Protein AF-0000000084973965 (afdb_homodimer)

Organism: NCBI:txid1224748

Foldseek 3Di:
DPPPCPPPPDQPPDAPFDQVVQLVQAADDDPVPPVLVVVCVVLVQHSSLLSLLLVCLVCLVVLLLVLLVLLVVVLVVDPVSVVLCPDPVSSVVVSVVSSVLSSVVSSRYDDPVNLVVLLVVLVVCVVSPPDLVSVLVSCVSNLVSQLVVLVPDPGDPVSSVSNSSSVVSSSVSSSVSSVVSNVVVVVVVVVVVVVVLVVVLVVLLVVLVVLVVVLVVLVVVLVVVLVVLVVLLVVLVVLLVVLVVLLVVLVVLLVVLVVVLVVLVVLLVVLVVLVVVLVVLLVVLVVLLVVLVVLLVVLVVQLVVLVVQLVVLVVVPPVSPVSNVVSVVSNVVSVVSNVVSVVVNVVSVVSVVVSVVSVVVSVVSNVVSVVVSVVSVVSSVVSVVSNVVSVVVSVVSVVSNVVSVVSNVVSVVVNVVSVVSNVVSVVSVVVSVVSVD/DDPPPPVPPPQPPDAPFDQVVQLVQAADDPPVPPVLVVVCVVLVQHSSLLSLLLVCLVCLVVLLLVLLVLLVVVLVVDPVSVVLCPDPVSSVVVSVVSSVLSSVSSSRYDDPVNLVVLLVVLVVCLVSPPDLVSVLVSCVSNLVSQLVVLVPDDGDPVSSVSNSSSVVSSSVSSSVSSVVSNVVVVVVVVVVVVVVLVVVLVVLLVVLVVLVVVLVVLVVVLVVVLVVLVVLLVVLVVLLVVLVVLLVVLVVLLVVLVVVLVVLVVVLVVLVVLLVVLVVLLVVLVVLLVVLVVQLVVLVVQLVVLVVQLVVLVVVPPVRPVSNVVSVVSNVVSVVSNVVSVVVNVVSVVSVVVSVVSNVVSVVSNVVSVVVSVVSVVSSVVSVVSNVVSVVVSVVSVVSNVVSVVSNVVSVVVNVVSVVSNVVSVVSVVVSVVSVD

InterPro domains:
  IPR004089 Methyl-accepting chemotaxis protein (MCP) signalling domain [PF00015] (270-412)
  IPR004089 Methyl-accepting chemotaxis protein (MCP) signalling domain [PS50111] (201-429)
  IPR004089 Methyl-accepting chemotaxis protein (MCP) signalling domain [SM00283] (199-429)
  IPR004090 Chemotaxis methyl-accepting receptor [PR00260] (217-246)
  IPR004090 Chemotaxis methyl-accepting receptor [PR00260] (294-321)
  IPR004090 Chemotaxis methyl-accepting receptor [PR00260] (323-352)
  IPR009050 Globin-like superfamily [SSF46458] (34-180)
  IPR012292 Globin/Protoglobin [G3DSA:1.10.490.10] (35-190)
  IPR039379 Protoglobin, globin sensor domain [cd01068] (38-182)
  IPR044398 Globin-sensor domain [PF11563] (35-187)

Secondary structure (DSSP, 8-state):
------------SS-S--HHHHGGG-EE--TT-HHHHHHHHHHT--HHHHHHHHTTGGGHHHHHHHHHHHHHHHHTT-HHHHHHH-SHHHHHHHHHHHHHHHHHHHHTEESHHHHHHHHHHHHHHHHHT--HHHHHHHHHHHHHHHHHHHHTS---HHHHHHHHHHHHHHHHHHHHHHHHHHHHHHHHHHHHHHHHHHHHHHHHHHHHHHHHHHHHHHHHHHHHHHHHHHHHHHHHHHHHHHHHHHHHHHHHHHHHHHHHHHHHHHHHHHHHHHHHHHHHHHHHHHHHHHHHHHHHHHHHHHHHHHHHHHHHHHHTGGGGHHHHHHHHHHHHHHHHHHHHHHHHHHHHHHHHHHHHHHHHHHHHHHHHHHHHHHHHHHHHHHHHHHHHHHHHHHHHHHHHHHHHHHHHHHHHHHHHHHHHHHHHHHHHHHHHHHHH-/------------SS-S--HHHHGGG-EE--TT-HHHHHHHHHHT--HHHHHHHHTTGGGHHHHHHHHHHHHHHHHTT-HHHHHHH-SHHHHHHHHHHHHHHHHHHHHTEESHHHHHHHHHHHHHHHHHT--HHHHHHHHHHHHHHHHHHHHTS---HHHHHHHHHHHHHHHHHHHHHHHHHHHHHHHHHHHHHHHHHHHHHHHHHHHHHHHHHHHHHHHHHHHHHHHHHHHHHHHHHHHHHHHHHHHHHHHHHHHHHHHHHHHHHHHHHHHHHHHHHHHHHHHHHHHHHHHHHHHHHHHHHHHHHHHHHHHHHHHTGGGGHHHHHHHHHHHHHHHHHHHHHHHHHHHHHHHHHHHHHHHHHHHHHHHHHHHHHHHHHHHHHHHHHHHHHHHHHHHHHHHHHHHHHHHHHHHHHHHHHHHHHHHHHHHHHHHHHHHH-

pLDDT: mean 90.61, std 10.52, range [24.22, 98.12]

Solvent-accessible surface area (backbone atoms only — not comparable to full-atom values): 44226 Å² total; per-residue (Å²): 138,84,81,76,80,77,73,80,76,72,81,69,94,64,76,84,67,66,39,78,70,32,33,74,73,38,44,83,48,52,81,90,34,68,71,55,47,55,53,36,59,45,49,66,63,47,55,55,38,34,12,48,45,38,74,46,36,85,50,39,80,64,48,45,61,53,28,50,50,49,32,53,55,36,47,60,72,36,66,70,56,42,56,67,58,63,47,70,67,50,47,53,53,46,48,52,52,50,44,54,52,55,54,50,59,32,55,24,59,44,33,66,66,52,50,49,54,44,40,52,52,22,50,53,36,53,75,69,62,58,54,66,36,58,58,56,42,51,50,47,38,42,51,46,46,49,41,55,54,56,40,72,48,95,64,53,50,62,52,49,35,52,46,52,45,32,51,50,42,53,52,48,52,49,51,26,49,27,52,40,40,44,52,52,53,52,48,50,55,51,52,54,52,50,53,53,49,52,52,49,43,51,50,46,50,50,46,23,53,48,40,44,53,49,35,53,53,50,52,54,49,50,51,49,44,52,53,39,45,52,50,39,51,51,35,39,54,53,33,50,53,35,42,52,50,35,46,50,35,33,55,50,37,51,53,48,49,55,52,46,53,52,41,51,52,52,39,51,54,34,49,52,52,41,53,55,38,49,53,52,42,52,53,44,48,51,52,41,51,51,46,41,53,51,44,40,52,47,21,53,50,43,28,51,51,18,51,52,40,31,53,53,16,59,73,50,47,82,82,12,54,72,49,30,54,51,20,51,50,44,26,50,50,19,52,50,43,34,55,48,40,52,53,42,52,55,43,46,53,51,45,53,53,38,51,52,53,38,52,52,33,48,53,48,39,55,54,39,49,56,52,43,54,54,46,50,52,54,43,49,51,28,37,53,51,35,45,54,31,45,52,53,36,48,51,32,43,52,51,38,52,54,39,45,52,52,41,54,54,48,51,55,52,49,55,53,51,40,50,51,46,44,52,48,22,51,51,43,49,50,51,43,53,62,72,73,105,132,86,81,77,79,76,71,77,76,75,80,68,93,63,75,82,67,67,39,79,71,32,32,73,71,39,45,83,49,52,82,92,34,69,72,53,47,54,54,36,58,45,49,67,64,48,55,56,38,34,12,48,44,38,72,46,36,86,49,38,80,66,48,46,60,52,28,50,50,49,34,53,55,36,47,61,71,36,66,69,55,43,57,66,58,62,45,71,67,51,48,52,51,46,49,50,53,50,45,55,51,54,54,49,59,30,56,24,57,43,34,66,67,52,51,50,53,44,40,52,50,21,51,53,36,52,74,68,61,57,54,65,36,57,57,57,41,50,49,46,37,42,52,47,47,50,43,56,53,56,39,72,47,95,63,53,49,61,52,48,36,51,45,52,44,32,50,49,44,52,52,49,51,49,51,29,49,28,52,40,40,43,52,52,53,52,50,50,56,50,53,52,52,50,52,53,49,52,53,49,42,52,52,46,50,50,47,23,52,50,40,44,52,49,36,53,52,49,52,54,50,49,50,50,44,50,53,40,45,52,50,39,51,49,34,40,54,54,33,52,52,34,43,52,51,35,46,51,35,32,54,49,37,50,53,48,47,55,52,45,52,53,42,51,53,53,39,52,54,34,48,52,53,41,53,54,38,49,55,50,43,51,52,42,48,52,52,43,51,52,45,42,51,51,44,40,52,48,19,51,50,43,28,52,50,18,51,52,41,31,52,52,15,59,74,50,49,83,84,11,53,71,48,30,53,50,20,50,51,45,27,51,50,19,50,50,42,34,55,48,39,52,52,40,53,54,43,46,53,50,42,53,52,39,51,52,53,38,51,53,32,49,53,49,39,53,53,41,47,56,52,42,54,54,44,50,53,54,43,49,50,29,37,52,52,34,46,54,30,44,52,52,35,49,51,34,42,54,52,38,52,52,41,45,51,52,42,55,53,49,49,56,53,48,55,54,52,40,49,51,45,43,52,48,21,51,52,42,49,49,51,43,53,60,71,74,105

Sequence (874 aa):
MGILFSRATKVSNKPYFDIANYAQQVNLDVSTYPNLHKQIELLKLTKEDLAVIKQLEPFAQQVVPNMVEKFYCAISLSPELVDIIGSSARMDRLKGTLTKHLEAMFNCNINSHYIEERQTIAHVHVKIGLQSKWYIASFQSLMTTFIDFISKIEMSNVDMAKAVDAFSKLINFEQQLVIEAYEKEEQRIRTESLDVKYRIVERIQHTAQELTHISDQTNASLQEIASQSEEIASNTKQGLNLVAETENKSTTGTTYLINQTAIMTNILDRVDTLESSMVKLRQSSKKIAEIVGLVTGIADQTNLLALNASIEAARAGEHGKGFAVVADEVRKLAEETKNAVQNVSHLIKETELSISQMSDSVSSVDEQVKMSVDTQKSLADSFTSITEAVHGIKTQYENTNEDIHAISSVITGLTHTTNDVMTSSDSLLHIVQELHDMGILFSRATKVSNKPYFDIANYAQQVNLDVSTYPNLHKQIELLKLTKEDLAVIKQLEPFAQQVVPNMVEKFYCAISLSPELVDIIGSSARMDRLKGTLTKHLEAMFNCNINSHYIEERQTIAHVHVKIGLQSKWYIASFQSLMTTFIDFISKIEMSNVDMAKAVDAFSKLINFEQQLVIEAYEKEEQRIRTESLDVKYRIVERIQHTAQELTHISDQTNASLQEIASQSEEIASNTKQGLNLVAETENKSTTGTTYLINQTAIMTNILDRVDTLESSMVKLRQSSKKIAEIVGLVTGIADQTNLLALNASIEAARAGEHGKGFAVVADEVRKLAEETKNAVQNVSHLIKETELSISQMSDSVSSVDEQVKMSVDTQKSLADSFTSITEAVHGIKTQYENTNEDIHAISSVITGLTHTTNDVMTSSDSLLHIVQELHD

Nearest PDB structures (foldseek):
  1or6-assembly1_A  TM=8.977E-01  e=1.772E-08  Bacillus subtilis
  3ja6-assembly1_H  TM=6.446E-01  e=1.044E-07  Escherichia coli
  3zx6-assembly1_B  TM=7.770E-01  e=7.851E-06  Archaeoglobus fulgidus DSM 4304
  3g67-assembly1_A  TM=5.544E-01  e=4.625E-05  Thermotoga maritima
  6grj-assembly1_F  TM=2.534E-01  e=1.263E-01  Aeromonas hydrophila

Structure (mmCIF, N/CA/C/O backbone):
data_AF-0000000084973965-model_v1
#
loop_
_entity.id
_entity.type
_entity.pdbx_description
1 polymer 'Heme-based aerotactic transducer hemAT'
#
loop_
_atom_site.group_PDB
_atom_site.id
_atom_site.type_symbol
_atom_site.label_atom_id
_atom_site.label_alt_id
_atom_site.label_comp_id
_atom_site.label_asym_id
_atom_site.label_entity_id
_atom_site.label_seq_id
_atom_site.pdbx_PDB_ins_code
_atom_site.Cartn_x
_atom_site.Cartn_y
_atom_site.Cartn_z
_atom_site.occupancy
_atom_site.B_iso_or_equiv
_atom_site.auth_seq_id
_atom_site.auth_comp_id
_atom_site.auth_asym_id
_atom_site.auth_atom_id
_atom_site.pdbx_PDB_model_num
ATOM 1 N N . MET A 1 1 ? -10.086 105.75 68.125 1 24.22 1 MET A N 1
ATOM 2 C CA . MET A 1 1 ? -8.836 106.188 67.5 1 24.22 1 MET A CA 1
ATOM 3 C C . MET A 1 1 ? -8.266 105.125 66.625 1 24.22 1 MET A C 1
ATOM 5 O O . MET A 1 1 ? -7.066 104.812 66.625 1 24.22 1 MET A O 1
ATOM 9 N N . GLY A 1 2 ? -9.094 104.125 66.125 1 27.41 2 GLY A N 1
ATOM 10 C CA . GLY A 1 2 ? -9.031 102.812 65.5 1 27.41 2 GLY A CA 1
ATOM 11 C C . GLY A 1 2 ? -8.383 102.812 64.125 1 27.41 2 GLY A C 1
ATOM 12 O O . GLY A 1 2 ? -8.961 103.312 63.156 1 27.41 2 GLY A O 1
ATOM 13 N N . ILE A 1 3 ? -6.926 103 64 1 31.47 3 ILE A N 1
ATOM 14 C CA . ILE A 1 3 ? -6.012 103.25 62.875 1 31.47 3 ILE A CA 1
ATOM 15 C C . ILE A 1 3 ? -6.105 102.062 61.906 1 31.47 3 ILE A C 1
ATOM 17 O O . ILE A 1 3 ? -5.656 101 62.188 1 31.47 3 ILE A O 1
ATOM 21 N N . LEU A 1 4 ? -7.266 101.75 61.281 1 30.47 4 LEU A N 1
ATOM 22 C CA . LEU A 1 4 ? -7.605 100.812 60.219 1 30.47 4 LEU A CA 1
ATOM 23 C C . LEU A 1 4 ? -6.656 100.938 59.031 1 30.47 4 LEU A C 1
ATOM 25 O O . LEU A 1 4 ? -6.547 102 58.438 1 30.47 4 LEU A O 1
ATOM 29 N N . PHE A 1 5 ? -5.375 100.188 59.062 1 31.2 5 PHE A N 1
ATOM 30 C CA . PHE A 1 5 ? -4.242 100.062 58.156 1 31.2 5 PHE A CA 1
ATOM 31 C C . PHE A 1 5 ? -4.711 99.688 56.75 1 31.2 5 PHE A C 1
ATOM 33 O O . PHE A 1 5 ? -5.059 98.562 56.5 1 31.2 5 PHE A O 1
ATOM 40 N N . SER A 1 6 ? -5.516 100.5 56.031 1 33.28 6 SER A N 1
ATOM 41 C CA . SER A 1 6 ? -5.887 100.375 54.625 1 33.28 6 SER A CA 1
ATOM 42 C C . SER A 1 6 ? -4.656 100.312 53.719 1 33.28 6 SER A C 1
ATOM 44 O O . SER A 1 6 ? -4.203 101.375 53.25 1 33.28 6 SER A O 1
ATOM 46 N N . ARG A 1 7 ? -3.418 99.688 54.094 1 37.69 7 ARG A N 1
ATOM 47 C CA . ARG A 1 7 ? -2.275 99.812 53.188 1 37.69 7 ARG A CA 1
ATOM 48 C C . ARG A 1 7 ? -2.578 99.125 51.844 1 37.69 7 ARG A C 1
ATOM 50 O O . ARG A 1 7 ? -2.826 97.938 51.812 1 37.69 7 ARG A O 1
ATOM 57 N N . ALA A 1 8 ? -3.08 99.812 50.844 1 40.62 8 ALA A N 1
ATOM 58 C CA . ALA A 1 8 ? -3.127 99.438 49.406 1 40.62 8 ALA A CA 1
ATOM 59 C C . ALA A 1 8 ? -1.776 98.938 48.938 1 40.62 8 ALA A C 1
ATOM 61 O O . ALA A 1 8 ? -0.823 99.688 48.812 1 40.62 8 ALA A O 1
ATOM 62 N N . THR A 1 9 ? -1.212 97.75 49.344 1 37.22 9 THR A N 1
ATOM 63 C CA . THR A 1 9 ? 0.063 97.188 48.906 1 37.22 9 THR A CA 1
ATOM 64 C C . THR A 1 9 ? 0.156 97.188 47.375 1 37.22 9 THR A C 1
ATOM 66 O O . THR A 1 9 ? -0.696 96.625 46.688 1 37.22 9 THR A O 1
ATOM 69 N N . LYS A 1 10 ? 0.696 98.188 46.719 1 43.56 10 LYS A N 1
ATOM 70 C CA . LYS A 1 10 ? 1.144 98.312 45.344 1 43.56 10 LYS A CA 1
ATOM 71 C C . LYS A 1 10 ? 1.719 97 44.812 1 43.56 10 LYS A C 1
ATOM 73 O O . LYS A 1 10 ? 2.645 96.438 45.406 1 43.56 10 LYS A O 1
ATOM 78 N N . VAL A 1 11 ? 0.958 96.125 44.188 1 49.5 11 VAL A N 1
ATOM 79 C CA . VAL A 1 11 ? 1.415 94.938 43.469 1 49.5 11 VAL A CA 1
ATOM 80 C C . VAL A 1 11 ? 2.725 95.25 42.75 1 49.5 11 VAL A C 1
ATOM 82 O O . VAL A 1 11 ? 2.771 96.125 41.875 1 49.5 11 VAL A O 1
ATOM 85 N N . SER A 1 12 ? 3.859 95.375 43.375 1 49.81 12 SER A N 1
ATOM 86 C CA . SER A 1 12 ? 5.211 95.625 42.875 1 49.81 12 SER A CA 1
ATOM 87 C C . SER A 1 12 ? 5.445 94.875 41.531 1 49.81 12 SER A C 1
ATOM 89 O O . SER A 1 12 ? 4.984 93.75 41.344 1 49.81 12 SER A O 1
ATOM 91 N N . ASN A 1 13 ? 5.637 95.562 40.312 1 60.56 13 ASN A N 1
ATOM 92 C CA . ASN A 1 13 ? 5.953 95.25 38.938 1 60.56 13 ASN A CA 1
ATOM 93 C C . ASN A 1 13 ? 7.082 94.188 38.875 1 60.56 13 ASN A C 1
ATOM 95 O O . ASN A 1 13 ? 7.703 94.062 37.812 1 60.56 13 ASN A O 1
ATOM 99 N N . LYS A 1 14 ? 7.543 93.688 39.844 1 77.75 14 LYS A N 1
ATOM 100 C CA . LYS A 1 14 ? 8.664 92.75 39.781 1 77.75 14 LYS A CA 1
ATOM 101 C C . LYS A 1 14 ? 8.164 91.312 39.594 1 77.75 14 LYS A C 1
ATOM 103 O O . LYS A 1 14 ? 7.215 90.875 40.25 1 77.75 14 LYS A O 1
ATOM 108 N N . PRO A 1 15 ? 8.836 90.5 38.688 1 87.25 15 PRO A N 1
ATOM 109 C CA . PRO A 1 15 ? 8.484 89.125 38.438 1 87.25 15 PRO A CA 1
ATOM 110 C C . PRO A 1 15 ? 8.625 88.25 39.688 1 87.25 15 PRO A C 1
ATOM 112 O O . PRO A 1 15 ? 9.555 88.438 40.469 1 87.25 15 PRO A O 1
ATOM 115 N N . TYR A 1 16 ? 7.609 87.375 39.969 1 91.12 16 TYR A N 1
ATOM 116 C CA . TYR A 1 16 ? 7.582 86.5 41.125 1 91.12 16 TYR A CA 1
ATOM 117 C C . TYR A 1 16 ? 8.719 85.5 41.031 1 91.12 16 TYR A C 1
ATOM 119 O O . TYR A 1 16 ? 9.336 85.188 42.062 1 91.12 16 TYR A O 1
ATOM 127 N N . PHE A 1 17 ? 9.055 85.062 39.844 1 94 17 PHE A N 1
ATOM 128 C CA . PHE A 1 17 ? 10.023 84 39.688 1 94 17 PHE A CA 1
ATOM 129 C C . PHE A 1 17 ? 11.367 84.5 39.219 1 94 17 PHE A C 1
ATOM 131 O O . PHE A 1 17 ? 11.414 85.375 38.312 1 94 17 PHE A O 1
ATOM 138 N N . ASP A 1 18 ? 12.375 84.062 39.875 1 94.06 18 ASP A N 1
ATOM 139 C CA . ASP A 1 18 ? 13.742 84.312 39.438 1 94.06 18 ASP A CA 1
ATOM 140 C C . ASP A 1 18 ? 14.25 83.188 38.531 1 94.06 18 ASP A C 1
ATOM 142 O O . ASP A 1 18 ? 15.031 82.312 38.938 1 94.06 18 ASP A O 1
ATOM 146 N N . ILE A 1 19 ? 13.961 83.25 37.281 1 94.06 19 ILE A N 1
ATOM 147 C CA . ILE A 1 19 ? 14.148 82.125 36.344 1 94.06 19 ILE A CA 1
ATOM 148 C C . ILE A 1 19 ? 15.641 82 36.031 1 94.06 19 ILE A C 1
ATOM 150 O O . ILE A 1 19 ? 16.141 80.875 35.969 1 94.06 19 ILE A O 1
ATOM 154 N N . ALA A 1 20 ? 16.312 83 35.844 1 92.19 20 ALA A N 1
ATOM 155 C CA . ALA A 1 20 ? 17.719 83 35.438 1 92.19 20 ALA A CA 1
ATOM 156 C C . ALA A 1 20 ? 18.578 82.25 36.5 1 92.19 20 ALA A C 1
ATOM 158 O O . ALA A 1 20 ? 19.406 81.438 36.156 1 92.19 20 ALA A O 1
ATOM 159 N N . ASN A 1 21 ? 18.344 82.5 37.688 1 92.94 21 ASN A N 1
ATOM 160 C CA . ASN A 1 21 ? 19.141 81.875 38.75 1 92.94 21 ASN A CA 1
ATOM 161 C C . ASN A 1 21 ? 18.781 80.438 38.938 1 92.94 21 ASN A C 1
ATOM 163 O O . ASN A 1 21 ? 19.672 79.625 39.188 1 92.94 21 ASN A O 1
ATOM 167 N N . TYR A 1 22 ? 17.594 80.125 38.812 1 94.69 22 TYR A N 1
ATOM 168 C CA . TYR A 1 22 ? 17.172 78.75 39.125 1 94.69 22 TYR A CA 1
ATOM 169 C C . TYR A 1 22 ? 17.344 77.812 37.938 1 94.69 22 TYR A C 1
ATOM 171 O O . TYR A 1 22 ? 17.344 76.625 38.062 1 94.69 22 TYR A O 1
ATOM 179 N N . ALA A 1 23 ? 17.5 78.375 36.781 1 94.69 23 ALA A N 1
ATOM 180 C CA . ALA A 1 23 ? 17.734 77.625 35.562 1 94.69 23 ALA A CA 1
ATOM 181 C C . ALA A 1 23 ? 19.047 76.812 35.688 1 94.69 23 ALA A C 1
ATOM 183 O O . ALA A 1 23 ? 19.219 75.75 35.062 1 94.69 23 ALA A O 1
ATOM 184 N N . GLN A 1 24 ? 19.906 77.25 36.531 1 92.69 24 GLN A N 1
ATOM 185 C CA . GLN A 1 24 ? 21.203 76.625 36.75 1 92.69 24 GLN A CA 1
ATOM 186 C C . GLN A 1 24 ? 21.094 75.5 37.75 1 92.69 24 GLN A C 1
ATOM 188 O O . GLN A 1 24 ? 22 74.625 37.812 1 92.69 24 GLN A O 1
ATOM 193 N N . GLN A 1 25 ? 20 75.312 38.406 1 93.25 25 GLN A N 1
ATOM 194 C CA . GLN A 1 25 ? 19.859 74.375 39.469 1 93.25 25 GLN A CA 1
ATOM 195 C C . GLN A 1 25 ? 19.016 73.188 39 1 93.25 25 GLN A C 1
ATOM 197 O O . GLN A 1 25 ? 18.734 72.25 39.781 1 93.25 25 GLN A O 1
ATOM 202 N N . VAL A 1 26 ? 18.531 73.25 37.844 1 95 26 VAL A N 1
ATOM 203 C CA . VAL A 1 26 ? 17.703 72.188 37.312 1 95 26 VAL A CA 1
ATOM 204 C C . VAL A 1 26 ? 18.453 71.438 36.188 1 95 26 VAL A C 1
ATOM 206 O O . VAL A 1 26 ? 19.469 71.938 35.719 1 95 26 VAL A O 1
ATOM 209 N N . ASN A 1 27 ? 18.016 70.25 35.969 1 94.88 27 ASN A N 1
ATOM 210 C CA . ASN A 1 27 ? 18.641 69.438 34.938 1 94.88 27 ASN A CA 1
ATOM 211 C C . ASN A 1 27 ? 17.625 68.875 33.938 1 94.88 27 ASN A C 1
ATOM 213 O O . ASN A 1 27 ? 16.531 68.5 34.344 1 94.88 27 ASN A O 1
ATOM 217 N N . LEU A 1 28 ? 17.875 69 32.688 1 95 28 LEU A N 1
ATOM 218 C CA . LEU A 1 28 ? 17.125 68.438 31.594 1 95 28 LEU A CA 1
ATOM 219 C C . LEU A 1 28 ? 18.047 67.688 30.609 1 95 28 LEU A C 1
ATOM 221 O O . LEU A 1 28 ? 18.453 68.312 29.594 1 95 28 LEU A O 1
ATOM 225 N N . ASP A 1 29 ? 18.359 66.438 30.953 1 92.88 29 ASP A N 1
ATOM 226 C CA . ASP A 1 29 ? 19.312 65.625 30.156 1 92.88 29 ASP A CA 1
ATOM 227 C C . ASP A 1 29 ? 18.672 64.375 29.594 1 92.88 29 ASP A C 1
ATOM 229 O O . ASP A 1 29 ? 18.5 63.406 30.312 1 92.88 29 ASP A O 1
ATOM 233 N N . VAL A 1 30 ? 18.406 64.5 28.312 1 89.06 30 VAL A N 1
ATOM 234 C CA . VAL A 1 30 ? 17.828 63.375 27.641 1 89.06 30 VAL A CA 1
ATOM 235 C C . VAL A 1 30 ? 18.734 62.938 26.484 1 89.06 30 VAL A C 1
ATOM 237 O O . VAL A 1 30 ? 18.266 62.438 25.469 1 89.06 30 VAL A O 1
ATOM 240 N N . SER A 1 31 ? 19.984 63.125 26.594 1 86.25 31 SER A N 1
ATOM 241 C CA . SER A 1 31 ? 20.953 62.906 25.516 1 86.25 31 SER A CA 1
ATOM 242 C C . SER A 1 31 ? 21.031 61.438 25.141 1 86.25 31 SER A C 1
ATOM 244 O O . SER A 1 31 ? 21.312 61.094 23.984 1 86.25 31 SER A O 1
ATOM 246 N N . THR A 1 32 ? 20.75 60.625 26.031 1 86.81 32 THR A N 1
ATOM 247 C CA . THR A 1 32 ? 20.844 59.188 25.797 1 86.81 32 THR A CA 1
ATOM 248 C C . THR A 1 32 ? 19.578 58.656 25.109 1 86.81 32 THR A C 1
ATOM 250 O O . THR A 1 32 ? 19.5 57.469 24.75 1 86.81 32 THR A O 1
ATOM 253 N N . TYR A 1 33 ? 18.656 59.594 24.938 1 85.62 33 TYR A N 1
ATOM 254 C CA . TYR A 1 33 ? 17.391 59.219 24.344 1 85.62 33 TYR A CA 1
ATOM 255 C C . TYR A 1 33 ? 17.016 60.125 23.188 1 85.62 33 TYR A C 1
ATOM 257 O O . TYR A 1 33 ? 16.219 61.062 23.344 1 85.62 33 TYR A O 1
ATOM 265 N N . PRO A 1 34 ? 17.469 59.781 22.047 1 79.25 34 PRO A N 1
ATOM 266 C CA . PRO A 1 34 ? 17.281 60.656 20.891 1 79.25 34 PRO A CA 1
ATOM 267 C C . PRO A 1 34 ? 15.805 60.938 20.594 1 79.25 34 PRO A C 1
ATOM 269 O O . PRO A 1 34 ? 15.422 62.062 20.281 1 79.25 34 PRO A O 1
ATOM 272 N N . ASN A 1 35 ? 14.914 60 20.688 1 79.62 35 ASN A N 1
ATOM 273 C CA . ASN A 1 35 ? 13.5 60.156 20.391 1 79.62 35 ASN A CA 1
ATOM 274 C C . ASN A 1 35 ? 12.812 61.062 21.406 1 79.62 35 ASN A C 1
ATOM 276 O O . ASN A 1 35 ? 11.898 61.812 21.047 1 79.62 35 ASN A O 1
ATOM 280 N N . LEU A 1 36 ? 13.344 61.031 22.562 1 88.06 36 LEU A N 1
ATOM 281 C CA . LEU A 1 36 ? 12.75 61.875 23.609 1 88.06 36 LEU A CA 1
ATOM 282 C C . LEU A 1 36 ? 13.062 63.344 23.391 1 88.06 36 LEU A C 1
ATOM 284 O O . LEU A 1 36 ? 12.305 64.188 23.812 1 88.06 36 LEU A O 1
ATOM 288 N N . HIS A 1 37 ? 14.18 63.562 22.719 1 87.69 37 HIS A N 1
ATOM 289 C CA . HIS A 1 37 ? 14.531 64.938 22.406 1 87.69 37 HIS A CA 1
ATOM 290 C C . HIS A 1 37 ? 13.453 65.625 21.562 1 87.69 37 HIS A C 1
ATOM 292 O O . HIS A 1 37 ? 13.094 66.75 21.797 1 87.69 37 HIS A O 1
ATOM 298 N N . LYS A 1 38 ? 12.992 64.875 20.672 1 86.62 38 LYS A N 1
ATOM 299 C CA . LYS A 1 38 ? 11.945 65.375 19.797 1 86.62 38 LYS A CA 1
ATOM 300 C C . LYS A 1 38 ? 10.656 65.625 20.578 1 86.62 38 LYS A C 1
ATOM 302 O O . LYS A 1 38 ? 9.961 66.625 20.328 1 86.62 38 LYS A O 1
ATOM 307 N N . GLN A 1 39 ? 10.328 64.75 21.438 1 89.56 39 GLN A N 1
ATOM 308 C CA . GLN A 1 39 ? 9.148 64.938 22.281 1 89.56 39 GLN A CA 1
ATOM 309 C C . GLN A 1 39 ? 9.25 66.188 23.141 1 89.56 39 GLN A C 1
ATOM 311 O O . GLN A 1 39 ? 8.281 66.938 23.266 1 89.56 39 GLN A O 1
ATOM 316 N N . ILE A 1 40 ? 10.445 66.375 23.641 1 91.44 40 ILE A N 1
ATOM 317 C CA . ILE A 1 40 ? 10.703 67.562 24.5 1 91.44 40 ILE A CA 1
ATOM 318 C C . ILE A 1 40 ? 10.602 68.812 23.672 1 91.44 40 ILE A C 1
ATOM 320 O O . ILE A 1 40 ? 10.062 69.812 24.141 1 91.44 40 ILE A O 1
ATOM 324 N N . GLU A 1 41 ? 11.039 68.812 22.547 1 88.56 41 GLU A N 1
ATOM 325 C CA . GLU A 1 41 ? 10.961 69.938 21.641 1 88.56 41 GLU A CA 1
ATOM 326 C C . GLU A 1 41 ? 9.516 70.312 21.297 1 88.56 41 GLU A C 1
ATOM 328 O O . GLU A 1 41 ? 9.133 71.438 21.281 1 88.56 41 GLU A O 1
ATOM 333 N N . LEU A 1 42 ? 8.781 69.25 21.047 1 87.31 42 LEU A N 1
ATOM 334 C CA . LEU A 1 42 ? 7.375 69.5 20.734 1 87.31 42 LEU A CA 1
ATOM 335 C C . LEU A 1 42 ? 6.621 70.062 21.922 1 87.31 42 LEU A C 1
ATOM 337 O O . LEU A 1 42 ? 5.691 70.875 21.734 1 87.31 42 LEU A O 1
ATOM 341 N N . LEU A 1 43 ? 7.023 69.688 23.078 1 91.12 43 LEU A N 1
ATOM 342 C CA . LEU A 1 43 ? 6.414 70.188 24.312 1 91.12 43 LEU A CA 1
ATOM 343 C C . LEU A 1 43 ? 6.887 71.625 24.641 1 91.12 43 LEU A C 1
ATOM 345 O O . LEU A 1 43 ? 6.297 72.312 25.484 1 91.12 43 LEU A O 1
ATOM 349 N N . LYS A 1 44 ? 8.008 72 24.047 1 92 44 LYS A N 1
ATOM 350 C CA . LYS A 1 44 ? 8.695 73.25 24.406 1 92 44 LYS A CA 1
ATOM 351 C C . LYS A 1 44 ? 9.031 73.25 25.891 1 92 44 LYS A C 1
ATOM 353 O O . LYS A 1 44 ? 8.836 74.312 26.547 1 92 44 LYS A O 1
ATOM 358 N N . LEU A 1 45 ? 9.328 72.125 26.312 1 93.94 45 LEU A N 1
ATOM 359 C CA . LEU A 1 45 ? 9.789 72 27.688 1 93.94 45 LEU A CA 1
ATOM 360 C C . LEU A 1 45 ? 11.25 72.438 27.812 1 93.94 45 LEU A C 1
ATOM 362 O O . LEU A 1 45 ? 12.125 71.875 27.172 1 93.94 45 LEU A O 1
ATOM 366 N N . THR A 1 46 ? 11.523 73.5 28.609 1 95.25 46 THR A N 1
ATOM 367 C CA . THR A 1 46 ? 12.867 74 28.719 1 95.25 46 THR A CA 1
ATOM 368 C C . THR A 1 46 ? 13.32 74.062 30.172 1 95.25 46 THR A C 1
ATOM 370 O O . THR A 1 46 ? 12.531 73.812 31.078 1 95.25 46 THR A O 1
ATOM 373 N N . LYS A 1 47 ? 14.547 74.438 30.312 1 95.81 47 LYS A N 1
ATOM 374 C CA . LYS A 1 47 ? 15.086 74.625 31.656 1 95.81 47 LYS A CA 1
ATOM 375 C C . LYS A 1 47 ? 14.398 75.75 32.375 1 95.81 47 LYS A C 1
ATOM 377 O O . LYS A 1 47 ? 14.289 75.75 33.594 1 95.81 47 LYS A O 1
ATOM 382 N N . GLU A 1 48 ? 13.914 76.688 31.641 1 96.44 48 GLU A N 1
ATOM 383 C CA . GLU A 1 48 ? 13.188 77.812 32.219 1 96.44 48 GLU A CA 1
ATOM 384 C C . GLU A 1 48 ? 11.898 77.312 32.906 1 96.44 48 GLU A C 1
ATOM 386 O O . GLU A 1 48 ? 11.539 77.812 33.969 1 96.44 48 GLU A O 1
ATOM 391 N N . ASP A 1 49 ? 11.242 76.438 32.219 1 96.75 49 ASP A N 1
ATOM 392 C CA . ASP A 1 49 ? 10.039 75.875 32.812 1 96.75 49 ASP A CA 1
ATOM 393 C C . ASP A 1 49 ? 10.367 75.125 34.125 1 96.75 49 ASP A C 1
ATOM 395 O O . ASP A 1 49 ? 9.664 75.312 35.125 1 96.75 49 ASP A O 1
ATOM 399 N N . LEU A 1 50 ? 11.445 74.438 34.094 1 96.56 50 LEU A N 1
ATOM 400 C CA . LEU A 1 50 ? 11.859 73.688 35.281 1 96.56 50 LEU A CA 1
ATOM 401 C C . LEU A 1 50 ? 12.25 74.625 36.438 1 96.56 50 LEU A C 1
ATOM 403 O O . LEU A 1 50 ? 11.984 74.312 37.594 1 96.56 50 LEU A O 1
ATOM 407 N N . ALA A 1 51 ? 12.82 75.688 36.031 1 96.94 51 ALA A N 1
ATOM 408 C CA . ALA A 1 51 ? 13.219 76.688 37.031 1 96.94 51 ALA A CA 1
ATOM 409 C C . ALA A 1 51 ? 12.008 77.25 37.781 1 96.94 51 ALA A C 1
ATOM 411 O O . ALA A 1 51 ? 12.078 77.5 38.969 1 96.94 51 ALA A O 1
ATOM 412 N N . VAL A 1 52 ? 10.969 77.375 37.062 1 97.12 52 VAL A N 1
ATOM 413 C CA . VAL A 1 52 ? 9.727 77.875 37.656 1 97.12 52 VAL A CA 1
ATOM 414 C C . VAL A 1 52 ? 9.219 76.875 38.688 1 97.12 52 VAL A C 1
ATOM 416 O O . VAL A 1 52 ? 8.922 77.25 39.844 1 97.12 52 VAL A O 1
ATOM 419 N N . ILE A 1 53 ? 9.203 75.625 38.344 1 96.19 53 ILE A N 1
ATOM 420 C CA . ILE A 1 53 ? 8.688 74.562 39.219 1 96.19 53 ILE A CA 1
ATOM 421 C C . ILE A 1 53 ? 9.641 74.375 40.375 1 96.19 53 ILE A C 1
ATOM 423 O O . ILE A 1 53 ? 9.195 74.188 41.531 1 96.19 53 ILE A O 1
ATOM 427 N N . LYS A 1 54 ? 10.906 74.5 40.125 1 96.25 54 LYS A N 1
ATOM 428 C CA . LYS A 1 54 ? 11.914 74.312 41.188 1 96.25 54 LYS A CA 1
ATOM 429 C C . LYS A 1 54 ? 11.695 75.312 42.312 1 96.25 54 LYS A C 1
ATOM 431 O O . LYS A 1 54 ? 11.914 75 43.469 1 96.25 54 LYS A O 1
ATOM 436 N N . GLN A 1 55 ? 11.328 76.5 41.969 1 95.62 55 GLN A N 1
ATOM 437 C CA . GLN A 1 55 ? 11.125 77.562 42.938 1 95.62 55 GLN A CA 1
ATOM 438 C C . GLN A 1 55 ? 9.883 77.312 43.781 1 95.62 55 GLN A C 1
ATOM 440 O O . GLN A 1 55 ? 9.68 77.938 44.812 1 95.62 55 GLN A O 1
ATOM 445 N N . LEU A 1 56 ? 9.109 76.438 43.438 1 94.69 56 LEU A N 1
ATOM 446 C CA . LEU A 1 56 ? 7.914 76.062 44.188 1 94.69 56 LEU A CA 1
ATOM 447 C C . LEU A 1 56 ? 8.188 74.812 45.062 1 94.69 56 LEU A C 1
ATOM 449 O O . LEU A 1 56 ? 7.297 74.375 45.781 1 94.69 56 LEU A O 1
ATOM 453 N N . GLU A 1 57 ? 9.359 74.312 45.031 1 93.5 57 GLU A N 1
ATOM 454 C CA . GLU A 1 57 ? 9.773 73.125 45.781 1 93.5 57 GLU A CA 1
ATOM 455 C C . GLU A 1 57 ? 9.523 73.25 47.25 1 93.5 57 GLU A C 1
ATOM 457 O O . GLU A 1 57 ? 9.094 72.312 47.938 1 93.5 57 GLU A O 1
ATOM 462 N N . PRO A 1 58 ? 9.781 74.438 47.812 1 91.88 58 PRO A N 1
ATOM 463 C CA . PRO A 1 58 ? 9.547 74.562 49.25 1 91.88 58 PRO A CA 1
ATOM 464 C C . PRO A 1 58 ? 8.086 74.312 49.625 1 91.88 58 PRO A C 1
ATOM 466 O O . PRO A 1 58 ? 7.793 74 50.781 1 91.88 58 PRO A O 1
ATOM 469 N N . PHE A 1 59 ? 7.18 74.5 48.688 1 92 59 PHE A N 1
ATOM 470 C CA . PHE A 1 59 ? 5.762 74.312 48.969 1 92 59 PHE A CA 1
ATOM 471 C C . PHE A 1 59 ? 5.344 72.875 48.688 1 92 59 PHE A C 1
ATOM 473 O O . PHE A 1 59 ? 4.199 72.5 48.938 1 92 59 PHE A O 1
ATOM 480 N N . ALA A 1 60 ? 6.266 72.125 48.219 1 89.62 60 ALA A N 1
ATOM 481 C CA . ALA A 1 60 ? 5.965 70.75 47.812 1 89.62 60 ALA A CA 1
ATOM 482 C C . ALA A 1 60 ? 5.453 69.938 49 1 89.62 60 ALA A C 1
ATOM 484 O O . ALA A 1 60 ? 4.523 69.125 48.844 1 89.62 60 ALA A O 1
ATOM 485 N N . GLN A 1 61 ? 6.012 70.125 50.094 1 88.31 61 GLN A N 1
ATOM 486 C CA . GLN A 1 61 ? 5.648 69.375 51.281 1 88.31 61 GLN A CA 1
ATOM 487 C C . GLN A 1 61 ? 4.195 69.625 51.688 1 88.31 61 GLN A C 1
ATOM 489 O O . GLN A 1 61 ? 3.561 68.75 52.312 1 88.31 61 GLN A O 1
ATOM 494 N N . GLN A 1 62 ? 3.711 70.688 51.281 1 89.88 62 GLN A N 1
ATOM 495 C CA . GLN A 1 62 ? 2.33 71.062 51.594 1 89.88 62 GLN A CA 1
ATOM 496 C C . GLN A 1 62 ? 1.38 70.562 50.5 1 89.88 62 GLN A C 1
ATOM 498 O O . GLN A 1 62 ? 0.3 70.062 50.781 1 89.88 62 GLN A O 1
ATOM 503 N N . VAL A 1 63 ? 1.788 70.688 49.281 1 92.94 63 VAL A N 1
ATOM 504 C CA . VAL A 1 63 ? 0.892 70.5 48.156 1 92.94 63 VAL A CA 1
ATOM 505 C C . VAL A 1 63 ? 0.825 69 47.812 1 92.94 63 VAL A C 1
ATOM 507 O O . VAL A 1 63 ? -0.242 68.5 47.469 1 92.94 63 VAL A O 1
ATOM 510 N N . VAL A 1 64 ? 1.876 68.312 47.938 1 95.06 64 VAL A N 1
ATOM 511 C CA . VAL A 1 64 ? 1.994 66.938 47.438 1 95.06 64 VAL A CA 1
ATOM 512 C C . VAL A 1 64 ? 1.053 66 48.219 1 95.06 64 VAL A C 1
ATOM 514 O O . VAL A 1 64 ? 0.304 65.25 47.625 1 95.06 64 VAL A O 1
ATOM 517 N N . PRO A 1 65 ? 1.066 66.125 49.531 1 94.25 65 PRO A N 1
ATOM 518 C CA . PRO A 1 65 ? 0.117 65.25 50.25 1 94.25 65 PRO A CA 1
ATOM 519 C C . PRO A 1 65 ? -1.329 65.5 49.812 1 94.25 65 PRO A C 1
ATOM 521 O O . PRO A 1 65 ? -2.104 64.562 49.719 1 94.25 65 PRO A O 1
ATOM 524 N N . ASN A 1 66 ? -1.669 66.688 49.531 1 94.38 66 ASN A N 1
ATOM 525 C CA . ASN A 1 66 ? -3.006 67 49.031 1 94.38 66 ASN A CA 1
ATOM 526 C C . ASN A 1 66 ? -3.256 66.375 47.656 1 94.38 66 ASN A C 1
ATOM 528 O O . ASN A 1 66 ? -4.348 65.875 47.375 1 94.38 66 ASN A O 1
ATOM 532 N N . MET A 1 67 ? -2.26 66.5 46.844 1 94.12 67 MET A N 1
ATOM 533 C CA . MET A 1 67 ? -2.348 65.875 45.5 1 94.12 67 MET A CA 1
ATOM 534 C C . MET A 1 67 ? -2.59 64.375 45.594 1 94.12 67 MET A C 1
ATOM 536 O O . MET A 1 67 ? -3.463 63.875 44.906 1 94.12 67 MET A O 1
ATOM 540 N N . VAL A 1 68 ? -1.864 63.781 46.438 1 94.75 68 VAL A N 1
ATOM 541 C CA . VAL A 1 68 ? -1.941 62.344 46.562 1 94.75 68 VAL A CA 1
ATOM 542 C C . VAL A 1 68 ? -3.314 61.938 47.094 1 94.75 68 VAL A C 1
ATOM 544 O O . VAL A 1 68 ? -3.934 61 46.594 1 94.75 68 VAL A O 1
ATOM 547 N N . GLU A 1 69 ? -3.721 62.656 48.031 1 93 69 GLU A N 1
ATOM 548 C CA . GLU A 1 69 ? -5.027 62.375 48.594 1 93 69 GLU A CA 1
ATOM 549 C C . GLU A 1 69 ? -6.141 62.531 47.562 1 93 69 GLU A C 1
ATOM 551 O O . GLU A 1 69 ? -7 61.656 47.438 1 93 69 GLU A O 1
ATOM 556 N N . LYS A 1 70 ? -6.141 63.562 46.875 1 91.5 70 LYS A N 1
ATOM 557 C CA . LYS A 1 70 ? -7.168 63.844 45.875 1 91.5 70 LYS A CA 1
ATOM 558 C C . LYS A 1 70 ? -7.098 62.812 44.719 1 91.5 70 LYS A C 1
ATOM 560 O O . LYS A 1 70 ? -8.125 62.438 44.156 1 91.5 70 LYS A O 1
ATOM 565 N N . PHE A 1 71 ? -5.914 62.438 44.438 1 90.31 71 PHE A N 1
ATOM 566 C CA . PHE A 1 71 ? -5.684 61.438 43.406 1 90.31 71 PHE A CA 1
ATOM 567 C C . PHE A 1 71 ? -6.355 60.125 43.75 1 90.31 71 PHE A C 1
ATOM 569 O O . PHE A 1 71 ? -7.152 59.594 42.969 1 90.31 71 PHE A O 1
ATOM 576 N N . TYR A 1 72 ? -6.09 59.656 44.875 1 89.94 72 TYR A N 1
ATOM 577 C CA . TYR A 1 72 ? -6.605 58.344 45.219 1 89.94 72 TYR A CA 1
ATOM 578 C C . TYR A 1 72 ? -8.07 58.438 45.625 1 89.94 72 TYR A C 1
ATOM 580 O O . TYR A 1 72 ? -8.805 57.438 45.531 1 89.94 72 TYR A O 1
ATOM 588 N N . CYS A 1 73 ? -8.492 59.594 46 1 87.88 73 CYS A N 1
ATOM 589 C CA . CYS A 1 73 ? -9.922 59.781 46.188 1 87.88 73 CYS A CA 1
ATOM 590 C C . CYS A 1 73 ? -10.664 59.656 44.875 1 87.88 73 CYS A C 1
ATOM 592 O O . CYS A 1 73 ? -11.727 59.031 44.812 1 87.88 73 CYS A O 1
ATOM 594 N N . ALA A 1 74 ? -10.055 60.156 43.938 1 84.75 74 ALA A N 1
ATOM 595 C CA . ALA A 1 74 ? -10.656 60.062 42.594 1 84.75 74 ALA A CA 1
ATOM 596 C C . ALA A 1 74 ? -10.656 58.625 42.094 1 84.75 74 ALA A C 1
ATOM 598 O O . ALA A 1 74 ? -11.664 58.156 41.562 1 84.75 74 ALA A O 1
ATOM 599 N N . ILE A 1 75 ? -9.602 58 42.281 1 85.31 75 ILE A N 1
ATOM 600 C CA . ILE A 1 75 ? -9.438 56.625 41.812 1 85.31 75 ILE A CA 1
ATOM 601 C C . ILE A 1 75 ? -10.453 55.719 42.531 1 85.31 75 ILE A C 1
ATOM 603 O O . ILE A 1 75 ? -10.984 54.781 41.938 1 85.31 75 ILE A O 1
ATOM 607 N N . SER A 1 76 ? -10.711 56.062 43.719 1 85.31 76 SER A N 1
ATOM 608 C CA . SER A 1 76 ? -11.594 55.25 44.531 1 85.31 76 SER A CA 1
ATOM 609 C C . SER A 1 76 ? -13.039 55.312 44.062 1 85.31 76 SER A C 1
ATOM 611 O O . SER A 1 76 ? -13.867 54.469 44.406 1 85.31 76 SER A O 1
ATOM 613 N N . LEU A 1 77 ? -13.297 56.188 43.188 1 81.5 77 LEU A N 1
ATOM 614 C CA . LEU A 1 77 ? -14.641 56.312 42.656 1 81.5 77 LEU A CA 1
ATOM 615 C C . LEU A 1 77 ? -14.938 55.25 41.625 1 81.5 77 LEU A C 1
ATOM 617 O O . LEU A 1 77 ? -16.109 55 41.312 1 81.5 77 LEU A O 1
ATOM 621 N N . SER A 1 78 ? -13.938 54.625 41.156 1 82.5 78 SER A N 1
ATOM 622 C CA . SER A 1 78 ? -14.117 53.531 40.188 1 82.5 78 SER A CA 1
ATOM 623 C C . SER A 1 78 ? -13.844 52.188 40.812 1 82.5 78 SER A C 1
ATOM 625 O O . SER A 1 78 ? -12.695 51.844 41.125 1 82.5 78 SER A O 1
ATOM 627 N N . PRO A 1 79 ? -14.812 51.375 40.844 1 84.19 79 PRO A N 1
ATOM 628 C CA . PRO A 1 79 ? -14.617 50.031 41.406 1 84.19 79 PRO A CA 1
ATOM 629 C C . PRO A 1 79 ? -13.609 49.219 40.625 1 84.19 79 PRO A C 1
ATOM 631 O O . PRO A 1 79 ? -12.859 48.438 41.219 1 84.19 79 PRO A O 1
ATOM 634 N N . GLU A 1 80 ? -13.562 49.406 39.406 1 81.19 80 GLU A N 1
ATOM 635 C CA . GLU A 1 80 ? -12.625 48.656 38.562 1 81.19 80 GLU A CA 1
ATOM 636 C C . GLU A 1 80 ? -11.18 48.969 38.938 1 81.19 80 GLU A C 1
ATOM 638 O O . GLU A 1 80 ? -10.336 48.062 39 1 81.19 80 GLU A O 1
ATOM 643 N N . LEU A 1 81 ? -10.93 50.156 39.219 1 85.19 81 LEU A N 1
ATOM 644 C CA . LEU A 1 81 ? -9.586 50.594 39.562 1 85.19 81 LEU A CA 1
ATOM 645 C C . LEU A 1 81 ? -9.211 50.125 40.969 1 85.19 81 LEU A C 1
ATOM 647 O O . LEU A 1 81 ? -8.07 49.75 41.219 1 85.19 81 LEU A O 1
ATOM 651 N N . VAL A 1 82 ? -10.195 50.188 41.75 1 87.75 82 VAL A N 1
ATOM 652 C CA . VAL A 1 82 ? -9.969 49.719 43.125 1 87.75 82 VAL A CA 1
ATOM 653 C C . VAL A 1 82 ? -9.648 48.219 43.094 1 87.75 82 VAL A C 1
ATOM 655 O O . VAL A 1 82 ? -8.789 47.75 43.844 1 87.75 82 VAL A O 1
ATOM 658 N N . ASP A 1 83 ? -10.344 47.531 42.281 1 88.5 83 ASP A N 1
ATOM 659 C CA . ASP A 1 83 ? -10.125 46.094 42.156 1 88.5 83 ASP A CA 1
ATOM 660 C C . ASP A 1 83 ? -8.711 45.781 41.656 1 88.5 83 ASP A C 1
ATOM 662 O O . ASP A 1 83 ? -8.086 44.812 42.094 1 88.5 83 ASP A O 1
ATOM 666 N N . ILE A 1 84 ? -8.258 46.562 40.781 1 85 84 ILE A N 1
ATOM 667 C CA . ILE A 1 84 ? -6.914 46.375 40.25 1 85 84 ILE A CA 1
ATOM 668 C C . ILE A 1 84 ? -5.887 46.625 41.344 1 85 84 ILE A C 1
ATOM 670 O O . ILE A 1 84 ? -4.867 45.906 41.406 1 85 84 ILE A O 1
ATOM 674 N N . ILE A 1 85 ? -6.176 47.562 42.188 1 86.19 85 ILE A N 1
ATOM 675 C CA . ILE A 1 85 ? -5.266 47.875 43.281 1 86.19 85 ILE A CA 1
ATOM 676 C C . ILE A 1 85 ? -5.285 46.75 44.312 1 86.19 85 ILE A C 1
ATOM 678 O O . ILE A 1 85 ? -4.238 46.344 44.812 1 86.19 85 ILE A O 1
ATOM 682 N N . GLY A 1 86 ? -6.52 46.219 44.531 1 82.06 86 GLY A N 1
ATOM 683 C CA . GLY A 1 86 ? -6.625 45 45.312 1 82.06 86 GLY A CA 1
ATOM 684 C C . GLY A 1 86 ? -6.973 45.25 46.781 1 82.06 86 GLY A C 1
ATOM 685 O O . GLY A 1 86 ? -8.047 44.844 47.219 1 82.06 86 GLY A O 1
ATOM 686 N N . SER A 1 87 ? -5.914 45.719 47.625 1 83.5 87 SER A N 1
ATOM 687 C CA . SER A 1 87 ? -6.145 45.844 49.062 1 83.5 87 SER A CA 1
ATOM 688 C C . SER A 1 87 ? -5.836 47.25 49.562 1 83.5 87 SER A C 1
ATOM 690 O O . SER A 1 87 ? -5.164 48.031 48.875 1 83.5 87 SER A O 1
ATOM 692 N N . SER A 1 88 ? -6.359 47.625 50.656 1 86.25 88 SER A N 1
ATOM 693 C CA . SER A 1 88 ? -6.113 48.906 51.281 1 86.25 88 SER A CA 1
ATOM 694 C C . SER A 1 88 ? -4.645 49.094 51.656 1 86.25 88 SER A C 1
ATOM 696 O O . SER A 1 88 ? -4.098 50.188 51.562 1 86.25 88 SER A O 1
ATOM 698 N N . ALA A 1 89 ? -4.086 48 51.969 1 86.81 89 ALA A N 1
ATOM 699 C CA . ALA A 1 89 ? -2.662 48.062 52.281 1 86.81 89 ALA A CA 1
ATOM 700 C C . ALA A 1 89 ? -1.834 48.406 51.062 1 86.81 89 ALA A C 1
ATOM 702 O O . ALA A 1 89 ? -0.884 49.188 51.156 1 86.81 89 ALA A O 1
ATOM 703 N N . ARG A 1 90 ? -2.18 47.875 49.938 1 85.06 90 ARG A N 1
ATOM 704 C CA . ARG A 1 90 ? -1.486 48.188 48.688 1 85.06 90 ARG A CA 1
ATOM 705 C C . ARG A 1 90 ? -1.715 49.625 48.25 1 85.06 90 ARG A C 1
ATOM 707 O O . ARG A 1 90 ? -0.821 50.25 47.688 1 85.06 90 ARG A O 1
ATOM 714 N N . MET A 1 91 ? -2.855 50.062 48.594 1 89.19 91 MET A N 1
ATOM 715 C CA . MET A 1 91 ? -3.166 51.438 48.281 1 89.19 91 MET A CA 1
ATOM 716 C C . MET A 1 91 ? -2.287 52.406 49.094 1 89.19 91 MET A C 1
ATOM 718 O O . MET A 1 91 ? -1.806 53.406 48.562 1 89.19 91 MET A O 1
ATOM 722 N N . ASP A 1 92 ? -2.109 52.062 50.312 1 91 92 ASP A N 1
ATOM 723 C CA . ASP A 1 92 ? -1.272 52.875 51.156 1 91 92 ASP A CA 1
ATOM 724 C C . ASP A 1 92 ? 0.173 52.906 50.656 1 91 92 ASP A C 1
ATOM 726 O O . ASP A 1 92 ? 0.828 53.938 50.688 1 91 92 ASP A O 1
ATOM 730 N N . ARG A 1 93 ? 0.576 51.781 50.312 1 91.25 93 ARG A N 1
ATOM 731 C CA . ARG A 1 93 ? 1.925 51.688 49.75 1 91.25 93 ARG A CA 1
ATOM 732 C C . ARG A 1 93 ? 2.049 52.531 48.469 1 91.25 93 ARG A C 1
ATOM 734 O O . ARG A 1 93 ? 3.055 53.219 48.281 1 91.25 93 ARG A O 1
ATOM 741 N N . LEU A 1 94 ? 1.027 52.438 47.75 1 90.88 94 LEU A N 1
ATOM 742 C CA . LEU A 1 94 ? 1.028 53.156 46.5 1 90.88 94 LEU A CA 1
ATOM 743 C C . LEU A 1 94 ? 0.993 54.656 46.75 1 90.88 94 LEU A C 1
ATOM 745 O O . LEU A 1 94 ? 1.579 55.438 46 1 90.88 94 LEU A O 1
ATOM 749 N N . LYS A 1 95 ? 0.327 55.094 47.75 1 92.94 95 LYS A N 1
ATOM 750 C CA . LYS A 1 95 ? 0.328 56.5 48.156 1 92.94 95 LYS A CA 1
ATOM 751 C C . LYS A 1 95 ? 1.741 56.969 48.438 1 92.94 95 LYS A C 1
ATOM 753 O O . LYS A 1 95 ? 2.119 58.094 48.062 1 92.94 95 LYS A O 1
ATOM 758 N N . GLY A 1 96 ? 2.398 56.125 49.094 1 91.56 96 GLY A N 1
ATOM 759 C CA . GLY A 1 96 ? 3.791 56.438 49.375 1 91.56 96 GLY A CA 1
ATOM 760 C C . GLY A 1 96 ? 4.637 56.562 48.125 1 91.56 96 GLY A C 1
ATOM 761 O O . GLY A 1 96 ? 5.418 57.531 48 1 91.56 96 GLY A O 1
ATOM 762 N N . THR A 1 97 ? 4.457 55.688 47.281 1 90.5 97 THR A N 1
ATOM 763 C CA . THR A 1 97 ? 5.215 55.719 46.031 1 90.5 97 THR A CA 1
ATOM 764 C C . THR A 1 97 ? 4.871 56.938 45.188 1 90.5 97 THR A C 1
ATOM 766 O O . THR A 1 97 ? 5.758 57.562 44.625 1 90.5 97 THR A O 1
ATOM 769 N N . LEU A 1 98 ? 3.633 57.219 45.125 1 91.62 98 LEU A N 1
ATOM 770 C CA . LEU A 1 98 ? 3.213 58.406 44.375 1 91.62 98 LEU A CA 1
ATOM 771 C C . LEU A 1 98 ? 3.76 59.688 45 1 91.62 98 LEU A C 1
ATOM 773 O O . LEU A 1 98 ? 4.133 60.625 44.312 1 91.62 98 LEU A O 1
ATOM 777 N N . THR A 1 99 ? 3.76 59.719 46.281 1 94.25 99 THR A N 1
ATOM 778 C CA . THR A 1 99 ? 4.316 60.875 47 1 94.25 99 THR A CA 1
ATOM 779 C C . THR A 1 99 ? 5.766 61.125 46.594 1 94.25 99 THR A C 1
ATOM 781 O O . THR A 1 99 ? 6.141 62.219 46.219 1 94.25 99 THR A O 1
ATOM 784 N N . LYS A 1 100 ? 6.512 60.094 46.625 1 91 100 LYS A N 1
ATOM 785 C CA . LYS A 1 100 ? 7.91 60.188 46.219 1 91 100 LYS A CA 1
ATOM 786 C C . LYS A 1 100 ? 8.031 60.594 44.75 1 91 100 LYS A C 1
ATOM 788 O O . LYS A 1 100 ? 8.898 61.406 44.406 1 91 100 LYS A O 1
ATOM 793 N N . HIS A 1 101 ? 7.195 60.125 44.031 1 90.88 101 HIS A N 1
ATOM 794 C CA . HIS A 1 101 ? 7.176 60.406 42.594 1 90.88 101 HIS A CA 1
ATOM 795 C C . HIS A 1 101 ? 6.902 61.875 42.344 1 90.88 101 HIS A C 1
ATOM 797 O O . HIS A 1 101 ? 7.598 62.531 41.562 1 90.88 101 HIS A O 1
ATOM 803 N N . LEU A 1 102 ? 5.918 62.406 42.969 1 92.38 102 LEU A N 1
ATOM 804 C CA . LEU A 1 102 ? 5.535 63.781 42.812 1 92.38 102 LEU A CA 1
ATOM 805 C C . LEU A 1 102 ? 6.594 64.75 43.375 1 92.38 102 LEU A C 1
ATOM 807 O O . LEU A 1 102 ? 6.871 65.75 42.812 1 92.38 102 LEU A O 1
ATOM 811 N N . GLU A 1 103 ? 7.109 64.312 44.438 1 91.31 103 GLU A N 1
ATOM 812 C CA . GLU A 1 103 ? 8.188 65.125 45.031 1 91.31 103 GLU A CA 1
ATOM 813 C C . GLU A 1 103 ? 9.375 65.25 44.094 1 91.31 103 GLU A C 1
ATOM 815 O O . GLU A 1 103 ? 9.992 66.312 43.969 1 91.31 103 GLU A O 1
ATOM 820 N N . ALA A 1 104 ? 9.625 64.188 43.469 1 89.19 104 ALA A N 1
ATOM 821 C CA . ALA A 1 104 ? 10.719 64.125 42.5 1 89.19 104 ALA A CA 1
ATOM 822 C C . ALA A 1 104 ? 10.438 65.062 41.344 1 89.19 104 ALA A C 1
ATOM 824 O O . ALA A 1 104 ? 11.367 65.688 40.75 1 89.19 104 ALA A O 1
ATOM 825 N N . MET A 1 105 ? 9.25 65.312 41 1 89.75 105 MET A N 1
ATOM 826 C CA . MET A 1 105 ? 8.875 66.188 39.906 1 89.75 105 MET A CA 1
ATOM 827 C C . MET A 1 105 ? 9.25 67.625 40.281 1 89.75 105 MET A C 1
ATOM 829 O O . MET A 1 105 ? 9.68 68.438 39.406 1 89.75 105 MET A O 1
ATOM 833 N N . PHE A 1 106 ? 9.133 68 41.5 1 92.75 106 PHE A N 1
ATOM 834 C CA . PHE A 1 106 ? 9.422 69.312 41.969 1 92.75 106 PHE A CA 1
ATOM 835 C C . PHE A 1 106 ? 10.93 69.562 42.062 1 92.75 106 PHE A C 1
ATOM 837 O O . PHE A 1 106 ? 11.383 70.688 42.094 1 92.75 106 PHE A O 1
ATOM 844 N N . ASN A 1 107 ? 11.594 68.5 42.094 1 90.75 107 ASN A N 1
ATOM 845 C CA . ASN A 1 107 ? 13.047 68.625 42.125 1 90.75 107 ASN A CA 1
ATOM 846 C C . ASN A 1 107 ? 13.617 69 40.781 1 90.75 107 ASN A C 1
ATOM 848 O O . ASN A 1 107 ? 14.734 69.5 40.688 1 90.75 107 ASN A O 1
ATOM 852 N N . CYS A 1 108 ? 12.93 68.75 39.719 1 92.69 108 CYS A N 1
ATOM 853 C CA . CYS A 1 108 ? 13.18 69.188 38.344 1 92.69 108 CYS A CA 1
ATOM 854 C C . CYS A 1 108 ? 14.539 68.688 37.844 1 92.69 108 CYS A C 1
ATOM 856 O O . CYS A 1 108 ? 15.305 69.438 37.25 1 92.69 108 CYS A O 1
ATOM 858 N N . ASN A 1 109 ? 14.836 67.375 38.188 1 93.75 109 ASN A N 1
ATOM 859 C CA . ASN A 1 109 ? 16.016 66.688 37.656 1 93.75 109 ASN A CA 1
ATOM 860 C C . ASN A 1 109 ? 15.633 65.625 36.688 1 93.75 109 ASN A C 1
ATOM 862 O O . ASN A 1 109 ? 15.586 64.438 37.062 1 93.75 109 ASN A O 1
ATOM 866 N N . ILE A 1 110 ? 15.523 65.938 35.469 1 94 110 ILE A N 1
ATOM 867 C CA . ILE A 1 110 ? 15.133 64.938 34.469 1 94 110 ILE A CA 1
ATOM 868 C C . ILE A 1 110 ? 16.391 64.375 33.812 1 94 110 ILE A C 1
ATOM 870 O O . ILE A 1 110 ? 17.094 65 33.062 1 94 110 ILE A O 1
ATOM 874 N N . ASN A 1 111 ? 16.703 63.156 34.188 1 92.19 111 ASN A N 1
ATOM 875 C CA . ASN A 1 111 ? 17.844 62.375 33.688 1 92.19 111 ASN A CA 1
ATOM 876 C C . ASN A 1 111 ? 17.469 60.938 33.344 1 92.19 111 ASN A C 1
ATOM 878 O O . ASN A 1 111 ? 16.281 60.625 33.25 1 92.19 111 ASN A O 1
ATOM 882 N N . SER A 1 112 ? 18.453 60.219 33.156 1 90.75 112 SER A N 1
ATOM 883 C CA . SER A 1 112 ? 18.219 58.844 32.719 1 90.75 112 SER A CA 1
ATOM 884 C C . SER A 1 112 ? 17.484 58.031 33.812 1 90.75 112 SER A C 1
ATOM 886 O O . SER A 1 112 ? 16.594 57.25 33.5 1 90.75 112 SER A O 1
ATOM 888 N N . HIS A 1 113 ? 17.859 58.375 34.938 1 89.56 113 HIS A N 1
ATOM 889 C CA . HIS A 1 113 ? 17.203 57.688 36.062 1 89.56 113 HIS A CA 1
ATOM 890 C C . HIS A 1 113 ? 15.719 58.031 36.125 1 89.56 113 HIS A C 1
ATOM 892 O O . HIS A 1 113 ? 14.867 57.188 36.344 1 89.56 113 HIS A O 1
ATOM 898 N N . TYR A 1 114 ? 15.414 59.25 35.906 1 89.56 114 TYR A N 1
ATOM 899 C CA . TYR A 1 114 ? 14.055 59.781 35.875 1 89.56 114 TYR A CA 1
ATOM 900 C C . TYR A 1 114 ? 13.227 59.062 34.812 1 89.56 114 TYR A C 1
ATOM 902 O O . TYR A 1 114 ? 12.109 58.594 35.062 1 89.56 114 TYR A O 1
ATOM 910 N N . ILE A 1 115 ? 13.789 58.844 33.719 1 89.31 115 ILE A N 1
ATOM 911 C CA . ILE A 1 115 ? 13.117 58.25 32.594 1 89.31 115 ILE A CA 1
ATOM 912 C C . ILE A 1 115 ? 12.898 56.75 32.812 1 89.31 115 ILE A C 1
ATOM 914 O O . ILE A 1 115 ? 11.812 56.219 32.594 1 89.31 115 ILE A O 1
ATOM 918 N N . GLU A 1 116 ? 13.844 56.156 33.312 1 88.69 116 GLU A N 1
ATOM 919 C CA . GLU A 1 116 ? 13.773 54.719 33.562 1 88.69 116 GLU A CA 1
ATOM 920 C C . GLU A 1 116 ? 12.719 54.375 34.594 1 88.69 116 GLU A C 1
ATOM 922 O O . GLU A 1 116 ? 12.016 53.375 34.5 1 88.69 116 GLU A O 1
ATOM 927 N N . GLU A 1 117 ? 12.695 55.125 35.531 1 87.88 117 GLU A N 1
ATOM 928 C CA . GLU A 1 117 ? 11.695 54.938 36.562 1 87.88 117 GLU A CA 1
ATOM 929 C C . GLU A 1 117 ? 10.281 55 36 1 87.88 117 GLU A C 1
ATOM 931 O O . GLU A 1 117 ? 9.422 54.219 36.375 1 87.88 117 GLU A O 1
ATOM 936 N N . ARG A 1 118 ? 10.086 55.844 35.125 1 86.94 118 ARG A N 1
ATOM 937 C CA . ARG A 1 118 ? 8.766 56.031 34.531 1 86.94 118 ARG A CA 1
ATOM 938 C C . ARG A 1 118 ? 8.438 54.875 33.594 1 86.94 118 ARG A C 1
ATOM 940 O O . ARG A 1 118 ? 7.289 54.438 33.531 1 86.94 118 ARG A O 1
ATOM 947 N N . GLN A 1 119 ? 9.359 54.469 32.906 1 85.19 119 GLN A N 1
ATOM 948 C CA . GLN A 1 119 ? 9.172 53.344 32.031 1 85.19 119 GLN A CA 1
ATOM 949 C C . GLN A 1 119 ? 8.82 52.062 32.844 1 85.19 119 GLN A C 1
ATOM 951 O O . GLN A 1 119 ? 7.969 51.281 32.406 1 85.19 119 GLN A O 1
ATOM 956 N N . THR A 1 120 ? 9.469 51.969 33.938 1 87.12 120 THR A N 1
ATOM 957 C CA . THR A 1 120 ? 9.188 50.812 34.812 1 87.12 120 THR A CA 1
ATOM 958 C C . THR A 1 120 ? 7.758 50.875 35.344 1 87.12 120 THR A C 1
ATOM 960 O O . THR A 1 120 ? 7.066 49.875 35.375 1 87.12 120 THR A O 1
ATOM 963 N N . ILE A 1 121 ? 7.352 52 35.688 1 81.88 121 ILE A N 1
ATOM 964 C CA . ILE A 1 121 ? 5.984 52.188 36.156 1 81.88 121 ILE A CA 1
ATOM 965 C C . ILE A 1 121 ? 4.996 51.844 35.031 1 81.88 121 ILE A C 1
ATOM 967 O O . ILE A 1 121 ? 3.996 51.156 35.281 1 81.88 121 ILE A O 1
ATOM 971 N N . ALA A 1 122 ? 5.273 52.219 33.875 1 81.38 122 ALA A N 1
ATOM 972 C CA . ALA A 1 122 ? 4.422 51.906 32.719 1 81.38 122 ALA A CA 1
ATOM 973 C C . ALA A 1 122 ? 4.297 50.406 32.5 1 81.38 122 ALA A C 1
ATOM 975 O O . ALA A 1 122 ? 3.201 49.906 32.281 1 81.38 122 ALA A O 1
ATOM 976 N N . HIS A 1 123 ? 5.414 49.75 32.719 1 84.44 123 HIS A N 1
ATOM 977 C CA . HIS A 1 123 ? 5.43 48.312 32.531 1 84.44 123 HIS A CA 1
ATOM 978 C C . HIS A 1 123 ? 4.543 47.594 33.562 1 84.44 123 HIS A C 1
ATOM 980 O O . HIS A 1 123 ? 3.814 46.656 33.219 1 84.44 123 HIS A O 1
ATOM 986 N N . VAL A 1 124 ? 4.629 48.062 34.719 1 85.81 124 VAL A N 1
ATOM 987 C CA . VAL A 1 124 ? 3.816 47.469 35.781 1 85.81 124 VAL A CA 1
ATOM 988 C C . VAL A 1 124 ? 2.336 47.719 35.5 1 85.81 124 VAL A C 1
ATOM 990 O O . VAL A 1 124 ? 1.503 46.844 35.688 1 85.81 124 VAL A O 1
ATOM 993 N N . HIS A 1 125 ? 1.993 48.781 34.938 1 83.31 125 HIS A N 1
ATOM 994 C CA . HIS A 1 125 ? 0.606 49.125 34.625 1 83.31 125 HIS A CA 1
ATOM 995 C C . HIS A 1 125 ? 0.05 48.25 33.531 1 83.31 125 HIS A C 1
ATOM 997 O O . HIS A 1 125 ? -1.102 47.812 33.594 1 83.31 125 HIS A O 1
ATOM 1003 N N . VAL A 1 126 ? 0.897 48.031 32.625 1 80.31 126 VAL A N 1
ATOM 1004 C CA . VAL A 1 126 ? 0.493 47.125 31.531 1 80.31 126 VAL A CA 1
ATOM 1005 C C . VAL A 1 126 ? 0.257 45.719 32.094 1 80.31 126 VAL A C 1
ATOM 1007 O O . VAL A 1 126 ? -0.737 45.062 31.75 1 80.31 126 VAL A O 1
ATOM 1010 N N . LYS A 1 127 ? 1.171 45.312 32.906 1 81.06 127 LYS A N 1
ATOM 1011 C CA . LYS A 1 127 ? 1.127 43.938 33.438 1 81.06 127 LYS A CA 1
ATOM 1012 C C . LYS A 1 127 ? -0.124 43.719 34.281 1 81.06 127 LYS A C 1
ATOM 1014 O O . LYS A 1 127 ? -0.717 42.656 34.25 1 81.06 127 LYS A O 1
ATOM 1019 N N . ILE A 1 128 ? -0.564 44.781 34.938 1 83.12 128 ILE A N 1
ATOM 1020 C CA . ILE A 1 128 ? -1.699 44.594 35.844 1 83.12 128 ILE A CA 1
ATOM 1021 C C . ILE A 1 128 ? -3 44.875 35.094 1 83.12 128 ILE A C 1
ATOM 1023 O O . ILE A 1 128 ? -4.086 44.781 35.656 1 83.12 128 ILE A O 1
ATOM 1027 N N . GLY A 1 129 ? -2.947 45.375 33.875 1 78.25 129 GLY A N 1
ATOM 1028 C CA . GLY A 1 129 ? -4.125 45.531 33.062 1 78.25 129 GLY A CA 1
ATOM 1029 C C . GLY A 1 129 ? -4.797 46.875 33.219 1 78.25 129 GLY A C 1
ATOM 1030 O O . GLY A 1 129 ? -6.012 47 33.031 1 78.25 129 GLY A O 1
ATOM 1031 N N . LEU A 1 130 ? -4.086 47.812 33.594 1 84.81 130 LEU A N 1
ATOM 1032 C CA . LEU A 1 130 ? -4.645 49.156 33.719 1 84.81 130 LEU A CA 1
ATOM 1033 C C . LEU A 1 130 ? -4.871 49.781 32.344 1 84.81 130 LEU A C 1
ATOM 1035 O O . LEU A 1 130 ? -3.938 49.875 31.531 1 84.81 130 LEU A O 1
ATOM 1039 N N . GLN A 1 131 ? -6.086 50.156 32.219 1 84.25 131 GLN A N 1
ATOM 1040 C CA . GLN A 1 131 ? -6.391 50.781 30.922 1 84.25 131 GLN A CA 1
ATOM 1041 C C . GLN A 1 131 ? -5.848 52.219 30.875 1 84.25 131 GLN A C 1
ATOM 1043 O O . GLN A 1 131 ? -5.867 52.938 31.875 1 84.25 131 GLN A O 1
ATOM 1048 N N . SER A 1 132 ? -5.359 52.562 29.688 1 85.5 132 SER A N 1
ATOM 1049 C CA . SER A 1 132 ? -4.695 53.844 29.5 1 85.5 132 SER A CA 1
ATOM 1050 C C . SER A 1 132 ? -5.625 55.031 29.844 1 85.5 132 SER A C 1
ATOM 1052 O O . SER A 1 132 ? -5.176 56.062 30.328 1 85.5 132 SER A O 1
ATOM 1054 N N . LYS A 1 133 ? -6.934 54.812 29.562 1 85 133 LYS A N 1
ATOM 1055 C CA . LYS A 1 133 ? -7.879 55.906 29.828 1 85 133 LYS A CA 1
ATOM 1056 C C . LYS A 1 133 ? -7.895 56.281 31.297 1 85 133 LYS A C 1
ATOM 1058 O O . LYS A 1 133 ? -7.98 57.469 31.641 1 85 133 LYS A O 1
ATOM 1063 N N . TRP A 1 134 ? -7.809 55.312 32.125 1 85.56 134 TRP A N 1
ATOM 1064 C CA . TRP A 1 134 ? -7.816 55.562 33.562 1 85.56 134 TRP A CA 1
ATOM 1065 C C . TRP A 1 134 ? -6.52 56.219 34.031 1 85.56 134 TRP A C 1
ATOM 1067 O O . TRP A 1 134 ? -6.531 57.094 34.875 1 85.56 134 TRP A O 1
ATOM 1077 N N . TYR A 1 135 ? -5.5 55.781 33.438 1 86.06 135 TYR A N 1
ATOM 1078 C CA . TYR A 1 135 ? -4.207 56.375 33.719 1 86.06 135 TYR A CA 1
ATOM 1079 C C . TYR A 1 135 ? -4.219 57.875 33.344 1 86.06 135 TYR A C 1
ATOM 1081 O O . TYR A 1 135 ? -3.818 58.719 34.156 1 86.06 135 TYR A O 1
ATOM 1089 N N . ILE A 1 136 ? -4.645 58.125 32.219 1 87.75 136 ILE A N 1
ATOM 1090 C CA . ILE A 1 136 ? -4.695 59.531 31.75 1 87.75 136 ILE A CA 1
ATOM 1091 C C . ILE A 1 136 ? -5.633 60.344 32.625 1 87.75 136 ILE A C 1
ATOM 1093 O O . ILE A 1 136 ? -5.301 61.438 33.031 1 87.75 136 ILE A O 1
ATOM 1097 N N . ALA A 1 137 ? -6.789 59.812 32.969 1 87.69 137 ALA A N 1
ATOM 1098 C CA . ALA A 1 137 ? -7.781 60.5 33.781 1 87.69 137 ALA A CA 1
ATOM 1099 C C . ALA A 1 137 ? -7.195 60.875 35.156 1 87.69 137 ALA A C 1
ATOM 1101 O O . ALA A 1 137 ? -7.496 61.969 35.656 1 87.69 137 ALA A O 1
ATOM 1102 N N . SER A 1 138 ? -6.391 60.062 35.625 1 86.56 138 SER A N 1
ATOM 1103 C CA . SER A 1 138 ? -5.875 60.25 37 1 86.56 138 SER A CA 1
ATOM 1104 C C . SER A 1 138 ? -4.988 61.469 37.094 1 86.56 138 SER A C 1
ATOM 1106 O O . SER A 1 138 ? -4.848 62.062 38.156 1 86.56 138 SER A O 1
ATOM 1108 N N . PHE A 1 139 ? -4.461 61.969 36.031 1 89.81 139 PHE A N 1
ATOM 1109 C CA . PHE A 1 139 ? -3.562 63.125 36.031 1 89.81 139 PHE A CA 1
ATOM 1110 C C . PHE A 1 139 ? -4.344 64.438 36.219 1 89.81 139 PHE A C 1
ATOM 1112 O O . PHE A 1 139 ? -3.777 65.438 36.594 1 89.81 139 PHE A O 1
ATOM 1119 N N . GLN A 1 140 ? -5.598 64.375 35.906 1 91.62 140 GLN A N 1
ATOM 1120 C CA . GLN A 1 140 ? -6.391 65.562 36.031 1 91.62 140 GLN A CA 1
ATOM 1121 C C . GLN A 1 140 ? -6.465 66.062 37.469 1 91.62 140 GLN A C 1
ATOM 1123 O O . GLN A 1 140 ? -6.426 67.25 37.75 1 91.62 140 GLN A O 1
ATOM 1128 N N . SER A 1 141 ? -6.617 65.062 38.406 1 92.38 141 SER A N 1
ATOM 1129 C CA . SER A 1 141 ? -6.656 65.438 39.812 1 92.38 141 SER A CA 1
ATOM 1130 C C . SER A 1 141 ? -5.379 66.125 40.25 1 92.38 141 SER A C 1
ATOM 1132 O O . SER A 1 141 ? -5.422 67.125 41.031 1 92.38 141 SER A O 1
ATOM 1134 N N . LEU A 1 142 ? -4.32 65.75 39.719 1 93.5 142 LEU A N 1
ATOM 1135 C CA . LEU A 1 142 ? -3.039 66.375 40.031 1 93.5 142 LEU A CA 1
ATOM 1136 C C . LEU A 1 142 ? -2.986 67.75 39.469 1 93.5 142 LEU A C 1
ATOM 1138 O O . LEU A 1 142 ? -2.57 68.688 40.188 1 93.5 142 LEU A O 1
ATOM 1142 N N . MET A 1 143 ? -3.422 67.875 38.281 1 94.25 143 MET A N 1
ATOM 1143 C CA . MET A 1 143 ? -3.441 69.188 37.625 1 94.25 143 MET A CA 1
ATOM 1144 C C . MET A 1 143 ? -4.355 70.188 38.375 1 94.25 143 MET A C 1
ATOM 1146 O O . MET A 1 143 ? -3.961 71.312 38.688 1 94.25 143 MET A O 1
ATOM 1150 N N . THR A 1 144 ? -5.504 69.75 38.75 1 94.38 144 THR A N 1
ATOM 1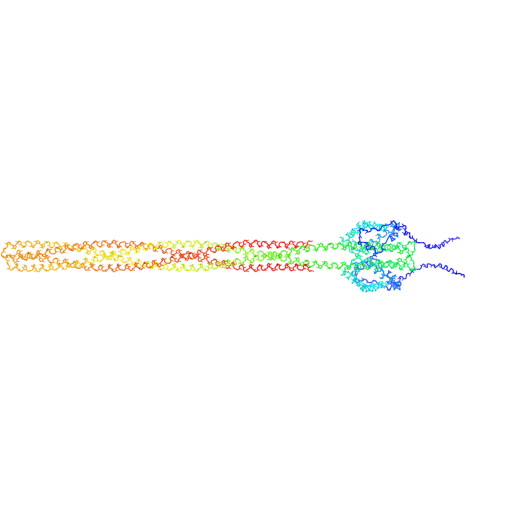151 C CA . THR A 1 144 ? -6.484 70.562 39.469 1 94.38 144 THR A CA 1
ATOM 1152 C C . THR A 1 144 ? -5.93 71 40.812 1 94.38 144 THR A C 1
ATOM 1154 O O . THR A 1 144 ? -6.051 72.188 41.156 1 94.38 144 THR A O 1
ATOM 1157 N N . THR A 1 145 ? -5.363 70.125 41.5 1 94.44 145 THR A N 1
ATOM 1158 C CA . THR A 1 145 ? -4.816 70.438 42.812 1 94.44 145 THR A CA 1
ATOM 1159 C C . THR A 1 145 ? -3.68 71.438 42.688 1 94.44 145 THR A C 1
ATOM 1161 O O . THR A 1 145 ? -3.568 72.375 43.5 1 94.44 145 THR A O 1
ATOM 1164 N N . PHE A 1 146 ? -2.859 71.375 41.719 1 94.31 146 PHE A N 1
ATOM 1165 C CA . PHE A 1 146 ? -1.753 72.312 41.5 1 94.31 146 PHE A CA 1
ATOM 1166 C C . PHE A 1 146 ? -2.271 73.688 41.156 1 94.31 146 PHE A C 1
ATOM 1168 O O . PHE A 1 146 ? -1.781 74.688 41.688 1 94.31 146 PHE A O 1
ATOM 1175 N N . ILE A 1 147 ? -3.236 73.688 40.281 1 95.06 147 ILE A N 1
ATOM 1176 C CA . ILE A 1 147 ? -3.824 74.938 39.875 1 95.06 147 ILE A CA 1
ATOM 1177 C C . ILE A 1 147 ? -4.43 75.625 41.062 1 95.06 147 ILE A C 1
ATOM 1179 O O . ILE A 1 147 ? -4.234 76.875 41.25 1 95.06 147 ILE A O 1
ATOM 1183 N N . ASP A 1 148 ? -5.133 74.875 41.875 1 94 148 ASP A N 1
ATOM 1184 C CA . ASP A 1 148 ? -5.734 75.438 43.094 1 94 148 ASP A CA 1
ATOM 1185 C C . ASP A 1 148 ? -4.672 76 44.031 1 94 148 ASP A C 1
ATOM 1187 O O . ASP A 1 148 ? -4.84 77.062 44.594 1 94 148 ASP A O 1
ATOM 1191 N N . PHE A 1 149 ? -3.668 75.312 44.125 1 92.62 149 PHE A N 1
ATOM 1192 C CA . PHE A 1 149 ? -2.562 75.688 45 1 92.62 149 PHE A CA 1
ATOM 1193 C C . PHE A 1 149 ? -1.928 77 44.5 1 92.62 149 PHE A C 1
ATOM 1195 O O . PHE A 1 149 ? -1.741 77.938 45.281 1 92.62 149 PHE A O 1
ATOM 1202 N N . ILE A 1 150 ? -1.596 77.062 43.281 1 94.44 150 ILE A N 1
ATOM 1203 C CA . ILE A 1 150 ? -0.889 78.188 42.688 1 94.44 150 ILE A CA 1
ATOM 1204 C C . ILE A 1 150 ? -1.778 79.438 42.781 1 94.44 150 ILE A C 1
ATOM 1206 O O . ILE A 1 150 ? -1.283 80.562 42.938 1 94.44 150 ILE A O 1
ATOM 1210 N N . SER A 1 151 ? -3.133 79.25 42.688 1 93.19 151 SER A N 1
ATOM 1211 C CA . SER A 1 151 ? -4.074 80.375 42.688 1 93.19 151 SER A CA 1
ATOM 1212 C C . SER A 1 151 ? -4.105 81.062 44.062 1 93.19 151 SER A C 1
ATOM 1214 O O . SER A 1 151 ? -4.535 82.188 44.188 1 93.19 151 SER A O 1
ATOM 1216 N N . LYS A 1 152 ? -3.605 80.438 45.062 1 91.88 152 LYS A N 1
ATOM 1217 C CA . LYS A 1 152 ? -3.635 80.938 46.438 1 91.88 152 LYS A CA 1
ATOM 1218 C C . LYS A 1 152 ? -2.35 81.688 46.781 1 91.88 152 LYS A C 1
ATOM 1220 O O . LYS A 1 152 ? -2.264 82.375 47.812 1 91.88 152 LYS A O 1
ATOM 1225 N N . ILE A 1 153 ? -1.426 81.5 45.938 1 91.5 153 ILE A N 1
ATOM 1226 C CA . ILE A 1 153 ? -0.182 82.25 46.094 1 91.5 153 ILE A CA 1
ATOM 1227 C C . ILE A 1 153 ? -0.323 83.625 45.5 1 91.5 153 ILE A C 1
ATOM 1229 O O . ILE A 1 153 ? -0.843 83.812 44.375 1 91.5 153 ILE A O 1
ATOM 1233 N N . GLU A 1 154 ? 0.135 84.688 46.219 1 90.44 154 GLU A N 1
ATOM 1234 C CA . GLU A 1 154 ? 0.065 86.062 45.719 1 90.44 154 GLU A CA 1
ATOM 1235 C C . GLU A 1 154 ? 1.101 86.25 44.625 1 90.44 154 GLU A C 1
ATOM 1237 O O . GLU A 1 154 ? 2.277 86.5 44.906 1 90.44 154 GLU A O 1
ATOM 1242 N N . MET A 1 155 ? 0.663 86.25 43.406 1 91.69 155 MET A N 1
ATOM 1243 C CA . MET A 1 155 ? 1.515 86.5 42.25 1 91.69 155 MET A CA 1
ATOM 1244 C C . MET A 1 155 ? 0.698 87.062 41.094 1 91.69 155 MET A C 1
ATOM 1246 O O . MET A 1 155 ? -0.532 87 41.094 1 91.69 155 MET A O 1
ATOM 1250 N N . SER A 1 156 ? 1.375 87.625 40.062 1 91.94 156 SER A N 1
ATOM 1251 C CA . SER A 1 156 ? 0.698 88.125 38.906 1 91.94 156 SER A CA 1
ATOM 1252 C C . SER A 1 156 ? 0.096 87 38.062 1 91.94 156 SER A C 1
ATOM 1254 O O . SER A 1 156 ? 0.507 85.875 38.156 1 91.94 156 SER A O 1
ATOM 1256 N N . ASN A 1 157 ? -0.859 87.375 37.281 1 92.25 157 ASN A N 1
ATOM 1257 C CA . ASN A 1 157 ? -1.453 86.375 36.344 1 92.25 157 ASN A CA 1
ATOM 1258 C C . ASN A 1 157 ? -0.413 85.812 35.375 1 92.25 157 ASN A C 1
ATOM 1260 O O . ASN A 1 157 ? -0.485 84.688 35 1 92.25 157 ASN A O 1
ATOM 1264 N N . VAL A 1 158 ? 0.49 86.625 35.062 1 93.06 158 VAL A N 1
ATOM 1265 C CA . VAL A 1 158 ? 1.547 86.25 34.156 1 93.06 158 VAL A CA 1
ATOM 1266 C C . VAL A 1 158 ? 2.418 85.188 34.844 1 93.06 158 VAL A C 1
ATOM 1268 O O . VAL A 1 158 ? 2.764 84.125 34.219 1 93.06 158 VAL A O 1
ATOM 1271 N N . ASP A 1 159 ? 2.721 85.375 36.094 1 94.5 159 ASP A N 1
ATOM 1272 C CA . ASP A 1 159 ? 3.539 84.438 36.812 1 94.5 159 ASP A CA 1
ATOM 1273 C C . ASP A 1 159 ? 2.766 83.125 37.094 1 94.5 159 ASP A C 1
ATOM 1275 O O . ASP A 1 159 ? 3.324 82.062 37 1 94.5 159 ASP A O 1
ATOM 1279 N N . MET A 1 160 ? 1.518 83.25 37.375 1 95.38 160 MET A N 1
ATOM 1280 C CA . MET A 1 160 ? 0.676 82.062 37.562 1 95.38 160 MET A CA 1
ATOM 1281 C C . MET A 1 160 ? 0.604 81.25 36.281 1 95.38 160 MET A C 1
ATOM 1283 O O . MET A 1 160 ? 0.675 80 36.312 1 95.38 160 MET A O 1
ATOM 1287 N N . ALA A 1 161 ? 0.507 81.938 35.219 1 95.56 161 ALA A N 1
ATOM 1288 C CA . ALA A 1 161 ? 0.463 81.312 33.938 1 95.56 161 ALA A CA 1
ATOM 1289 C C . ALA A 1 161 ? 1.739 80.5 33.656 1 95.56 161 ALA A C 1
ATOM 1291 O O . ALA A 1 161 ? 1.685 79.375 33.188 1 95.56 161 ALA A O 1
ATOM 1292 N N . LYS A 1 162 ? 2.857 81.062 34.031 1 96.06 162 LYS A N 1
ATOM 1293 C CA . LYS A 1 162 ? 4.137 80.375 33.844 1 96.06 162 LYS A CA 1
ATOM 1294 C C . LYS A 1 162 ? 4.195 79.125 34.688 1 96.06 162 LYS A C 1
ATOM 1296 O O . LYS A 1 162 ? 4.645 78.062 34.188 1 96.06 162 LYS A O 1
ATOM 1301 N N . ALA A 1 163 ? 3.701 79.188 35.844 1 95.88 163 ALA A N 1
ATOM 1302 C CA . ALA A 1 163 ? 3.74 78.062 36.719 1 95.88 163 ALA A CA 1
ATOM 1303 C C . ALA A 1 163 ? 2.828 76.938 36.25 1 95.88 163 ALA A C 1
ATOM 1305 O O . ALA A 1 163 ? 3.24 75.75 36.156 1 95.88 163 ALA A O 1
ATOM 1306 N N . VAL A 1 164 ? 1.647 77.25 35.875 1 96.44 164 VAL A N 1
ATOM 1307 C CA . VAL A 1 164 ? 0.67 76.25 35.438 1 96.44 164 VAL A CA 1
ATOM 1308 C C . VAL A 1 164 ? 1.131 75.625 34.125 1 96.44 164 VAL A C 1
ATOM 1310 O O . VAL A 1 164 ? 1.021 74.438 33.938 1 96.44 164 VAL A O 1
ATOM 1313 N N . ASP A 1 165 ? 1.612 76.438 33.281 1 96.44 165 ASP A N 1
ATOM 1314 C CA . ASP A 1 165 ? 2.105 75.938 32 1 96.44 165 ASP A CA 1
ATOM 1315 C C . ASP A 1 165 ? 3.275 74.938 32.188 1 96.44 165 ASP A C 1
ATOM 1317 O O . ASP A 1 165 ? 3.322 73.875 31.578 1 96.44 165 ASP A O 1
ATOM 1321 N N . ALA A 1 166 ? 4.191 75.375 33.031 1 96.75 166 ALA A N 1
ATOM 1322 C CA . ALA A 1 166 ? 5.352 74.562 33.312 1 96.75 166 ALA A CA 1
ATOM 1323 C C . ALA A 1 166 ? 4.918 73.188 33.875 1 96.75 166 ALA A C 1
ATOM 1325 O O . ALA A 1 166 ? 5.414 72.125 33.469 1 96.75 166 ALA A O 1
ATOM 1326 N N . PHE A 1 167 ? 3.998 73.125 34.719 1 95.06 167 PHE A N 1
ATOM 1327 C CA . PHE A 1 167 ? 3.516 71.875 35.344 1 95.06 167 PHE A CA 1
ATOM 1328 C C . PHE A 1 167 ? 2.77 71.062 34.312 1 95.06 167 PHE A C 1
ATOM 1330 O O . PHE A 1 167 ? 2.91 69.812 34.281 1 95.06 167 PHE A O 1
ATOM 1337 N N . SER A 1 168 ? 1.992 71.688 33.531 1 95.75 168 SER A N 1
ATOM 1338 C CA . SER A 1 168 ? 1.262 71 32.5 1 95.75 168 SER A CA 1
ATOM 1339 C C . SER A 1 168 ? 2.215 70.312 31.531 1 95.75 168 SER A C 1
ATOM 1341 O O . SER A 1 168 ? 1.942 69.188 31.062 1 95.75 168 SER A O 1
ATOM 1343 N N . LYS A 1 169 ? 3.295 71 31.203 1 95.69 169 LYS A N 1
ATOM 1344 C CA . LYS A 1 169 ? 4.305 70.438 30.328 1 95.69 169 LYS A CA 1
ATOM 1345 C C . LYS A 1 169 ? 4.926 69.188 30.969 1 95.69 169 LYS A C 1
ATOM 1347 O O . LYS A 1 169 ? 5.141 68.188 30.297 1 95.69 169 LYS A O 1
ATOM 1352 N N . LEU A 1 170 ? 5.188 69.188 32.188 1 94.25 170 LEU A N 1
ATOM 1353 C CA . LEU A 1 170 ? 5.77 68.062 32.906 1 94.25 170 LEU A CA 1
ATOM 1354 C C . LEU A 1 170 ? 4.809 66.875 32.938 1 94.25 170 LEU A C 1
ATOM 1356 O O . LEU A 1 170 ? 5.215 65.75 32.688 1 94.25 170 LEU A O 1
ATOM 1360 N N . ILE A 1 171 ? 3.584 67.125 33.188 1 93.44 171 ILE A N 1
ATOM 1361 C CA . ILE A 1 171 ? 2.562 66.125 33.219 1 93.44 171 ILE A CA 1
ATOM 1362 C C . ILE A 1 171 ? 2.404 65.5 31.844 1 93.44 171 ILE A C 1
ATOM 1364 O O . ILE A 1 171 ? 2.332 64.25 31.703 1 93.44 171 ILE A O 1
ATOM 1368 N N . ASN A 1 172 ? 2.34 66.375 30.922 1 93.94 172 ASN A N 1
ATOM 1369 C CA . ASN A 1 172 ? 2.221 65.875 29.547 1 93.94 172 ASN A CA 1
ATOM 1370 C C . ASN A 1 172 ? 3.391 64.938 29.172 1 93.94 172 ASN A C 1
ATOM 1372 O O . ASN A 1 172 ? 3.193 63.906 28.578 1 93.94 172 ASN A O 1
ATOM 1376 N N . PHE A 1 173 ? 4.578 65.312 29.516 1 92.31 173 PHE A N 1
ATOM 1377 C CA . PHE A 1 173 ? 5.777 64.562 29.25 1 92.31 173 PHE A CA 1
ATOM 1378 C C . PHE A 1 173 ? 5.691 63.188 29.891 1 92.31 173 PHE A C 1
ATOM 1380 O O . PHE A 1 173 ? 5.996 62.188 29.266 1 92.31 173 PHE A O 1
ATOM 1387 N N . GLU A 1 174 ? 5.238 63.219 31.047 1 89.88 174 GLU A N 1
ATOM 1388 C CA . GLU A 1 174 ? 5.078 61.938 31.766 1 89.88 174 GLU A CA 1
ATOM 1389 C C . GLU A 1 174 ? 4.074 61.031 31.062 1 89.88 174 GLU A C 1
ATOM 1391 O O . GLU A 1 174 ? 4.316 59.844 30.922 1 89.88 174 GLU A O 1
ATOM 1396 N N . GLN A 1 175 ? 2.994 61.562 30.719 1 89.62 175 GLN A N 1
ATOM 1397 C CA . GLN A 1 175 ? 1.965 60.812 30.031 1 89.62 175 GLN A CA 1
ATOM 1398 C C . GLN A 1 175 ? 2.506 60.188 28.75 1 89.62 175 GLN A C 1
ATOM 1400 O O . GLN A 1 175 ? 2.201 59.062 28.422 1 89.62 175 GLN A O 1
ATOM 1405 N N . GLN A 1 176 ? 3.291 61 28.047 1 89.25 176 GLN A N 1
ATOM 1406 C CA . GLN A 1 176 ? 3.895 60.5 26.812 1 89.25 176 GLN A CA 1
ATOM 1407 C C . GLN A 1 176 ? 4.777 59.312 27.078 1 89.25 176 GLN A C 1
ATOM 1409 O O . GLN A 1 176 ? 4.703 58.281 26.375 1 89.25 176 GLN A O 1
ATOM 1414 N N . LEU A 1 177 ? 5.586 59.375 28.094 1 87.56 177 LEU A N 1
ATOM 1415 C CA . LEU A 1 177 ? 6.52 58.312 28.438 1 87.56 177 LEU A CA 1
ATOM 1416 C C . LEU A 1 177 ? 5.773 57.031 28.766 1 87.56 177 LEU A C 1
ATOM 1418 O O . LEU A 1 177 ? 6.125 55.969 28.266 1 87.56 177 LEU A O 1
ATOM 1422 N N . VAL A 1 178 ? 4.789 57.156 29.531 1 84.94 178 VAL A N 1
ATOM 1423 C CA . VAL A 1 178 ? 4.078 55.969 30.016 1 84.94 178 VAL A CA 1
ATOM 1424 C C . VAL A 1 178 ? 3.285 55.344 28.875 1 84.94 178 VAL A C 1
ATOM 1426 O O . VAL A 1 178 ? 3.326 54.125 28.688 1 84.94 178 VAL A O 1
ATOM 1429 N N . ILE A 1 179 ? 2.611 56.094 28.094 1 86.19 179 ILE A N 1
ATOM 1430 C CA . ILE A 1 179 ? 1.777 55.562 27.016 1 86.19 179 ILE A CA 1
ATOM 1431 C C . ILE A 1 179 ? 2.656 54.938 25.953 1 86.19 179 ILE A C 1
ATOM 1433 O O . ILE A 1 179 ? 2.281 53.938 25.344 1 86.19 179 ILE A O 1
ATOM 1437 N N . GLU A 1 180 ? 3.764 55.594 25.703 1 86.06 180 GLU A N 1
ATOM 1438 C CA . GLU A 1 180 ? 4.715 55 24.766 1 86.06 180 GLU A CA 1
ATOM 1439 C C . GLU A 1 180 ? 5.184 53.656 25.266 1 86.06 180 GLU A C 1
ATOM 1441 O O . GLU A 1 180 ? 5.332 52.719 24.469 1 86.06 180 GLU A O 1
ATOM 1446 N N . ALA A 1 181 ? 5.496 53.531 26.5 1 82.06 181 ALA A N 1
ATOM 1447 C CA . ALA A 1 181 ? 5.91 52.281 27.078 1 82.06 181 ALA A CA 1
ATOM 1448 C C . ALA A 1 181 ? 4.824 51.219 26.906 1 82.06 181 ALA A C 1
ATOM 1450 O O . ALA A 1 181 ? 5.125 50.031 26.641 1 82.06 181 ALA A O 1
ATOM 1451 N N . TYR A 1 182 ? 3.523 51.562 27.047 1 80.69 182 TYR A N 1
ATOM 1452 C CA . TYR A 1 182 ? 2.393 50.656 26.781 1 80.69 182 TYR A CA 1
ATOM 1453 C C . TYR A 1 182 ? 2.428 50.156 25.359 1 80.69 182 TYR A C 1
ATOM 1455 O O . TYR A 1 182 ? 2.273 48.938 25.125 1 80.69 182 TYR A O 1
ATOM 1463 N N . GLU A 1 183 ? 2.635 51.031 24.453 1 82.38 183 GLU A N 1
ATOM 1464 C CA . GLU A 1 183 ? 2.635 50.688 23.031 1 82.38 183 GLU A CA 1
ATOM 1465 C C . GLU A 1 183 ? 3.799 49.75 22.688 1 82.38 183 GLU A C 1
ATOM 1467 O O . GLU A 1 183 ? 3.637 48.781 21.922 1 82.38 183 GLU A O 1
ATOM 1472 N N . LYS A 1 184 ? 4.969 50.031 23.25 1 83.69 184 LYS A N 1
ATOM 1473 C CA . LYS A 1 184 ? 6.152 49.219 23 1 83.69 184 LYS A CA 1
ATOM 1474 C C . LYS A 1 184 ? 5.965 47.812 23.547 1 83.69 184 LYS A C 1
ATOM 1476 O O . LYS A 1 184 ? 6.359 46.844 22.891 1 83.69 184 LYS A O 1
ATOM 1481 N N . GLU A 1 185 ? 5.414 47.688 24.672 1 81.31 185 GLU A N 1
ATOM 1482 C CA . GLU A 1 185 ? 5.16 46.375 25.25 1 81.31 185 GLU A CA 1
ATOM 1483 C C . GLU A 1 185 ? 4.164 45.594 24.406 1 81.31 185 GLU A C 1
ATOM 1485 O O . GLU A 1 185 ? 4.34 44.375 24.203 1 81.31 185 GLU A O 1
ATOM 1490 N N . GLU A 1 186 ? 3.17 46.219 23.938 1 77.12 186 GLU A N 1
ATOM 1491 C CA . GLU A 1 186 ? 2.184 45.562 23.078 1 77.12 186 GLU A CA 1
ATOM 1492 C C . GLU A 1 186 ? 2.816 45.094 21.766 1 77.12 186 GLU A C 1
ATOM 1494 O O . GLU A 1 186 ? 2.477 44.031 21.25 1 77.12 186 GLU A O 1
ATOM 1499 N N . GLN A 1 187 ? 3.689 45.938 21.234 1 82.25 187 GLN A N 1
ATOM 1500 C CA . GLN A 1 187 ? 4.398 45.562 20.016 1 82.25 187 GLN A CA 1
ATOM 1501 C C . GLN A 1 187 ? 5.289 44.344 20.234 1 82.25 187 GLN A C 1
ATOM 1503 O O . GLN A 1 187 ? 5.391 43.5 19.359 1 82.25 187 GLN A O 1
ATOM 1508 N N . ARG A 1 188 ? 5.895 44.344 21.359 1 84.19 188 ARG A N 1
ATOM 1509 C CA . ARG A 1 188 ? 6.75 43.219 21.688 1 84.19 188 ARG A CA 1
ATOM 1510 C C . ARG A 1 188 ? 5.953 41.906 21.719 1 84.19 188 ARG A C 1
ATOM 1512 O O . ARG A 1 188 ? 6.359 40.906 21.125 1 84.19 188 ARG A O 1
ATOM 1519 N N . ILE A 1 189 ? 4.852 41.906 22.312 1 77.62 189 ILE A N 1
ATOM 1520 C CA . ILE A 1 189 ? 3.98 40.719 22.422 1 77.62 189 ILE A CA 1
ATOM 1521 C C . ILE A 1 189 ? 3.514 40.312 21.031 1 77.62 189 ILE A C 1
ATOM 1523 O O . ILE A 1 189 ? 3.51 39.125 20.719 1 77.62 189 ILE A O 1
ATOM 1527 N N . ARG A 1 190 ? 3.193 41.25 20.203 1 78.94 190 ARG A N 1
ATOM 1528 C CA . ARG A 1 190 ? 2.732 40.969 18.844 1 78.94 190 ARG A CA 1
ATOM 1529 C C . ARG A 1 190 ? 3.842 40.344 18.016 1 78.94 190 ARG A C 1
ATOM 1531 O O . ARG A 1 190 ? 3.604 39.375 17.281 1 78.94 190 ARG A O 1
ATOM 1538 N N . THR A 1 191 ? 5.035 40.875 18.109 1 85.81 191 THR A N 1
ATOM 1539 C CA . THR A 1 191 ? 6.168 40.375 17.344 1 85.81 191 THR A CA 1
ATOM 1540 C C . THR A 1 191 ? 6.5 38.938 17.766 1 85.81 191 THR A C 1
ATOM 1542 O O . THR A 1 191 ? 6.773 38.094 16.906 1 85.81 191 THR A O 1
ATOM 1545 N N . GLU A 1 192 ? 6.445 38.656 19.047 1 85.06 192 GLU A N 1
ATOM 1546 C CA . GLU A 1 192 ? 6.695 37.312 19.547 1 85.06 192 GLU A CA 1
ATOM 1547 C C . GLU A 1 192 ? 5.656 36.312 19.016 1 85.06 192 GLU A C 1
ATOM 1549 O O . GLU A 1 192 ? 5.992 35.188 18.641 1 85.06 192 GLU A O 1
ATOM 1554 N N . SER A 1 193 ? 4.457 36.719 18.969 1 81.31 193 SER A N 1
ATOM 1555 C CA . SER A 1 193 ? 3.381 35.875 18.453 1 81.31 193 SER A CA 1
ATOM 1556 C C . SER A 1 193 ? 3.574 35.562 16.969 1 81.31 193 SER A C 1
ATOM 1558 O O . SER A 1 193 ? 3.33 34.469 16.516 1 81.31 193 SER A O 1
ATOM 1560 N N . LEU A 1 194 ? 4.043 36.562 16.203 1 83.25 194 LEU A N 1
ATOM 1561 C CA . LEU A 1 194 ? 4.285 36.406 14.781 1 83.25 194 LEU A CA 1
ATOM 1562 C C . LEU A 1 194 ? 5.434 35.438 14.523 1 83.25 194 LEU A C 1
ATOM 1564 O O . LEU A 1 194 ? 5.387 34.625 13.586 1 83.25 194 LEU A O 1
ATOM 1568 N N . ASP A 1 195 ? 6.391 35.469 15.383 1 87.19 195 ASP A N 1
ATOM 1569 C CA . ASP A 1 195 ? 7.523 34.562 15.258 1 87.19 195 ASP A CA 1
ATOM 1570 C C . ASP A 1 195 ? 7.09 33.094 15.453 1 87.19 195 ASP A C 1
ATOM 1572 O O . ASP A 1 195 ? 7.504 32.219 14.695 1 87.19 195 ASP A O 1
ATOM 1576 N N . VAL A 1 196 ? 6.312 32.906 16.406 1 83.75 196 VAL A N 1
ATOM 1577 C CA . VAL A 1 196 ? 5.789 31.562 16.672 1 83.75 196 VAL A CA 1
ATOM 1578 C C . VAL A 1 196 ? 4.941 31.094 15.477 1 83.75 196 VAL A C 1
ATOM 1580 O O . VAL A 1 196 ? 5.055 29.953 15.031 1 83.75 196 VAL A O 1
ATOM 1583 N N . LYS A 1 197 ? 4.168 31.984 14.945 1 83.5 197 LYS A N 1
ATOM 1584 C CA . LYS A 1 197 ? 3.324 31.672 13.797 1 83.5 197 LYS A CA 1
ATOM 1585 C C . LYS A 1 197 ? 4.164 31.25 12.594 1 83.5 197 LYS A C 1
ATOM 1587 O O . LYS A 1 197 ? 3.857 30.266 11.93 1 83.5 197 LYS A O 1
ATOM 1592 N N . TYR A 1 198 ? 5.262 31.938 12.375 1 88.12 198 TYR A N 1
ATOM 1593 C CA . TYR A 1 198 ? 6.113 31.641 11.227 1 88.12 198 TYR A CA 1
ATOM 1594 C C . TYR A 1 198 ? 6.758 30.266 11.367 1 88.12 198 TYR A C 1
ATOM 1596 O O . TYR A 1 198 ? 6.855 29.516 10.398 1 88.12 198 TYR A O 1
ATOM 1604 N N . ARG A 1 199 ? 7.105 29.922 12.547 1 89.25 199 ARG A N 1
ATOM 1605 C CA . ARG A 1 199 ? 7.707 28.625 12.789 1 89.25 199 ARG A CA 1
ATOM 1606 C C . ARG A 1 199 ? 6.699 27.5 12.555 1 89.25 199 ARG A C 1
ATOM 1608 O O . ARG A 1 199 ? 7.031 26.469 11.977 1 89.25 199 ARG A O 1
ATOM 1615 N N . ILE A 1 200 ? 5.559 27.734 12.945 1 87.38 200 ILE A N 1
ATOM 1616 C CA . ILE A 1 200 ? 4.496 26.75 12.789 1 87.38 200 ILE A CA 1
ATOM 1617 C C . ILE A 1 200 ? 4.18 26.562 11.312 1 87.38 200 ILE A C 1
ATOM 1619 O O . ILE A 1 200 ? 4.012 25.438 10.844 1 87.38 200 ILE A O 1
ATOM 1623 N N . VAL A 1 201 ? 4.082 27.672 10.594 1 90.44 201 VAL A N 1
ATOM 1624 C CA . VAL A 1 201 ? 3.818 27.625 9.156 1 90.44 201 VAL A CA 1
ATOM 1625 C C . VAL A 1 201 ? 4.887 26.797 8.453 1 90.44 201 VAL A C 1
ATOM 1627 O O . VAL A 1 201 ? 4.574 25.953 7.609 1 90.44 201 VAL A O 1
ATOM 1630 N N . GLU A 1 202 ? 6.094 26.953 8.859 1 92.94 202 GLU A N 1
ATOM 1631 C CA . GLU A 1 202 ? 7.195 26.203 8.266 1 92.94 202 GLU A CA 1
ATOM 1632 C C . GLU A 1 202 ? 7.059 24.719 8.539 1 92.94 202 GLU A C 1
ATOM 1634 O O . GLU A 1 202 ? 7.266 23.891 7.648 1 92.94 202 GLU A O 1
ATOM 1639 N N . ARG A 1 203 ? 6.707 24.422 9.719 1 91.62 203 ARG A N 1
ATOM 1640 C CA . ARG A 1 203 ? 6.57 23.016 10.102 1 91.62 203 ARG A CA 1
ATOM 1641 C C . ARG A 1 203 ? 5.422 22.344 9.352 1 91.62 203 ARG A C 1
ATOM 1643 O O . ARG A 1 203 ? 5.543 21.203 8.898 1 91.62 203 ARG A O 1
ATOM 1650 N N . ILE A 1 204 ? 4.328 23.047 9.211 1 92.5 204 ILE A N 1
ATOM 1651 C CA . ILE A 1 204 ? 3.182 22.516 8.484 1 92.5 204 ILE A CA 1
ATOM 1652 C C . ILE A 1 204 ? 3.545 22.312 7.02 1 92.5 204 ILE A C 1
ATOM 1654 O O . ILE A 1 204 ? 3.205 21.281 6.426 1 92.5 204 ILE A O 1
ATOM 1658 N N . GLN A 1 205 ? 4.223 23.297 6.488 1 93.75 205 GLN A N 1
ATOM 1659 C CA . GLN A 1 205 ? 4.664 23.188 5.102 1 93.75 205 GLN A CA 1
ATOM 1660 C C . GLN A 1 205 ? 5.574 21.984 4.906 1 93.75 205 GLN A C 1
ATOM 1662 O O . GLN A 1 205 ? 5.418 21.234 3.939 1 93.75 205 GLN A O 1
ATOM 1667 N N . HIS A 1 206 ? 6.469 21.75 5.801 1 94.44 206 HIS A N 1
ATOM 1668 C CA . HIS A 1 206 ? 7.371 20.609 5.738 1 94.44 206 HIS A CA 1
ATOM 1669 C C . HIS A 1 206 ? 6.605 19.297 5.836 1 94.44 206 HIS A C 1
ATOM 1671 O O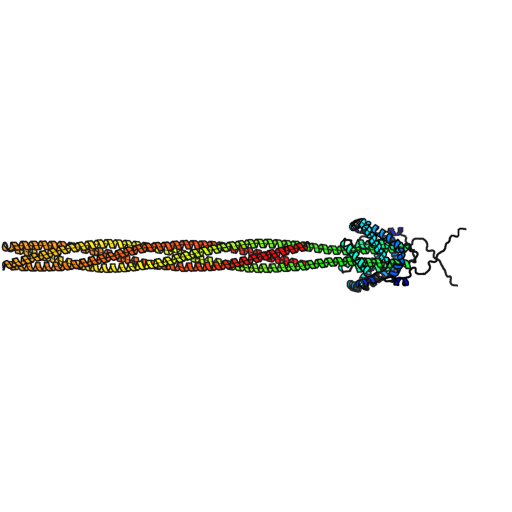 . HIS A 1 206 ? 6.875 18.359 5.078 1 94.44 206 HIS A O 1
ATOM 1677 N N . THR A 1 207 ? 5.691 19.219 6.75 1 93.75 207 THR A N 1
ATOM 1678 C CA . THR A 1 207 ? 4.887 18.016 6.918 1 93.75 207 THR A CA 1
ATOM 1679 C C . THR A 1 207 ? 4.082 17.719 5.652 1 93.75 207 THR A C 1
ATOM 1681 O O . THR A 1 207 ? 3.998 16.578 5.215 1 93.75 207 THR A O 1
ATOM 1684 N N . ALA A 1 208 ? 3.5 18.75 5.07 1 94.38 208 ALA A N 1
ATOM 1685 C CA . ALA A 1 208 ? 2.738 18.578 3.834 1 94.38 208 ALA A CA 1
ATOM 1686 C C . ALA A 1 208 ? 3.619 18.031 2.719 1 94.38 208 ALA A C 1
ATOM 1688 O O . ALA A 1 208 ? 3.209 17.125 1.987 1 94.38 208 ALA A O 1
ATOM 1689 N N . GLN A 1 209 ? 4.809 18.547 2.598 1 94.25 209 GLN A N 1
ATOM 1690 C CA . GLN A 1 209 ? 5.746 18.078 1.581 1 94.25 209 GLN A CA 1
ATOM 1691 C C . GLN A 1 209 ? 6.137 16.625 1.825 1 94.25 209 GLN A C 1
ATOM 1693 O O . GLN A 1 209 ? 6.23 15.828 0.884 1 94.25 209 GLN A O 1
ATOM 1698 N N . GLU A 1 210 ? 6.328 16.312 3.051 1 94.31 210 GLU A N 1
ATOM 1699 C CA . GLU A 1 210 ? 6.656 14.93 3.418 1 94.31 210 GLU A CA 1
ATOM 1700 C C . GLU A 1 210 ? 5.52 13.977 3.061 1 94.31 210 GLU A C 1
ATOM 1702 O O . GLU A 1 210 ? 5.758 12.891 2.535 1 94.31 210 GLU A O 1
ATOM 1707 N N . LEU A 1 211 ? 4.344 14.375 3.297 1 93.56 211 LEU A N 1
ATOM 1708 C CA . LEU A 1 211 ? 3.182 13.547 2.992 1 93.56 211 LEU A CA 1
ATOM 1709 C C . LEU A 1 211 ? 3.033 13.352 1.488 1 93.56 211 LEU A C 1
ATOM 1711 O O . LEU A 1 211 ? 2.66 12.266 1.033 1 93.56 211 LEU A O 1
ATOM 1715 N N . THR A 1 212 ? 3.312 14.391 0.748 1 94.75 212 THR A N 1
ATOM 1716 C CA . THR A 1 212 ? 3.289 14.273 -0.706 1 94.75 212 THR A CA 1
ATOM 1717 C C . THR A 1 212 ? 4.32 13.25 -1.181 1 94.75 212 THR A C 1
ATOM 1719 O O . THR A 1 212 ? 4.012 12.398 -2.014 1 94.75 212 THR A O 1
ATOM 1722 N N . HIS A 1 213 ? 5.527 13.297 -0.652 1 94.62 213 HIS A N 1
ATOM 1723 C CA . HIS A 1 213 ? 6.578 12.352 -0.994 1 94.62 213 HIS A CA 1
ATOM 1724 C C . HIS A 1 213 ? 6.176 10.922 -0.625 1 94.62 213 HIS A C 1
ATOM 1726 O O . HIS A 1 213 ? 6.348 10 -1.421 1 94.62 213 HIS A O 1
ATOM 1732 N N . ILE A 1 214 ? 5.617 10.75 0.544 1 93.12 214 ILE A N 1
ATOM 1733 C CA . ILE A 1 214 ? 5.16 9.453 1.023 1 93.12 214 ILE A CA 1
ATOM 1734 C C . ILE A 1 214 ? 4.094 8.898 0.08 1 93.12 214 ILE A C 1
ATOM 1736 O O . ILE A 1 214 ? 4.113 7.715 -0.268 1 93.12 214 ILE A O 1
ATOM 1740 N N . SER A 1 215 ? 3.15 9.711 -0.31 1 95.12 215 SER A N 1
ATOM 1741 C CA . SER A 1 215 ? 2.096 9.297 -1.233 1 95.12 215 SER A CA 1
ATOM 1742 C C . SER A 1 215 ? 2.678 8.828 -2.562 1 95.12 215 SER A C 1
ATOM 1744 O O . SER A 1 215 ? 2.258 7.809 -3.105 1 95.12 215 SER A O 1
ATOM 1746 N N . ASP A 1 216 ? 3.668 9.539 -3.064 1 95.19 216 ASP A N 1
ATOM 1747 C CA . ASP A 1 216 ? 4.316 9.172 -4.32 1 95.19 216 ASP A CA 1
ATOM 1748 C C . ASP A 1 216 ? 5.016 7.816 -4.195 1 95.19 216 ASP A C 1
ATOM 1750 O O . ASP A 1 216 ? 4.895 6.969 -5.082 1 95.19 216 ASP A O 1
ATOM 1754 N N . GLN A 1 217 ? 5.688 7.668 -3.141 1 94.19 217 GLN A N 1
ATOM 1755 C CA . GLN A 1 217 ? 6.387 6.41 -2.898 1 94.19 217 GLN A CA 1
ATOM 1756 C C . GLN A 1 217 ? 5.406 5.254 -2.746 1 94.19 217 GLN A C 1
ATOM 1758 O O . GLN A 1 217 ? 5.637 4.16 -3.27 1 94.19 217 GLN A O 1
ATOM 1763 N N . THR A 1 218 ? 4.375 5.477 -2.033 1 95.81 218 THR A N 1
ATOM 1764 C CA . THR A 1 218 ? 3.355 4.449 -1.846 1 95.81 218 THR A CA 1
ATOM 1765 C C . THR A 1 218 ? 2.73 4.055 -3.182 1 95.81 218 THR A C 1
ATOM 1767 O O . THR A 1 218 ? 2.584 2.867 -3.477 1 95.81 218 THR A O 1
ATOM 1770 N N . ASN A 1 219 ? 2.41 5.047 -3.969 1 96.56 219 ASN A N 1
ATOM 1771 C CA . ASN A 1 219 ? 1.831 4.77 -5.281 1 96.56 219 ASN A CA 1
ATOM 1772 C C . ASN A 1 219 ? 2.77 3.93 -6.141 1 96.56 219 ASN A C 1
ATOM 1774 O O . ASN A 1 219 ? 2.33 3.008 -6.832 1 96.56 219 ASN A O 1
ATOM 1778 N N . ALA A 1 220 ? 4.023 4.215 -6.152 1 96.44 220 ALA A N 1
ATOM 1779 C CA . ALA A 1 220 ? 5.008 3.439 -6.906 1 96.44 220 ALA A CA 1
ATOM 1780 C C . ALA A 1 220 ? 5.051 1.994 -6.418 1 96.44 220 ALA A C 1
ATOM 1782 O O . ALA A 1 220 ? 5.098 1.062 -7.223 1 96.44 220 ALA A O 1
ATOM 1783 N N . SER A 1 221 ? 5.055 1.834 -5.141 1 97.12 221 SER A N 1
ATOM 1784 C CA . SER A 1 221 ? 5.066 0.502 -4.547 1 97.12 221 SER A CA 1
ATOM 1785 C C . SER A 1 221 ? 3.809 -0.277 -4.91 1 97.12 221 SER A C 1
ATOM 1787 O O . SER A 1 221 ? 3.879 -1.468 -5.223 1 97.12 221 SER A O 1
ATOM 1789 N N . LEU A 1 222 ? 2.668 0.38 -4.895 1 96 222 LEU A N 1
ATOM 1790 C CA . LEU A 1 222 ? 1.411 -0.273 -5.25 1 96 222 LEU A CA 1
ATOM 1791 C C . LEU A 1 222 ? 1.418 -0.708 -6.711 1 96 222 LEU A C 1
ATOM 1793 O O . LEU A 1 222 ? 0.901 -1.776 -7.047 1 96 222 LEU A O 1
ATOM 1797 N N . GLN A 1 223 ? 2.027 0.115 -7.547 1 96.56 223 GLN A N 1
ATOM 1798 C CA . GLN A 1 223 ? 2.15 -0.255 -8.953 1 96.56 223 GLN A CA 1
ATOM 1799 C C . GLN A 1 223 ? 3.039 -1.484 -9.125 1 96.56 223 GLN A C 1
ATOM 1801 O O . GLN A 1 223 ? 2.756 -2.352 -9.953 1 96.56 223 GLN A O 1
ATOM 1806 N N . GLU A 1 224 ? 4.051 -1.559 -8.359 1 96.94 224 GLU A N 1
ATOM 1807 C CA . GLU A 1 224 ? 4.926 -2.725 -8.406 1 96.94 224 GLU A CA 1
ATOM 1808 C C . GLU A 1 224 ? 4.184 -3.988 -7.977 1 96.94 224 GLU A C 1
ATOM 1810 O O . GLU A 1 224 ? 4.27 -5.02 -8.641 1 96.94 224 GLU A O 1
ATOM 1815 N N . ILE A 1 225 ? 3.439 -3.949 -6.902 1 97.12 225 ILE A N 1
ATOM 1816 C CA . ILE A 1 225 ? 2.686 -5.105 -6.43 1 97.12 225 ILE A CA 1
ATOM 1817 C C . ILE A 1 225 ? 1.646 -5.508 -7.477 1 97.12 225 ILE A C 1
ATOM 1819 O O . ILE A 1 225 ? 1.44 -6.695 -7.73 1 97.12 225 ILE A O 1
ATOM 1823 N N . ALA A 1 226 ? 0.99 -4.492 -8.031 1 96.62 226 ALA A N 1
ATOM 1824 C CA . ALA A 1 226 ? -0.001 -4.773 -9.062 1 96.62 226 ALA A CA 1
ATOM 1825 C C . ALA A 1 226 ? 0.627 -5.52 -10.234 1 96.62 226 ALA A C 1
ATOM 1827 O O . ALA A 1 226 ? 0.063 -6.496 -10.734 1 96.62 226 ALA A O 1
ATOM 1828 N N . SER A 1 227 ? 1.775 -5.074 -10.703 1 97.62 227 SER A N 1
ATOM 1829 C CA . SER A 1 227 ? 2.484 -5.719 -11.805 1 97.62 227 SER A CA 1
ATOM 1830 C C . SER A 1 227 ? 2.863 -7.152 -11.453 1 97.62 227 SER A C 1
ATOM 1832 O O . SER A 1 227 ? 2.662 -8.07 -12.258 1 97.62 227 SER A O 1
ATOM 1834 N N . GLN A 1 228 ? 3.396 -7.32 -10.25 1 96.75 228 GLN A N 1
ATOM 1835 C CA . GLN A 1 228 ? 3.742 -8.664 -9.797 1 96.75 228 GLN A CA 1
ATOM 1836 C C . GLN A 1 228 ? 2.502 -9.547 -9.711 1 96.75 228 GLN A C 1
ATOM 1838 O O . GLN A 1 228 ? 2.555 -10.734 -10.047 1 96.75 228 GLN A O 1
ATOM 1843 N N . SER A 1 229 ? 1.423 -9.047 -9.234 1 97.19 229 SER A N 1
ATOM 1844 C CA . SER A 1 229 ? 0.172 -9.789 -9.141 1 97.19 229 SER A CA 1
ATOM 1845 C C . SER A 1 229 ? -0.318 -10.219 -10.523 1 97.19 229 SER A C 1
ATOM 1847 O O . SER A 1 229 ? -0.795 -11.336 -10.695 1 97.19 229 SER A O 1
ATOM 1849 N N . GLU A 1 230 ? -0.174 -9.352 -11.523 1 96.88 230 GLU A N 1
ATOM 1850 C CA . GLU A 1 230 ? -0.558 -9.688 -12.891 1 96.88 230 GLU A CA 1
ATOM 1851 C C . GLU A 1 230 ? 0.32 -10.797 -13.453 1 96.88 230 GLU A C 1
ATOM 1853 O O . GLU A 1 230 ? -0.167 -11.68 -14.164 1 96.88 230 GLU A O 1
ATOM 1858 N N . GLU A 1 231 ? 1.568 -10.758 -13.133 1 97.69 231 GLU A N 1
ATOM 1859 C CA . GLU A 1 231 ? 2.479 -11.812 -13.57 1 97.69 231 GLU A CA 1
ATOM 1860 C C . GLU A 1 231 ? 2.111 -13.148 -12.945 1 97.69 231 GLU A C 1
ATOM 1862 O O . GLU A 1 231 ? 2.096 -14.18 -13.625 1 97.69 231 GLU A O 1
ATOM 1867 N N . ILE A 1 232 ? 1.807 -13.109 -11.719 1 97.75 232 ILE A N 1
ATOM 1868 C CA . ILE A 1 232 ? 1.404 -14.336 -11.039 1 97.75 232 ILE A CA 1
ATOM 1869 C C . ILE A 1 232 ? 0.12 -14.875 -11.664 1 97.75 232 ILE A C 1
ATOM 1871 O O . ILE A 1 232 ? -0.011 -16.078 -11.891 1 97.75 232 ILE A O 1
ATOM 1875 N N . ALA A 1 233 ? -0.837 -14.008 -11.898 1 97.44 233 ALA A N 1
ATOM 1876 C CA . ALA A 1 233 ? -2.08 -14.422 -12.547 1 97.44 233 ALA A CA 1
ATOM 1877 C C . ALA A 1 233 ? -1.802 -15.086 -13.891 1 97.44 233 ALA A C 1
ATOM 1879 O O . ALA A 1 233 ? -2.379 -16.125 -14.211 1 97.44 233 ALA A O 1
ATOM 1880 N N . SER A 1 234 ? -0.924 -14.516 -14.664 1 98 234 SER A N 1
ATOM 1881 C CA . SER A 1 234 ? -0.552 -15.062 -15.969 1 98 234 SER A CA 1
ATOM 1882 C C . SER A 1 234 ? 0.123 -16.422 -15.828 1 98 234 SER A C 1
ATOM 1884 O O . SER A 1 234 ? -0.216 -17.359 -16.547 1 98 234 SER A O 1
ATOM 1886 N N . ASN A 1 235 ? 1.074 -16.531 -14.914 1 97.81 235 ASN A N 1
ATOM 1887 C CA . ASN A 1 235 ? 1.743 -17.797 -14.648 1 97.81 235 ASN A CA 1
ATOM 1888 C C . ASN A 1 235 ? 0.751 -18.875 -14.227 1 97.81 235 ASN A C 1
ATOM 1890 O O . ASN A 1 235 ? 0.872 -20.031 -14.633 1 97.81 235 ASN A O 1
ATOM 1894 N N . THR A 1 236 ? -0.17 -18.469 -13.422 1 98 236 THR A N 1
ATOM 1895 C CA . THR A 1 236 ? -1.191 -19.406 -12.938 1 98 236 THR A CA 1
ATOM 1896 C C . THR A 1 236 ? -2.055 -19.906 -14.094 1 98 236 THR A C 1
ATOM 1898 O O . THR A 1 236 ? -2.324 -21.094 -14.195 1 98 236 THR A O 1
ATOM 1901 N N . LYS A 1 237 ? -2.451 -18.969 -14.977 1 97.81 237 LYS A N 1
ATOM 1902 C CA . LYS A 1 237 ? -3.254 -19.344 -16.141 1 97.81 237 LYS A CA 1
ATOM 1903 C C . LYS A 1 237 ? -2.49 -20.312 -17.047 1 97.81 237 LYS A C 1
ATOM 1905 O O . LYS A 1 237 ? -3.039 -21.312 -17.484 1 97.81 237 LYS A O 1
ATOM 1910 N N . GLN A 1 238 ? -1.229 -20.047 -17.297 1 97.94 238 GLN A N 1
ATOM 1911 C CA . GLN A 1 238 ? -0.389 -20.938 -18.094 1 97.94 238 GLN A CA 1
ATOM 1912 C C . GLN A 1 238 ? -0.21 -22.281 -17.406 1 97.94 238 GLN A C 1
ATOM 1914 O O . GLN A 1 238 ? -0.268 -23.328 -18.062 1 97.94 238 GLN A O 1
ATOM 1919 N N . GLY A 1 239 ? -0.011 -22.234 -16.109 1 97.88 239 GLY A N 1
ATOM 1920 C CA . GLY A 1 239 ? 0.095 -23.453 -15.336 1 97.88 239 GLY A CA 1
ATOM 1921 C C . GLY A 1 239 ? -1.146 -24.328 -15.43 1 97.88 239 GLY A C 1
ATOM 1922 O O . GLY A 1 239 ? -1.047 -25.547 -15.633 1 97.88 239 GLY A O 1
ATOM 1923 N N . LEU A 1 240 ? -2.311 -23.719 -15.344 1 98.06 240 LEU A N 1
ATOM 1924 C CA . LEU A 1 240 ? -3.572 -24.453 -15.43 1 98.06 240 LEU A CA 1
ATOM 1925 C C . LEU A 1 240 ? -3.736 -25.094 -16.797 1 98.06 240 LEU A C 1
ATOM 1927 O O . LEU A 1 240 ? -4.262 -26.203 -16.906 1 98.06 240 LEU A O 1
ATOM 1931 N N . ASN A 1 241 ? -3.27 -24.453 -17.875 1 98.12 241 ASN A N 1
ATOM 1932 C CA . ASN A 1 241 ? -3.301 -25.031 -19.203 1 98.12 241 ASN A CA 1
ATOM 1933 C C . ASN A 1 241 ? -2.414 -26.281 -19.297 1 98.12 241 ASN A C 1
ATOM 1935 O O . ASN A 1 241 ? -2.812 -27.281 -19.875 1 98.12 241 ASN A O 1
ATOM 1939 N N . LEU A 1 242 ? -1.272 -26.188 -18.766 1 98 242 LEU A N 1
ATOM 1940 C CA . LEU A 1 242 ? -0.343 -27.312 -18.781 1 98 242 LEU A CA 1
ATOM 1941 C C . LEU A 1 242 ? -0.876 -28.469 -17.938 1 98 242 LEU A C 1
ATOM 1943 O O . LEU A 1 242 ? -0.68 -29.641 -18.281 1 98 242 LEU A O 1
ATOM 1947 N N . VAL A 1 243 ? -1.519 -28.156 -16.844 1 98 243 VAL A N 1
ATOM 1948 C CA . VAL A 1 243 ? -2.156 -29.156 -15.992 1 98 243 VAL A CA 1
ATOM 1949 C C . VAL A 1 243 ? -3.221 -29.906 -16.797 1 98 243 VAL A C 1
ATOM 1951 O O . VAL A 1 243 ? -3.283 -31.141 -16.75 1 98 243 VAL A O 1
ATOM 1954 N N . ALA A 1 244 ? -4.031 -29.156 -17.547 1 97.12 244 ALA A N 1
ATOM 1955 C CA . ALA A 1 244 ? -5.074 -29.766 -18.359 1 97.12 244 ALA A CA 1
ATOM 1956 C C . ALA A 1 244 ? -4.473 -30.703 -19.422 1 97.12 244 ALA A C 1
ATOM 1958 O O . ALA A 1 244 ? -4.984 -31.797 -19.656 1 97.12 244 ALA A O 1
ATOM 1959 N N . GLU A 1 245 ? -3.375 -30.297 -20 1 97 245 GLU A N 1
ATOM 1960 C CA . GLU A 1 245 ? -2.678 -31.125 -20.969 1 97 245 GLU A CA 1
ATOM 1961 C C . GLU A 1 245 ? -2.168 -32.406 -20.344 1 97 245 GLU A C 1
ATOM 1963 O O . GLU A 1 245 ? -2.334 -33.5 -20.906 1 97 245 GLU A O 1
ATOM 1968 N N . THR A 1 246 ? -1.588 -32.312 -19.219 1 97.38 246 THR A N 1
ATOM 1969 C CA . THR A 1 246 ? -1.055 -33.469 -18.516 1 97.38 246 THR A CA 1
ATOM 1970 C C . THR A 1 246 ? -2.172 -34.438 -18.156 1 97.38 246 THR A C 1
ATOM 1972 O O . THR A 1 246 ? -2.021 -35.656 -18.344 1 97.38 246 THR A O 1
ATOM 1975 N N . GLU A 1 247 ? -3.27 -33.906 -17.672 1 95.88 247 GLU A N 1
ATOM 1976 C CA . GLU A 1 247 ? -4.426 -34.75 -17.344 1 95.88 247 GLU A CA 1
ATOM 1977 C C . GLU A 1 247 ? -4.922 -35.5 -18.578 1 95.88 247 GLU A C 1
ATOM 1979 O O . GLU A 1 247 ? -5.207 -36.719 -18.5 1 95.88 247 GLU A O 1
ATOM 1984 N N . ASN A 1 248 ? -5.016 -34.812 -19.703 1 96.56 248 ASN A N 1
ATOM 1985 C CA . ASN A 1 248 ? -5.465 -35.438 -20.938 1 96.56 248 ASN A CA 1
ATOM 1986 C C . ASN A 1 248 ? -4.523 -36.562 -21.391 1 96.56 248 ASN A C 1
ATOM 1988 O O . ASN A 1 248 ? -4.973 -37.625 -21.766 1 96.56 248 ASN A O 1
ATOM 1992 N N . LYS A 1 249 ? -3.254 -36.25 -21.297 1 96.56 249 LYS A N 1
ATOM 1993 C CA . LYS A 1 249 ? -2.271 -37.219 -21.719 1 96.56 249 LYS A CA 1
ATOM 1994 C C . LYS A 1 249 ? -2.295 -38.438 -20.797 1 96.56 249 LYS A C 1
ATOM 1996 O O . LYS A 1 249 ? -2.125 -39.594 -21.266 1 96.56 249 LYS A O 1
ATOM 2001 N N . SER A 1 250 ? -2.457 -38.281 -19.531 1 96.19 250 SER A N 1
ATOM 2002 C CA . SER A 1 250 ? -2.549 -39.375 -18.578 1 96.19 250 SER A CA 1
ATOM 2003 C C . SER A 1 250 ? -3.785 -40.219 -18.844 1 96.19 250 SER A C 1
ATOM 2005 O O . SER A 1 250 ? -3.707 -41.438 -18.844 1 96.19 250 SER A O 1
ATOM 2007 N N . THR A 1 251 ? -4.961 -39.594 -19.109 1 94.62 251 THR A N 1
ATOM 2008 C CA . THR A 1 251 ? -6.199 -40.281 -19.406 1 94.62 251 THR A CA 1
ATOM 2009 C C . THR A 1 251 ? -6.062 -41.125 -20.688 1 94.62 251 THR A C 1
ATOM 2011 O O . THR A 1 251 ? -6.461 -42.281 -20.734 1 94.62 251 THR A O 1
ATOM 2014 N N . THR A 1 252 ? -5.434 -40.5 -21.672 1 95.56 252 THR A N 1
ATOM 2015 C CA . THR A 1 252 ? -5.191 -41.219 -22.938 1 95.56 252 THR A CA 1
ATOM 2016 C C . THR A 1 252 ? -4.242 -42.375 -22.719 1 95.56 252 THR A C 1
ATOM 2018 O O . THR A 1 252 ? -4.453 -43.469 -23.266 1 95.56 252 THR A O 1
ATOM 2021 N N . GLY A 1 253 ? -3.211 -42.125 -21.891 1 95.12 253 GLY A N 1
ATOM 2022 C CA . GLY A 1 253 ? -2.291 -43.219 -21.547 1 95.12 253 GLY A CA 1
ATOM 2023 C C . GLY A 1 253 ? -2.969 -44.375 -20.891 1 95.12 253 GLY A C 1
ATOM 2024 O O . GLY A 1 253 ? -2.689 -45.531 -21.219 1 95.12 253 GLY A O 1
ATOM 2025 N N . THR A 1 254 ? -3.912 -44.125 -20.031 1 94.69 254 THR A N 1
ATOM 2026 C CA . THR A 1 254 ? -4.66 -45.188 -19.359 1 94.69 254 THR A CA 1
ATOM 2027 C C . THR A 1 254 ? -5.488 -46 -20.359 1 94.69 254 THR A C 1
ATOM 2029 O O . THR A 1 254 ? -5.59 -47.219 -20.25 1 94.69 254 THR A O 1
ATOM 2032 N N . THR A 1 255 ? -6.047 -45.344 -21.391 1 95.62 255 THR A N 1
ATOM 2033 C CA . THR A 1 255 ? -6.824 -46.031 -22.422 1 95.62 255 THR A CA 1
ATOM 2034 C C . THR A 1 255 ? -5.938 -46.938 -23.266 1 95.62 255 THR A C 1
ATOM 2036 O O . THR A 1 255 ? -6.328 -48.062 -23.578 1 95.62 255 THR A O 1
ATOM 2039 N N . TYR A 1 256 ? -4.719 -46.438 -23.578 1 95.69 256 TYR A N 1
ATOM 2040 C CA . TYR A 1 256 ? -3.768 -47.281 -24.312 1 95.69 256 TYR A CA 1
ATOM 2041 C C . TYR A 1 256 ? -3.414 -48.531 -23.516 1 95.69 256 TYR A C 1
ATOM 2043 O O . TYR A 1 256 ? -3.252 -49.594 -24.094 1 95.69 256 TYR A O 1
ATOM 2051 N N . LEU A 1 257 ? -3.359 -48.406 -22.234 1 95.31 257 LEU A N 1
ATOM 2052 C CA . LEU A 1 257 ? -3 -49.531 -21.375 1 95.31 257 LEU A CA 1
ATOM 2053 C C . LEU A 1 257 ? -4.105 -50.562 -21.375 1 95.31 257 LEU A C 1
ATOM 2055 O O . LEU A 1 257 ? -3.83 -51.781 -21.312 1 95.31 257 LEU A O 1
ATOM 2059 N N . ILE A 1 258 ? -5.359 -50.156 -21.422 1 94.94 258 ILE A N 1
ATOM 2060 C CA . ILE A 1 258 ? -6.484 -51.094 -21.484 1 94.94 258 ILE A CA 1
ATOM 2061 C C . ILE A 1 258 ? -6.391 -51.906 -22.766 1 94.94 258 ILE A C 1
ATOM 2063 O O . ILE A 1 258 ? -6.547 -53.125 -22.734 1 94.94 258 ILE A O 1
ATOM 2067 N N . ASN A 1 259 ? -6.027 -51.25 -23.844 1 95 259 ASN A N 1
ATOM 2068 C CA . ASN A 1 259 ? -5.84 -51.969 -25.109 1 95 259 ASN A CA 1
ATOM 2069 C C . ASN A 1 259 ? -4.676 -52.938 -25.047 1 95 259 ASN A C 1
ATOM 2071 O O . ASN A 1 259 ? -4.777 -54.062 -25.547 1 95 259 ASN A O 1
ATOM 2075 N N . GLN A 1 260 ? -3.631 -52.5 -24.422 1 95.81 260 GLN A N 1
ATOM 2076 C CA . GLN A 1 260 ? -2.457 -53.375 -24.297 1 95.81 260 GLN A CA 1
ATOM 2077 C C . GLN A 1 260 ? -2.781 -54.625 -23.5 1 95.81 260 GLN A C 1
ATOM 2079 O O . GLN A 1 260 ? -2.318 -55.719 -23.828 1 95.81 260 GLN A O 1
ATOM 2084 N N . THR A 1 261 ? -3.529 -54.5 -22.438 1 94.38 261 THR A N 1
ATOM 2085 C CA . THR A 1 261 ? -3.93 -55.625 -21.609 1 94.38 261 THR A CA 1
ATOM 2086 C C . THR A 1 261 ? -4.766 -56.625 -22.406 1 94.38 261 THR A C 1
ATOM 2088 O O . THR A 1 261 ? -4.582 -57.812 -22.297 1 94.38 261 THR A O 1
ATOM 2091 N N . ALA A 1 262 ? -5.637 -56.125 -23.281 1 95.88 262 ALA A N 1
ATOM 2092 C CA . ALA A 1 262 ? -6.457 -56.969 -24.125 1 95.88 262 ALA A CA 1
ATOM 2093 C C . ALA A 1 262 ? -5.59 -57.75 -25.109 1 95.88 262 ALA A C 1
ATOM 2095 O O . ALA A 1 262 ? -5.832 -58.938 -25.359 1 95.88 262 ALA A O 1
ATOM 2096 N N . ILE A 1 263 ? -4.605 -57.062 -25.609 1 96.44 263 ILE A N 1
ATOM 2097 C CA . ILE A 1 263 ? -3.684 -57.688 -26.547 1 96.44 263 ILE A CA 1
ATOM 2098 C C . ILE A 1 263 ? -2.98 -58.844 -25.859 1 96.44 263 ILE A C 1
ATOM 2100 O O . ILE A 1 263 ? -2.902 -59.969 -26.422 1 96.44 263 ILE A O 1
ATOM 2104 N N . MET A 1 264 ? -2.537 -58.688 -24.656 1 95.75 264 MET A N 1
ATOM 2105 C CA . MET A 1 264 ? -1.83 -59.75 -23.922 1 95.75 264 MET A CA 1
ATOM 2106 C C . MET A 1 264 ? -2.754 -60.906 -23.625 1 95.75 264 MET A C 1
ATOM 2108 O O . MET A 1 264 ? -2.332 -62.062 -23.688 1 95.75 264 MET A O 1
ATOM 2112 N N . THR A 1 265 ? -4 -60.625 -23.328 1 95.12 265 THR A N 1
ATOM 2113 C CA . THR A 1 265 ? -4.977 -61.688 -23.094 1 95.12 265 THR A CA 1
ATOM 2114 C C . THR A 1 265 ? -5.188 -62.531 -24.344 1 95.12 265 THR A C 1
ATOM 2116 O O . THR A 1 265 ? -5.246 -63.75 -24.266 1 95.12 265 THR A O 1
ATOM 2119 N N . ASN A 1 266 ? -5.215 -61.906 -25.484 1 96.31 266 ASN A N 1
ATOM 2120 C CA . ASN A 1 266 ? -5.355 -62.625 -26.75 1 96.31 266 ASN A CA 1
ATOM 2121 C C . ASN A 1 266 ? -4.145 -63.5 -27.047 1 96.31 266 ASN A C 1
ATOM 2123 O O . ASN A 1 266 ? -4.293 -64.625 -27.516 1 96.31 266 ASN A O 1
ATOM 2127 N N . ILE A 1 267 ? -3.004 -62.969 -26.703 1 96.56 267 ILE A N 1
ATOM 2128 C CA . ILE A 1 267 ? -1.788 -63.75 -26.922 1 96.56 267 ILE A CA 1
ATOM 2129 C C . ILE A 1 267 ? -1.808 -65 -26.047 1 96.56 267 ILE A C 1
ATOM 2131 O O . ILE A 1 267 ? -1.474 -66.062 -26.5 1 96.56 267 ILE A O 1
ATOM 2135 N N . LEU A 1 268 ? -2.236 -64.812 -24.828 1 94.88 268 LEU A N 1
ATOM 2136 C CA . LEU A 1 268 ? -2.299 -65.938 -23.906 1 94.88 268 LEU A CA 1
ATOM 2137 C C . LEU A 1 268 ? -3.252 -67.062 -24.422 1 94.88 268 LEU A C 1
ATOM 2139 O O . LEU A 1 268 ? -2.965 -68.25 -24.312 1 94.88 268 LEU A O 1
ATOM 2143 N N . ASP A 1 269 ? -4.375 -66.625 -25 1 95.81 269 ASP A N 1
ATOM 2144 C CA . ASP A 1 269 ? -5.332 -67.625 -25.578 1 95.81 269 ASP A CA 1
ATOM 2145 C C . ASP A 1 269 ? -4.695 -68.375 -26.719 1 95.81 269 ASP A C 1
ATOM 2147 O O . ASP A 1 269 ? -4.898 -69.625 -26.812 1 95.81 269 ASP A O 1
ATOM 2151 N N . ARG A 1 270 ? -3.959 -67.625 -27.484 1 95.69 270 ARG A N 1
ATOM 2152 C CA . ARG A 1 270 ? -3.301 -68.312 -28.609 1 95.69 270 ARG A CA 1
ATOM 2153 C C . ARG A 1 270 ? -2.211 -69.25 -28.109 1 95.69 270 ARG A C 1
ATOM 2155 O O . ARG A 1 270 ? -2.01 -70.312 -28.688 1 95.69 270 ARG A O 1
ATOM 2162 N N . VAL A 1 271 ? -1.544 -68.875 -27.062 1 95.38 271 VAL A N 1
ATOM 2163 C CA . VAL A 1 271 ? -0.512 -69.75 -26.469 1 95.38 271 VAL A CA 1
ATOM 2164 C C . VAL A 1 271 ? -1.135 -71 -25.938 1 95.38 271 VAL A C 1
ATOM 2166 O O . VAL A 1 271 ? -0.578 -72.125 -26.125 1 95.38 271 VAL A O 1
ATOM 2169 N N . ASP A 1 272 ? -2.291 -71 -25.375 1 94.94 272 ASP A N 1
ATOM 2170 C CA . ASP A 1 272 ? -3.006 -72.188 -24.891 1 94.94 272 ASP A CA 1
ATOM 2171 C C . ASP A 1 272 ? -3.354 -73.125 -26.047 1 94.94 272 ASP A C 1
ATOM 2173 O O . ASP A 1 272 ? -3.199 -74.312 -25.938 1 94.94 272 ASP A O 1
ATOM 2177 N N . THR A 1 273 ? -3.783 -72.562 -27.141 1 95 273 THR A N 1
ATOM 2178 C CA . THR A 1 273 ? -4.109 -73.312 -28.312 1 95 273 THR A CA 1
ATOM 2179 C C . THR A 1 273 ? -2.867 -74 -28.859 1 95 273 THR A C 1
ATOM 2181 O O . THR A 1 273 ? -2.924 -75.188 -29.234 1 95 273 THR A O 1
ATOM 2184 N N . LEU A 1 274 ? -1.778 -73.312 -28.859 1 96 274 LEU A N 1
ATOM 2185 C CA . LEU A 1 274 ? -0.521 -73.875 -29.328 1 96 274 LEU A CA 1
ATOM 2186 C C . LEU A 1 274 ? -0.084 -75 -28.453 1 96 274 LEU A C 1
ATOM 2188 O O . LEU A 1 274 ? 0.337 -76.062 -28.953 1 96 274 LEU A O 1
ATOM 2192 N N . GLU A 1 275 ? -0.209 -74.875 -27.172 1 94.19 275 GLU A N 1
ATOM 2193 C CA . GLU A 1 275 ? 0.152 -75.938 -26.234 1 94.19 275 GLU A CA 1
ATOM 2194 C C . GLU A 1 275 ? -0.694 -77.188 -26.453 1 94.19 275 GLU A C 1
ATOM 2196 O O . GLU A 1 275 ? -0.168 -78.312 -26.484 1 94.19 275 GLU A O 1
ATOM 2201 N N . SER A 1 276 ? -1.981 -77 -26.656 1 95.06 276 SER A N 1
ATOM 2202 C CA . SER A 1 276 ? -2.885 -78.125 -26.875 1 95.06 276 SER A CA 1
ATOM 2203 C C . SER A 1 276 ? -2.557 -78.875 -28.188 1 95.06 276 SER A C 1
ATOM 2205 O O . SER A 1 276 ? -2.574 -80.125 -28.25 1 95.06 276 SER A O 1
ATOM 2207 N N . SER A 1 277 ? -2.262 -78.062 -29.156 1 94.56 277 SER A N 1
ATOM 2208 C CA . SER A 1 277 ? -1.92 -78.625 -30.453 1 94.56 277 SER A CA 1
ATOM 2209 C C . SER A 1 277 ? -0.62 -79.438 -30.375 1 94.56 277 SER A C 1
ATOM 2211 O O . SER A 1 277 ? -0.492 -80.5 -31 1 94.56 277 SER A O 1
ATOM 2213 N N . MET A 1 278 ? 0.289 -78.938 -29.578 1 93.81 278 MET A N 1
ATOM 2214 C CA . MET A 1 278 ? 1.572 -79.625 -29.422 1 93.81 278 MET A CA 1
ATOM 2215 C C . MET A 1 278 ? 1.398 -81 -28.734 1 93.81 278 MET A C 1
ATOM 2217 O O . MET A 1 278 ? 2.074 -81.938 -29.078 1 93.81 278 MET A O 1
ATOM 2221 N N . VAL A 1 279 ? 0.518 -81.062 -27.797 1 94.44 279 VAL A N 1
ATOM 2222 C CA . VAL A 1 279 ? 0.228 -82.312 -27.109 1 94.44 279 VAL A CA 1
ATOM 2223 C C . VAL A 1 279 ? -0.348 -83.375 -28.109 1 94.44 279 VAL A C 1
ATOM 2225 O O . VAL A 1 279 ? 0.058 -84.5 -28.125 1 94.44 279 VAL A O 1
ATOM 2228 N N . LYS A 1 280 ? -1.218 -82.938 -28.984 1 95.12 280 LYS A N 1
ATOM 2229 C CA . LYS A 1 280 ? -1.802 -83.75 -30.016 1 95.12 280 LYS A CA 1
ATOM 2230 C C . LYS A 1 280 ? -0.738 -84.25 -30.984 1 95.12 280 LYS A C 1
ATOM 2232 O O . LYS A 1 280 ? -0.73 -85.438 -31.359 1 95.12 280 LYS A O 1
ATOM 2237 N N . LEU A 1 281 ? 0.1 -83.375 -31.312 1 95 281 LEU A N 1
ATOM 2238 C CA . LEU A 1 281 ? 1.17 -83.75 -32.25 1 95 281 LEU A CA 1
ATOM 2239 C C . LEU A 1 281 ? 2.09 -84.75 -31.641 1 95 281 LEU A C 1
ATOM 2241 O O . LEU A 1 281 ? 2.492 -85.75 -32.312 1 95 281 LEU A O 1
ATOM 2245 N N . ARG A 1 282 ? 2.426 -84.625 -30.438 1 93.62 282 ARG A N 1
ATOM 2246 C CA . ARG A 1 282 ? 3.281 -85.625 -29.75 1 93.62 282 ARG A CA 1
ATOM 2247 C C . ARG A 1 282 ? 2.625 -87 -29.703 1 93.62 282 ARG A C 1
ATOM 2249 O O . ARG A 1 282 ? 3.281 -88 -29.922 1 93.62 282 ARG A O 1
ATOM 2256 N N . GLN A 1 283 ? 1.349 -87 -29.422 1 95.75 283 GLN A N 1
ATOM 2257 C CA . GLN A 1 283 ? 0.611 -88.25 -29.375 1 95.75 283 GLN A CA 1
ATOM 2258 C C . GLN A 1 283 ? 0.576 -88.938 -30.734 1 95.75 283 GLN A C 1
ATOM 2260 O O . GLN A 1 283 ? 0.792 -90.125 -30.844 1 95.75 283 GLN A O 1
ATOM 2265 N N . SER A 1 284 ? 0.292 -88.125 -31.688 1 95.12 284 SER A N 1
ATOM 2266 C CA . SER A 1 284 ? 0.269 -88.688 -33.031 1 95.12 284 SER A CA 1
ATOM 2267 C C . SER A 1 284 ? 1.635 -89.188 -33.438 1 95.12 284 SER A C 1
ATOM 2269 O O . SER A 1 284 ? 1.729 -90.312 -34.031 1 95.12 284 SER A O 1
ATOM 2271 N N . SER A 1 285 ? 2.633 -88.438 -33.094 1 94.75 285 SER A N 1
ATOM 2272 C CA . SER A 1 285 ? 3.992 -88.875 -33.438 1 94.75 285 SER A CA 1
ATOM 2273 C C . SER A 1 285 ? 4.352 -90.188 -32.75 1 94.75 285 SER A C 1
ATOM 2275 O O . SER A 1 285 ? 4.941 -91.062 -33.375 1 94.75 285 SER A O 1
ATOM 2277 N N . LYS A 1 286 ? 3.965 -90.375 -31.562 1 96.25 286 LYS A N 1
ATOM 2278 C CA . LYS A 1 286 ? 4.223 -91.625 -30.828 1 96.25 286 LYS A CA 1
ATOM 2279 C C . LYS A 1 286 ? 3.477 -92.812 -31.438 1 96.25 286 LYS A C 1
ATOM 2281 O O . LYS A 1 286 ? 4.035 -93.875 -31.578 1 96.25 286 LYS A O 1
ATOM 2286 N N . LYS A 1 287 ? 2.285 -92.562 -31.828 1 97.25 287 LYS A N 1
ATOM 2287 C CA . LYS A 1 287 ? 1.494 -93.625 -32.469 1 97.25 287 LYS A CA 1
ATOM 2288 C C . LYS A 1 287 ? 2.102 -94.062 -33.812 1 97.25 287 LYS A C 1
ATOM 2290 O O . LYS A 1 287 ? 2.162 -95.25 -34.094 1 97.25 287 LYS A O 1
ATOM 2295 N N . ILE A 1 288 ? 2.555 -93.062 -34.469 1 96.38 288 ILE A N 1
ATOM 2296 C CA . ILE A 1 288 ? 3.174 -93.375 -35.75 1 96.38 288 ILE A CA 1
ATOM 2297 C C . ILE A 1 288 ? 4.453 -94.188 -35.531 1 96.38 288 ILE A C 1
ATOM 2299 O O . ILE A 1 288 ? 4.715 -95.125 -36.219 1 96.38 288 ILE A O 1
ATOM 2303 N N . ALA A 1 289 ? 5.176 -93.812 -34.562 1 95.62 289 ALA A N 1
ATOM 2304 C CA . ALA A 1 289 ? 6.406 -94.5 -34.25 1 95.62 289 ALA A CA 1
ATOM 2305 C C . ALA A 1 289 ? 6.113 -96 -33.906 1 95.62 289 ALA A C 1
ATOM 2307 O O . ALA A 1 289 ? 6.844 -96.875 -34.344 1 95.62 289 ALA A O 1
ATOM 2308 N N . GLU A 1 290 ? 5.07 -96.25 -33.25 1 96.94 290 GLU A N 1
ATOM 2309 C CA . GLU A 1 290 ? 4.676 -97.625 -32.906 1 96.94 290 GLU A CA 1
ATOM 2310 C C . GLU A 1 290 ? 4.285 -98.438 -34.125 1 96.94 290 GLU A C 1
ATOM 2312 O O . GLU A 1 290 ? 4.68 -99.562 -34.281 1 96.94 290 GLU A O 1
ATOM 2317 N N . ILE A 1 291 ? 3.598 -97.812 -34.906 1 96.69 291 ILE A N 1
ATOM 2318 C CA . ILE A 1 291 ? 3.139 -98.5 -36.125 1 96.69 291 ILE A CA 1
ATOM 2319 C C . ILE A 1 291 ? 4.332 -98.75 -37.031 1 96.69 291 ILE A C 1
ATOM 2321 O O . ILE A 1 291 ? 4.395 -99.875 -37.625 1 96.69 291 ILE A O 1
ATOM 2325 N N . VAL A 1 292 ? 5.195 -97.875 -37.062 1 95.69 292 VAL A N 1
ATOM 2326 C CA . VAL A 1 292 ? 6.406 -98.062 -37.875 1 95.69 292 VAL A CA 1
ATOM 2327 C C . VAL A 1 292 ? 7.199 -99.25 -37.312 1 95.69 292 VAL A C 1
ATOM 2329 O O . VAL A 1 292 ? 7.727 -100.062 -38.094 1 95.69 292 VAL A O 1
ATOM 2332 N N . GLY A 1 293 ? 7.238 -99.375 -36.125 1 95.75 293 GLY A N 1
ATOM 2333 C CA . GLY A 1 293 ? 7.855 -100.562 -35.5 1 95.75 293 GLY A CA 1
ATOM 2334 C C . GLY A 1 293 ? 7.164 -101.875 -35.875 1 95.75 293 GLY A C 1
ATOM 2335 O O . GLY A 1 293 ? 7.824 -102.812 -36.25 1 95.75 293 GLY A O 1
ATOM 2336 N N . LEU A 1 294 ? 5.93 -101.812 -35.875 1 96.81 294 LEU A N 1
ATOM 2337 C CA . LEU A 1 294 ? 5.141 -103 -36.219 1 96.81 294 LEU A CA 1
ATOM 2338 C C . LEU A 1 294 ? 5.387 -103.375 -37.688 1 96.81 294 LEU A C 1
ATOM 2340 O O . LEU A 1 294 ? 5.609 -104.562 -37.969 1 96.81 294 LEU A O 1
ATOM 2344 N N . VAL A 1 295 ? 5.406 -102.438 -38.5 1 96.94 295 VAL A N 1
ATOM 2345 C CA . VAL A 1 295 ? 5.559 -102.688 -39.938 1 96.94 295 VAL A CA 1
ATOM 2346 C C . VAL A 1 295 ? 6.977 -103.188 -40.219 1 96.94 295 VAL A C 1
ATOM 2348 O O . VAL A 1 295 ? 7.176 -104 -41.094 1 96.94 295 VAL A O 1
ATOM 2351 N N . THR A 1 296 ? 7.883 -102.688 -39.5 1 96.06 296 THR A N 1
ATOM 2352 C CA . THR A 1 296 ? 9.25 -103.188 -39.625 1 96.06 296 THR A CA 1
ATOM 2353 C C . THR A 1 296 ? 9.305 -104.688 -39.25 1 96.06 296 THR A C 1
ATOM 2355 O O . THR A 1 296 ? 9.945 -105.438 -39.938 1 96.06 296 THR A O 1
ATOM 2358 N N . GLY A 1 297 ? 8.648 -105 -38.219 1 96.75 297 GLY A N 1
ATOM 2359 C CA . GLY A 1 297 ? 8.57 -106.438 -37.812 1 96.75 297 GLY A CA 1
ATOM 2360 C C . GLY A 1 297 ? 7.91 -107.312 -38.875 1 96.75 297 GLY A C 1
ATOM 2361 O O . GLY A 1 297 ? 8.375 -108.438 -39.125 1 96.75 297 GLY A O 1
ATOM 2362 N N . ILE A 1 298 ? 6.961 -106.75 -39.406 1 97.06 298 ILE A N 1
ATOM 2363 C CA . ILE A 1 298 ? 6.238 -107.5 -40.438 1 97.06 298 ILE A CA 1
ATOM 2364 C C . ILE A 1 298 ? 7.137 -107.688 -41.656 1 97.06 298 ILE A C 1
ATOM 2366 O O . ILE A 1 298 ? 7.16 -108.75 -42.25 1 97.06 298 ILE A O 1
ATOM 2370 N N . ALA A 1 299 ? 7.793 -106.688 -42 1 96.69 299 ALA A N 1
ATOM 2371 C CA . ALA A 1 299 ? 8.711 -106.75 -43.125 1 96.69 299 ALA A CA 1
ATOM 2372 C C . ALA A 1 299 ? 9.812 -107.812 -42.875 1 96.69 299 ALA A C 1
ATOM 2374 O O . ALA A 1 299 ? 10.164 -108.562 -43.75 1 96.69 299 ALA A O 1
ATOM 2375 N N . ASP A 1 300 ? 10.258 -107.875 -41.75 1 96.56 300 ASP A N 1
ATOM 2376 C CA . ASP A 1 300 ? 11.281 -108.875 -41.375 1 96.56 300 ASP A CA 1
ATOM 2377 C C . ASP A 1 300 ? 10.727 -110.312 -41.438 1 96.56 300 ASP A C 1
ATOM 2379 O O . ASP A 1 300 ? 11.398 -111.188 -41.938 1 96.56 300 ASP A O 1
ATOM 2383 N N . GLN A 1 301 ? 9.586 -110.375 -40.969 1 96.88 301 GLN A N 1
ATOM 2384 C CA . GLN A 1 301 ? 8.945 -111.688 -40.969 1 96.88 301 GLN A CA 1
ATOM 2385 C C . GLN A 1 301 ? 8.641 -112.125 -42.406 1 96.88 301 GLN A C 1
ATOM 2387 O O . GLN A 1 301 ? 8.836 -113.312 -42.75 1 96.88 301 GLN A O 1
ATOM 2392 N N . THR A 1 302 ? 8.211 -111.188 -43.125 1 96.44 302 THR A N 1
ATOM 2393 C CA . THR A 1 302 ? 7.93 -111.438 -44.531 1 96.44 302 THR A CA 1
ATOM 2394 C C . THR A 1 302 ? 9.211 -111.812 -45.281 1 96.44 302 THR A C 1
ATOM 2396 O O . THR A 1 302 ? 9.211 -112.75 -46.094 1 96.44 302 THR A O 1
ATOM 2399 N N . ASN A 1 303 ? 10.18 -111.188 -45 1 95.31 303 ASN A N 1
ATOM 2400 C CA . ASN A 1 303 ? 11.484 -111.5 -45.594 1 95.31 303 ASN A CA 1
ATOM 2401 C C . ASN A 1 303 ? 11.969 -112.875 -45.219 1 95.31 303 ASN A C 1
ATOM 2403 O O . ASN A 1 303 ? 12.469 -113.625 -46.062 1 95.31 303 ASN A O 1
ATOM 2407 N N . LEU A 1 304 ? 11.789 -113.312 -44.094 1 95.44 304 LEU A N 1
ATOM 2408 C CA . LEU A 1 304 ? 12.188 -114.625 -43.594 1 95.44 304 LEU A CA 1
ATOM 2409 C C . LEU A 1 304 ? 11.344 -115.75 -44.219 1 95.44 304 LEU A C 1
ATOM 2411 O O . LEU A 1 304 ? 11.875 -116.812 -44.594 1 95.44 304 LEU A O 1
ATOM 2415 N N . LEU A 1 305 ? 10.148 -115.438 -44.312 1 94.56 305 LEU A N 1
ATOM 2416 C CA . LEU A 1 305 ? 9.258 -116.438 -44.969 1 94.56 305 LEU A CA 1
ATOM 2417 C C . LEU A 1 305 ? 9.625 -116.625 -46.438 1 94.56 305 LEU A C 1
ATOM 2419 O O . LEU A 1 305 ? 9.617 -117.75 -46.938 1 94.56 305 LEU A O 1
ATOM 2423 N N . ALA A 1 306 ? 9.945 -115.5 -47 1 93.12 306 ALA A N 1
ATOM 2424 C CA . ALA A 1 306 ? 10.336 -115.562 -48.406 1 93.12 306 ALA A CA 1
ATOM 2425 C C . ALA A 1 306 ? 11.656 -116.312 -48.594 1 93.12 306 ALA A C 1
ATOM 2427 O O . ALA A 1 306 ? 11.836 -117 -49.562 1 93.12 306 ALA A O 1
ATOM 2428 N N . LEU A 1 307 ? 12.539 -116.25 -47.75 1 92.38 307 LEU A N 1
ATOM 2429 C CA . LEU A 1 307 ? 13.812 -116.938 -47.781 1 92.38 307 LEU A CA 1
ATOM 2430 C C . LEU A 1 307 ? 13.602 -118.438 -47.625 1 92.38 307 LEU A C 1
ATOM 2432 O O . LEU A 1 307 ? 14.172 -119.25 -48.375 1 92.38 307 LEU A O 1
ATOM 2436 N N . ASN A 1 308 ? 12.812 -118.75 -46.75 1 88.56 308 ASN A N 1
ATOM 2437 C CA . ASN A 1 308 ? 12.508 -120.125 -46.531 1 88.56 308 ASN A CA 1
ATOM 2438 C C . ASN A 1 308 ? 11.805 -120.75 -47.75 1 88.56 308 ASN A C 1
ATOM 2440 O O . ASN A 1 308 ? 12.07 -121.938 -48.094 1 88.56 308 ASN A O 1
ATOM 2444 N N . ALA A 1 309 ? 10.984 -119.938 -48.25 1 88.62 309 ALA A N 1
ATOM 2445 C CA . ALA A 1 309 ? 10.273 -120.375 -49.438 1 88.62 309 ALA A CA 1
ATOM 2446 C C . ALA A 1 309 ? 11.227 -120.562 -50.594 1 88.62 309 ALA A C 1
ATOM 2448 O O . ALA A 1 309 ? 11.07 -121.5 -51.406 1 88.62 309 ALA A O 1
ATOM 2449 N N . SER A 1 310 ? 12.164 -119.75 -50.688 1 89.06 310 SER A N 1
ATOM 2450 C CA . SER A 1 310 ? 13.172 -119.875 -51.75 1 89.06 310 SER A CA 1
ATOM 2451 C C . SER A 1 310 ? 14.016 -121.125 -51.594 1 89.06 310 SER A C 1
ATOM 2453 O O . SER A 1 310 ? 14.359 -121.812 -52.562 1 89.06 310 SER A O 1
ATOM 2455 N N . ILE A 1 311 ? 14.273 -121.5 -50.469 1 85.75 311 ILE A N 1
ATOM 2456 C CA . ILE A 1 311 ? 15.055 -122.688 -50.188 1 85.75 311 ILE A CA 1
ATOM 2457 C C . ILE A 1 311 ? 14.25 -123.938 -50.531 1 85.75 311 ILE A C 1
ATOM 2459 O O . ILE A 1 311 ? 14.773 -124.875 -51.156 1 85.75 311 ILE A O 1
ATOM 2463 N N . GLU A 1 312 ? 13.031 -123.938 -50.156 1 82.25 312 GLU A N 1
ATOM 2464 C CA . GLU A 1 312 ? 12.172 -125.062 -50.438 1 82.25 312 GLU A CA 1
ATOM 2465 C C . GLU A 1 312 ? 11.938 -125.25 -51.938 1 82.25 312 GLU A C 1
ATOM 2467 O O . GLU A 1 312 ? 11.898 -126.312 -52.469 1 82.25 312 GLU A O 1
ATOM 2472 N N . ALA A 1 313 ? 11.836 -124.062 -52.594 1 85.62 313 ALA A N 1
ATOM 2473 C CA . ALA A 1 313 ? 11.648 -124.062 -54.031 1 85.62 313 ALA A CA 1
ATOM 2474 C C . ALA A 1 313 ? 12.875 -124.688 -54.719 1 85.62 313 ALA A C 1
ATOM 2476 O O . ALA A 1 313 ? 12.75 -125.375 -55.719 1 85.62 313 ALA A O 1
ATOM 2477 N N . ALA A 1 314 ? 14.008 -124.5 -54.281 1 85.19 314 ALA A N 1
ATOM 2478 C CA . ALA A 1 314 ? 15.242 -125.062 -54.844 1 85.19 314 ALA A CA 1
ATOM 2479 C C . ALA A 1 314 ? 15.312 -126.562 -54.625 1 85.19 314 ALA A C 1
ATOM 2481 O O . ALA A 1 314 ? 15.766 -127.312 -55.5 1 85.19 314 ALA A O 1
ATOM 2482 N N . ARG A 1 315 ? 14.859 -126.938 -53.594 1 83.19 315 ARG A N 1
ATOM 2483 C CA . ARG A 1 315 ? 14.883 -128.375 -53.219 1 83.19 315 ARG A CA 1
ATOM 2484 C C . ARG A 1 315 ? 13.93 -129.125 -54.094 1 83.19 315 ARG A C 1
ATOM 2486 O O . ARG A 1 315 ? 14.156 -130.375 -54.312 1 83.19 315 ARG A O 1
ATOM 2493 N N . ALA A 1 316 ? 12.906 -128.5 -54.562 1 80.94 316 ALA A N 1
ATOM 2494 C CA . ALA A 1 316 ? 11.883 -129.125 -55.344 1 80.94 316 ALA A CA 1
ATOM 2495 C C . ALA A 1 316 ? 12.281 -129.25 -56.812 1 80.94 316 ALA A C 1
ATOM 2497 O O . ALA A 1 316 ? 11.562 -129.875 -57.625 1 80.94 316 ALA A O 1
ATOM 2498 N N . GLY A 1 317 ? 13.516 -128.625 -57.25 1 81.19 317 GLY A N 1
ATOM 2499 C CA . GLY A 1 317 ? 14.078 -128.75 -58.594 1 81.19 317 GLY A CA 1
ATOM 2500 C C . GLY A 1 317 ? 13.234 -128.125 -59.656 1 81.19 317 GLY A C 1
ATOM 2501 O O . GLY A 1 317 ? 12.891 -127 -59.562 1 81.19 317 GLY A O 1
ATOM 2502 N N . GLU A 1 318 ? 12.711 -129 -60.625 1 80.81 318 GLU A N 1
ATOM 2503 C CA . GLU A 1 318 ? 11.992 -128.5 -61.781 1 80.81 318 GLU A CA 1
ATOM 2504 C C . GLU A 1 318 ? 10.578 -128.125 -61.406 1 80.81 318 GLU A C 1
ATOM 2506 O O . GLU A 1 318 ? 10.039 -127.188 -62 1 80.81 318 GLU A O 1
ATOM 2511 N N . HIS A 1 319 ? 9.992 -128.625 -60.406 1 77.44 319 HIS A N 1
ATOM 2512 C CA . HIS A 1 319 ? 8.625 -128.375 -60 1 77.44 319 HIS A CA 1
ATOM 2513 C C . HIS A 1 319 ? 8.555 -127.125 -59.125 1 77.44 319 HIS A C 1
ATOM 2515 O O . HIS A 1 319 ? 7.469 -126.562 -58.938 1 77.44 319 HIS A O 1
ATOM 2521 N N . GLY A 1 320 ? 9.773 -126.562 -58.812 1 82.69 320 GLY A N 1
ATOM 2522 C CA . GLY A 1 320 ? 9.797 -125.438 -57.906 1 82.69 320 GLY A CA 1
ATOM 2523 C C . GLY A 1 320 ? 10.234 -124.125 -58.562 1 82.69 320 GLY A C 1
ATOM 2524 O O . GLY A 1 320 ? 10.312 -123.062 -57.938 1 82.69 320 GLY A O 1
ATOM 2525 N N . LYS A 1 321 ? 10.477 -124.188 -59.75 1 84.38 321 LYS A N 1
ATOM 2526 C CA . LYS A 1 321 ? 11.055 -123 -60.469 1 84.38 321 LYS A CA 1
ATOM 2527 C C . LYS A 1 321 ? 10.109 -121.812 -60.438 1 84.38 321 LYS A C 1
ATOM 2529 O O . LYS A 1 321 ? 10.547 -120.688 -60.219 1 84.38 321 LYS A O 1
ATOM 2534 N N . GLY A 1 322 ? 8.844 -122 -60.625 1 82.44 322 GLY A N 1
ATOM 2535 C CA . GLY A 1 322 ? 7.867 -120.938 -60.562 1 82.44 322 GLY A CA 1
ATOM 2536 C C . GLY A 1 322 ? 7.738 -120.312 -59.188 1 82.44 322 GLY A C 1
ATOM 2537 O O . GLY A 1 322 ? 7.641 -119.062 -59.062 1 82.44 322 GLY A O 1
ATOM 2538 N N . PHE A 1 323 ? 7.926 -121.125 -58.156 1 84.81 323 PHE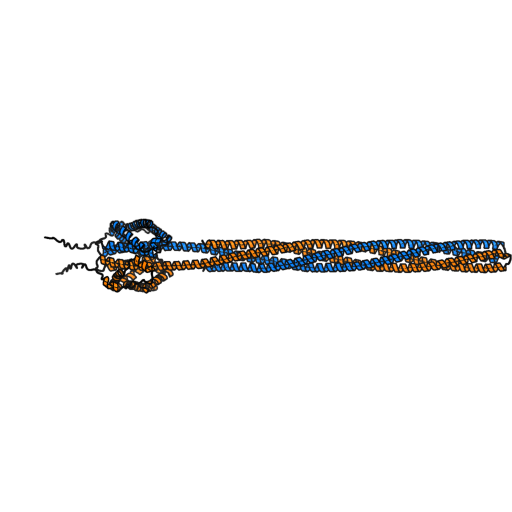 A N 1
ATOM 2539 C CA . PHE A 1 323 ? 7.801 -120.688 -56.781 1 84.81 323 PHE A CA 1
ATOM 2540 C C . PHE A 1 323 ? 9.047 -119.938 -56.344 1 84.81 323 PHE A C 1
ATOM 2542 O O . PHE A 1 323 ? 8.969 -119 -55.531 1 84.81 323 PHE A O 1
ATOM 2549 N N . ALA A 1 324 ? 10.156 -120.312 -56.906 1 88.19 324 ALA A N 1
ATOM 2550 C CA . ALA A 1 324 ? 11.406 -119.688 -56.594 1 88.19 324 ALA A CA 1
ATOM 2551 C C . ALA A 1 324 ? 11.367 -118.188 -57.062 1 88.19 324 ALA A C 1
ATOM 2553 O O . ALA A 1 324 ? 11.852 -117.312 -56.344 1 88.19 324 ALA A O 1
ATOM 2554 N N . VAL A 1 325 ? 10.641 -117.938 -58.125 1 90.06 325 VAL A N 1
ATOM 2555 C CA . VAL A 1 325 ? 10.523 -116.562 -58.656 1 90.06 325 VAL A CA 1
ATOM 2556 C C . VAL A 1 325 ? 9.609 -115.75 -57.781 1 90.06 325 VAL A C 1
ATOM 2558 O O . VAL A 1 325 ? 9.93 -114.562 -57.469 1 90.06 325 VAL A O 1
ATOM 2561 N N . VAL A 1 326 ? 8.609 -116.312 -57.312 1 90.62 326 VAL A N 1
ATOM 2562 C CA . VAL A 1 326 ? 7.672 -115.625 -56.469 1 90.62 326 VAL A CA 1
ATOM 2563 C C . VAL A 1 326 ? 8.336 -115.312 -55.125 1 90.62 326 VAL A C 1
ATOM 2565 O O . VAL A 1 326 ? 8.219 -114.188 -54.594 1 90.62 326 VAL A O 1
ATOM 2568 N N . ALA A 1 327 ? 9.008 -116.25 -54.594 1 91.5 327 ALA A N 1
ATOM 2569 C CA . ALA A 1 327 ? 9.688 -116.125 -53.312 1 91.5 327 ALA A CA 1
ATOM 2570 C C . ALA A 1 327 ? 10.727 -115 -53.375 1 91.5 327 ALA A C 1
ATOM 2572 O O . ALA A 1 327 ? 10.852 -114.188 -52.469 1 91.5 327 ALA A O 1
ATOM 2573 N N . ASP A 1 328 ? 11.359 -114.875 -54.5 1 92.88 328 ASP A N 1
ATOM 2574 C CA . ASP A 1 328 ? 12.383 -113.875 -54.656 1 92.88 328 ASP A CA 1
ATOM 2575 C C . ASP A 1 328 ? 11.766 -112.438 -54.781 1 92.88 328 ASP A C 1
ATOM 2577 O O . ASP A 1 328 ? 12.305 -111.5 -54.25 1 92.88 328 ASP A O 1
ATOM 2581 N N . GLU A 1 329 ? 10.672 -112.438 -55.406 1 94.75 329 GLU A N 1
ATOM 2582 C CA . GLU A 1 329 ? 9.992 -111.188 -55.562 1 94.75 329 GLU A CA 1
ATOM 2583 C C . GLU A 1 329 ? 9.422 -110.688 -54.219 1 94.75 329 GLU A C 1
ATOM 2585 O O . GLU A 1 329 ? 9.5 -109.5 -53.906 1 94.75 329 GLU A O 1
ATOM 2590 N N . VAL A 1 330 ? 8.875 -111.562 -53.469 1 94.94 330 VAL A N 1
ATOM 2591 C CA . VAL A 1 330 ? 8.336 -111.188 -52.156 1 94.94 330 VAL A CA 1
ATOM 2592 C C . VAL A 1 330 ? 9.469 -110.75 -51.219 1 94.94 330 VAL A C 1
ATOM 2594 O O . VAL A 1 330 ? 9.297 -109.812 -50.438 1 94.94 330 VAL A O 1
ATOM 2597 N N . ARG A 1 331 ? 10.531 -111.438 -51.344 1 95.06 331 ARG A N 1
ATOM 2598 C CA . ARG A 1 331 ? 11.695 -111 -50.562 1 95.06 331 ARG A CA 1
ATOM 2599 C C . ARG A 1 331 ? 12.141 -109.625 -50.875 1 95.06 331 ARG A C 1
ATOM 2601 O O . ARG A 1 331 ? 12.414 -108.812 -49.969 1 95.06 331 ARG A O 1
ATOM 2608 N N . LYS A 1 332 ? 12.141 -109.25 -52.156 1 95.94 332 LYS A N 1
ATOM 2609 C CA . LYS A 1 332 ? 12.523 -107.875 -52.594 1 95.94 332 LYS A CA 1
ATOM 2610 C C . LYS A 1 332 ? 11.531 -106.812 -52.062 1 95.94 332 LYS A C 1
ATOM 2612 O O . LYS A 1 332 ? 11.93 -105.75 -51.625 1 95.94 332 LYS A O 1
ATOM 2617 N N . LEU A 1 333 ? 10.352 -107.188 -52.094 1 96.25 333 LEU A N 1
ATOM 2618 C CA . LEU A 1 333 ? 9.312 -106.25 -51.625 1 96.25 333 LEU A CA 1
ATOM 2619 C C . LEU A 1 333 ? 9.398 -106.062 -50.094 1 96.25 333 LEU A C 1
ATOM 2621 O O . LEU A 1 333 ? 9.164 -104.938 -49.594 1 96.25 333 LEU A O 1
ATOM 2625 N N . ALA A 1 334 ? 9.695 -107.062 -49.406 1 96.31 334 ALA A N 1
ATOM 2626 C CA . ALA A 1 334 ? 9.875 -107 -47.969 1 96.31 334 ALA A CA 1
ATOM 2627 C C . ALA A 1 334 ? 11.055 -106.062 -47.625 1 96.31 334 ALA A C 1
ATOM 2629 O O . ALA A 1 334 ? 10.984 -105.25 -46.688 1 96.31 334 ALA A O 1
ATOM 2630 N N . GLU A 1 335 ? 12.078 -106.188 -48.406 1 96.06 335 GLU A N 1
ATOM 2631 C CA . GLU A 1 335 ? 13.258 -105.375 -48.188 1 96.06 335 GLU A CA 1
ATOM 2632 C C . GLU A 1 335 ? 12.953 -103.875 -48.531 1 96.06 335 GLU A C 1
ATOM 2634 O O . GLU A 1 335 ? 13.422 -103 -47.844 1 96.06 335 GLU A O 1
ATOM 2639 N N . GLU A 1 336 ? 12.203 -103.688 -49.5 1 96.19 336 GLU A N 1
ATOM 2640 C CA . GLU A 1 336 ? 11.797 -102.312 -49.844 1 96.19 336 GLU A CA 1
ATOM 2641 C C . GLU A 1 336 ? 10.914 -101.75 -48.781 1 96.19 336 GLU A C 1
ATOM 2643 O O . GLU A 1 336 ? 11.047 -100.562 -48.469 1 96.19 336 GLU A O 1
ATOM 2648 N N . THR A 1 337 ? 10.047 -102.5 -48.219 1 96.31 337 THR A N 1
ATOM 2649 C CA . THR A 1 337 ? 9.188 -102 -47.156 1 96.31 337 THR A CA 1
ATOM 2650 C C . THR A 1 337 ? 10.016 -101.625 -45.906 1 96.31 337 THR A C 1
ATOM 2652 O O . THR A 1 337 ? 9.805 -100.562 -45.312 1 96.31 337 THR A O 1
ATOM 2655 N N . LYS A 1 338 ? 10.906 -102.5 -45.625 1 95.38 338 LYS A N 1
ATOM 2656 C CA . LYS A 1 338 ? 11.773 -102.25 -44.469 1 95.38 338 LYS A CA 1
ATOM 2657 C C . LYS A 1 338 ? 12.539 -100.938 -44.625 1 95.38 338 LYS A C 1
ATOM 2659 O O . LYS A 1 338 ? 12.617 -100.125 -43.688 1 95.38 338 LYS A O 1
ATOM 2664 N N . ASN A 1 339 ? 13.078 -100.688 -45.812 1 95.62 339 ASN A N 1
ATOM 2665 C CA . ASN A 1 339 ? 13.82 -99.438 -46.094 1 95.62 339 ASN A CA 1
ATOM 2666 C C . ASN A 1 339 ? 12.914 -98.188 -46 1 95.62 339 ASN A C 1
ATOM 2668 O O . ASN A 1 339 ? 13.305 -97.188 -45.438 1 95.62 339 ASN A O 1
ATOM 2672 N N . ALA A 1 340 ? 11.758 -98.375 -46.469 1 94.75 340 ALA A N 1
ATOM 2673 C CA . ALA A 1 340 ? 10.797 -97.25 -46.438 1 94.75 340 ALA A CA 1
ATOM 2674 C C . ALA A 1 340 ? 10.398 -96.875 -45 1 94.75 340 ALA A C 1
ATOM 2676 O O . ALA A 1 340 ? 10.352 -95.75 -44.625 1 94.75 340 ALA A O 1
ATOM 2677 N N . VAL A 1 341 ? 10.172 -97.812 -44.219 1 94.44 341 VAL A N 1
ATOM 2678 C CA . VAL A 1 341 ? 9.703 -97.562 -42.844 1 94.44 341 VAL A CA 1
ATOM 2679 C C . VAL A 1 341 ? 10.844 -97.062 -42 1 94.44 341 VAL A C 1
ATOM 2681 O O . VAL A 1 341 ? 10.617 -96.25 -41.062 1 94.44 341 VAL A O 1
ATOM 2684 N N . GLN A 1 342 ? 12.039 -97.562 -42.375 1 94.38 342 GLN A N 1
ATOM 2685 C CA . GLN A 1 342 ? 13.195 -97 -41.656 1 94.38 342 GLN A CA 1
ATOM 2686 C C . GLN A 1 342 ? 13.305 -95.5 -41.906 1 94.38 342 GLN A C 1
ATOM 2688 O O . GLN A 1 342 ? 13.664 -94.75 -41 1 94.38 342 GLN A O 1
ATOM 2693 N N . ASN A 1 343 ? 13 -95.062 -43.094 1 95.12 343 ASN A N 1
ATOM 2694 C CA . ASN A 1 343 ? 12.977 -93.625 -43.406 1 95.12 343 ASN A CA 1
ATOM 2695 C C . ASN A 1 343 ? 11.898 -92.938 -42.594 1 95.12 343 ASN A C 1
ATOM 2697 O O . ASN A 1 343 ? 12.125 -91.812 -42.125 1 95.12 343 ASN A O 1
ATOM 2701 N N . VAL A 1 344 ? 10.852 -93.5 -42.375 1 95.88 344 VAL A N 1
ATOM 2702 C CA . VAL A 1 344 ? 9.781 -92.875 -41.562 1 95.88 344 VAL A CA 1
ATOM 2703 C C . VAL A 1 344 ? 10.227 -92.75 -40.125 1 95.88 344 VAL A C 1
ATOM 2705 O O . VAL A 1 344 ? 9.922 -91.75 -39.469 1 95.88 344 VAL A O 1
ATOM 2708 N N . SER A 1 345 ? 10.891 -93.75 -39.656 1 95 345 SER A N 1
ATOM 2709 C CA . SER A 1 345 ? 11.391 -93.75 -38.281 1 95 345 SER A CA 1
ATOM 2710 C C . SER A 1 345 ? 12.289 -92.5 -38.062 1 95 345 SER A C 1
ATOM 2712 O O . SER A 1 345 ? 12.211 -91.875 -37 1 95 345 SER A O 1
ATOM 2714 N N . HIS A 1 346 ? 13.148 -92.188 -39.031 1 95.88 346 HIS A N 1
ATOM 2715 C CA . HIS A 1 346 ? 14.016 -91 -38.969 1 95.88 346 HIS A CA 1
ATOM 2716 C C . HIS A 1 346 ? 13.203 -89.688 -38.969 1 95.88 346 HIS A C 1
ATOM 2718 O O . HIS A 1 346 ? 13.477 -88.812 -38.188 1 95.88 346 HIS A O 1
ATOM 2724 N N . LEU A 1 347 ? 12.219 -89.625 -39.75 1 95.81 347 LEU A N 1
ATOM 2725 C CA . LEU A 1 347 ? 11.375 -88.438 -39.875 1 95.81 347 LEU A CA 1
ATOM 2726 C C . LEU A 1 347 ? 10.594 -88.25 -38.562 1 95.81 347 LEU A C 1
ATOM 2728 O O . LEU A 1 347 ? 10.383 -87.062 -38.156 1 95.81 347 LEU A O 1
ATOM 2732 N N . ILE A 1 348 ? 10.203 -89.25 -37.938 1 95.69 348 ILE A N 1
ATOM 2733 C CA . ILE A 1 348 ? 9.453 -89.188 -36.688 1 95.69 348 ILE A CA 1
ATOM 2734 C C . ILE A 1 348 ? 10.359 -88.625 -35.594 1 95.69 348 ILE A C 1
ATOM 2736 O O . ILE A 1 348 ? 9.914 -87.812 -34.75 1 95.69 348 ILE A O 1
ATOM 2740 N N . LYS A 1 349 ? 11.586 -89.062 -35.625 1 94.88 349 LYS A N 1
ATOM 2741 C CA . LYS A 1 349 ? 12.539 -88.5 -34.656 1 94.88 349 LYS A CA 1
ATOM 2742 C C . LYS A 1 349 ? 12.75 -87 -34.844 1 94.88 349 LYS A C 1
ATOM 2744 O O . LYS A 1 349 ? 12.812 -86.25 -33.875 1 94.88 349 LYS A O 1
ATOM 2749 N N . GLU A 1 350 ? 12.773 -86.625 -36.062 1 94.12 350 GLU A N 1
ATOM 2750 C CA . GLU A 1 350 ? 12.898 -85.188 -36.375 1 94.12 350 GLU A CA 1
ATOM 2751 C C . GLU A 1 350 ? 11.656 -84.375 -35.938 1 94.12 350 GLU A C 1
ATOM 2753 O O . GLU A 1 350 ? 11.766 -83.312 -35.438 1 94.12 350 GLU A O 1
ATOM 2758 N N . THR A 1 351 ? 10.562 -85 -36.156 1 93.88 351 THR A N 1
ATOM 2759 C CA . THR A 1 351 ? 9.289 -84.375 -35.75 1 93.88 351 THR A CA 1
ATOM 2760 C C . THR A 1 351 ? 9.242 -84.188 -34.219 1 93.88 351 THR A C 1
ATOM 2762 O O . THR A 1 351 ? 8.844 -83.125 -33.75 1 93.88 351 THR A O 1
ATOM 2765 N N . GLU A 1 352 ? 9.656 -85.188 -33.531 1 93.56 352 GLU A N 1
ATOM 2766 C CA . GLU A 1 352 ? 9.672 -85.125 -32.062 1 93.56 352 GLU A CA 1
ATOM 2767 C C . GLU A 1 352 ? 10.602 -84 -31.594 1 93.56 352 GLU A C 1
ATOM 2769 O O . GLU A 1 352 ? 10.305 -83.312 -30.609 1 93.56 352 GLU A O 1
ATOM 2774 N N . LEU A 1 353 ? 11.742 -83.812 -32.312 1 94.12 353 LEU A N 1
ATOM 2775 C CA . LEU A 1 353 ? 12.68 -82.75 -31.953 1 94.12 353 LEU A CA 1
ATOM 2776 C C . LEU A 1 353 ? 12.07 -81.375 -32.219 1 94.12 353 LEU A C 1
ATOM 2778 O O . LEU A 1 353 ? 12.227 -80.438 -31.422 1 94.12 353 LEU A O 1
ATOM 2782 N N . SER A 1 354 ? 11.383 -81.312 -33.312 1 93.69 354 SER A N 1
ATOM 2783 C CA . SER A 1 354 ? 10.727 -80.062 -33.656 1 93.69 354 SER A CA 1
ATOM 2784 C C . SER A 1 354 ? 9.633 -79.688 -32.656 1 93.69 354 SER A C 1
ATOM 2786 O O . SER A 1 354 ? 9.492 -78.5 -32.25 1 93.69 354 SER A O 1
ATOM 2788 N N . ILE A 1 355 ? 8.891 -80.625 -32.219 1 94 355 ILE A N 1
ATOM 2789 C CA . ILE A 1 355 ? 7.828 -80.438 -31.25 1 94 355 ILE A CA 1
ATOM 2790 C C . ILE A 1 355 ? 8.43 -79.938 -29.922 1 94 355 ILE A C 1
ATOM 2792 O O . ILE A 1 355 ? 7.891 -79.062 -29.266 1 94 355 ILE A O 1
ATOM 2796 N N . SER A 1 356 ? 9.523 -80.562 -29.578 1 94.44 356 SER A N 1
ATOM 2797 C CA . SER A 1 356 ? 10.195 -80.188 -28.328 1 94.44 356 SER A CA 1
ATOM 2798 C C . SER A 1 356 ? 10.672 -78.75 -28.391 1 94.44 356 SER A C 1
ATOM 2800 O O . SER A 1 356 ? 10.508 -78 -27.422 1 94.44 356 SER A O 1
ATOM 2802 N N . GLN A 1 357 ? 11.219 -78.312 -29.5 1 93.56 357 GLN A N 1
ATOM 2803 C CA . GLN A 1 357 ? 11.672 -76.938 -29.688 1 93.56 357 GLN A CA 1
ATOM 2804 C C . GLN A 1 357 ? 10.492 -75.938 -29.641 1 93.56 357 GLN A C 1
ATOM 2806 O O . GLN A 1 357 ? 10.594 -74.875 -29.031 1 93.56 357 GLN A O 1
ATOM 2811 N N . MET A 1 358 ? 9.422 -76.312 -30.203 1 95.25 358 MET A N 1
ATOM 2812 C CA . MET A 1 358 ? 8.227 -75.5 -30.188 1 95.25 358 MET A CA 1
ATOM 2813 C C . MET A 1 358 ? 7.668 -75.375 -28.781 1 95.25 358 MET A C 1
ATOM 2815 O O . MET A 1 358 ? 7.242 -74.25 -28.391 1 95.25 358 MET A O 1
ATOM 2819 N N . SER A 1 359 ? 7.688 -76.5 -28.094 1 94.56 359 SER A N 1
ATOM 2820 C CA . SER A 1 359 ? 7.203 -76.438 -26.719 1 94.56 359 SER A CA 1
ATOM 2821 C C . SER A 1 359 ? 8.008 -75.5 -25.875 1 94.56 359 SER A C 1
ATOM 2823 O O . SER A 1 359 ? 7.441 -74.75 -25.062 1 94.56 359 SER A O 1
ATOM 2825 N N . ASP A 1 360 ? 9.32 -75.375 -26.094 1 95.25 360 ASP A N 1
ATOM 2826 C CA . ASP A 1 360 ? 10.188 -74.438 -25.375 1 95.25 360 ASP A CA 1
ATOM 2827 C C . ASP A 1 360 ? 9.852 -73 -25.75 1 95.25 360 ASP A C 1
ATOM 2829 O O . ASP A 1 360 ? 9.797 -72.125 -24.875 1 95.25 360 ASP A O 1
ATOM 2833 N N . SER A 1 361 ? 9.617 -72.812 -26.984 1 95.69 361 SER A N 1
ATOM 2834 C CA . SER A 1 361 ? 9.289 -71.5 -27.469 1 95.69 361 SER A CA 1
ATOM 2835 C C . SER A 1 361 ? 7.949 -71 -26.906 1 95.69 361 SER A C 1
ATOM 2837 O O . SER A 1 361 ? 7.824 -69.875 -26.469 1 95.69 361 SER A O 1
ATOM 2839 N N . VAL A 1 362 ? 6.992 -71.875 -26.875 1 96.06 362 VAL A N 1
ATOM 2840 C CA . VAL A 1 362 ? 5.664 -71.562 -26.375 1 96.06 362 VAL A CA 1
ATOM 2841 C C . VAL A 1 362 ? 5.742 -71.25 -24.875 1 96.06 362 VAL A C 1
ATOM 2843 O O . VAL A 1 362 ? 5.129 -70.312 -24.391 1 96.06 362 VAL A O 1
ATOM 2846 N N . SER A 1 363 ? 6.508 -72.062 -24.188 1 95.81 363 SER A N 1
ATOM 2847 C CA . SER A 1 363 ? 6.703 -71.875 -22.766 1 95.81 363 SER A CA 1
ATOM 2848 C C . SER A 1 363 ? 7.363 -70.5 -22.5 1 95.81 363 SER A C 1
ATOM 2850 O O . SER A 1 363 ? 6.996 -69.812 -21.562 1 95.81 363 SER A O 1
ATOM 2852 N N . SER A 1 364 ? 8.266 -70.125 -23.344 1 96.06 364 SER A N 1
ATOM 2853 C CA . SER A 1 364 ? 8.938 -68.812 -23.219 1 96.06 364 SER A CA 1
ATOM 2854 C C . SER A 1 364 ? 7.977 -67.688 -23.484 1 96.06 364 SER A C 1
ATOM 2856 O O . SER A 1 364 ? 7.992 -66.688 -22.766 1 96.06 364 SER A O 1
ATOM 2858 N N . VAL A 1 365 ? 7.156 -67.812 -24.484 1 96.44 365 VAL A N 1
ATOM 2859 C CA . VAL A 1 365 ? 6.172 -66.75 -24.781 1 96.44 365 VAL A CA 1
ATOM 2860 C C . VAL A 1 365 ? 5.219 -66.625 -23.594 1 96.44 365 VAL A C 1
ATOM 2862 O O . VAL A 1 365 ? 4.891 -65.5 -23.219 1 96.44 365 VAL A O 1
ATOM 2865 N N . ASP A 1 366 ? 4.809 -67.688 -23.078 1 95.5 366 ASP A N 1
ATOM 2866 C CA . ASP A 1 366 ? 3.924 -67.688 -21.922 1 95.5 366 ASP A CA 1
ATOM 2867 C C . ASP A 1 366 ? 4.551 -66.875 -20.766 1 95.5 366 ASP A C 1
ATOM 2869 O O . ASP A 1 366 ? 3.893 -66.062 -20.156 1 95.5 366 ASP A O 1
ATOM 2873 N N . GLU A 1 367 ? 5.844 -67.125 -20.453 1 96.38 367 GLU A N 1
ATOM 2874 C CA . GLU A 1 367 ? 6.559 -66.438 -19.375 1 96.38 367 GLU A CA 1
ATOM 2875 C C . GLU A 1 367 ? 6.695 -64.938 -19.688 1 96.38 367 GLU A C 1
ATOM 2877 O O . GLU A 1 367 ? 6.496 -64.062 -18.797 1 96.38 367 GLU A O 1
ATOM 2882 N N . GLN A 1 368 ? 6.988 -64.625 -20.906 1 96.38 368 GLN A N 1
ATOM 2883 C CA . GLN A 1 368 ? 7.156 -63.25 -21.312 1 96.38 368 GLN A CA 1
ATOM 2884 C C . GLN A 1 368 ? 5.836 -62.5 -21.203 1 96.38 368 GLN A C 1
ATOM 2886 O O . GLN A 1 368 ? 5.812 -61.344 -20.781 1 96.38 368 GLN A O 1
ATOM 2891 N N . VAL A 1 369 ? 4.758 -63.094 -21.562 1 96.56 369 VAL A N 1
ATOM 2892 C CA . VAL A 1 369 ? 3.447 -62.469 -21.5 1 96.56 369 VAL A CA 1
ATOM 2893 C C . VAL A 1 369 ? 3.08 -62.188 -20.047 1 96.56 369 VAL A C 1
ATOM 2895 O O . VAL A 1 369 ? 2.543 -61.125 -19.719 1 96.56 369 VAL A O 1
ATOM 2898 N N . LYS A 1 370 ? 3.377 -63.125 -19.172 1 94.75 370 LYS A N 1
ATOM 2899 C CA . LYS A 1 370 ? 3.119 -62.938 -17.75 1 94.75 370 LYS A CA 1
ATOM 2900 C C . LYS A 1 370 ? 3.91 -61.75 -17.219 1 94.75 370 LYS A C 1
ATOM 2902 O O . LYS A 1 370 ? 3.375 -60.906 -16.469 1 94.75 370 LYS A O 1
ATOM 2907 N N . MET A 1 371 ? 5.145 -61.562 -17.656 1 95.88 371 MET A N 1
ATOM 2908 C CA . MET A 1 371 ? 5.965 -60.406 -17.266 1 95.88 371 MET A CA 1
ATOM 2909 C C . MET A 1 371 ? 5.391 -59.125 -17.828 1 95.88 371 MET A C 1
ATOM 2911 O O . MET A 1 371 ? 5.391 -58.094 -17.156 1 95.88 371 MET A O 1
ATOM 2915 N N . SER A 1 372 ? 4.926 -59.219 -19.016 1 96.81 372 SER A N 1
ATOM 2916 C CA . SER A 1 372 ? 4.328 -58.062 -19.656 1 96.81 372 SER A CA 1
ATOM 2917 C C . SER A 1 372 ? 3.109 -57.562 -18.891 1 96.81 372 SER A C 1
ATOM 2919 O O . SER A 1 372 ? 2.943 -56.375 -18.688 1 96.81 372 SER A O 1
ATOM 2921 N N . VAL A 1 373 ? 2.27 -58.5 -18.484 1 94.88 373 VAL A N 1
ATOM 2922 C CA . VAL A 1 373 ? 1.061 -58.156 -17.734 1 94.88 373 VAL A CA 1
ATOM 2923 C C . VAL A 1 373 ? 1.438 -57.438 -16.438 1 94.88 373 VAL A C 1
ATOM 2925 O O . VAL A 1 373 ? 0.808 -56.469 -16.047 1 94.88 373 VAL A O 1
ATOM 2928 N N . ASP A 1 374 ? 2.504 -57.875 -15.781 1 95.12 374 ASP A N 1
ATOM 2929 C CA . ASP A 1 374 ? 2.969 -57.25 -14.547 1 95.12 374 ASP A CA 1
ATOM 2930 C C . ASP A 1 374 ? 3.486 -55.844 -14.812 1 95.12 374 ASP A C 1
ATOM 2932 O O . ASP A 1 374 ? 3.207 -54.906 -14.039 1 95.12 374 ASP A O 1
ATOM 2936 N N . THR A 1 375 ? 4.195 -55.688 -15.852 1 95.75 375 THR A N 1
ATOM 2937 C CA . THR A 1 375 ? 4.707 -54.375 -16.219 1 95.75 375 THR A CA 1
ATOM 2938 C C . THR A 1 375 ? 3.561 -53.438 -16.547 1 95.75 375 THR A C 1
ATOM 2940 O O . THR A 1 375 ? 3.615 -52.25 -16.203 1 95.75 375 THR A O 1
ATOM 2943 N N . GLN A 1 376 ? 2.523 -53.938 -17.156 1 95.56 376 GLN A N 1
ATOM 2944 C CA . GLN A 1 376 ? 1.362 -53.094 -17.5 1 95.56 376 GLN A CA 1
ATOM 2945 C C . GLN A 1 376 ? 0.66 -52.594 -16.234 1 95.56 376 GLN A C 1
ATOM 2947 O O . GLN A 1 376 ? 0.172 -51.469 -16.203 1 95.56 376 GLN A O 1
ATOM 2952 N N . LYS A 1 377 ? 0.634 -53.438 -15.219 1 95.38 377 LYS A N 1
ATOM 2953 C CA . LYS A 1 377 ? 0.059 -53 -13.945 1 95.38 377 LYS A CA 1
ATOM 2954 C C . LYS A 1 377 ? 0.848 -51.844 -13.344 1 95.38 377 LYS A C 1
ATOM 2956 O O . LYS A 1 377 ? 0.262 -50.875 -12.844 1 95.38 377 LYS A O 1
ATOM 2961 N N . SER A 1 378 ? 2.137 -51.906 -13.438 1 96 378 SER A N 1
ATOM 2962 C CA . SER A 1 378 ? 3.002 -50.844 -12.93 1 96 378 SER A CA 1
ATOM 2963 C C . SER A 1 378 ? 2.814 -49.562 -13.727 1 96 378 SER A C 1
ATOM 2965 O O . SER A 1 378 ? 2.803 -48.469 -13.148 1 96 378 SER A O 1
ATOM 2967 N N . LEU A 1 379 ? 2.668 -49.719 -15 1 96.44 379 LEU A N 1
ATOM 2968 C CA . LEU A 1 379 ? 2.418 -48.531 -15.852 1 96.44 379 LEU A CA 1
ATOM 2969 C C . LEU A 1 379 ? 1.083 -47.906 -15.5 1 96.44 379 LEU A C 1
ATOM 2971 O O . LEU A 1 379 ? 0.989 -46.656 -15.422 1 96.44 379 LEU A O 1
ATOM 2975 N N . ALA A 1 380 ? 0.085 -48.688 -15.281 1 95 380 ALA A N 1
ATOM 2976 C CA . ALA A 1 380 ? -1.229 -48.188 -14.898 1 95 380 ALA A CA 1
ATOM 2977 C C . ALA A 1 380 ? -1.155 -47.406 -13.586 1 95 380 ALA A C 1
ATOM 2979 O O . ALA A 1 380 ? -1.757 -46.344 -13.453 1 95 380 ALA A O 1
ATOM 2980 N N . ASP A 1 381 ? -0.361 -47.906 -12.641 1 95.25 381 ASP A N 1
ATOM 2981 C CA . ASP A 1 381 ? -0.162 -47.25 -11.359 1 95.25 381 ASP A CA 1
ATOM 2982 C C . ASP A 1 381 ? 0.524 -45.875 -11.547 1 95.25 381 ASP A C 1
ATOM 2984 O O . ASP A 1 381 ? 0.207 -44.938 -10.852 1 95.25 381 ASP A O 1
ATOM 2988 N N . SER A 1 382 ? 1.439 -45.844 -12.445 1 96.06 382 SER A N 1
ATOM 2989 C CA . SER A 1 382 ? 2.141 -44.594 -12.719 1 96.06 382 SER A CA 1
ATOM 2990 C C . SER A 1 382 ? 1.185 -43.531 -13.25 1 96.06 382 SER A C 1
ATOM 2992 O O . SER A 1 382 ? 1.184 -42.406 -12.773 1 96.06 382 SER A O 1
ATOM 2994 N N . PHE A 1 383 ? 0.309 -43.906 -14.188 1 96.25 383 PHE A N 1
ATOM 2995 C CA . PHE A 1 383 ? -0.646 -42.969 -14.75 1 96.25 383 PHE A CA 1
ATOM 2996 C C . PHE A 1 383 ? -1.65 -42.531 -13.695 1 96.25 383 PHE A C 1
ATOM 2998 O O . PHE A 1 383 ? -2.031 -41.344 -13.648 1 96.25 383 PHE A O 1
ATOM 3005 N N . THR A 1 384 ? -2.051 -43.406 -12.828 1 95.12 384 THR A N 1
ATOM 3006 C CA . THR A 1 384 ? -2.975 -43.094 -11.75 1 95.12 384 THR A CA 1
ATOM 3007 C C . THR A 1 384 ? -2.344 -42.062 -10.797 1 95.12 384 THR A C 1
ATOM 3009 O O . THR A 1 384 ? -2.975 -41.062 -10.422 1 95.12 384 THR A O 1
ATOM 3012 N N . SER A 1 385 ? -1.116 -42.312 -10.453 1 96.19 385 SER A N 1
ATOM 3013 C CA . SER A 1 385 ? -0.397 -41.406 -9.57 1 96.19 385 SER A CA 1
ATOM 3014 C C . SER A 1 385 ? -0.216 -40.031 -10.203 1 96.19 385 SER A C 1
ATOM 3016 O O . SER A 1 385 ? -0.339 -39 -9.531 1 96.19 385 SER A O 1
ATOM 3018 N N . ILE A 1 386 ? 0.048 -40.031 -11.445 1 96.62 386 ILE A N 1
ATOM 3019 C CA . ILE A 1 386 ? 0.205 -38.781 -12.172 1 96.62 386 ILE A CA 1
ATOM 3020 C C . ILE A 1 386 ? -1.109 -38 -12.148 1 96.62 386 ILE A C 1
ATOM 3022 O O . ILE A 1 386 ? -1.126 -36.812 -11.859 1 96.62 386 ILE A O 1
ATOM 3026 N N . THR A 1 387 ? -2.178 -38.688 -12.414 1 96.5 387 THR A N 1
ATOM 3027 C CA . THR A 1 387 ? -3.49 -38.031 -12.422 1 96.5 387 THR A CA 1
ATOM 3028 C C . THR A 1 387 ? -3.803 -37.438 -11.055 1 96.5 387 THR A C 1
ATOM 3030 O O . THR A 1 387 ? -4.285 -36.281 -10.977 1 96.5 387 THR A O 1
ATOM 3033 N N . GLU A 1 388 ? -3.469 -38.094 -9.984 1 96.56 388 GLU A N 1
ATOM 3034 C CA . GLU A 1 388 ? -3.705 -37.594 -8.633 1 96.56 388 GLU A CA 1
ATOM 3035 C C . GLU A 1 388 ? -2.846 -36.375 -8.336 1 96.56 388 GLU A C 1
ATOM 3037 O O . GLU A 1 388 ? -3.334 -35.375 -7.789 1 96.56 388 GLU A O 1
ATOM 3042 N N . ALA A 1 389 ? -1.606 -36.469 -8.711 1 96.94 389 ALA A N 1
ATOM 3043 C CA . ALA A 1 389 ? -0.686 -35.375 -8.477 1 96.94 389 ALA A CA 1
ATOM 3044 C C . ALA A 1 389 ? -1.117 -34.125 -9.25 1 96.94 389 ALA A C 1
ATOM 3046 O O . ALA A 1 389 ? -1.117 -33.031 -8.703 1 96.94 389 ALA A O 1
ATOM 3047 N N . VAL A 1 390 ? -1.543 -34.312 -10.453 1 96.88 390 VAL A N 1
ATOM 3048 C CA . VAL A 1 390 ? -1.923 -33.188 -11.312 1 96.88 390 VAL A CA 1
ATOM 3049 C C . VAL A 1 390 ? -3.219 -32.562 -10.805 1 96.88 390 VAL A C 1
ATOM 3051 O O . VAL A 1 390 ? -3.4 -31.344 -10.891 1 96.88 390 VAL A O 1
ATOM 3054 N N . HIS A 1 391 ? -4.07 -33.375 -10.266 1 96.88 391 HIS A N 1
ATOM 3055 C CA . HIS A 1 391 ? -5.266 -32.812 -9.633 1 96.88 391 HIS A CA 1
ATOM 3056 C C . HIS A 1 391 ? -4.902 -31.938 -8.438 1 96.88 391 HIS A C 1
ATOM 3058 O O . HIS A 1 391 ? -5.5 -30.891 -8.234 1 96.88 391 HIS A O 1
ATOM 3064 N N . GLY A 1 392 ? -3.957 -32.375 -7.691 1 97.81 392 GLY A N 1
ATOM 3065 C CA . GLY A 1 392 ? -3.453 -31.562 -6.594 1 97.81 392 GLY A CA 1
ATOM 3066 C C . GLY A 1 392 ? -2.865 -30.234 -7.051 1 97.81 392 GLY A C 1
ATOM 3067 O O . GLY A 1 392 ? -3.113 -29.203 -6.441 1 97.81 392 GLY A O 1
ATOM 3068 N N . ILE A 1 393 ? -2.158 -30.281 -8.109 1 97.81 393 ILE A N 1
ATOM 3069 C CA . ILE A 1 393 ? -1.564 -29.062 -8.664 1 97.81 393 ILE A CA 1
ATOM 3070 C C . ILE A 1 393 ? -2.666 -28.109 -9.109 1 97.81 393 ILE A C 1
ATOM 3072 O O . ILE A 1 393 ? -2.588 -26.906 -8.859 1 97.81 393 ILE A O 1
ATOM 3076 N N . LYS A 1 394 ? -3.631 -28.656 -9.758 1 98 394 LYS A N 1
ATOM 3077 C CA . LYS A 1 394 ? -4.77 -27.844 -10.188 1 98 394 LYS A CA 1
ATOM 3078 C C . LYS A 1 394 ? -5.398 -27.109 -9.008 1 98 394 LYS A C 1
ATOM 3080 O O . LYS A 1 394 ? -5.66 -25.906 -9.086 1 98 394 LYS A O 1
ATOM 3085 N N . THR A 1 395 ? -5.555 -27.75 -7.918 1 97.94 395 THR A N 1
ATOM 3086 C CA . THR A 1 395 ? -6.152 -27.156 -6.723 1 97.94 395 THR A CA 1
ATOM 3087 C C . THR A 1 395 ? -5.285 -26.031 -6.18 1 97.94 395 THR A C 1
ATOM 3089 O O . THR A 1 395 ? -5.793 -24.969 -5.797 1 97.94 395 THR A O 1
ATOM 3092 N N . GLN A 1 396 ? -3.992 -26.281 -6.207 1 97.62 396 GLN A N 1
ATOM 3093 C CA . GLN A 1 396 ? -3.084 -25.25 -5.73 1 97.62 396 GLN A CA 1
ATOM 3094 C C . GLN A 1 396 ? -3.17 -24 -6.605 1 97.62 396 GLN A C 1
ATOM 3096 O O . GLN A 1 396 ? -3.141 -22.875 -6.098 1 97.62 396 GLN A O 1
ATOM 3101 N N . TYR A 1 397 ? -3.289 -24.141 -7.898 1 97.88 397 TYR A N 1
ATOM 3102 C CA . TYR A 1 397 ? -3.404 -23.016 -8.82 1 97.88 397 TYR A CA 1
ATOM 3103 C C . TYR A 1 397 ? -4.727 -22.297 -8.625 1 97.88 397 TYR A C 1
ATOM 3105 O O . TYR A 1 397 ? -4.785 -21.062 -8.711 1 97.88 397 TYR A O 1
ATOM 3113 N N . GLU A 1 398 ? -5.766 -23.031 -8.352 1 97.5 398 GLU A N 1
ATOM 3114 C CA . GLU A 1 398 ? -7.059 -22.406 -8.094 1 97.5 398 GLU A CA 1
ATOM 3115 C C . GLU A 1 398 ? -7.027 -21.562 -6.824 1 97.5 398 GLU A C 1
ATOM 3117 O O . GLU A 1 398 ? -7.555 -20.453 -6.797 1 97.5 398 GLU A O 1
ATOM 3122 N N . ASN A 1 399 ? -6.383 -22.047 -5.828 1 97.69 399 ASN A N 1
ATOM 3123 C CA . ASN A 1 399 ? -6.195 -21.266 -4.605 1 97.69 399 ASN A CA 1
ATOM 3124 C C . ASN A 1 399 ? -5.379 -20.016 -4.855 1 97.69 399 ASN A C 1
ATOM 3126 O O . ASN A 1 399 ? -5.715 -18.938 -4.355 1 97.69 399 ASN A O 1
ATOM 3130 N N . THR A 1 400 ? -4.375 -20.172 -5.605 1 97.69 400 THR A N 1
ATOM 3131 C CA . THR A 1 400 ? -3.527 -19.031 -5.945 1 97.69 400 THR A CA 1
ATOM 3132 C C . THR A 1 400 ? -4.324 -17.969 -6.699 1 97.69 400 THR A C 1
ATOM 3134 O O . THR A 1 400 ? -4.18 -16.781 -6.43 1 97.69 400 THR A O 1
ATOM 3137 N N . ASN A 1 401 ? -5.094 -18.422 -7.586 1 96.94 401 ASN A N 1
ATOM 3138 C CA . ASN A 1 401 ? -5.941 -17.5 -8.344 1 96.94 401 ASN A CA 1
ATOM 3139 C C . ASN A 1 401 ? -6.855 -16.703 -7.43 1 96.94 401 ASN A C 1
ATOM 3141 O O . ASN A 1 401 ? -7.027 -15.492 -7.617 1 96.94 401 ASN A O 1
ATOM 3145 N N . GLU A 1 402 ? -7.41 -17.312 -6.43 1 97.12 402 GLU A N 1
ATOM 3146 C CA . GLU A 1 402 ? -8.266 -16.625 -5.461 1 97.12 402 GLU A CA 1
ATOM 3147 C C . GLU A 1 402 ? -7.469 -15.602 -4.652 1 97.12 402 GLU A C 1
ATOM 3149 O O . GLU A 1 402 ? -7.93 -14.477 -4.445 1 97.12 402 GLU A O 1
ATOM 3154 N N . ASP A 1 403 ? -6.328 -16.016 -4.234 1 97.38 403 ASP A N 1
ATOM 3155 C CA . ASP A 1 403 ? -5.473 -15.133 -3.455 1 97.38 403 ASP A CA 1
ATOM 3156 C C . ASP A 1 403 ? -5.082 -13.891 -4.262 1 97.38 403 ASP A C 1
ATOM 3158 O O . ASP A 1 403 ? -5.074 -12.781 -3.734 1 97.38 403 ASP A O 1
ATOM 3162 N N . ILE A 1 404 ? -4.785 -14.047 -5.484 1 96.75 404 ILE A N 1
ATOM 3163 C CA . ILE A 1 404 ? -4.352 -12.953 -6.34 1 96.75 404 ILE A CA 1
ATOM 3164 C C . ILE A 1 404 ? -5.512 -11.977 -6.555 1 96.75 404 ILE A C 1
ATOM 3166 O O . ILE A 1 404 ? -5.309 -10.766 -6.617 1 96.75 404 ILE A O 1
ATOM 3170 N N . HIS A 1 405 ? -6.695 -12.477 -6.68 1 96 405 HIS A N 1
ATOM 3171 C CA . HIS A 1 405 ? -7.867 -11.617 -6.801 1 96 405 HIS A CA 1
ATOM 3172 C C . HIS A 1 405 ? -8.078 -10.781 -5.543 1 96 405 HIS A C 1
ATOM 3174 O O . HIS A 1 405 ? -8.414 -9.602 -5.621 1 96 405 HIS A O 1
ATOM 3180 N N . ALA A 1 406 ? -7.859 -11.406 -4.457 1 96.12 406 ALA A N 1
ATOM 3181 C CA . ALA A 1 406 ? -7.961 -10.688 -3.188 1 96.12 406 ALA A CA 1
ATOM 3182 C C . ALA A 1 406 ? -6.918 -9.578 -3.1 1 96.12 406 ALA A C 1
ATOM 3184 O O . ALA A 1 406 ? -7.234 -8.453 -2.715 1 96.12 406 ALA A O 1
ATOM 3185 N N . ILE A 1 407 ? -5.73 -9.859 -3.523 1 96.25 407 ILE A N 1
ATOM 3186 C CA . ILE A 1 407 ? -4.66 -8.875 -3.496 1 96.25 407 ILE A CA 1
ATOM 3187 C C . ILE A 1 407 ? -5.016 -7.703 -4.414 1 96.25 407 ILE A C 1
ATOM 3189 O O . ILE A 1 407 ? -4.844 -6.539 -4.039 1 96.25 407 ILE A O 1
ATOM 3193 N N . SER A 1 408 ? -5.469 -8.039 -5.578 1 95.94 408 SER A N 1
ATOM 3194 C CA . SER A 1 408 ? -5.848 -7.008 -6.535 1 95.94 408 SER A CA 1
ATOM 3195 C C . SER A 1 408 ? -6.914 -6.078 -5.957 1 95.94 408 SER A C 1
ATOM 3197 O O . SER A 1 408 ? -6.848 -4.863 -6.141 1 95.94 408 SER A O 1
ATOM 3199 N N . SER A 1 409 ? -7.844 -6.598 -5.242 1 96.38 409 SER A N 1
ATOM 3200 C CA . SER A 1 409 ? -8.891 -5.812 -4.602 1 96.38 409 SER A CA 1
ATOM 3201 C C . SER A 1 409 ? -8.32 -4.902 -3.516 1 96.38 409 SER A C 1
ATOM 3203 O O . SER A 1 409 ? -8.695 -3.734 -3.416 1 96.38 409 SER A O 1
ATOM 3205 N N . VAL A 1 410 ? -7.445 -5.406 -2.748 1 96.31 410 VAL A N 1
ATOM 3206 C CA . VAL A 1 410 ? -6.82 -4.652 -1.666 1 96.31 410 VAL A CA 1
ATOM 3207 C C . VAL A 1 410 ? -5.984 -3.512 -2.244 1 96.31 410 VAL A C 1
ATOM 3209 O O . VAL A 1 410 ? -5.984 -2.402 -1.708 1 96.31 410 VAL A O 1
ATOM 3212 N N . ILE A 1 411 ? -5.297 -3.76 -3.354 1 96.31 411 ILE A N 1
ATOM 3213 C CA . ILE A 1 411 ? -4.48 -2.75 -4.016 1 96.31 411 ILE A CA 1
ATOM 3214 C C . ILE A 1 411 ? -5.355 -1.577 -4.449 1 96.31 411 ILE A C 1
ATOM 3216 O O . ILE A 1 411 ? -4.98 -0.416 -4.281 1 96.31 411 ILE A O 1
ATOM 3220 N N . THR A 1 412 ? -6.5 -1.888 -4.992 1 94.12 412 THR A N 1
ATOM 3221 C CA . THR A 1 412 ? -7.43 -0.842 -5.406 1 94.12 412 THR A CA 1
ATOM 3222 C C . THR A 1 412 ? -7.84 0.022 -4.215 1 94.12 412 THR A C 1
ATOM 3224 O O . THR A 1 412 ? -7.863 1.251 -4.312 1 94.12 412 THR A O 1
ATOM 3227 N N . GLY A 1 413 ? -8.117 -0.622 -3.129 1 94.81 413 GLY A N 1
ATOM 3228 C CA . GLY A 1 413 ? -8.438 0.104 -1.909 1 94.81 413 GLY A CA 1
ATOM 3229 C C . GLY A 1 413 ? -7.293 0.966 -1.411 1 94.81 413 GLY A C 1
ATOM 3230 O O . GLY A 1 413 ? -7.5 2.113 -1.014 1 94.81 413 GLY A O 1
ATOM 3231 N N . LEU A 1 414 ? -6.133 0.512 -1.491 1 95 414 LEU A N 1
ATOM 3232 C CA . LEU A 1 414 ? -4.953 1.236 -1.027 1 95 414 LEU A CA 1
ATOM 3233 C C . LEU A 1 414 ? -4.672 2.441 -1.918 1 95 414 LEU A C 1
ATOM 3235 O O . LEU A 1 414 ? -4.199 3.475 -1.44 1 95 414 LEU A O 1
ATOM 3239 N N . THR A 1 415 ? -4.906 2.295 -3.209 1 94.94 415 THR A N 1
ATOM 3240 C CA . THR A 1 415 ? -4.746 3.422 -4.121 1 94.94 415 THR A CA 1
ATOM 3241 C C . THR A 1 415 ? -5.656 4.578 -3.715 1 94.94 415 THR A C 1
ATOM 3243 O O . THR A 1 415 ? -5.23 5.738 -3.717 1 94.94 415 THR A O 1
ATOM 3246 N N . HIS A 1 416 ? -6.887 4.289 -3.285 1 94.38 416 HIS A N 1
ATOM 3247 C CA . HIS A 1 416 ? -7.816 5.309 -2.805 1 94.38 416 HIS A CA 1
ATOM 3248 C C . HIS A 1 416 ? -7.316 5.938 -1.507 1 94.38 416 HIS A C 1
ATOM 3250 O O . HIS A 1 416 ? -7.352 7.16 -1.354 1 94.38 416 HIS A O 1
ATOM 3256 N N . THR A 1 417 ? -6.867 5.121 -0.644 1 92.81 417 THR A N 1
ATOM 3257 C CA . THR A 1 417 ? -6.352 5.59 0.637 1 92.81 417 THR A CA 1
ATOM 3258 C C . THR A 1 417 ? -5.16 6.523 0.431 1 92.81 417 THR A C 1
ATOM 3260 O O . THR A 1 417 ? -5.02 7.527 1.135 1 92.81 417 THR A O 1
ATOM 3263 N N . THR A 1 418 ? -4.301 6.23 -0.524 1 93.88 418 THR A N 1
ATOM 3264 C CA . THR A 1 418 ? -3.15 7.07 -0.832 1 93.88 418 THR A CA 1
ATOM 3265 C C . THR A 1 418 ? -3.598 8.422 -1.373 1 93.88 418 THR A C 1
ATOM 3267 O O . THR A 1 418 ? -2.982 9.453 -1.078 1 93.88 418 THR A O 1
ATOM 3270 N N . ASN A 1 419 ? -4.672 8.422 -2.113 1 93.56 419 ASN A N 1
ATOM 3271 C CA . ASN A 1 419 ? -5.246 9.68 -2.59 1 93.56 419 ASN A CA 1
ATOM 3272 C C . ASN A 1 419 ? -5.766 10.531 -1.438 1 93.56 419 ASN A C 1
ATOM 3274 O O . ASN A 1 419 ? -5.684 11.758 -1.483 1 93.56 419 ASN A O 1
ATOM 3278 N N . ASP A 1 420 ? -6.281 9.867 -0.412 1 93 420 ASP A N 1
ATOM 3279 C CA . ASP A 1 420 ? -6.723 10.578 0.78 1 93 420 ASP A CA 1
ATOM 3280 C C . ASP A 1 420 ? -5.555 11.281 1.469 1 93 420 ASP A C 1
ATOM 3282 O O . ASP A 1 420 ? -5.699 12.398 1.975 1 93 420 ASP A O 1
ATOM 3286 N N . VAL A 1 421 ? -4.395 10.695 1.461 1 92.75 421 VAL A N 1
ATOM 3287 C CA . VAL A 1 421 ? -3.199 11.305 2.025 1 92.75 421 VAL A CA 1
ATOM 3288 C C . VAL A 1 421 ? -2.828 12.555 1.225 1 92.75 421 VAL A C 1
ATOM 3290 O O . VAL A 1 421 ? -2.492 13.594 1.8 1 92.75 421 VAL A O 1
ATOM 3293 N N . MET A 1 422 ? -2.926 12.492 -0.096 1 93.44 422 MET A N 1
ATOM 3294 C CA . MET A 1 422 ? -2.641 13.633 -0.965 1 93.44 422 MET A CA 1
ATOM 3295 C C . MET A 1 422 ? -3.611 14.773 -0.698 1 93.44 422 MET A C 1
ATOM 3297 O O . MET A 1 422 ? -3.209 15.938 -0.657 1 93.44 422 MET A O 1
ATOM 3301 N N . THR A 1 423 ? -4.852 14.43 -0.493 1 93.56 423 THR A N 1
ATOM 3302 C CA . THR A 1 423 ? -5.863 15.438 -0.18 1 93.56 423 THR A CA 1
ATOM 3303 C C . THR A 1 423 ? -5.562 16.109 1.154 1 93.56 423 THR A C 1
ATOM 3305 O O . THR A 1 423 ? -5.707 17.328 1.287 1 93.56 423 THR A O 1
ATOM 3308 N N . SER A 1 424 ? -5.141 15.297 2.137 1 92.31 424 SER A N 1
ATOM 3309 C CA . SER A 1 424 ? -4.75 15.844 3.434 1 92.31 424 SER A CA 1
ATOM 3310 C C . SER A 1 424 ? -3.557 16.781 3.303 1 92.31 424 SER A C 1
ATOM 3312 O O . SER A 1 424 ? -3.52 17.844 3.936 1 92.31 424 SER A O 1
ATOM 3314 N N . SER A 1 425 ? -2.568 16.453 2.469 1 93.38 425 SER A N 1
ATOM 3315 C CA . SER A 1 425 ? -1.415 17.297 2.195 1 93.38 425 SER A CA 1
ATOM 3316 C C . SER A 1 425 ? -1.841 18.625 1.58 1 93.38 425 SER A C 1
ATOM 3318 O O . SER A 1 425 ? -1.379 19.688 2.002 1 93.38 425 SER A O 1
ATOM 3320 N N . ASP A 1 426 ? -2.781 18.625 0.658 1 93.56 426 ASP A N 1
ATOM 3321 C CA . ASP A 1 426 ? -3.297 19.828 0.015 1 93.56 426 ASP A CA 1
ATOM 3322 C C . ASP A 1 426 ? -4.016 20.734 1.021 1 93.56 426 ASP A C 1
ATOM 3324 O O . ASP A 1 426 ? -3.879 21.953 0.976 1 93.56 426 ASP A O 1
ATOM 3328 N N . SER A 1 427 ? -4.719 20.062 1.876 1 92.31 427 SER A N 1
ATOM 3329 C CA . SER A 1 427 ? -5.434 20.797 2.91 1 92.31 427 SER A CA 1
ATOM 3330 C C . SER A 1 427 ? -4.465 21.547 3.818 1 92.31 427 SER A C 1
ATOM 3332 O O . SER A 1 427 ? -4.719 22.703 4.191 1 92.31 427 SER A O 1
ATOM 3334 N N . LEU A 1 428 ? -3.352 20.938 4.152 1 93.38 428 LEU A N 1
ATOM 3335 C CA . LEU A 1 428 ? -2.328 21.562 4.98 1 93.38 428 LEU A CA 1
ATOM 3336 C C . LEU A 1 428 ? -1.697 22.75 4.254 1 93.38 428 LEU A C 1
ATOM 3338 O O . LEU A 1 428 ? -1.459 23.797 4.859 1 93.38 428 LEU A O 1
ATOM 3342 N N . LEU A 1 429 ? -1.485 22.641 2.961 1 93.69 429 LEU A N 1
ATOM 3343 C CA . LEU A 1 429 ? -0.911 23.734 2.176 1 93.69 429 LEU A CA 1
ATOM 3344 C C . LEU A 1 429 ? -1.875 24.906 2.092 1 93.69 429 LEU A C 1
ATOM 3346 O O . LEU A 1 429 ? -1.45 26.062 2.1 1 93.69 429 LEU A O 1
ATOM 3350 N N . HIS A 1 430 ? -3.172 24.656 2.09 1 91.88 430 HIS A N 1
ATOM 3351 C CA . HIS A 1 430 ? -4.172 25.703 2.125 1 91.88 430 HIS A CA 1
ATOM 3352 C C . HIS A 1 430 ? -4.145 26.453 3.459 1 91.88 430 HIS A C 1
ATOM 3354 O O . HIS A 1 430 ? -4.285 27.672 3.496 1 91.88 430 HIS A O 1
ATOM 3360 N N . ILE A 1 431 ? -3.934 25.672 4.512 1 89.56 431 ILE A N 1
ATOM 3361 C CA . ILE A 1 431 ? -3.814 26.266 5.836 1 89.56 431 ILE A CA 1
ATOM 3362 C C . ILE A 1 431 ? -2.621 27.219 5.863 1 89.56 431 ILE A C 1
ATOM 3364 O O . ILE A 1 431 ? -2.719 28.344 6.391 1 89.56 431 ILE A O 1
ATOM 3368 N N . VAL A 1 432 ? -1.486 26.828 5.23 1 90.38 432 VAL A N 1
ATOM 3369 C CA . VAL A 1 432 ? -0.278 27.641 5.16 1 90.38 432 VAL A CA 1
ATOM 3370 C C . VAL A 1 432 ? -0.57 28.938 4.402 1 90.38 432 VAL A C 1
ATOM 3372 O O . VAL A 1 432 ? -0.161 30.016 4.824 1 90.38 432 VAL A O 1
ATOM 3375 N N . GLN A 1 433 ? -1.352 28.906 3.373 1 89 433 GLN A N 1
ATOM 3376 C CA . GLN A 1 433 ? -1.709 30.094 2.594 1 89 433 GLN A CA 1
ATOM 3377 C C . GLN A 1 433 ? -2.594 31.031 3.4 1 89 433 GLN A C 1
ATOM 3379 O O . GLN A 1 433 ? -2.398 32.25 3.375 1 89 433 GLN A O 1
ATOM 3384 N N . GLU A 1 434 ? -3.449 30.5 4.219 1 83.5 434 GLU A N 1
ATOM 3385 C CA . GLU A 1 434 ? -4.344 31.297 5.051 1 83.5 434 GLU A CA 1
ATOM 3386 C C . GLU A 1 434 ? -3.574 32 6.164 1 83.5 434 GLU A C 1
ATOM 3388 O O . GLU A 1 434 ? -3.932 33.094 6.562 1 83.5 434 GLU A O 1
ATOM 3393 N N . LEU A 1 435 ? -2.488 31.359 6.602 1 82.12 435 LEU A N 1
ATOM 3394 C CA . LEU A 1 435 ? -1.69 31.922 7.688 1 82.12 435 LEU A CA 1
ATOM 3395 C C . LEU A 1 435 ? -0.772 33.031 7.164 1 82.12 435 LEU A C 1
ATOM 3397 O O . LEU A 1 435 ? -0.352 33.906 7.926 1 82.12 435 LEU A O 1
ATOM 3401 N N . HIS A 1 436 ? -0.384 32.969 5.828 1 78.31 436 HIS A N 1
ATOM 3402 C CA . HIS A 1 436 ? 0.447 34 5.23 1 78.31 436 HIS A CA 1
ATOM 3403 C C . HIS A 1 436 ? -0.369 35.25 4.926 1 78.31 436 HIS A C 1
ATOM 3405 O O . HIS A 1 436 ? 0.144 36.375 5.016 1 78.31 436 HIS A O 1
ATOM 3411 N N . ASP A 1 437 ? -1.714 35.125 4.684 1 65.44 437 ASP A N 1
ATOM 3412 C CA . ASP A 1 437 ? -2.572 36.281 4.398 1 65.44 437 ASP A CA 1
ATOM 3413 C C . ASP A 1 437 ? -3.031 36.969 5.688 1 65.44 437 ASP A C 1
ATOM 3415 O O . ASP A 1 437 ? -3.135 38.188 5.746 1 65.44 437 ASP A O 1
ATOM 3419 N N . MET B 1 1 ? -0.55 120.625 30.734 1 29.27 1 MET B N 1
ATOM 3420 C CA . MET B 1 1 ? 0.045 120.125 31.953 1 29.27 1 MET B CA 1
ATOM 3421 C C . MET B 1 1 ? -0.506 118.75 32.25 1 29.27 1 MET B C 1
ATOM 3423 O O . MET B 1 1 ? -1.721 118.5 32.25 1 29.27 1 MET B O 1
ATOM 3427 N N . GLY B 1 2 ? 0.23 117.562 31.891 1 29.2 2 GLY B N 1
ATOM 3428 C CA . GLY B 1 2 ? -0.116 116.25 31.469 1 29.2 2 GLY B CA 1
ATOM 3429 C C . GLY B 1 2 ? -0.746 115.438 32.562 1 29.2 2 GLY B C 1
ATOM 3430 O O . GLY B 1 2 ? -0.156 115.25 33.656 1 29.2 2 GLY B O 1
ATOM 3431 N N . ILE B 1 3 ? -2.154 115.375 32.781 1 32.38 3 ILE B N 1
ATOM 3432 C CA . ILE B 1 3 ? -3.066 114.812 33.781 1 32.38 3 ILE B CA 1
ATOM 3433 C C . ILE B 1 3 ? -2.795 113.312 33.938 1 32.38 3 ILE B C 1
ATOM 3435 O O . ILE B 1 3 ? -2.992 112.562 33 1 32.38 3 ILE B O 1
ATOM 3439 N N . LEU B 1 4 ? -1.702 112.938 34.656 1 30.38 4 LEU B N 1
ATOM 3440 C CA . LEU B 1 4 ? -1.302 111.625 35.125 1 30.38 4 LEU B CA 1
ATOM 3441 C C . LEU B 1 4 ? -2.461 110.938 35.844 1 30.38 4 LEU B C 1
ATOM 3443 O O . LEU B 1 4 ? -2.865 111.312 36.938 1 30.38 4 LEU B O 1
ATOM 3447 N N . PHE B 1 5 ? -3.672 110.625 35.094 1 31.53 5 PHE B N 1
ATOM 3448 C CA . PHE B 1 5 ? -4.805 109.938 35.656 1 31.53 5 PHE B CA 1
ATOM 3449 C C . PHE B 1 5 ? -4.352 108.562 36.25 1 31.53 5 PHE B C 1
ATOM 3451 O O . PHE B 1 5 ? -4.008 107.625 35.531 1 31.53 5 PHE B O 1
ATOM 3458 N N . SER B 1 6 ? -3.582 108.625 37.406 1 33.5 6 SER B N 1
ATOM 3459 C CA . SER B 1 6 ? -3.303 107.438 38.25 1 33.5 6 SER B CA 1
ATOM 3460 C C . SER B 1 6 ? -4.586 106.75 38.656 1 33.5 6 SER B C 1
ATOM 3462 O O . SER B 1 6 ? -5.25 107.125 39.625 1 33.5 6 SER B O 1
ATOM 3464 N N . ARG B 1 7 ? -5.609 106.5 37.75 1 38.31 7 ARG B N 1
ATOM 3465 C CA . ARG B 1 7 ? -6.789 105.812 38.219 1 38.31 7 ARG B CA 1
ATOM 3466 C C . ARG B 1 7 ? -6.406 104.438 38.75 1 38.31 7 ARG B C 1
ATOM 3468 O O . ARG B 1 7 ? -5.945 103.562 38.031 1 38.31 7 ARG B O 1
ATOM 3475 N N . ALA B 1 8 ? -6.016 104.312 40 1 41 8 ALA B N 1
ATOM 3476 C CA . ALA B 1 8 ? -5.988 103.062 40.781 1 41 8 ALA B CA 1
ATOM 3477 C C . ALA B 1 8 ? -7.262 102.25 40.562 1 41 8 ALA B C 1
ATOM 3479 O O . ALA B 1 8 ? -8.344 102.625 41.031 1 41 8 ALA B O 1
ATOM 3480 N N . THR B 1 9 ? -7.59 101.625 39.406 1 38.34 9 THR B N 1
ATOM 3481 C CA . THR B 1 9 ? -8.766 100.812 39.188 1 38.34 9 THR B CA 1
ATOM 3482 C C . THR B 1 9 ? -8.898 99.75 40.281 1 38.34 9 THR B C 1
ATOM 3484 O O . THR B 1 9 ? -7.988 98.938 40.5 1 38.34 9 THR B O 1
ATOM 3487 N N . LYS B 1 10 ? -9.539 100 41.375 1 43.62 10 LYS B N 1
ATOM 3488 C CA . LYS B 1 10 ? -10.031 99.125 42.438 1 43.62 10 LYS B CA 1
ATOM 3489 C C . LYS B 1 10 ? -10.43 97.75 41.844 1 43.62 10 LYS B C 1
ATOM 3491 O O . LYS B 1 10 ? -11.289 97.688 40.969 1 43.62 10 LYS B O 1
ATOM 3496 N N . VAL B 1 11 ? -9.617 96.688 41.75 1 49.31 11 VAL B N 1
ATOM 3497 C CA . VAL B 1 11 ? -9.93 95.312 41.406 1 49.31 11 VAL B CA 1
ATOM 3498 C C . VAL B 1 11 ? -11.242 94.938 42.094 1 49.31 11 VAL B C 1
ATOM 3500 O O . VAL B 1 11 ? -11.344 94.875 43.312 1 49.31 11 VAL B O 1
ATOM 3503 N N . SER B 1 12 ? -12.375 95.375 41.719 1 50 12 SER B N 1
ATOM 3504 C CA . SER B 1 12 ? -13.727 95.062 42.188 1 50 12 SER B CA 1
ATOM 3505 C C . SER B 1 12 ? -13.867 93.625 42.531 1 50 12 SER B C 1
ATOM 3507 O O . SER B 1 12 ? -13.312 92.75 41.875 1 50 12 SER B O 1
ATOM 3509 N N . ASN B 1 13 ? -14.062 93.188 43.875 1 60.94 13 ASN B N 1
ATOM 3510 C CA . ASN B 1 13 ? -14.297 91.875 44.531 1 60.94 13 ASN B CA 1
ATOM 3511 C C . ASN B 1 13 ? -15.344 91.062 43.781 1 60.94 13 ASN B C 1
ATOM 3513 O O . ASN B 1 13 ? -15.906 90.125 44.344 1 60.94 13 ASN B O 1
ATOM 3517 N N . LYS B 1 14 ? -15.781 91.375 42.688 1 78.12 14 LYS B N 1
ATOM 3518 C CA . LYS B 1 14 ? -16.812 90.625 42 1 78.12 14 LYS B CA 1
ATOM 3519 C C . LYS B 1 14 ? -16.203 89.562 41.094 1 78.12 14 LYS B C 1
ATOM 3521 O O . LYS B 1 14 ? -15.242 89.812 40.375 1 78.12 14 LYS B O 1
ATOM 3526 N N . PRO B 1 15 ? -16.781 88.312 41.125 1 87.44 15 PRO B N 1
ATOM 3527 C CA . PRO B 1 15 ? -16.312 87.188 40.25 1 87.44 15 PRO B CA 1
ATOM 3528 C C . PRO B 1 15 ? -16.422 87.5 38.781 1 87.44 15 PRO B C 1
ATOM 3530 O O . PRO B 1 15 ? -17.391 88.125 38.344 1 87.44 15 PRO B O 1
ATOM 3533 N N . TYR B 1 16 ? -15.344 87.25 38 1 91.25 16 TYR B N 1
ATOM 3534 C CA . TYR B 1 16 ? -15.289 87.5 36.562 1 91.25 16 TYR B CA 1
ATOM 3535 C C . TYR B 1 16 ? -16.344 86.688 35.812 1 91.25 16 TYR B C 1
ATOM 3537 O O . TYR B 1 16 ? -16.969 87.125 34.875 1 91.25 16 TYR B O 1
ATOM 3545 N N . PHE B 1 17 ? -16.609 85.5 36.312 1 94.12 17 PHE B N 1
ATOM 3546 C CA . PHE B 1 17 ? -17.484 84.562 35.594 1 94.12 17 PHE B CA 1
ATOM 3547 C C . PHE B 1 17 ? -18.859 84.5 36.281 1 94.12 17 PHE B C 1
ATOM 3549 O O . PHE B 1 17 ? -18.938 84.375 37.5 1 94.12 17 PHE B O 1
ATOM 3556 N N . ASP B 1 18 ? -19.844 84.562 35.438 1 94.12 18 ASP B N 1
ATOM 3557 C CA . ASP B 1 18 ? -21.219 84.312 35.906 1 94.12 18 ASP B CA 1
ATOM 3558 C C . ASP B 1 18 ? -21.609 82.812 35.688 1 94.12 18 ASP B C 1
ATOM 3560 O O . ASP B 1 18 ? -22.359 82.5 34.75 1 94.12 18 ASP B O 1
ATOM 3564 N N . ILE B 1 19 ? -21.281 82 36.562 1 94.12 19 ILE B N 1
ATOM 3565 C CA . ILE B 1 19 ? -21.359 80.562 36.406 1 94.12 19 ILE B CA 1
ATOM 3566 C C . ILE B 1 19 ? -22.812 80.125 36.438 1 94.12 19 ILE B C 1
ATOM 3568 O O . ILE B 1 19 ? -23.25 79.25 35.656 1 94.12 19 ILE B O 1
ATOM 3572 N N . ALA B 1 20 ? -23.562 80.625 37.312 1 92.38 20 ALA B N 1
ATOM 3573 C CA . ALA B 1 20 ? -24.938 80.188 37.5 1 92.38 20 ALA B CA 1
ATOM 3574 C C . ALA B 1 20 ? -25.766 80.438 36.25 1 92.38 20 ALA B C 1
ATOM 3576 O O . ALA B 1 20 ? -26.547 79.562 35.844 1 92.38 20 ALA B O 1
ATOM 3577 N N . ASN B 1 21 ? -25.609 81.5 35.594 1 93.06 21 ASN B N 1
ATOM 3578 C CA . ASN B 1 21 ? -26.375 81.812 34.406 1 93.06 21 ASN B CA 1
ATOM 3579 C C . ASN B 1 21 ? -25.938 81 33.219 1 93.06 21 ASN B C 1
ATOM 3581 O O . ASN B 1 21 ? -26.766 80.5 32.406 1 93.06 21 ASN B O 1
ATOM 3585 N N . TYR B 1 22 ? -24.719 80.75 33.094 1 94.75 22 TYR B N 1
ATOM 3586 C CA . TYR B 1 22 ? -24.203 80.125 31.906 1 94.75 22 TYR B CA 1
ATOM 3587 C C . TYR B 1 22 ? -24.266 78.562 32.031 1 94.75 22 TYR B C 1
ATOM 3589 O O . TYR B 1 22 ? -24.188 77.875 31.047 1 94.75 22 TYR B O 1
ATOM 3597 N N . ALA B 1 23 ? -24.422 78.125 33.219 1 94.69 23 ALA B N 1
ATOM 3598 C CA . ALA B 1 23 ? -24.578 76.688 33.438 1 94.69 23 ALA B CA 1
ATOM 3599 C C . ALA B 1 23 ? -25.828 76.125 32.781 1 94.69 23 ALA B C 1
ATOM 3601 O O . ALA B 1 23 ? -25.891 75 32.406 1 94.69 23 ALA B O 1
ATOM 3602 N N . GLN B 1 24 ? -26.734 77 32.469 1 92.75 24 GLN B N 1
ATOM 3603 C CA . GLN B 1 24 ? -27.984 76.625 31.828 1 92.75 24 GLN B CA 1
ATOM 3604 C C . GLN B 1 24 ? -27.828 76.625 30.312 1 92.75 24 GLN B C 1
ATOM 3606 O O . GLN B 1 24 ? -28.672 76 29.609 1 92.75 24 GLN B O 1
ATOM 3611 N N . GLN B 1 25 ? -26.766 77.062 29.797 1 93.19 25 GLN B N 1
ATOM 3612 C CA . GLN B 1 25 ? -26.562 77.188 28.359 1 93.19 25 GLN B CA 1
ATOM 3613 C C . GLN B 1 25 ? -25.625 76.125 27.828 1 93.19 25 GLN B C 1
ATOM 3615 O O . GLN B 1 25 ? -25.297 76.125 26.641 1 93.19 25 GLN B O 1
ATOM 3620 N N . VAL B 1 26 ? -25.125 75.375 28.719 1 94.94 26 VAL B N 1
ATOM 3621 C CA . VAL B 1 26 ? -24.203 74.312 28.312 1 94.94 26 VAL B CA 1
ATOM 3622 C C . VAL B 1 26 ? -24.844 72.938 28.5 1 94.94 26 VAL B C 1
ATOM 3624 O O . VAL B 1 26 ? -25.891 72.812 29.156 1 94.94 26 VAL B O 1
ATOM 3627 N N . ASN B 1 27 ? -24.312 72 27.797 1 94.94 27 ASN B N 1
ATOM 3628 C CA . ASN B 1 27 ? -24.844 70.625 27.859 1 94.94 27 ASN B CA 1
ATOM 3629 C C . ASN B 1 27 ? -23.766 69.625 28.172 1 94.94 27 ASN B C 1
ATOM 3631 O O . ASN B 1 27 ? -22.656 69.688 27.625 1 94.94 27 ASN B O 1
ATOM 3635 N N . LEU B 1 28 ? -23.984 68.75 29.078 1 95 28 LEU B N 1
ATOM 3636 C CA . LEU B 1 28 ? -23.141 67.625 29.422 1 95 28 LEU B CA 1
ATOM 3637 C C . LEU B 1 28 ? -23.984 66.312 29.547 1 95 28 LEU B C 1
ATOM 3639 O O . LEU B 1 28 ? -24.391 65.938 30.641 1 95 28 LEU B O 1
ATOM 3643 N N . ASP B 1 29 ? -24.219 65.688 28.359 1 92.81 29 ASP B N 1
ATOM 3644 C CA . ASP B 1 29 ? -25.094 64.5 28.312 1 92.81 29 ASP B CA 1
ATOM 3645 C C . ASP B 1 29 ? -24.344 63.312 27.781 1 92.81 29 ASP B C 1
ATOM 3647 O O . ASP B 1 29 ? -24.109 63.188 26.562 1 92.81 29 ASP B O 1
ATOM 3651 N N . VAL B 1 30 ? -24.031 62.469 28.734 1 89 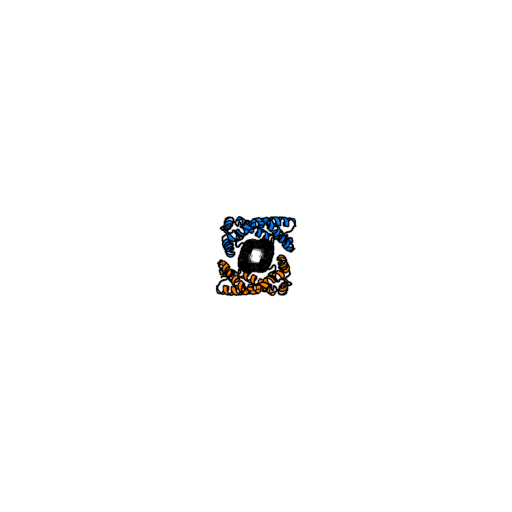30 VAL B N 1
ATOM 3652 C CA . VAL B 1 30 ? -23.359 61.25 28.359 1 89 30 VAL B CA 1
ATOM 3653 C C . VAL B 1 30 ? -24.188 60.031 28.797 1 89 30 VAL B C 1
ATOM 3655 O O . VAL B 1 30 ? -23.641 59 29.141 1 89 30 VAL B O 1
ATOM 3658 N N . SER B 1 31 ? -25.469 60.156 28.844 1 86.25 31 SER B N 1
ATOM 3659 C CA . SER B 1 31 ? -26.359 59.156 29.375 1 86.25 31 SER B CA 1
ATOM 3660 C C . SER B 1 31 ? -26.312 57.875 28.547 1 86.25 31 SER B C 1
ATOM 3662 O O . SER B 1 31 ? -26.547 56.781 29.078 1 86.25 31 SER B O 1
ATOM 3664 N N . THR B 1 32 ? -26 58 27.344 1 86.69 32 THR B N 1
ATOM 3665 C CA . THR B 1 32 ? -25.984 56.844 26.453 1 86.69 32 THR B CA 1
ATOM 3666 C C . THR B 1 32 ? -24.672 56.062 26.578 1 86.69 32 THR B C 1
ATOM 3668 O O . THR B 1 32 ? -24.5 55.031 25.969 1 86.69 32 THR B O 1
ATOM 3671 N N . TYR B 1 33 ? -23.797 56.656 27.406 1 85.62 33 TYR B N 1
ATOM 3672 C CA . TYR B 1 33 ? -22.484 56.031 27.562 1 85.62 33 TYR B CA 1
ATOM 3673 C C . TYR B 1 33 ? -22.156 55.812 29.031 1 85.62 33 TYR B C 1
ATOM 3675 O O . TYR B 1 33 ? -21.438 56.625 29.641 1 85.62 33 TYR B O 1
ATOM 3683 N N . PRO B 1 34 ? -22.547 54.719 29.531 1 79.19 34 PRO B N 1
ATOM 3684 C CA . PRO B 1 34 ? -22.359 54.5 30.969 1 79.19 34 PRO B CA 1
ATOM 3685 C C . PRO B 1 34 ? -20.906 54.562 31.406 1 79.19 34 PRO B C 1
ATOM 3687 O O . PRO B 1 34 ? -20.594 55.125 32.469 1 79.19 34 PRO B O 1
ATOM 3690 N N . ASN B 1 35 ? -19.953 54.062 30.672 1 79.81 35 ASN B N 1
ATOM 3691 C CA . ASN B 1 35 ? -18.547 54.062 31.031 1 79.81 35 ASN B CA 1
ATOM 3692 C C . ASN B 1 35 ? -17.969 55.469 31.047 1 79.81 35 ASN B C 1
ATOM 3694 O O . ASN B 1 35 ? -17.094 55.781 31.859 1 79.81 35 ASN B O 1
ATOM 3698 N N . LEU B 1 36 ? -18.516 56.281 30.219 1 88.06 36 LEU B N 1
ATOM 3699 C CA . LEU B 1 36 ? -18.031 57.625 30.141 1 88.06 36 LEU B CA 1
ATOM 3700 C C . LEU B 1 36 ? -18.438 58.438 31.359 1 88.06 36 LEU B C 1
ATOM 3702 O O . LEU B 1 36 ? -17.766 59.406 31.734 1 88.06 36 LEU B O 1
ATOM 3706 N N . HIS B 1 37 ? -19.547 58.031 31.938 1 87.62 37 HIS B N 1
ATOM 3707 C CA . HIS B 1 37 ? -20 58.688 33.156 1 87.62 37 HIS B CA 1
ATOM 3708 C C . HIS B 1 37 ? -18.953 58.594 34.25 1 87.62 37 HIS B C 1
ATOM 3710 O O . HIS B 1 37 ? -18.672 59.562 34.938 1 87.62 37 HIS B O 1
ATOM 3716 N N . LYS B 1 38 ? -18.406 57.469 34.312 1 86.69 38 LYS B N 1
ATOM 3717 C CA . LYS B 1 38 ? -17.375 57.25 35.344 1 86.69 38 LYS B CA 1
ATOM 3718 C C . LYS B 1 38 ? -16.141 58.094 35.031 1 86.69 38 LYS B C 1
ATOM 3720 O O . LYS B 1 38 ? -15.508 58.625 35.969 1 86.69 38 LYS B O 1
ATOM 3725 N N . GLN B 1 39 ? -15.766 58.156 33.812 1 89.56 39 GLN B N 1
ATOM 3726 C CA . GLN B 1 39 ? -14.625 58.969 33.406 1 89.56 39 GLN B CA 1
ATOM 3727 C C . GLN B 1 39 ? -14.844 60.438 33.75 1 89.56 39 GLN B C 1
ATOM 3729 O O . GLN B 1 39 ? -13.945 61.125 34.25 1 89.56 39 GLN B O 1
ATOM 3734 N N . ILE B 1 40 ? -16.062 60.875 33.531 1 91.38 40 ILE B N 1
ATOM 3735 C CA . ILE B 1 40 ? -16.438 62.25 33.781 1 91.38 40 ILE B CA 1
ATOM 3736 C C . ILE B 1 40 ? -16.406 62.5 35.281 1 91.38 40 ILE B C 1
ATOM 3738 O O . ILE B 1 40 ? -15.953 63.562 35.719 1 91.38 40 ILE B O 1
ATOM 3742 N N . GLU B 1 41 ? -16.812 61.625 36.031 1 88.56 41 GLU B N 1
ATOM 3743 C CA . GLU B 1 41 ? -16.797 61.75 37.469 1 88.56 41 GLU B CA 1
ATOM 3744 C C . GLU B 1 41 ? -15.367 61.844 38 1 88.56 41 GLU B C 1
ATOM 3746 O O . GLU B 1 41 ? -15.07 62.625 38.875 1 88.56 41 GLU B O 1
ATOM 3751 N N . LEU B 1 42 ? -14.555 61.031 37.438 1 87.38 42 LEU B N 1
ATOM 3752 C CA . LEU B 1 42 ? -13.156 61.031 37.844 1 87.38 42 LEU B CA 1
ATOM 3753 C C . LEU B 1 42 ? -12.492 62.344 37.5 1 87.38 42 LEU B C 1
ATOM 3755 O O . LEU B 1 42 ? -11.609 62.812 38.25 1 87.38 42 LEU B O 1
ATOM 3759 N N . LEU B 1 43 ? -12.891 62.938 36.438 1 91.19 43 LEU B N 1
ATOM 3760 C CA . LEU B 1 43 ? -12.359 64.25 35.969 1 91.19 43 LEU B CA 1
ATOM 3761 C C . LEU B 1 43 ? -12.945 65.375 36.781 1 91.19 43 LEU B C 1
ATOM 3763 O O . LEU B 1 43 ? -12.438 66.5 36.719 1 91.19 43 LEU B O 1
ATOM 3767 N N . LYS B 1 44 ? -14.078 65.125 37.438 1 92.06 44 LYS B N 1
ATOM 3768 C CA . LYS B 1 44 ? -14.875 66.188 38.094 1 92.06 44 LYS B CA 1
ATOM 3769 C C . LYS B 1 44 ? -15.25 67.25 37.094 1 92.06 44 LYS B C 1
ATOM 3771 O O . LYS B 1 44 ? -15.156 68.438 37.406 1 92.06 44 LYS B O 1
ATOM 3776 N N . LEU B 1 45 ? -15.477 66.75 35.938 1 93.94 45 LEU B N 1
ATOM 3777 C CA . LEU B 1 45 ? -15.977 67.688 34.938 1 93.94 45 LEU B CA 1
ATOM 3778 C C . LEU B 1 45 ? -17.469 67.938 35.125 1 93.94 45 LEU B C 1
ATOM 3780 O O . LEU B 1 45 ? -18.281 67 35.062 1 93.94 45 LEU B O 1
ATOM 3784 N N . THR B 1 46 ? -17.844 69.188 35.312 1 95.25 46 THR B N 1
ATOM 3785 C CA . THR B 1 46 ? -19.234 69.562 35.625 1 95.25 46 THR B CA 1
ATOM 3786 C C . THR B 1 46 ? -19.734 70.625 34.656 1 95.25 46 THR B C 1
ATOM 3788 O O . THR B 1 46 ? -18.953 71.188 33.875 1 95.25 46 THR B O 1
ATOM 3791 N N . LYS B 1 47 ? -21 70.875 34.781 1 95.81 47 LYS B N 1
ATOM 3792 C CA . LYS B 1 47 ? -21.578 72 34 1 95.81 47 LYS B CA 1
ATOM 3793 C C . LYS B 1 47 ? -21 73.312 34.375 1 95.81 47 LYS B C 1
ATOM 3795 O O . LYS B 1 47 ? -20.938 74.25 33.562 1 95.81 47 LYS B O 1
ATOM 3800 N N . GLU B 1 48 ? -20.562 73.438 35.562 1 96.5 48 GLU B N 1
ATOM 3801 C CA . GLU B 1 48 ? -19.938 74.688 36 1 96.5 48 GLU B CA 1
ATOM 3802 C C . GLU B 1 48 ? -18.641 74.938 35.25 1 96.5 48 GLU B C 1
ATOM 3804 O O . GLU B 1 48 ? -18.344 76.062 34.906 1 96.5 48 GLU B O 1
ATOM 3809 N N . ASP B 1 49 ? -17.906 73.875 35.062 1 96.75 49 ASP B N 1
ATOM 3810 C CA . ASP B 1 49 ? -16.688 74 34.281 1 96.75 49 ASP B CA 1
ATOM 3811 C C . ASP B 1 49 ? -17 74.438 32.875 1 96.75 49 ASP B C 1
ATOM 3813 O O . ASP B 1 49 ? -16.344 75.375 32.344 1 96.75 49 ASP B O 1
ATOM 3817 N N . LEU B 1 50 ? -18.016 73.938 32.312 1 96.56 50 LEU B N 1
ATOM 3818 C CA . LEU B 1 50 ? -18.422 74.25 30.953 1 96.56 50 LEU B CA 1
ATOM 3819 C C . LEU B 1 50 ? -18.906 75.688 30.859 1 96.56 50 LEU B C 1
ATOM 3821 O O . LEU B 1 50 ? -18.656 76.375 29.859 1 96.56 50 LEU B O 1
ATOM 3825 N N . ALA B 1 51 ? -19.531 76.062 31.875 1 96.88 51 ALA B N 1
ATOM 3826 C CA . ALA B 1 51 ? -20.047 77.438 31.922 1 96.88 51 ALA B CA 1
ATOM 3827 C C . ALA B 1 51 ? -18.906 78.438 31.875 1 96.88 51 ALA B C 1
ATOM 3829 O O . ALA B 1 51 ? -19.031 79.5 31.266 1 96.88 51 ALA B O 1
ATOM 3830 N N . VAL B 1 52 ? -17.859 78.125 32.531 1 97.12 52 VAL B N 1
ATOM 3831 C CA . VAL B 1 52 ? -16.672 79 32.5 1 97.12 52 VAL B CA 1
ATOM 3832 C C . VAL B 1 52 ? -16.125 79.125 31.094 1 97.12 52 VAL B C 1
ATOM 3834 O O . VAL B 1 52 ? -15.906 80.25 30.609 1 97.12 52 VAL B O 1
ATOM 3837 N N . ILE B 1 53 ? -16.016 78 30.422 1 96.19 53 ILE B N 1
ATOM 3838 C CA . ILE B 1 53 ? -15.453 78 29.078 1 96.19 53 ILE B CA 1
ATOM 3839 C C . ILE B 1 53 ? -16.422 78.625 28.109 1 96.19 53 ILE B C 1
ATOM 3841 O O . ILE B 1 53 ? -16 79.375 27.203 1 96.19 53 ILE B O 1
ATOM 3845 N N . LYS B 1 54 ? -17.688 78.438 28.297 1 96.19 54 LYS B N 1
ATOM 3846 C CA . LYS B 1 54 ? -18.703 79.062 27.438 1 96.19 54 LYS B CA 1
ATOM 3847 C C . LYS B 1 54 ? -18.609 80.562 27.438 1 96.19 54 LYS B C 1
ATOM 3849 O O . LYS B 1 54 ? -18.828 81.188 26.406 1 96.19 54 LYS B O 1
ATOM 3854 N N . GLN B 1 55 ? -18.312 81.125 28.531 1 95.62 55 GLN B N 1
ATOM 3855 C CA . GLN B 1 55 ? -18.203 82.562 28.672 1 95.62 55 GLN B CA 1
ATOM 3856 C C . GLN B 1 55 ? -16.984 83.125 27.938 1 95.62 55 GLN B C 1
ATOM 3858 O O . GLN B 1 55 ? -16.859 84.312 27.734 1 95.62 55 GLN B O 1
ATOM 3863 N N . LEU B 1 56 ? -16.141 82.312 27.547 1 94.62 56 LEU B N 1
ATOM 3864 C CA . LEU B 1 56 ? -14.953 82.688 26.797 1 94.62 56 LEU B CA 1
ATOM 3865 C C . LEU B 1 56 ? -15.156 82.5 25.297 1 94.62 56 LEU B C 1
ATOM 3867 O O . LEU B 1 56 ? -14.258 82.75 24.5 1 94.62 56 LEU B O 1
ATOM 3871 N N . GLU B 1 57 ? -16.297 82.062 24.906 1 93.5 57 GLU B N 1
ATOM 3872 C CA . GLU B 1 57 ? -16.641 81.75 23.516 1 93.5 57 GLU B CA 1
ATOM 3873 C C . GLU B 1 57 ? -16.453 82.938 22.625 1 93.5 57 GLU B C 1
ATOM 3875 O O . GLU B 1 57 ? -15.969 82.875 21.484 1 93.5 57 GLU B O 1
ATOM 3880 N N . PRO B 1 58 ? -16.812 84.125 23.094 1 91.75 58 PRO B N 1
ATOM 3881 C CA . PRO B 1 58 ? -16.625 85.312 22.25 1 91.75 58 PRO B CA 1
ATOM 3882 C C . PRO B 1 58 ? -15.172 85.562 21.859 1 91.75 58 PRO B C 1
ATOM 3884 O O . PRO B 1 58 ? -14.898 86.188 20.828 1 91.75 58 PRO B O 1
ATOM 3887 N N . PHE B 1 59 ? -14.242 85 22.625 1 92 59 PHE B N 1
ATOM 3888 C CA . PHE B 1 59 ? -12.82 85.188 22.359 1 92 59 PHE B CA 1
ATOM 3889 C C . PHE B 1 59 ? -12.297 84.062 21.5 1 92 59 PHE B C 1
ATOM 3891 O O . PHE B 1 59 ? -11.133 84.062 21.078 1 92 59 PHE B O 1
ATOM 3898 N N . ALA B 1 60 ? -13.156 83.125 21.234 1 89.69 60 ALA B N 1
ATOM 3899 C CA . ALA B 1 60 ? -12.742 81.938 20.5 1 89.69 60 ALA B CA 1
ATOM 3900 C C . ALA B 1 60 ? -12.211 82.312 19.125 1 89.69 60 ALA B C 1
ATOM 3902 O O . ALA B 1 60 ? -11.219 81.688 18.672 1 89.69 60 ALA B O 1
ATOM 3903 N N . GLN B 1 61 ? -12.812 83.188 18.516 1 88.19 61 GLN B N 1
ATOM 3904 C CA . GLN B 1 61 ? -12.43 83.562 17.156 1 88.19 61 GLN B CA 1
ATOM 3905 C C . GLN B 1 61 ? -11.016 84.125 17.125 1 88.19 61 GLN B C 1
ATOM 3907 O O . GLN B 1 61 ? -10.336 84.062 16.094 1 88.19 61 GLN B O 1
ATOM 3912 N N . GLN B 1 62 ? -10.602 84.625 18.219 1 89.81 62 GLN B N 1
ATOM 3913 C CA . GLN B 1 62 ? -9.266 85.188 18.312 1 89.81 62 GLN B CA 1
ATOM 3914 C C . GLN B 1 62 ? -8.25 84.125 18.75 1 89.81 62 GLN B C 1
ATOM 3916 O O . GLN B 1 62 ? -7.137 84.062 18.203 1 89.81 62 GLN B O 1
ATOM 3921 N N . VAL B 1 63 ? -8.625 83.25 19.594 1 92.94 63 VAL B N 1
ATOM 3922 C CA . VAL B 1 63 ? -7.676 82.375 20.25 1 92.94 63 VAL B CA 1
ATOM 3923 C C . VAL B 1 63 ? -7.488 81.125 19.391 1 92.94 63 VAL B C 1
ATOM 3925 O O . VAL B 1 63 ? -6.375 80.625 19.281 1 92.94 63 VAL B O 1
ATOM 3928 N N . VAL B 1 64 ? -8.492 80.688 18.75 1 95 64 VAL B N 1
ATOM 3929 C CA . VAL B 1 64 ? -8.492 79.375 18.094 1 95 64 VAL B CA 1
ATOM 3930 C C . VAL B 1 64 ? -7.512 79.375 16.922 1 95 64 VAL B C 1
ATOM 3932 O O . VAL B 1 64 ? -6.688 78.5 16.766 1 95 64 VAL B O 1
ATOM 3935 N N . PRO B 1 65 ? -7.574 80.438 16.125 1 94.25 65 PRO B N 1
ATOM 3936 C CA . PRO B 1 65 ? -6.59 80.5 15.031 1 94.25 65 PRO B CA 1
ATOM 3937 C C . PRO B 1 65 ? -5.148 80.438 15.539 1 94.25 65 PRO B C 1
ATOM 3939 O O . PRO B 1 65 ? -4.305 79.75 14.945 1 94.25 65 PRO B O 1
ATOM 3942 N N . ASN B 1 66 ? -4.879 81 16.609 1 94.38 66 ASN B N 1
ATOM 3943 C CA . ASN B 1 66 ? -3.555 81 17.219 1 94.38 66 ASN B CA 1
ATOM 3944 C C . ASN B 1 66 ? -3.217 79.562 17.719 1 94.38 66 ASN B C 1
ATOM 3946 O O . ASN B 1 66 ? -2.084 79.125 17.578 1 94.38 66 ASN B O 1
ATOM 3950 N N . MET B 1 67 ? -4.195 78.938 18.281 1 94.06 67 MET B N 1
ATOM 3951 C CA . MET B 1 67 ? -4.02 77.562 18.766 1 94.06 67 MET B CA 1
ATOM 3952 C C . MET B 1 67 ? -3.672 76.625 17.609 1 94.06 67 MET B C 1
ATOM 3954 O O . MET B 1 67 ? -2.74 75.812 17.734 1 94.06 67 MET B O 1
ATOM 3958 N N . VAL B 1 68 ? -4.375 76.812 16.594 1 94.75 68 VAL B N 1
ATOM 3959 C CA . VAL B 1 68 ? -4.195 75.938 15.438 1 94.75 68 VAL B CA 1
ATOM 3960 C C . VAL B 1 68 ? -2.816 76.188 14.828 1 94.75 68 VAL B C 1
ATOM 3962 O O . VAL B 1 68 ? -2.111 75.188 14.484 1 94.75 68 VAL B O 1
ATOM 3965 N N . GLU B 1 69 ? -2.494 77.375 14.734 1 92.94 69 GLU B N 1
ATOM 3966 C CA . GLU B 1 69 ? -1.189 77.688 14.172 1 92.94 69 GLU B CA 1
ATOM 3967 C C . GLU B 1 69 ? -0.058 77.125 15.023 1 92.94 69 GLU B C 1
ATOM 3969 O O . GLU B 1 69 ? 0.867 76.5 14.508 1 92.94 69 GLU B O 1
ATOM 3974 N N . LYS B 1 70 ? -0.107 77.312 16.25 1 91.5 70 LYS B N 1
ATOM 3975 C CA . LYS B 1 70 ? 0.936 76.812 17.156 1 91.5 70 LYS B CA 1
ATOM 3976 C C . LYS B 1 70 ? 0.976 75.312 17.188 1 91.5 70 LYS B C 1
ATOM 3978 O O . LYS B 1 70 ? 2.047 74.688 17.312 1 91.5 70 LYS B O 1
ATOM 3983 N N . PHE B 1 71 ? -0.175 74.75 17.047 1 90.25 71 PHE B N 1
ATOM 3984 C CA . PHE B 1 71 ? -0.296 73.312 17.016 1 90.25 71 PHE B CA 1
ATOM 3985 C C . PHE B 1 71 ? 0.459 72.688 15.836 1 90.25 71 PHE B C 1
ATOM 3987 O O . PHE B 1 71 ? 1.318 71.812 16.016 1 90.25 71 PHE B O 1
ATOM 3994 N N . TYR B 1 72 ? 0.197 73.188 14.742 1 90.12 72 TYR B N 1
ATOM 3995 C CA . TYR B 1 72 ? 0.794 72.625 13.547 1 90.12 72 TYR B CA 1
ATOM 3996 C C . TYR B 1 72 ? 2.236 73.062 13.375 1 90.12 72 TYR B C 1
ATOM 3998 O O . TYR B 1 72 ? 3.041 72.375 12.734 1 90.12 72 TYR B O 1
ATOM 4006 N N . CYS B 1 73 ? 2.559 74.188 13.984 1 88.06 73 CYS B N 1
ATOM 4007 C CA . CYS B 1 73 ? 3.967 74.562 14.055 1 88.06 73 CYS B CA 1
ATOM 4008 C C . CYS B 1 73 ? 4.762 73.562 14.875 1 88.06 73 CYS B C 1
ATOM 4010 O O . CYS B 1 73 ? 5.863 73.125 14.492 1 88.06 73 CYS B O 1
ATOM 4012 N N . ALA B 1 74 ? 4.152 73.125 15.852 1 85 74 ALA B N 1
ATOM 4013 C CA . ALA B 1 74 ? 4.801 72.125 16.703 1 85 74 ALA B CA 1
ATOM 4014 C C . ALA B 1 74 ? 4.93 70.812 15.992 1 85 74 ALA B C 1
ATOM 4016 O O . ALA B 1 74 ? 5.984 70.188 16.031 1 85 74 ALA B O 1
ATOM 4017 N N . ILE B 1 75 ? 3.898 70.438 15.383 1 85.44 75 ILE B N 1
ATOM 4018 C CA . ILE B 1 75 ? 3.855 69.125 14.68 1 85.44 75 ILE B CA 1
ATOM 4019 C C . ILE B 1 75 ? 4.902 69.125 13.57 1 85.44 75 ILE B C 1
ATOM 4021 O O . ILE B 1 75 ? 5.527 68.062 13.305 1 85.44 75 ILE B O 1
ATOM 4025 N N . SER B 1 76 ? 5.102 70.25 13.016 1 85.62 76 SER B N 1
ATOM 4026 C CA . SER B 1 76 ? 6.012 70.375 11.883 1 85.62 76 SER B CA 1
ATOM 4027 C C . SER B 1 76 ? 7.461 70.188 12.312 1 85.62 76 SER B C 1
ATOM 4029 O O . SER B 1 76 ? 8.336 69.938 11.477 1 85.62 76 SER B O 1
ATOM 4031 N N . LEU B 1 77 ? 7.688 70.125 13.516 1 81.62 77 LEU B N 1
ATOM 4032 C CA . LEU B 1 77 ? 9.039 69.938 14.031 1 81.62 77 LEU B CA 1
ATOM 4033 C C . LEU B 1 77 ? 9.445 68.5 13.945 1 81.62 77 LEU B C 1
ATOM 4035 O O . LEU B 1 77 ? 10.633 68.125 14.016 1 81.62 77 LEU B O 1
ATOM 4039 N N . SER B 1 78 ? 8.5 67.625 13.781 1 82.56 78 SER B N 1
ATOM 4040 C CA . SER B 1 78 ? 8.789 66.188 13.656 1 82.56 78 SER B CA 1
ATOM 4041 C C . SER B 1 78 ? 8.594 65.75 12.227 1 82.56 78 SER B C 1
ATOM 4043 O O . SER B 1 78 ? 7.465 65.625 11.734 1 82.56 78 SER B O 1
ATOM 4045 N N . PRO B 1 79 ? 9.617 65.25 11.656 1 84.19 79 PRO B N 1
ATOM 4046 C CA . PRO B 1 79 ? 9.508 64.75 10.281 1 84.19 79 PRO B CA 1
ATOM 4047 C C . PRO B 1 79 ? 8.578 63.562 10.164 1 84.19 79 PRO B C 1
ATOM 4049 O O . PRO B 1 79 ? 7.871 63.406 9.164 1 84.19 79 PRO B O 1
ATOM 4052 N N . GLU B 1 80 ? 8.562 62.781 11.148 1 81.31 80 GLU B N 1
ATOM 4053 C CA . GLU B 1 80 ? 7.703 61.594 11.133 1 81.31 80 GLU B CA 1
ATOM 4054 C C . GLU B 1 80 ? 6.23 62 11.062 1 81.31 80 GLU B C 1
ATOM 4056 O O . GLU B 1 80 ? 5.453 61.375 10.336 1 81.31 80 GLU B O 1
ATOM 4061 N N . LEU B 1 81 ? 5.891 62.969 11.734 1 85.31 81 LEU B N 1
ATOM 4062 C CA . LEU B 1 81 ? 4.508 63.406 11.773 1 85.31 81 LEU B CA 1
ATOM 4063 C C . LEU B 1 81 ? 4.129 64.125 10.469 1 85.31 81 LEU B C 1
ATOM 4065 O O . LEU B 1 81 ? 3.008 63.938 9.977 1 85.31 81 LEU B O 1
ATOM 4069 N N . VAL B 1 82 ? 5.074 64.812 10.016 1 87.88 82 VAL B N 1
ATOM 4070 C CA . VAL B 1 82 ? 4.836 65.5 8.742 1 87.88 82 VAL B CA 1
ATOM 4071 C C . VAL B 1 82 ? 4.629 64.438 7.645 1 87.88 82 VAL B C 1
ATOM 4073 O O . VAL B 1 82 ? 3.781 64.625 6.766 1 87.88 82 VAL B O 1
ATOM 4076 N N . ASP B 1 83 ? 5.391 63.406 7.719 1 88.56 83 ASP B N 1
ATOM 4077 C CA . ASP B 1 83 ? 5.281 62.312 6.746 1 88.56 83 ASP B CA 1
ATOM 4078 C C . ASP B 1 83 ? 3.906 61.656 6.816 1 88.56 83 ASP B C 1
ATOM 4080 O O . ASP B 1 83 ? 3.336 61.281 5.789 1 88.56 83 ASP B O 1
ATOM 4084 N N . ILE B 1 84 ? 3.428 61.5 7.957 1 85 84 ILE B N 1
ATOM 4085 C CA . ILE B 1 84 ? 2.113 60.875 8.148 1 85 84 ILE B CA 1
ATOM 4086 C C . ILE B 1 84 ? 1.038 61.781 7.539 1 85 84 ILE B C 1
ATOM 4088 O O . ILE B 1 84 ? 0.068 61.281 6.957 1 85 84 ILE B O 1
ATOM 4092 N N . ILE B 1 85 ? 1.231 63.062 7.691 1 86.38 85 ILE B N 1
ATOM 4093 C CA . ILE B 1 85 ? 0.27 64 7.148 1 86.38 85 ILE B CA 1
ATOM 4094 C C . ILE B 1 85 ? 0.34 64 5.625 1 86.38 85 ILE B C 1
ATOM 4096 O O . ILE B 1 85 ? -0.691 64.062 4.949 1 86.38 85 ILE B O 1
ATOM 4100 N N . GLY B 1 86 ? 1.604 63.875 5.098 1 82.06 86 GLY B N 1
ATOM 4101 C CA . GLY B 1 86 ? 1.772 63.656 3.674 1 82.06 86 GLY B CA 1
ATOM 4102 C C . GLY B 1 86 ? 2.057 64.938 2.891 1 82.06 86 GLY B C 1
ATOM 4103 O O . GLY B 1 86 ? 3.145 65.062 2.334 1 82.06 86 GLY B O 1
ATOM 4104 N N . SER B 1 87 ? 0.949 65.812 2.604 1 83.5 87 SER B N 1
ATOM 4105 C CA . SER B 1 87 ? 1.129 66.938 1.733 1 83.5 87 SER B CA 1
ATOM 4106 C C . SER B 1 87 ? 0.702 68.25 2.43 1 83.5 87 SER B C 1
ATOM 4108 O O . SER B 1 87 ? -0.001 68.188 3.441 1 83.5 87 SER B O 1
ATOM 4110 N N . SER B 1 88 ? 1.159 69.312 1.979 1 86.25 88 SER B N 1
ATOM 4111 C CA . SER B 1 88 ? 0.802 70.625 2.51 1 86.25 88 SER B CA 1
ATOM 4112 C C . SER B 1 88 ? -0.688 70.875 2.338 1 86.25 88 SER B C 1
ATOM 4114 O O . SER B 1 88 ? -1.307 71.562 3.189 1 86.25 88 SER B O 1
ATOM 4116 N N . ALA B 1 89 ? -1.174 70.375 1.331 1 87 89 ALA B N 1
ATOM 4117 C CA . ALA B 1 89 ? -2.607 70.562 1.096 1 87 89 ALA B CA 1
ATOM 4118 C C . ALA B 1 89 ? -3.418 69.812 2.166 1 87 89 ALA B C 1
ATOM 4120 O O . ALA B 1 89 ? -4.422 70.375 2.654 1 87 89 ALA B O 1
ATOM 4121 N N . ARG B 1 90 ? -3.008 68.625 2.539 1 84.81 90 ARG B N 1
ATOM 4122 C CA . ARG B 1 90 ? -3.68 67.875 3.584 1 84.81 90 ARG B CA 1
ATOM 4123 C C . ARG B 1 90 ? -3.543 68.562 4.941 1 84.81 90 ARG B C 1
ATOM 4125 O O . ARG B 1 90 ? -4.457 68.5 5.766 1 84.81 90 ARG B O 1
ATOM 4132 N N . MET B 1 91 ? -2.432 69.188 5.062 1 89.19 91 MET B N 1
ATOM 4133 C CA . MET B 1 91 ? -2.213 69.938 6.312 1 89.19 91 MET B CA 1
ATOM 4134 C C . MET B 1 91 ? -3.182 71.062 6.438 1 89.19 91 MET B C 1
ATOM 4136 O O . MET B 1 91 ? -3.715 71.312 7.52 1 89.19 91 MET B O 1
ATOM 4140 N N . ASP B 1 92 ? -3.381 71.75 5.352 1 90.94 92 ASP B N 1
ATOM 4141 C CA . ASP B 1 92 ? -4.301 72.875 5.355 1 90.94 92 ASP B CA 1
ATOM 4142 C C . ASP B 1 92 ? -5.73 72.438 5.652 1 90.94 92 ASP B C 1
ATOM 4144 O O . ASP B 1 92 ? -6.457 73.062 6.391 1 90.94 92 ASP B O 1
ATOM 4148 N N . ARG B 1 93 ? -6.027 71.375 5.07 1 91.19 93 ARG B N 1
ATOM 4149 C CA . ARG B 1 93 ? -7.352 70.812 5.336 1 91.19 93 ARG B CA 1
ATOM 4150 C C . ARG B 1 93 ? -7.496 70.438 6.801 1 91.19 93 ARG B C 1
ATOM 4152 O O . ARG B 1 93 ? -8.539 70.688 7.41 1 91.19 93 ARG B O 1
ATOM 4159 N N . LEU B 1 94 ? -6.449 69.875 7.25 1 90.81 94 LEU B N 1
ATOM 4160 C CA . LEU B 1 94 ? -6.465 69.5 8.648 1 90.81 94 LEU B CA 1
ATOM 4161 C C . LEU B 1 94 ? -6.547 70.688 9.578 1 90.81 94 LEU B C 1
ATOM 4163 O O . LEU B 1 94 ? -7.164 70.625 10.641 1 90.81 94 LEU B O 1
ATOM 4167 N N . LYS B 1 95 ? -5.945 71.75 9.219 1 92.81 95 LYS B N 1
ATOM 4168 C CA . LYS B 1 95 ? -6.062 73 9.992 1 92.81 95 LYS B CA 1
ATOM 4169 C C . LYS B 1 95 ? -7.516 73.438 10.094 1 92.81 95 LYS B C 1
ATOM 4171 O O . LYS B 1 95 ? -7.961 73.875 11.156 1 92.81 95 LYS B O 1
ATOM 4176 N N . GLY B 1 96 ? -8.133 73.25 9.031 1 91.5 96 GLY B N 1
ATOM 4177 C CA . GLY B 1 96 ? -9.555 73.562 9.023 1 91.5 96 GLY B CA 1
ATOM 4178 C C . GLY B 1 96 ? -10.367 72.688 9.945 1 91.5 96 GLY B C 1
ATOM 4179 O O . GLY B 1 96 ? -11.211 73.188 10.703 1 91.5 96 GLY B O 1
ATOM 4180 N N . THR B 1 97 ? -10.109 71.5 9.867 1 90.31 97 THR B N 1
ATOM 4181 C CA . THR B 1 97 ? -10.82 70.5 10.703 1 90.31 97 THR B CA 1
ATOM 4182 C C . THR B 1 97 ? -10.547 70.812 12.18 1 90.31 97 THR B C 1
ATOM 4184 O O . THR B 1 97 ? -11.461 70.75 13.008 1 90.31 97 THR B O 1
ATOM 4187 N N . LEU B 1 98 ? -9.32 71 12.477 1 91.5 98 LEU B N 1
ATOM 4188 C CA . LEU B 1 98 ? -8.969 71.312 13.867 1 91.5 98 LEU B CA 1
ATOM 4189 C C . LEU B 1 98 ? -9.625 72.562 14.352 1 91.5 98 LEU B C 1
ATOM 4191 O O . LEU B 1 98 ? -10.039 72.688 15.508 1 91.5 98 LEU B O 1
ATOM 4195 N N . THR B 1 99 ? -9.672 73.562 13.523 1 94.12 99 THR B N 1
ATOM 4196 C CA . THR B 1 99 ? -10.336 74.812 13.859 1 94.12 99 THR B CA 1
ATOM 4197 C C . THR B 1 99 ? -11.781 74.562 14.266 1 94.12 99 THR B C 1
ATOM 4199 O O . THR B 1 99 ? -12.227 75 15.32 1 94.12 99 THR B O 1
ATOM 4202 N N . LYS B 1 100 ? -12.445 73.812 13.461 1 90.75 100 LYS B N 1
ATOM 4203 C CA . LYS B 1 100 ? -13.836 73.5 13.758 1 90.75 100 LYS B CA 1
ATOM 4204 C C . LYS B 1 100 ? -13.938 72.688 15.062 1 90.75 100 LYS B C 1
ATOM 4206 O O . LYS B 1 100 ? -14.852 72.938 15.859 1 90.75 100 LYS B O 1
ATOM 4211 N N . HIS B 1 101 ? -13.039 71.875 15.219 1 90.62 101 HIS B N 1
ATOM 4212 C CA . HIS B 1 101 ? -12.992 71.062 16.406 1 90.62 101 HIS B CA 1
ATOM 4213 C C . HIS B 1 101 ? -12.828 71.875 17.672 1 90.62 101 HIS B C 1
ATOM 4215 O O . HIS B 1 101 ? -13.539 71.688 18.656 1 90.62 101 HIS B O 1
ATOM 4221 N N . LEU B 1 102 ? -11.906 72.75 17.656 1 92.19 102 LEU B N 1
ATOM 4222 C CA . LEU B 1 102 ? -11.625 73.625 18.812 1 92.19 102 LEU B CA 1
ATOM 4223 C C . LEU B 1 102 ? -12.766 74.562 19.078 1 92.19 102 LEU B C 1
ATOM 4225 O O . LEU B 1 102 ? -13.102 74.875 20.219 1 92.19 102 LEU B O 1
ATOM 4229 N N . GLU B 1 103 ? -13.281 75.062 18.047 1 91.19 103 GLU B N 1
ATOM 4230 C CA . GLU B 1 103 ? -14.438 75.938 18.203 1 91.19 103 GLU B CA 1
ATOM 4231 C C . GLU B 1 103 ? -15.602 75.188 18.875 1 91.19 103 GLU B C 1
ATOM 4233 O O . GLU B 1 103 ? -16.297 75.812 19.719 1 91.19 103 GLU B O 1
ATOM 4238 N N . ALA B 1 104 ? -15.75 74.062 18.516 1 89 104 ALA B N 1
ATOM 4239 C CA . ALA B 1 104 ? -16.797 73.25 19.109 1 89 104 ALA B CA 1
ATOM 4240 C C . ALA B 1 104 ? -16.562 73 20.609 1 89 104 ALA B C 1
ATOM 4242 O O . ALA B 1 104 ? -17.5 72.938 21.391 1 89 104 ALA B O 1
ATOM 4243 N N . MET B 1 105 ? -15.375 73 21.016 1 89.44 105 MET B N 1
ATOM 4244 C CA . MET B 1 105 ? -15.039 72.812 22.438 1 89.44 105 MET B CA 1
ATOM 4245 C C . MET B 1 105 ? -15.531 74.062 23.234 1 89.44 105 MET B C 1
ATOM 4247 O O . MET B 1 105 ? -15.984 73.875 24.375 1 89.44 105 MET B O 1
ATOM 4251 N N . PHE B 1 106 ? -15.484 75.188 22.641 1 92.56 106 PHE B N 1
ATOM 4252 C CA . PHE B 1 106 ? -15.883 76.438 23.344 1 92.56 106 PHE B CA 1
ATOM 4253 C C . PHE B 1 106 ? -17.406 76.562 23.391 1 92.56 106 PHE B C 1
ATOM 4255 O O . PHE B 1 106 ? -17.938 77.312 24.188 1 92.56 106 PHE B O 1
ATOM 4262 N N . ASN B 1 107 ? -18 75.812 22.547 1 90.56 107 ASN B N 1
ATOM 4263 C CA . ASN B 1 107 ? -19.453 75.812 22.562 1 90.56 107 ASN B CA 1
ATOM 4264 C C . ASN B 1 107 ? -20 75 23.75 1 90.56 107 ASN B C 1
ATOM 4266 O O . ASN B 1 107 ? -21.156 75.188 24.156 1 90.56 107 ASN B O 1
ATOM 4270 N N . CYS B 1 108 ? -19.266 74.062 24.297 1 92.56 108 CYS B N 1
ATOM 4271 C CA . CYS B 1 108 ? -19.5 73.375 25.531 1 92.56 108 CYS B CA 1
ATOM 4272 C C . CYS B 1 108 ? -20.797 72.562 25.453 1 92.56 108 CYS B C 1
ATOM 4274 O O . CYS B 1 108 ? -21.609 72.562 26.391 1 92.56 108 CYS B O 1
ATOM 4276 N N . ASN B 1 109 ? -21.016 71.938 24.297 1 93.62 109 ASN B N 1
ATOM 4277 C CA . ASN B 1 109 ? -22.125 71 24.094 1 93.62 109 ASN B CA 1
ATOM 4278 C C . ASN B 1 109 ? -21.625 69.562 23.938 1 93.62 109 ASN B C 1
ATOM 4280 O O . ASN B 1 109 ? -21.5 69.062 22.828 1 93.62 109 ASN B O 1
ATOM 4284 N N . ILE B 1 110 ? -21.5 68.938 25.016 1 93.94 110 ILE B N 1
ATOM 4285 C CA . ILE B 1 110 ? -21.016 67.562 25.016 1 93.94 110 ILE B CA 1
ATOM 4286 C C . ILE B 1 110 ? -22.188 66.562 24.953 1 93.94 110 ILE B C 1
ATOM 4288 O O . ILE B 1 110 ? -22.922 66.438 25.938 1 93.94 110 ILE B O 1
ATOM 4292 N N . ASN B 1 111 ? -22.438 66 23.828 1 92.19 111 ASN B N 1
ATOM 4293 C CA . ASN B 1 111 ? -23.5 65.062 23.578 1 92.19 111 ASN B CA 1
ATOM 4294 C C . ASN B 1 111 ? -23 63.844 22.766 1 92.19 111 ASN B C 1
ATOM 4296 O O . ASN B 1 111 ? -21.797 63.656 22.609 1 92.19 111 ASN B O 1
ATOM 4300 N N . SER B 1 112 ? -23.938 63.125 22.328 1 90.75 112 SER B N 1
ATOM 4301 C CA . SER B 1 112 ? -23.594 61.906 21.594 1 90.75 112 SER B CA 1
ATOM 4302 C C . SER B 1 112 ? -22.828 62.219 20.312 1 90.75 112 SER B C 1
ATOM 4304 O O . SER B 1 112 ? -21.875 61.531 19.969 1 90.75 112 SER B O 1
ATOM 4306 N N . HIS B 1 113 ? -23.25 63.25 19.75 1 89.69 113 HIS B N 1
ATOM 4307 C CA . HIS B 1 113 ? -22.594 63.656 18.516 1 89.69 113 HIS B CA 1
ATOM 4308 C C . HIS B 1 113 ? -21.141 64.062 18.781 1 89.69 113 HIS B C 1
ATOM 4310 O O . HIS B 1 113 ? -20.234 63.719 18.016 1 89.69 113 HIS B O 1
ATOM 4316 N N . TYR B 1 114 ? -20.922 64.75 19.844 1 89.38 114 TYR B N 1
ATOM 4317 C CA . TYR B 1 114 ? -19.594 65.188 20.297 1 89.38 114 TYR B CA 1
ATOM 4318 C C . TYR B 1 114 ? -18.688 63.969 20.516 1 89.38 114 TYR B C 1
ATOM 4320 O O . TYR B 1 114 ? -17.547 63.938 20.031 1 89.38 114 TYR B O 1
ATOM 4328 N N . ILE B 1 115 ? -19.203 63 21.062 1 89.38 115 ILE B N 1
ATOM 4329 C CA . ILE B 1 115 ? -18.453 61.781 21.422 1 89.38 115 ILE B CA 1
ATOM 4330 C C . ILE B 1 115 ? -18.141 60.969 20.172 1 89.38 115 ILE B C 1
ATOM 4332 O O . ILE B 1 115 ? -17 60.531 19.969 1 89.38 115 ILE B O 1
ATOM 4336 N N . GLU B 1 116 ? -19.047 60.875 19.359 1 88.88 116 GLU B N 1
ATOM 4337 C CA . GLU B 1 116 ? -18.891 60.062 18.141 1 88.88 116 GLU B CA 1
ATOM 4338 C C . GLU B 1 116 ? -17.844 60.688 17.219 1 88.88 116 GLU B C 1
ATOM 4340 O O . GLU B 1 116 ? -17.062 59.969 16.578 1 88.88 116 GLU B O 1
ATOM 4345 N N . GLU B 1 117 ? -17.906 61.906 17.156 1 87.75 117 GLU B N 1
ATOM 4346 C CA . GLU B 1 117 ? -16.922 62.594 16.328 1 87.75 117 GLU B CA 1
ATOM 4347 C C . GLU B 1 117 ? -15.5 62.344 16.812 1 87.75 117 GLU B C 1
ATOM 4349 O O . GLU B 1 117 ? -14.594 62.125 16.016 1 87.75 117 GLU B O 1
ATOM 4354 N N . ARG B 1 118 ? -15.328 62.281 18.031 1 86.69 118 ARG B N 1
ATOM 4355 C CA . ARG B 1 118 ? -14.008 62.062 18.609 1 86.69 118 ARG B CA 1
ATOM 4356 C C . ARG B 1 118 ? -13.562 60.625 18.422 1 86.69 118 ARG B C 1
ATOM 4358 O O . ARG B 1 118 ? -12.391 60.344 18.156 1 86.69 118 ARG B O 1
ATOM 4365 N N . GLN B 1 119 ? -14.438 59.781 18.562 1 85.12 119 GLN B N 1
ATOM 4366 C CA . GLN B 1 119 ? -14.133 58.375 18.328 1 85.12 119 GLN B CA 1
ATOM 4367 C C . GLN B 1 119 ? -13.719 58.156 16.875 1 85.12 119 GLN B C 1
ATOM 4369 O O . GLN B 1 119 ? -12.805 57.375 16.609 1 85.12 119 GLN B O 1
ATOM 4374 N N . THR B 1 120 ? -14.391 58.844 16 1 87.19 120 THR B N 1
ATOM 4375 C CA . THR B 1 120 ? -14.062 58.719 14.594 1 87.19 120 THR B CA 1
ATOM 4376 C C . THR B 1 120 ? -12.656 59.25 14.32 1 87.19 120 THR B C 1
ATOM 4378 O O . THR B 1 120 ? -11.891 58.625 13.562 1 87.19 120 THR B O 1
ATOM 4381 N N . ILE B 1 121 ? -12.336 60.25 14.922 1 81.88 121 ILE B N 1
ATOM 4382 C CA . ILE B 1 121 ? -11.008 60.844 14.781 1 81.88 121 ILE B CA 1
ATOM 4383 C C . ILE B 1 121 ? -9.953 59.875 15.297 1 81.88 121 ILE B C 1
ATOM 4385 O O . ILE B 1 121 ? -8.914 59.688 14.664 1 81.88 121 ILE B O 1
ATOM 4389 N N . ALA B 1 122 ? -10.211 59.25 16.391 1 81.19 122 ALA B N 1
ATOM 4390 C CA . ALA B 1 122 ? -9.305 58.281 16.969 1 81.19 122 ALA B CA 1
ATOM 4391 C C . ALA B 1 122 ? -9.062 57.094 16.016 1 81.19 122 ALA B C 1
ATOM 4393 O O . ALA B 1 122 ? -7.926 56.656 15.844 1 81.19 122 ALA B O 1
ATOM 4394 N N . HIS B 1 123 ? -10.141 56.719 15.383 1 84.69 123 HIS B N 1
ATOM 4395 C CA . HIS B 1 123 ? -10.047 55.594 14.445 1 84.69 123 HIS B CA 1
ATOM 4396 C C . HIS B 1 123 ? -9.141 55.938 13.266 1 84.69 123 HIS B C 1
ATOM 4398 O O . HIS B 1 123 ? -8.328 55.125 12.836 1 84.69 123 HIS B O 1
ATOM 4404 N N . VAL B 1 124 ? -9.297 57.094 12.797 1 85.88 124 VAL B N 1
ATOM 4405 C CA . VAL B 1 124 ? -8.477 57.562 11.672 1 85.88 124 VAL B CA 1
ATOM 4406 C C . VAL B 1 124 ? -7.012 57.625 12.094 1 85.88 124 VAL B C 1
ATOM 4408 O O . VAL B 1 124 ? -6.121 57.25 11.336 1 85.88 124 VAL B O 1
ATOM 4411 N N . HIS B 1 125 ? -6.727 57.938 13.266 1 83.38 125 HIS B N 1
ATOM 4412 C CA . HIS B 1 125 ? -5.359 58.062 13.766 1 83.38 125 HIS B CA 1
ATOM 4413 C C . HIS B 1 125 ? -4.699 56.688 13.891 1 83.38 125 HIS B C 1
ATOM 4415 O O . HIS B 1 125 ? -3.52 56.531 13.562 1 83.38 125 HIS B O 1
ATOM 4421 N N . VAL B 1 126 ? -5.492 55.812 14.297 1 80.38 126 VAL B N 1
ATOM 4422 C CA . VAL B 1 126 ? -4.98 54.438 14.391 1 80.38 126 VAL B CA 1
ATOM 4423 C C . VAL B 1 126 ? -4.664 53.906 12.992 1 80.38 126 VAL B C 1
ATOM 4425 O O . VAL B 1 126 ? -3.613 53.312 12.766 1 80.38 126 VAL B O 1
ATOM 4428 N N . LYS B 1 127 ? -5.59 54.156 12.117 1 81.38 127 LYS B N 1
ATOM 4429 C CA . LYS B 1 127 ? -5.465 53.656 10.758 1 81.38 127 LYS B CA 1
ATOM 4430 C C . LYS B 1 127 ? -4.234 54.219 10.055 1 81.38 127 LYS B C 1
ATOM 4432 O O . LYS B 1 127 ? -3.566 53.5 9.297 1 81.38 127 LYS B O 1
ATOM 4437 N N . ILE B 1 128 ? -3.893 55.438 10.383 1 83.38 128 ILE B N 1
ATOM 4438 C CA . ILE B 1 128 ? -2.783 56.094 9.688 1 83.38 128 ILE B CA 1
ATOM 4439 C C . ILE B 1 128 ? -1.478 55.812 10.43 1 83.38 128 ILE B C 1
ATOM 4441 O O . ILE B 1 128 ? -0.409 56.25 10.008 1 83.38 128 ILE B O 1
ATOM 4445 N N . GLY B 1 129 ? -1.537 55.25 11.602 1 78.25 129 GLY B N 1
ATOM 4446 C CA . GLY B 1 129 ? -0.344 54.844 12.32 1 78.25 129 GLY B CA 1
ATOM 4447 C C . GLY B 1 129 ? 0.223 55.906 13.227 1 78.25 129 GLY B C 1
ATOM 4448 O O . GLY B 1 129 ? 1.429 55.938 13.477 1 78.25 129 GLY B O 1
ATOM 4449 N N . LEU B 1 130 ? -0.558 56.75 13.633 1 84.94 130 LEU B N 1
ATOM 4450 C CA . LEU B 1 130 ? -0.103 57.781 14.547 1 84.94 130 LEU B CA 1
ATOM 4451 C C . LEU B 1 130 ? 0.128 57.219 15.945 1 84.94 130 LEU B C 1
ATOM 4453 O O . LEU B 1 130 ? -0.786 56.625 16.547 1 84.94 130 LEU B O 1
ATOM 4457 N N . GLN B 1 131 ? 1.322 57.469 16.344 1 84.31 131 GLN B N 1
ATOM 4458 C CA . GLN B 1 131 ? 1.628 56.969 17.688 1 84.31 131 GLN B CA 1
ATOM 4459 C C . GLN B 1 131 ? 0.988 57.844 18.75 1 84.31 131 GLN B C 1
ATOM 4461 O O . GLN B 1 131 ? 0.921 59.062 18.609 1 84.31 131 GLN B O 1
ATOM 4466 N N . SER B 1 132 ? 0.524 57.188 19.797 1 85.75 132 SER B N 1
ATOM 4467 C CA . SER B 1 132 ? -0.223 57.844 20.859 1 85.75 132 SER B CA 1
ATOM 4468 C C . SER B 1 132 ? 0.606 58.938 21.516 1 85.75 132 SER B C 1
ATOM 4470 O O . SER B 1 132 ? 0.065 59.969 21.938 1 85.75 132 SER B O 1
ATOM 4472 N N . LYS B 1 133 ? 1.938 58.719 21.594 1 85.25 133 LYS B N 1
ATOM 4473 C CA . LYS B 1 133 ? 2.793 59.719 22.25 1 85.25 133 LYS B CA 1
ATOM 4474 C C . LYS B 1 133 ? 2.73 61.062 21.516 1 85.25 133 LYS B C 1
ATOM 4476 O O . LYS B 1 133 ? 2.719 62.125 22.156 1 85.25 133 LYS B O 1
ATOM 4481 N N . TRP B 1 134 ? 2.68 61 20.219 1 85.69 134 TRP B N 1
ATOM 4482 C CA . TRP B 1 134 ? 2.619 62.219 19.438 1 85.69 134 TRP B CA 1
ATOM 4483 C C . TRP B 1 134 ? 1.262 62.906 19.578 1 85.69 134 TRP B C 1
ATOM 4485 O O . TRP B 1 134 ? 1.18 64.125 19.641 1 85.69 134 TRP B O 1
ATOM 4495 N N . TYR B 1 135 ? 0.299 62.094 19.625 1 86.19 135 TYR B N 1
ATOM 4496 C CA . TYR B 1 135 ? -1.044 62.625 19.844 1 86.19 135 TYR B CA 1
ATOM 4497 C C . TYR B 1 135 ? -1.129 63.375 21.172 1 86.19 135 TYR B C 1
ATOM 4499 O O . TYR B 1 135 ? -1.62 64.5 21.234 1 86.19 135 TYR B O 1
ATOM 4507 N N . ILE B 1 136 ? -0.68 62.719 22.172 1 87.75 136 ILE B N 1
ATOM 4508 C CA . ILE B 1 136 ? -0.715 63.312 23.5 1 87.75 136 ILE B CA 1
ATOM 4509 C C . ILE B 1 136 ? 0.125 64.625 23.516 1 87.75 136 ILE B C 1
ATOM 4511 O O . ILE B 1 136 ? -0.303 65.625 24.047 1 87.75 136 ILE B O 1
ATOM 4515 N N . ALA B 1 137 ? 1.302 64.562 22.938 1 87.81 137 ALA B N 1
ATOM 4516 C CA . ALA B 1 137 ? 2.211 65.75 22.922 1 87.81 137 ALA B CA 1
ATOM 4517 C C . ALA B 1 137 ? 1.549 66.938 22.266 1 87.81 137 ALA B C 1
ATOM 4519 O O . ALA B 1 137 ? 1.75 68.062 22.719 1 87.81 137 ALA B O 1
ATOM 4520 N N . SER B 1 138 ? 0.793 66.688 21.297 1 86.56 138 SER B N 1
ATOM 4521 C CA . SER B 1 138 ? 0.219 67.75 20.5 1 86.56 138 SER B CA 1
ATOM 4522 C C . SER B 1 138 ? -0.755 68.562 21.312 1 86.56 138 SER B C 1
ATOM 4524 O O . SER B 1 138 ? -0.975 69.75 21.016 1 86.56 138 SER B O 1
ATOM 4526 N N . PHE B 1 139 ? -1.284 68.125 22.375 1 89.75 139 PHE B N 1
ATOM 4527 C CA . PHE B 1 139 ? -2.268 68.812 23.172 1 89.75 139 PHE B CA 1
ATOM 4528 C C . PHE B 1 139 ? -1.592 69.875 24.047 1 89.75 139 PHE B C 1
ATOM 4530 O O . PHE B 1 139 ? -2.246 70.812 24.516 1 89.75 139 PHE B O 1
ATOM 4537 N N . GLN B 1 140 ? -0.325 69.688 24.25 1 91.69 140 GLN B N 1
ATOM 4538 C CA . GLN B 1 140 ? 0.366 70.688 25.094 1 91.69 140 GLN B CA 1
ATOM 4539 C C . GLN B 1 140 ? 0.355 72.062 24.453 1 91.69 140 GLN B C 1
ATOM 4541 O O . GLN B 1 140 ? 0.219 73.062 25.141 1 91.69 140 GLN B O 1
ATOM 4546 N N . SER B 1 141 ? 0.544 72.125 23.125 1 92.31 141 SER B N 1
ATOM 4547 C CA . SER B 1 141 ? 0.51 73.438 22.422 1 92.31 141 SER B CA 1
ATOM 4548 C C . SER B 1 141 ? -0.833 74.125 22.625 1 92.31 141 SER B C 1
ATOM 4550 O O . SER B 1 141 ? -0.888 75.312 22.781 1 92.31 141 SER B O 1
ATOM 4552 N N . LEU B 1 142 ? -1.843 73.375 22.625 1 93.38 142 LEU B N 1
ATOM 4553 C CA . LEU B 1 142 ? -3.176 73.938 22.844 1 93.38 142 LEU B CA 1
ATOM 4554 C C . LEU B 1 142 ? -3.312 74.438 24.266 1 93.38 142 LEU B C 1
ATOM 4556 O O . LEU B 1 142 ? -3.818 75.562 24.469 1 93.38 142 LEU B O 1
ATOM 4560 N N . MET B 1 143 ? -2.844 73.688 25.172 1 94.25 143 MET B N 1
ATOM 4561 C CA . MET B 1 143 ? -2.895 74.062 26.578 1 94.25 143 MET B CA 1
ATOM 4562 C C . MET B 1 143 ? -2.086 75.375 26.812 1 94.25 143 MET B C 1
ATOM 4564 O O . MET B 1 143 ? -2.572 76.312 27.422 1 94.25 143 MET B O 1
ATOM 4568 N N . THR B 1 144 ? -0.912 75.438 26.266 1 94.38 144 THR B N 1
ATOM 4569 C CA . THR B 1 144 ? -0.021 76.562 26.406 1 94.38 144 THR B CA 1
ATOM 4570 C C . THR B 1 144 ? -0.656 77.812 25.828 1 94.38 144 THR B C 1
ATOM 4572 O O . THR B 1 144 ? -0.638 78.875 26.453 1 94.38 144 THR B O 1
ATOM 4575 N N . THR B 1 145 ? -1.191 77.688 24.688 1 94.31 145 THR B N 1
ATOM 4576 C CA . THR B 1 145 ? -1.806 78.875 24.016 1 94.31 145 THR B CA 1
ATOM 4577 C C . THR B 1 145 ? -3.01 79.375 24.797 1 94.31 145 THR B C 1
ATOM 4579 O O . THR B 1 145 ? -3.217 80.562 24.922 1 94.31 145 THR B O 1
ATOM 4582 N N . PHE B 1 146 ? -3.787 78.5 25.375 1 94.12 146 PHE B N 1
ATOM 4583 C CA . PHE B 1 146 ? -4.953 78.875 26.172 1 94.12 146 PHE B CA 1
ATOM 4584 C C . PHE B 1 146 ? -4.527 79.625 27.438 1 94.12 146 PHE B C 1
ATOM 4586 O O . PHE B 1 146 ? -5.109 80.625 27.797 1 94.12 146 PHE B O 1
ATOM 4593 N N . ILE B 1 147 ? -3.531 79.062 28.062 1 94.94 147 ILE B N 1
ATOM 4594 C CA . ILE B 1 147 ? -3.023 79.625 29.297 1 94.94 147 ILE B CA 1
ATOM 4595 C C . ILE B 1 147 ? -2.512 81.062 29.016 1 94.94 147 ILE B C 1
ATOM 4597 O O . ILE B 1 147 ? -2.803 82 29.766 1 94.94 147 ILE B O 1
ATOM 4601 N N . ASP B 1 148 ? -1.793 81.188 27.938 1 94 148 ASP B N 1
ATOM 4602 C CA . ASP B 1 148 ? -1.271 82.5 27.531 1 94 148 ASP B CA 1
ATOM 4603 C C . ASP B 1 148 ? -2.404 83.5 27.266 1 94 148 ASP B C 1
ATOM 4605 O O . ASP B 1 148 ? -2.334 84.625 27.688 1 94 148 ASP B O 1
ATOM 4609 N N . PHE B 1 149 ? -3.35 83 26.672 1 92.44 149 PHE B N 1
ATOM 4610 C CA . PHE B 1 149 ? -4.508 83.812 26.344 1 92.44 149 PHE B CA 1
ATOM 4611 C C . PHE B 1 149 ? -5.223 84.312 27.609 1 92.44 149 PHE B C 1
ATOM 4613 O O . PHE B 1 149 ? -5.496 85.5 27.766 1 92.44 149 PHE B O 1
ATOM 4620 N N . ILE B 1 150 ? -5.523 83.438 28.484 1 94.44 150 ILE B N 1
ATOM 4621 C CA . ILE B 1 150 ? -6.289 83.75 29.688 1 94.44 150 ILE B CA 1
ATOM 4622 C C . ILE B 1 150 ? -5.492 84.688 30.578 1 94.44 150 ILE B C 1
ATOM 4624 O O . ILE B 1 150 ? -6.07 85.5 31.281 1 94.44 150 ILE B O 1
ATOM 4628 N N . SER B 1 151 ? -4.125 84.562 30.547 1 93.19 151 SER B N 1
ATOM 4629 C CA . SER B 1 151 ? -3.268 85.438 31.391 1 93.19 151 SER B CA 1
ATOM 4630 C C . SER B 1 151 ? -3.332 86.875 30.969 1 93.19 151 SER B C 1
ATOM 4632 O O . SER B 1 151 ? -2.992 87.75 31.75 1 93.19 151 SER B O 1
ATOM 4634 N N . LYS B 1 152 ? -3.824 87.125 29.797 1 91.94 152 LYS B N 1
ATOM 4635 C CA . LYS B 1 152 ? -3.881 88.5 29.266 1 91.94 152 LYS B CA 1
ATOM 4636 C C . LYS B 1 152 ? -5.227 89.125 29.547 1 91.94 152 LYS B C 1
ATOM 4638 O O . LYS B 1 152 ? -5.398 90.375 29.344 1 91.94 152 LYS B O 1
ATOM 4643 N N . ILE B 1 153 ? -6.109 88.312 29.953 1 91.62 153 ILE B N 1
ATOM 4644 C CA . ILE B 1 153 ? -7.41 88.875 30.328 1 91.62 153 ILE B CA 1
ATOM 4645 C C . ILE B 1 153 ? -7.355 89.375 31.781 1 91.62 153 ILE B C 1
ATOM 4647 O O . ILE B 1 153 ? -6.809 88.688 32.656 1 91.62 153 ILE B O 1
ATOM 4651 N N . GLU B 1 154 ? -7.906 90.562 32.031 1 90.5 154 GLU B N 1
ATOM 4652 C CA . GLU B 1 154 ? -7.926 91.125 33.375 1 90.5 154 GLU B CA 1
ATOM 4653 C C . GLU B 1 154 ? -8.938 90.375 34.25 1 90.5 154 GLU B C 1
ATOM 4655 O O . GLU B 1 154 ? -10.141 90.688 34.188 1 90.5 154 GLU B O 1
ATOM 4660 N N . MET B 1 155 ? -8.469 89.5 35.062 1 91.81 155 MET B N 1
ATOM 4661 C CA . MET B 1 155 ? -9.305 88.75 36 1 91.81 155 MET B CA 1
ATOM 4662 C C . MET B 1 155 ? -8.484 88.375 37.219 1 91.81 155 MET B C 1
ATOM 4664 O O . MET B 1 155 ? -7.258 88.375 37.219 1 91.81 155 MET B O 1
ATOM 4668 N N . SER B 1 156 ? -9.156 87.938 38.281 1 92 156 SER B N 1
ATOM 4669 C CA . SER B 1 156 ? -8.484 87.5 39.5 1 92 156 SER B CA 1
ATOM 4670 C C . SER B 1 156 ? -7.773 86.125 39.281 1 92 156 SER B C 1
ATOM 4672 O O . SER B 1 156 ? -8.102 85.438 38.344 1 92 156 SER B O 1
ATOM 4674 N N . ASN B 1 157 ? -6.824 85.875 40.094 1 92.31 157 ASN B N 1
ATOM 4675 C CA . ASN B 1 157 ? -6.133 84.562 40.031 1 92.31 157 ASN B CA 1
ATOM 4676 C C . ASN B 1 157 ? -7.098 83.438 40.219 1 92.31 157 ASN B C 1
ATOM 4678 O O . ASN B 1 157 ? -6.926 82.375 39.625 1 92.31 157 ASN B O 1
ATOM 4682 N N . VAL B 1 158 ? -8.055 83.688 41 1 93.12 158 VAL B N 1
ATOM 4683 C CA . VAL B 1 158 ? -9.039 82.625 41.281 1 93.12 158 VAL B CA 1
ATOM 4684 C C . VAL B 1 158 ? -9.852 82.375 40 1 93.12 158 VAL B C 1
ATOM 4686 O O . VAL B 1 158 ? -10.102 81.188 39.656 1 93.12 158 VAL B O 1
ATOM 4689 N N . ASP B 1 159 ? -10.211 83.375 39.312 1 94.62 159 ASP B N 1
ATOM 4690 C CA . ASP B 1 159 ? -10.984 83.188 38.094 1 94.62 159 ASP B CA 1
ATOM 4691 C C . ASP B 1 159 ? -10.117 82.625 36.969 1 94.62 159 ASP B C 1
ATOM 4693 O O . ASP B 1 159 ? -10.594 81.75 36.219 1 94.62 159 ASP B O 1
ATOM 4697 N N . MET B 1 160 ? -8.898 83 36.906 1 95.44 160 MET B N 1
ATOM 4698 C CA . MET B 1 160 ? -7.973 82.375 35.969 1 95.44 160 MET B CA 1
ATOM 4699 C C . MET B 1 160 ? -7.801 80.875 36.219 1 95.44 160 MET B C 1
ATOM 4701 O O . MET B 1 160 ? -7.781 80.125 35.281 1 95.44 160 MET B O 1
ATOM 4705 N N . ALA B 1 161 ? -7.719 80.625 37.469 1 95.62 161 ALA B N 1
ATOM 4706 C CA . ALA B 1 161 ? -7.586 79.25 37.844 1 95.62 161 ALA B CA 1
ATOM 4707 C C . ALA B 1 161 ? -8.789 78.375 37.406 1 95.62 161 ALA B C 1
ATOM 4709 O O . ALA B 1 161 ? -8.633 77.312 36.906 1 95.62 161 ALA B O 1
ATOM 4710 N N . LYS B 1 162 ? -9.961 78.938 37.531 1 96.06 162 LYS B N 1
ATOM 4711 C CA . LYS B 1 162 ? -11.18 78.312 37.125 1 96.06 162 LYS B CA 1
ATOM 4712 C C . LYS B 1 162 ? -11.172 78 35.625 1 96.06 162 LYS B C 1
ATOM 4714 O O . LYS B 1 162 ? -11.523 76.938 35.156 1 96.06 162 LYS B O 1
ATOM 4719 N N . ALA B 1 163 ? -10.719 78.938 34.906 1 95.88 163 ALA B N 1
ATOM 4720 C CA . ALA B 1 163 ? -10.703 78.875 33.438 1 95.88 163 ALA B CA 1
ATOM 4721 C C . ALA B 1 163 ? -9.695 77.812 33 1 95.88 163 ALA B C 1
ATOM 4723 O O . ALA B 1 163 ? -10.016 76.938 32.156 1 95.88 163 ALA B O 1
ATOM 4724 N N . VAL B 1 164 ? -8.531 77.812 33.5 1 96.44 164 VAL B N 1
ATOM 4725 C CA . VAL B 1 164 ? -7.469 76.938 33.125 1 96.44 164 VAL B CA 1
ATOM 4726 C C . VAL B 1 164 ? -7.836 75.5 33.531 1 96.44 164 VAL B C 1
ATOM 4728 O O . VAL B 1 164 ? -7.629 74.562 32.75 1 96.44 164 VAL B O 1
ATOM 4731 N N . ASP B 1 165 ? -8.336 75.375 34.656 1 96.5 165 ASP B N 1
ATOM 4732 C CA . ASP B 1 165 ? -8.75 74.062 35.15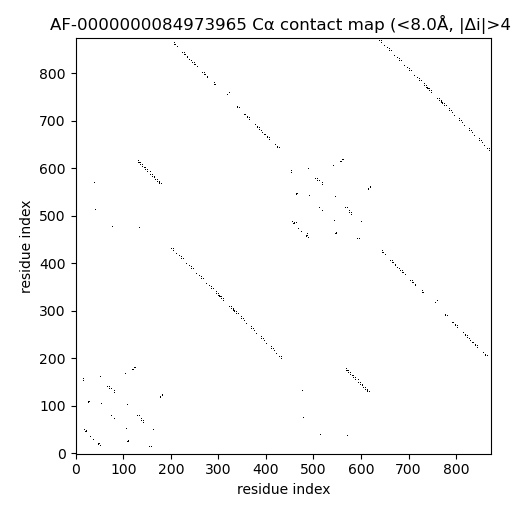6 1 96.5 165 ASP B CA 1
ATOM 4733 C C . ASP B 1 165 ? -9.844 73.5 34.25 1 96.5 165 ASP B C 1
ATOM 4735 O O . ASP B 1 165 ? -9.789 72.312 33.906 1 96.5 165 ASP B O 1
ATOM 4739 N N . ALA B 1 166 ? -10.828 74.312 33.969 1 96.75 166 ALA B N 1
ATOM 4740 C CA . ALA B 1 166 ? -11.93 73.875 33.125 1 96.75 166 ALA B CA 1
ATOM 4741 C C . ALA B 1 166 ? -11.414 73.375 31.766 1 96.75 166 ALA B C 1
ATOM 4743 O O . ALA B 1 166 ? -11.812 72.312 31.266 1 96.75 166 ALA B O 1
ATOM 4744 N N . PHE B 1 167 ? -10.516 74.062 31.172 1 95.06 167 PHE B N 1
ATOM 4745 C CA . PHE B 1 167 ? -9.961 73.688 29.875 1 95.06 167 PHE B CA 1
ATOM 4746 C C . PHE B 1 167 ? -9.117 72.438 29.969 1 95.06 167 PHE B C 1
ATOM 4748 O O . PHE B 1 167 ? -9.164 71.562 29.078 1 95.06 167 PHE B O 1
ATOM 4755 N N . SER B 1 168 ? -8.375 72.375 31 1 95.69 168 SER B N 1
ATOM 4756 C CA . SER B 1 168 ? -7.555 71.188 31.203 1 95.69 168 SER B CA 1
ATOM 4757 C C . SER B 1 168 ? -8.422 69.938 31.328 1 95.69 168 SER B C 1
ATOM 4759 O O . SER B 1 168 ? -8.055 68.875 30.844 1 95.69 168 SER B O 1
ATOM 4761 N N . LYS B 1 169 ? -9.539 70.062 32.031 1 95.69 169 LYS B N 1
ATOM 4762 C CA . LYS B 1 169 ? -10.469 68.938 32.156 1 95.69 169 LYS B CA 1
ATOM 4763 C C . LYS B 1 169 ? -11.016 68.562 30.797 1 95.69 169 LYS B C 1
ATOM 4765 O O . LYS B 1 169 ? -11.133 67.312 30.5 1 95.69 169 LYS B O 1
ATOM 4770 N N . LEU B 1 170 ? -11.32 69.438 29.984 1 94.19 170 LEU B N 1
ATOM 4771 C CA . LEU B 1 170 ? -11.844 69.188 28.656 1 94.19 170 LEU B CA 1
ATOM 4772 C C . LEU B 1 170 ? -10.797 68.438 27.797 1 94.19 170 LEU B C 1
ATOM 4774 O O . LEU B 1 170 ? -11.109 67.5 27.109 1 94.19 170 LEU B O 1
ATOM 4778 N N . ILE B 1 171 ? -9.594 68.875 27.828 1 93.31 171 ILE B N 1
ATOM 4779 C CA . ILE B 1 171 ? -8.5 68.312 27.078 1 93.31 171 ILE B CA 1
ATOM 4780 C C . ILE B 1 171 ? -8.25 66.875 27.562 1 93.31 171 ILE B C 1
ATOM 4782 O O . ILE B 1 171 ? -8.078 65.938 26.75 1 93.31 171 ILE B O 1
ATOM 4786 N N . ASN B 1 172 ? -8.219 66.812 28.828 1 93.81 172 ASN B N 1
ATOM 4787 C CA . ASN B 1 172 ? -8.023 65.5 29.406 1 93.81 172 ASN B CA 1
ATOM 4788 C C . ASN B 1 172 ? -9.109 64.5 28.969 1 93.81 172 ASN B C 1
ATOM 4790 O O . ASN B 1 172 ? -8.812 63.375 28.578 1 93.81 172 ASN B O 1
ATOM 4794 N N . PHE B 1 173 ? -10.336 64.938 28.969 1 92.19 173 PHE B N 1
ATOM 4795 C CA . PHE B 1 173 ? -11.461 64.125 28.531 1 92.19 173 PHE B CA 1
ATOM 4796 C C . PHE B 1 173 ? -11.289 63.656 27.094 1 92.19 173 PHE B C 1
ATOM 4798 O O . PHE B 1 173 ? -11.492 62.469 26.766 1 92.19 173 PHE B O 1
ATOM 4805 N N . GLU B 1 174 ? -10.875 64.562 26.344 1 89.69 174 GLU B N 1
ATOM 4806 C CA . GLU B 1 174 ? -10.641 64.25 24.938 1 89.69 174 GLU B CA 1
ATOM 4807 C C . GLU B 1 174 ? -9.547 63.188 24.781 1 89.69 174 GLU B C 1
ATOM 4809 O O . GLU B 1 174 ? -9.688 62.25 23.984 1 89.69 174 GLU B O 1
ATOM 4814 N N . GLN B 1 175 ? -8.5 63.375 25.438 1 89.5 175 GLN B N 1
ATOM 4815 C CA . GLN B 1 175 ? -7.395 62.438 25.375 1 89.5 175 GLN B CA 1
ATOM 4816 C C . GLN B 1 175 ? -7.844 61.031 25.781 1 89.5 175 GLN B C 1
ATOM 4818 O O . GLN B 1 175 ? -7.441 60.031 25.172 1 89.5 175 GLN B O 1
ATOM 4823 N N . GLN B 1 176 ? -8.672 61 26.812 1 89.12 176 GLN B N 1
ATOM 4824 C CA . GLN B 1 176 ? -9.195 59.719 27.266 1 89.12 176 GLN B CA 1
ATOM 4825 C C . GLN B 1 176 ? -9.992 59.031 26.156 1 89.12 176 GLN B C 1
ATOM 4827 O O . GLN B 1 176 ? -9.812 57.844 25.906 1 89.12 176 GLN B O 1
ATOM 4832 N N . LEU B 1 177 ? -10.828 59.781 25.5 1 87.5 177 LEU B N 1
ATOM 4833 C CA . LEU B 1 177 ? -11.68 59.219 24.453 1 87.5 177 LEU B CA 1
ATOM 4834 C C . LEU B 1 177 ? -10.852 58.656 23.312 1 87.5 177 LEU B C 1
ATOM 4836 O O . LEU B 1 177 ? -11.094 57.531 22.844 1 87.5 177 LEU B O 1
ATOM 4840 N N . VAL B 1 178 ? -9.898 59.375 22.922 1 84.81 178 VAL B N 1
ATOM 4841 C CA . VAL B 1 178 ? -9.109 59 21.75 1 84.81 178 VAL B CA 1
ATOM 4842 C C . VAL B 1 178 ? -8.234 57.781 22.078 1 84.81 178 VAL B C 1
ATOM 4844 O O . VAL B 1 178 ? -8.164 56.812 21.312 1 84.81 178 VAL B O 1
ATOM 4847 N N . ILE B 1 179 ? -7.602 57.781 23.188 1 86.12 179 ILE B N 1
ATOM 4848 C CA . ILE B 1 179 ? -6.699 56.688 23.578 1 86.12 179 ILE B CA 1
ATOM 4849 C C . ILE B 1 179 ? -7.492 55.406 23.797 1 86.12 179 ILE B C 1
ATOM 4851 O O . ILE B 1 179 ? -7.02 54.312 23.484 1 86.12 179 ILE B O 1
ATOM 4855 N N . GLU B 1 180 ? -8.641 55.594 24.422 1 86.31 180 GLU B N 1
ATOM 4856 C CA . GLU B 1 180 ? -9.516 54.438 24.578 1 86.31 180 GLU B CA 1
ATOM 4857 C C . GLU B 1 180 ? -9.883 53.844 23.234 1 86.31 180 GLU B C 1
ATOM 4859 O O . GLU B 1 180 ? -9.93 52.625 23.078 1 86.31 180 GLU B O 1
ATOM 4864 N N . ALA B 1 181 ? -10.227 54.656 22.312 1 82.56 181 ALA B N 1
ATOM 4865 C CA . ALA B 1 181 ? -10.555 54.188 20.969 1 82.56 181 ALA B CA 1
ATOM 4866 C C . ALA B 1 181 ? -9.383 53.438 20.344 1 82.56 181 ALA B C 1
ATOM 4868 O O . ALA B 1 181 ? -9.586 52.438 19.656 1 82.56 181 ALA B O 1
ATOM 4869 N N . TYR B 1 182 ? -8.109 53.875 20.562 1 80.81 182 TYR B N 1
ATOM 4870 C CA . TYR B 1 182 ? -6.906 53.188 20.125 1 80.81 182 TYR B CA 1
ATOM 4871 C C . TYR B 1 182 ? -6.859 51.781 20.703 1 80.81 182 TYR B C 1
ATOM 4873 O O . TYR B 1 182 ? -6.605 50.812 19.984 1 80.81 182 TYR B O 1
ATOM 4881 N N . GLU B 1 183 ? -7.109 51.688 21.953 1 82.44 183 GLU B N 1
ATOM 4882 C CA . GLU B 1 183 ? -7.035 50.406 22.656 1 82.44 183 GLU B CA 1
ATOM 4883 C C . GLU B 1 183 ? -8.109 49.438 22.156 1 82.44 183 GLU B C 1
ATOM 4885 O O . GLU B 1 183 ? -7.848 48.25 21.969 1 82.44 183 GLU B O 1
ATOM 4890 N N . LYS B 1 184 ? -9.32 49.938 21.953 1 83.88 184 LYS B N 1
ATOM 4891 C CA . LYS B 1 184 ? -10.422 49.125 21.469 1 83.88 184 LYS B CA 1
ATOM 4892 C C . LYS B 1 184 ? -10.141 48.594 20.078 1 83.88 184 LYS B C 1
ATOM 4894 O O . LYS B 1 184 ? -10.438 47.438 19.781 1 83.88 184 LYS B O 1
ATOM 4899 N N . GLU B 1 185 ? -9.609 49.375 19.25 1 81.62 185 GLU B N 1
ATOM 4900 C CA . GLU B 1 185 ? -9.266 48.938 17.906 1 81.62 185 GLU B CA 1
ATOM 4901 C C . GLU B 1 185 ? -8.188 47.875 17.922 1 81.62 185 GLU B C 1
ATOM 4903 O O . GLU B 1 185 ? -8.258 46.875 17.172 1 81.62 185 GLU B O 1
ATOM 4908 N N . GLU B 1 186 ? -7.238 48 18.75 1 77.25 186 GLU B N 1
ATOM 4909 C CA . GLU B 1 186 ? -6.18 47 18.906 1 77.25 186 GLU B CA 1
ATOM 4910 C C . GLU B 1 186 ? -6.73 45.688 19.422 1 77.25 186 GLU B C 1
ATOM 4912 O O . GLU B 1 186 ? -6.293 44.625 19 1 77.25 186 GLU B O 1
ATOM 4917 N N . GLN B 1 187 ? -7.652 45.812 20.344 1 82.38 187 GLN B N 1
ATOM 4918 C CA . GLN B 1 187 ? -8.297 44.594 20.875 1 82.38 187 GLN B CA 1
ATOM 4919 C C . GLN B 1 187 ? -9.086 43.875 19.797 1 82.38 187 GLN B C 1
ATOM 4921 O O . GLN B 1 187 ? -9.094 42.656 19.75 1 82.38 187 GLN B O 1
ATOM 4926 N N . ARG B 1 188 ? -9.727 44.656 19.016 1 84.5 188 ARG B N 1
ATOM 4927 C CA . ARG B 1 188 ? -10.492 44.062 17.922 1 84.5 188 ARG B CA 1
ATOM 4928 C C . ARG B 1 188 ? -9.594 43.281 16.969 1 84.5 188 ARG B C 1
ATOM 4930 O O . ARG B 1 188 ? -9.898 42.156 16.609 1 84.5 188 ARG B O 1
ATOM 4937 N N . ILE B 1 189 ? -8.5 43.812 16.609 1 77.75 189 ILE B N 1
ATOM 4938 C CA . ILE B 1 189 ? -7.539 43.156 15.711 1 77.75 189 ILE B CA 1
ATOM 4939 C C . ILE B 1 189 ? -7 41.875 16.344 1 77.75 189 ILE B C 1
ATOM 4941 O O . ILE B 1 189 ? -6.891 40.844 15.688 1 77.75 189 ILE B O 1
ATOM 4945 N N . ARG B 1 190 ? -6.75 41.906 17.609 1 79.5 190 ARG B N 1
ATOM 4946 C CA . ARG B 1 190 ? -6.23 40.75 18.344 1 79.5 190 ARG B CA 1
ATOM 4947 C C . ARG B 1 190 ? -7.266 39.625 18.391 1 79.5 190 ARG B C 1
ATOM 4949 O O . ARG B 1 190 ? -6.93 38.469 18.188 1 79.5 190 ARG B O 1
ATOM 4956 N N . THR B 1 191 ? -8.492 39.969 18.688 1 85.88 191 THR B N 1
ATOM 4957 C CA . THR B 1 191 ? -9.555 39 18.781 1 85.88 191 THR B CA 1
ATOM 4958 C C . THR B 1 191 ? -9.789 38.312 17.438 1 85.88 191 THR B C 1
ATOM 4960 O O . THR B 1 191 ? -9.961 37.094 17.359 1 85.88 191 THR B O 1
ATOM 4963 N N . GLU B 1 192 ? -9.75 39.062 16.375 1 85.12 192 GLU B N 1
ATOM 4964 C CA . GLU B 1 192 ? -9.906 38.5 15.031 1 85.12 192 GLU B CA 1
ATOM 4965 C C . GLU B 1 192 ? -8.773 37.531 14.703 1 85.12 192 GLU B C 1
ATOM 4967 O O . GLU B 1 192 ? -9.008 36.469 14.117 1 85.12 192 GLU B O 1
ATOM 4972 N N . SER B 1 193 ? -7.609 37.844 15.055 1 81.5 193 SER B N 1
ATOM 4973 C CA . SER B 1 193 ? -6.453 37 14.836 1 81.5 193 SER B CA 1
ATOM 4974 C C . SER B 1 193 ? -6.578 35.688 15.617 1 81.5 193 SER B C 1
ATOM 4976 O O . SER B 1 193 ? -6.234 34.625 15.109 1 81.5 193 SER B O 1
ATOM 4978 N N . LEU B 1 194 ? -7.113 35.75 16.828 1 83.25 194 LEU B N 1
ATOM 4979 C CA . LEU B 1 194 ? -7.301 34.562 17.672 1 83.25 194 LEU B CA 1
ATOM 4980 C C . LEU B 1 194 ? -8.359 33.656 17.078 1 83.25 194 LEU B C 1
ATOM 4982 O O . LEU B 1 194 ? -8.219 32.406 17.125 1 83.25 194 LEU B O 1
ATOM 4986 N N . ASP B 1 195 ? -9.336 34.219 16.484 1 87.19 195 ASP B N 1
ATOM 4987 C CA . ASP B 1 195 ? -10.391 33.438 15.859 1 87.19 195 ASP B CA 1
ATOM 4988 C C . ASP B 1 195 ? -9.844 32.625 14.672 1 87.19 195 ASP B C 1
ATOM 4990 O O . ASP B 1 195 ? -10.156 31.453 14.516 1 87.19 195 ASP B O 1
ATOM 4994 N N . VAL B 1 196 ? -9.086 33.25 13.898 1 83.75 196 VAL B N 1
ATOM 4995 C CA . VAL B 1 196 ? -8.453 32.594 12.766 1 83.75 196 VAL B CA 1
ATOM 4996 C C . VAL B 1 196 ? -7.539 31.469 13.266 1 83.75 196 VAL B C 1
ATOM 4998 O O . VAL B 1 196 ? -7.551 30.359 12.727 1 83.75 196 VAL B O 1
ATOM 5001 N N . LYS B 1 197 ? -6.816 31.734 14.305 1 83.5 197 LYS B N 1
ATOM 5002 C CA . LYS B 1 197 ? -5.914 30.75 14.883 1 83.5 197 LYS B CA 1
ATOM 5003 C C . LYS B 1 197 ? -6.68 29.516 15.352 1 83.5 197 LYS B C 1
ATOM 5005 O O . LYS B 1 197 ? -6.273 28.375 15.086 1 83.5 197 LYS B O 1
ATOM 5010 N N . TYR B 1 198 ? -7.824 29.719 15.953 1 88.06 198 TYR B N 1
ATOM 5011 C CA . TYR B 1 198 ? -8.609 28.609 16.469 1 88.06 198 TYR B CA 1
ATOM 5012 C C . TYR B 1 198 ? -9.148 27.734 15.344 1 88.06 198 TYR B C 1
ATOM 5014 O O . TYR B 1 198 ? -9.156 26.516 15.445 1 88.06 198 TYR B O 1
ATOM 5022 N N . ARG B 1 199 ? -9.508 28.344 14.297 1 89.38 199 ARG B N 1
ATOM 5023 C CA . ARG B 1 199 ? -10.008 27.594 13.148 1 89.38 199 ARG B CA 1
ATOM 5024 C C . ARG B 1 199 ? -8.898 26.75 12.516 1 89.38 199 ARG B C 1
ATOM 5026 O O . ARG B 1 199 ? -9.133 25.609 12.133 1 89.38 199 ARG B O 1
ATOM 5033 N N . ILE B 1 200 ? -7.797 27.297 12.469 1 87.38 200 ILE B N 1
ATOM 5034 C CA . ILE B 1 200 ? -6.652 26.609 11.883 1 87.38 200 ILE B CA 1
ATOM 5035 C C . ILE B 1 200 ? -6.27 25.422 12.758 1 87.38 200 ILE B C 1
ATOM 5037 O O . ILE B 1 200 ? -5.996 24.328 12.25 1 87.38 200 ILE B O 1
ATOM 5041 N N . VAL B 1 201 ? -6.25 25.641 14.07 1 90.56 201 VAL B N 1
ATOM 5042 C CA . VAL B 1 201 ? -5.934 24.578 15.016 1 90.56 201 VAL B CA 1
ATOM 5043 C C . VAL B 1 201 ? -6.906 23.406 14.844 1 90.56 201 VAL B C 1
ATOM 5045 O O . VAL B 1 201 ? -6.496 22.25 14.797 1 90.56 201 VAL B O 1
ATOM 5048 N N . GLU B 1 202 ? -8.133 23.719 14.641 1 93 202 GLU B N 1
ATOM 5049 C CA . GLU B 1 202 ? -9.156 22.688 14.453 1 93 202 GLU B CA 1
ATOM 5050 C C . GLU B 1 202 ? -8.906 21.906 13.164 1 93 202 GLU B C 1
ATOM 5052 O O . GLU B 1 202 ? -9.016 20.672 13.156 1 93 202 GLU B O 1
ATOM 5057 N N . ARG B 1 203 ? -8.562 22.594 12.164 1 91.75 203 ARG B N 1
ATOM 5058 C CA . ARG B 1 203 ? -8.328 21.953 10.875 1 91.75 203 ARG B CA 1
ATOM 5059 C C . ARG B 1 203 ? -7.102 21.047 10.938 1 91.75 203 ARG B C 1
ATOM 5061 O O . ARG B 1 203 ? -7.113 19.938 10.398 1 91.75 203 ARG B O 1
ATOM 5068 N N . ILE B 1 204 ? -6.062 21.484 11.594 1 92.56 204 ILE B N 1
ATOM 5069 C CA . ILE B 1 204 ? -4.852 20.688 11.727 1 92.56 204 ILE B CA 1
ATOM 5070 C C . ILE B 1 204 ? -5.148 19.438 12.555 1 92.56 204 ILE B C 1
ATOM 5072 O O . ILE B 1 204 ? -4.703 18.344 12.211 1 92.56 204 ILE B O 1
ATOM 5076 N N . GLN B 1 205 ? -5.883 19.672 13.617 1 93.88 205 GLN B N 1
ATOM 5077 C CA . GLN B 1 205 ? -6.266 18.531 14.453 1 93.88 205 GLN B CA 1
ATOM 5078 C C . GLN B 1 205 ? -7.066 17.5 13.664 1 93.88 205 GLN B C 1
ATOM 5080 O O . GLN B 1 205 ? -6.816 16.297 13.766 1 93.88 205 GLN B O 1
ATOM 5085 N N . HIS B 1 206 ? -7.977 17.938 12.852 1 94.44 206 HIS B N 1
ATOM 5086 C CA . HIS B 1 206 ? -8.781 17.047 12.016 1 94.44 206 HIS B CA 1
ATOM 5087 C C . HIS B 1 206 ? -7.918 16.297 11.016 1 94.44 206 HIS B C 1
ATOM 5089 O O . HIS B 1 206 ? -8.078 15.094 10.828 1 94.44 206 HIS B O 1
ATOM 5095 N N . THR B 1 207 ? -7.035 17 10.383 1 93.81 207 THR B N 1
ATOM 5096 C CA . THR B 1 207 ? -6.141 16.391 9.406 1 93.81 207 THR B CA 1
ATOM 5097 C C . THR B 1 207 ? -5.27 15.32 10.078 1 93.81 207 THR B C 1
ATOM 5099 O O . THR B 1 207 ? -5.074 14.234 9.531 1 93.81 207 THR B O 1
ATOM 5102 N N . ALA B 1 208 ? -4.742 15.625 11.25 1 94.44 208 ALA B N 1
ATOM 5103 C CA . ALA B 1 208 ? -3.926 14.664 11.984 1 94.44 208 ALA B CA 1
ATOM 5104 C C . ALA B 1 208 ? -4.719 13.398 12.297 1 94.44 208 ALA B C 1
ATOM 5106 O O . ALA B 1 208 ? -4.207 12.289 12.141 1 94.44 208 ALA B O 1
ATOM 5107 N N . GLN B 1 209 ? -5.945 13.555 12.711 1 94.25 209 GLN B N 1
ATOM 5108 C CA . GLN B 1 209 ? -6.801 12.414 13.016 1 94.25 209 GLN B CA 1
ATOM 5109 C C . GLN B 1 209 ? -7.082 11.586 11.766 1 94.25 209 GLN B C 1
ATOM 5111 O O . GLN B 1 209 ? -7.074 10.359 11.812 1 94.25 209 GLN B O 1
ATOM 5116 N N . GLU B 1 210 ? -7.293 12.273 10.703 1 94.31 210 GLU B N 1
ATOM 5117 C CA . GLU B 1 210 ? -7.523 11.594 9.43 1 94.31 210 GLU B CA 1
ATOM 5118 C C . GLU B 1 210 ? -6.301 10.781 9.016 1 94.31 210 GLU B C 1
ATOM 5120 O O . GLU B 1 210 ? -6.434 9.648 8.555 1 94.31 210 GLU B O 1
ATOM 5125 N N . LEU B 1 211 ? -5.16 11.32 9.188 1 93.62 211 LEU B N 1
ATOM 5126 C CA . LEU B 1 211 ? -3.926 10.633 8.82 1 93.62 211 LEU B CA 1
ATOM 5127 C C . LEU B 1 211 ? -3.709 9.398 9.695 1 93.62 211 LEU B C 1
ATOM 5129 O O . LEU B 1 211 ? -3.23 8.367 9.219 1 93.62 211 LEU B O 1
ATOM 5133 N N . THR B 1 212 ? -4.051 9.531 10.953 1 94.81 212 THR B N 1
ATOM 5134 C CA . THR B 1 212 ? -3.969 8.383 11.844 1 94.81 212 THR B CA 1
ATOM 5135 C C . THR B 1 212 ? -4.895 7.262 11.375 1 94.81 212 THR B C 1
ATOM 5137 O O . THR B 1 212 ? -4.492 6.102 11.32 1 94.81 212 THR B O 1
ATOM 5140 N N . HIS B 1 213 ? -6.117 7.586 11.016 1 94.69 213 HIS B N 1
ATOM 5141 C CA . HIS B 1 213 ? -7.074 6.609 10.508 1 94.69 213 HIS B CA 1
ATOM 5142 C C . HIS B 1 213 ? -6.574 5.961 9.219 1 94.69 213 HIS B C 1
ATOM 5144 O O . HIS B 1 213 ? -6.648 4.742 9.062 1 94.69 213 HIS B O 1
ATOM 5150 N N . ILE B 1 214 ? -6.043 6.758 8.32 1 93.31 214 ILE B N 1
ATOM 5151 C CA . ILE B 1 214 ? -5.5 6.281 7.051 1 93.31 214 ILE B CA 1
ATOM 5152 C C . ILE B 1 214 ? -4.363 5.297 7.316 1 93.31 214 ILE B C 1
ATOM 5154 O O . ILE B 1 214 ? -4.277 4.246 6.68 1 93.31 214 ILE B O 1
ATOM 5158 N N . SER B 1 215 ? -3.477 5.621 8.219 1 95.19 215 SER B N 1
ATOM 5159 C CA . SER B 1 215 ? -2.361 4.75 8.57 1 95.19 215 SER B CA 1
ATOM 5160 C C . SER B 1 215 ? -2.857 3.408 9.102 1 95.19 215 SER B C 1
ATOM 5162 O O . SER B 1 215 ? -2.338 2.355 8.719 1 95.19 215 SER B O 1
ATOM 5164 N N . ASP B 1 216 ? -3.885 3.438 9.922 1 95.44 216 ASP B N 1
ATOM 5165 C CA . ASP B 1 216 ? -4.457 2.211 10.469 1 95.44 216 ASP B CA 1
ATOM 5166 C C . ASP B 1 216 ? -5.047 1.34 9.359 1 95.44 216 ASP B C 1
ATOM 5168 O O . ASP B 1 216 ? -4.824 0.128 9.336 1 95.44 216 ASP B O 1
ATOM 5172 N N . GLN B 1 217 ? -5.742 1.958 8.516 1 94.31 217 GLN B N 1
ATOM 5173 C CA . GLN B 1 217 ? -6.348 1.24 7.398 1 94.31 217 GLN B CA 1
ATOM 5174 C C . GLN B 1 217 ? -5.281 0.656 6.477 1 94.31 217 GLN B C 1
ATOM 5176 O O . GLN B 1 217 ? -5.406 -0.48 6.016 1 94.31 217 GLN B O 1
ATOM 5181 N N . THR B 1 218 ? -4.289 1.417 6.199 1 95.81 218 THR B N 1
ATOM 5182 C CA . THR B 1 218 ? -3.199 0.949 5.348 1 95.81 218 THR B CA 1
ATOM 5183 C C . THR B 1 218 ? -2.498 -0.251 5.98 1 95.81 218 THR B C 1
ATOM 5185 O O . THR B 1 218 ? -2.246 -1.254 5.309 1 95.81 218 THR B O 1
ATOM 5188 N N . ASN B 1 219 ? -2.23 -0.141 7.258 1 96.62 219 ASN B N 1
ATOM 5189 C CA . ASN B 1 219 ? -1.586 -1.248 7.957 1 96.62 219 ASN B CA 1
ATOM 5190 C C . ASN B 1 219 ? -2.424 -2.521 7.887 1 96.62 219 ASN B C 1
ATOM 5192 O O . ASN B 1 219 ? -1.888 -3.611 7.684 1 96.62 219 ASN B O 1
ATOM 5196 N N . ALA B 1 220 ? -3.699 -2.441 8.062 1 96.5 220 ALA B N 1
ATOM 5197 C CA . ALA B 1 220 ? -4.586 -3.596 7.957 1 96.5 220 ALA B CA 1
ATOM 5198 C C . ALA B 1 220 ? -4.531 -4.211 6.562 1 96.5 220 ALA B C 1
ATOM 5200 O O . ALA B 1 220 ? -4.477 -5.434 6.418 1 96.5 220 ALA B O 1
ATOM 5201 N N . SER B 1 221 ? -4.57 -3.371 5.586 1 97.12 221 SER B N 1
ATOM 5202 C CA . SER B 1 221 ? -4.492 -3.824 4.199 1 97.12 221 SER B CA 1
ATOM 5203 C C . SER B 1 221 ? -3.164 -4.516 3.918 1 97.12 221 SER B C 1
ATOM 5205 O O . SER B 1 221 ? -3.127 -5.551 3.246 1 97.12 221 SER B O 1
ATOM 5207 N N . LEU B 1 222 ? -2.08 -3.975 4.438 1 96.12 222 LEU B N 1
ATOM 5208 C CA . LEU B 1 222 ? -0.765 -4.574 4.242 1 96.12 222 LEU B CA 1
ATOM 5209 C C . LEU B 1 222 ? -0.687 -5.945 4.906 1 96.12 222 LEU B C 1
ATOM 5211 O O . LEU B 1 222 ? -0.077 -6.867 4.363 1 96.12 222 LEU B O 1
ATOM 5215 N N . GLN B 1 223 ? -1.328 -6.059 6.051 1 96.56 223 GLN B N 1
ATOM 5216 C CA . GLN B 1 223 ? -1.372 -7.352 6.723 1 96.56 223 GLN B CA 1
ATOM 5217 C C . GLN B 1 223 ? -2.154 -8.375 5.898 1 96.56 223 GLN B C 1
ATOM 5219 O O . GLN B 1 223 ? -1.773 -9.539 5.828 1 96.56 223 GLN B O 1
ATOM 5224 N N . GLU B 1 224 ? -3.184 -7.941 5.301 1 97 224 GLU B N 1
ATOM 5225 C CA . GLU B 1 224 ? -3.963 -8.82 4.434 1 97 224 GLU B CA 1
ATOM 5226 C C . GLU B 1 224 ? -3.139 -9.297 3.24 1 97 224 GLU B C 1
ATOM 5228 O O . GLU B 1 224 ? -3.117 -10.484 2.926 1 97 224 GLU B O 1
ATOM 5233 N N . ILE B 1 225 ? -2.438 -8.414 2.568 1 97.12 225 ILE B N 1
ATOM 5234 C CA . ILE B 1 225 ? -1.612 -8.781 1.423 1 97.12 225 ILE B CA 1
ATOM 5235 C C . ILE B 1 225 ? -0.507 -9.734 1.867 1 97.12 225 ILE B C 1
ATOM 5237 O O . ILE B 1 225 ? -0.197 -10.703 1.168 1 97.12 225 ILE B O 1
ATOM 5241 N N . ALA B 1 226 ? 0.082 -9.414 3.016 1 96.69 226 ALA B N 1
ATOM 5242 C CA . ALA B 1 226 ? 1.129 -10.289 3.541 1 96.69 226 ALA B CA 1
ATOM 5243 C C . ALA B 1 226 ? 0.604 -11.703 3.758 1 96.69 226 ALA B C 1
ATOM 5245 O O . ALA B 1 226 ? 1.262 -12.68 3.389 1 96.69 226 ALA B O 1
ATOM 5246 N N . SER B 1 227 ? -0.555 -11.844 4.359 1 97.62 227 SER B N 1
ATOM 5247 C CA . SER B 1 227 ? -1.169 -13.148 4.602 1 97.62 227 SER B CA 1
ATOM 5248 C C . SER B 1 227 ? -1.444 -13.875 3.293 1 97.62 227 SER B C 1
ATOM 5250 O O . SER B 1 227 ? -1.14 -15.062 3.164 1 97.62 227 SER B O 1
ATOM 5252 N N . GLN B 1 228 ? -2.008 -13.148 2.338 1 96.81 228 GLN B N 1
ATOM 5253 C CA . GLN B 1 228 ? -2.262 -13.742 1.03 1 96.81 228 GLN B CA 1
ATOM 5254 C C . GLN B 1 228 ? -0.96 -14.164 0.358 1 96.81 228 GLN B C 1
ATOM 5256 O O . GLN B 1 228 ? -0.905 -15.211 -0.291 1 96.81 228 GLN B O 1
ATOM 5261 N N . SER B 1 229 ? 0.062 -13.391 0.449 1 97.19 229 SER B N 1
ATOM 5262 C CA . SER B 1 229 ? 1.364 -13.727 -0.119 1 97.19 229 SER B CA 1
ATOM 5263 C C . SER B 1 229 ? 1.936 -14.992 0.511 1 97.19 229 SER B C 1
ATOM 5265 O O . SER B 1 229 ? 2.506 -15.836 -0.185 1 97.19 229 SER B O 1
ATOM 5267 N N . GLU B 1 230 ? 1.757 -15.156 1.812 1 96.94 230 GLU B N 1
ATOM 5268 C CA . GLU B 1 230 ? 2.215 -16.359 2.5 1 96.94 230 GLU B CA 1
ATOM 5269 C C . GLU B 1 230 ? 1.45 -17.594 2.027 1 96.94 230 GLU B C 1
ATOM 5271 O O . GLU B 1 230 ? 2.031 -18.672 1.871 1 96.94 230 GLU B O 1
ATOM 5276 N N . GLU B 1 231 ? 0.196 -17.438 1.81 1 97.75 231 GLU B N 1
ATOM 5277 C CA . GLU B 1 231 ? -0.611 -18.531 1.293 1 97.75 231 GLU B CA 1
ATOM 5278 C C . GLU B 1 231 ? -0.161 -18.938 -0.108 1 97.75 231 GLU B C 1
ATOM 5280 O O . GLU B 1 231 ? -0.039 -20.125 -0.406 1 97.75 231 GLU B O 1
ATOM 5285 N N . ILE B 1 232 ? 0.096 -17.984 -0.9 1 97.69 232 ILE B N 1
ATOM 5286 C CA . ILE B 1 232 ? 0.57 -18.266 -2.25 1 97.69 232 ILE B CA 1
ATOM 5287 C C . ILE B 1 232 ? 1.916 -18.984 -2.184 1 97.69 232 ILE B C 1
ATOM 5289 O O . ILE B 1 232 ? 2.152 -19.938 -2.922 1 97.69 232 ILE B O 1
ATOM 5293 N N . ALA B 1 233 ? 2.809 -18.5 -1.344 1 97.5 233 ALA B N 1
ATOM 5294 C CA . ALA B 1 233 ? 4.102 -19.156 -1.172 1 97.5 233 ALA B CA 1
ATOM 5295 C C . ALA B 1 233 ? 3.928 -20.625 -0.765 1 97.5 233 ALA B C 1
ATOM 5297 O O . ALA B 1 233 ? 4.594 -21.5 -1.305 1 97.5 233 ALA B O 1
ATOM 5298 N N . SER B 1 234 ? 3.033 -20.875 0.138 1 98.06 234 SER B N 1
ATOM 5299 C CA . SER B 1 234 ? 2.756 -22.234 0.601 1 98.06 234 SER B CA 1
ATOM 5300 C C . SER B 1 234 ? 2.188 -23.094 -0.521 1 98.06 234 SER B C 1
ATOM 5302 O O . SER B 1 234 ? 2.629 -24.234 -0.728 1 98.06 234 SER B O 1
ATOM 5304 N N . ASN B 1 235 ? 1.213 -22.578 -1.253 1 97.81 235 ASN B N 1
ATOM 5305 C CA . ASN B 1 235 ? 0.639 -23.281 -2.395 1 97.81 235 ASN B CA 1
ATOM 5306 C C . ASN B 1 235 ? 1.7 -23.625 -3.439 1 97.81 235 ASN B C 1
ATOM 5308 O O . ASN B 1 235 ? 1.688 -24.703 -4.02 1 97.81 235 ASN B O 1
ATOM 5312 N N . THR B 1 236 ? 2.553 -22.672 -3.656 1 98.06 236 THR B N 1
ATOM 5313 C CA . THR B 1 236 ? 3.627 -22.844 -4.629 1 98.06 236 THR B CA 1
ATOM 5314 C C . THR B 1 236 ? 4.57 -23.969 -4.191 1 98.06 236 THR B C 1
ATOM 5316 O O . THR B 1 236 ? 4.938 -24.828 -4.996 1 98.06 236 THR B O 1
ATOM 5319 N N . LYS B 1 237 ? 4.922 -23.969 -2.891 1 97.81 237 LYS B N 1
ATOM 5320 C CA . LYS B 1 237 ? 5.793 -25.016 -2.361 1 97.81 237 LYS B CA 1
ATOM 5321 C C . LYS B 1 237 ? 5.145 -26.391 -2.492 1 97.81 237 LYS B C 1
ATOM 5323 O O . LYS B 1 237 ? 5.785 -27.344 -2.93 1 97.81 237 LYS B O 1
ATOM 5328 N N . GLN B 1 238 ? 3.875 -26.5 -2.174 1 97.94 238 GLN B N 1
ATOM 5329 C CA . GLN B 1 238 ? 3.139 -27.766 -2.322 1 97.94 238 GLN B CA 1
ATOM 5330 C C . GLN B 1 238 ? 3.043 -28.172 -3.787 1 97.94 238 GLN B C 1
ATOM 5332 O O . GLN B 1 238 ? 3.209 -29.344 -4.117 1 97.94 238 GLN B O 1
ATOM 5337 N N . GLY B 1 239 ? 2.789 -27.172 -4.637 1 97.88 239 GLY B N 1
ATOM 5338 C CA . GLY B 1 239 ? 2.754 -27.438 -6.062 1 97.88 239 GLY B CA 1
ATOM 5339 C C . GLY B 1 239 ? 4.062 -28 -6.602 1 97.88 239 GLY B C 1
ATOM 5340 O O . GLY B 1 239 ? 4.066 -28.969 -7.363 1 97.88 239 GLY B O 1
ATOM 5341 N N . LEU B 1 240 ? 5.172 -27.438 -6.156 1 98.06 240 LEU B N 1
ATOM 5342 C CA . LEU B 1 240 ? 6.488 -27.875 -6.594 1 98.06 240 LEU B CA 1
ATOM 5343 C C . LEU B 1 240 ? 6.75 -29.312 -6.145 1 98.06 240 LEU B C 1
ATOM 5345 O O . LEU B 1 240 ? 7.367 -30.094 -6.871 1 98.06 240 LEU B O 1
ATOM 5349 N N . ASN B 1 241 ? 6.27 -29.719 -4.969 1 98.12 241 ASN B N 1
ATOM 5350 C CA . ASN B 1 241 ? 6.395 -31.094 -4.5 1 98.12 241 ASN B CA 1
ATOM 5351 C C . ASN B 1 241 ? 5.613 -32.062 -5.387 1 98.12 241 ASN B C 1
ATOM 5353 O O . ASN B 1 241 ? 6.113 -33.125 -5.73 1 98.12 241 ASN B O 1
ATOM 5357 N N . LEU B 1 242 ? 4.453 -31.688 -5.727 1 98.06 242 LEU B N 1
ATOM 5358 C CA . LEU B 1 242 ? 3.617 -32.531 -6.582 1 98.06 242 LEU B CA 1
ATOM 5359 C C . LEU B 1 242 ? 4.211 -32.625 -7.984 1 98.06 242 LEU B C 1
ATOM 5361 O O . LEU B 1 242 ? 4.121 -33.688 -8.617 1 98.06 242 LEU B O 1
ATOM 5365 N N . VAL B 1 243 ? 4.785 -31.562 -8.477 1 98 243 VAL B N 1
ATOM 5366 C CA . VAL B 1 243 ? 5.473 -31.562 -9.758 1 98 243 VAL B CA 1
ATOM 5367 C C . VAL B 1 243 ? 6.621 -32.562 -9.742 1 98 243 VAL B C 1
ATOM 5369 O O . VAL B 1 243 ? 6.777 -33.344 -10.672 1 98 243 VAL B O 1
ATOM 5372 N N . ALA B 1 244 ? 7.395 -32.562 -8.648 1 97.12 244 ALA B N 1
ATOM 5373 C CA . ALA B 1 244 ? 8.508 -33.5 -8.508 1 97.12 244 ALA B CA 1
ATOM 5374 C C . ALA B 1 244 ? 8.023 -34.938 -8.5 1 97.12 244 ALA B C 1
ATOM 5376 O O . ALA B 1 244 ? 8.625 -35.812 -9.133 1 97.12 244 ALA B O 1
ATOM 5377 N N . GLU B 1 245 ? 6.922 -35.188 -7.863 1 97.06 245 GLU B N 1
ATOM 5378 C CA . GLU B 1 245 ? 6.328 -36.5 -7.836 1 97.06 245 GLU B CA 1
ATOM 5379 C C . GLU B 1 245 ? 5.902 -36.938 -9.234 1 97.06 245 GLU B C 1
ATOM 5381 O O . GLU B 1 245 ? 6.172 -38.062 -9.648 1 97.06 245 GLU B O 1
ATOM 5386 N N . THR B 1 246 ? 5.277 -36.094 -9.938 1 97.38 246 THR B N 1
ATOM 5387 C CA . THR B 1 246 ? 4.812 -36.406 -11.289 1 97.38 246 THR B CA 1
ATOM 5388 C C . THR B 1 246 ? 5.992 -36.719 -12.211 1 97.38 246 THR B C 1
ATOM 5390 O O . THR B 1 246 ? 5.945 -37.656 -12.992 1 97.38 246 THR B O 1
ATOM 5393 N N . GLU B 1 247 ? 7.027 -35.875 -12.109 1 95.81 247 GLU B N 1
ATOM 5394 C CA . GLU B 1 247 ? 8.227 -36.125 -12.906 1 95.81 247 GLU B CA 1
ATOM 5395 C C . GLU B 1 247 ? 8.828 -37.5 -12.625 1 95.81 247 GLU B C 1
ATOM 5397 O O . GLU B 1 247 ? 9.203 -38.219 -13.555 1 95.81 247 GLU B O 1
ATOM 5402 N N . ASN B 1 248 ? 8.898 -37.875 -11.359 1 96.56 248 ASN B N 1
ATOM 5403 C CA . ASN B 1 248 ? 9.438 -39.156 -10.961 1 96.56 248 ASN B CA 1
ATOM 5404 C C . ASN B 1 248 ? 8.602 -40.312 -11.516 1 96.56 248 ASN B C 1
ATOM 5406 O O . ASN B 1 248 ? 9.148 -41.281 -12.055 1 96.56 248 ASN B O 1
ATOM 5410 N N . LYS B 1 249 ? 7.316 -40.125 -11.398 1 96.5 249 LYS B N 1
ATOM 5411 C CA . LYS B 1 249 ? 6.43 -41.188 -11.883 1 96.5 249 LYS B CA 1
ATOM 5412 C C . LYS B 1 249 ? 6.512 -41.312 -13.398 1 96.5 249 LYS B C 1
ATOM 5414 O O . LYS B 1 249 ? 6.449 -42.438 -13.938 1 96.5 249 LYS B O 1
ATOM 5419 N N . SER B 1 250 ? 6.613 -40.25 -14.102 1 96.12 250 SER B N 1
ATOM 5420 C CA . SER B 1 250 ? 6.754 -40.25 -15.555 1 96.12 250 SER B CA 1
ATOM 5421 C C . SER B 1 250 ? 8.062 -40.938 -15.977 1 96.12 250 SER B C 1
ATOM 5423 O O . SER B 1 250 ? 8.078 -41.75 -16.891 1 96.12 250 SER B O 1
ATOM 5425 N N . THR B 1 251 ? 9.195 -40.625 -15.273 1 94.62 251 THR B N 1
ATOM 5426 C CA . THR B 1 251 ? 10.492 -41.219 -15.57 1 94.62 251 THR B CA 1
ATOM 5427 C C . THR B 1 251 ? 10.461 -42.719 -15.32 1 94.62 251 THR B C 1
ATOM 5429 O O . THR B 1 251 ? 10.953 -43.5 -16.141 1 94.62 251 THR B O 1
ATOM 5432 N N . THR B 1 252 ? 9.828 -43.094 -14.227 1 95.56 252 THR B N 1
ATOM 5433 C CA . THR B 1 252 ? 9.688 -44.5 -13.914 1 95.56 252 THR B CA 1
ATOM 5434 C C . THR B 1 252 ? 8.82 -45.219 -14.961 1 95.56 252 THR B C 1
ATOM 5436 O O . THR B 1 252 ? 9.133 -46.344 -15.391 1 95.56 252 THR B O 1
ATOM 5439 N N . GLY B 1 253 ? 7.746 -44.5 -15.359 1 95.06 253 GLY B N 1
ATOM 5440 C CA . GLY B 1 253 ? 6.898 -45.031 -16.406 1 95.06 253 GLY B CA 1
ATOM 5441 C C . GLY B 1 253 ? 7.645 -45.281 -17.719 1 95.06 253 GLY B C 1
ATOM 5442 O O . GLY B 1 253 ? 7.469 -46.344 -18.344 1 95.06 253 GLY B O 1
ATOM 5443 N N . THR B 1 254 ? 8.531 -44.406 -18.078 1 94.69 254 THR B N 1
ATOM 5444 C CA . THR B 1 254 ? 9.336 -44.562 -19.281 1 94.69 254 THR B CA 1
ATOM 5445 C C . THR B 1 254 ? 10.258 -45.75 -19.172 1 94.69 254 THR B C 1
ATOM 5447 O O . THR B 1 254 ? 10.453 -46.5 -20.141 1 94.69 254 THR B O 1
ATOM 5450 N N . THR B 1 255 ? 10.805 -46.062 -17.984 1 95.69 255 THR B N 1
ATOM 5451 C CA . THR B 1 255 ? 11.672 -47.219 -17.75 1 95.69 255 THR B CA 1
ATOM 5452 C C . THR B 1 255 ? 10.891 -48.531 -17.906 1 95.69 255 THR B C 1
ATOM 5454 O O . THR B 1 255 ? 11.375 -49.469 -18.516 1 95.69 255 THR B O 1
ATOM 5457 N N . TYR B 1 256 ? 9.648 -48.531 -17.359 1 95.75 256 TYR B N 1
ATOM 5458 C CA . TYR B 1 256 ? 8.789 -49.688 -17.516 1 95.75 256 TYR B CA 1
ATOM 5459 C C . TYR B 1 256 ? 8.508 -49.969 -18.984 1 95.75 256 TYR B C 1
ATOM 5461 O O . TYR B 1 256 ? 8.453 -51.125 -19.406 1 95.75 256 TYR B O 1
ATOM 5469 N N . LEU B 1 257 ? 8.398 -48.938 -19.75 1 95.38 257 LEU B N 1
ATOM 5470 C CA . LEU B 1 257 ? 8.094 -49.094 -21.172 1 95.38 257 LEU B CA 1
ATOM 5471 C C . LEU B 1 257 ? 9.281 -49.688 -21.922 1 95.38 257 LEU B C 1
ATOM 5473 O O . LEU B 1 257 ? 9.094 -50.469 -22.859 1 95.38 257 LEU B O 1
ATOM 5477 N N . ILE B 1 258 ? 10.492 -49.344 -21.531 1 94.94 258 ILE B N 1
ATOM 5478 C CA . ILE B 1 258 ? 11.688 -49.938 -22.141 1 94.94 258 ILE B CA 1
ATOM 5479 C C . ILE B 1 258 ? 11.703 -51.438 -21.891 1 94.94 258 ILE B C 1
ATOM 5481 O O . ILE B 1 258 ? 11.953 -52.219 -22.812 1 94.94 258 ILE B O 1
ATOM 5485 N N . ASN B 1 259 ? 11.336 -51.844 -20.703 1 95 259 ASN B N 1
ATOM 5486 C CA . ASN B 1 259 ? 11.25 -53.25 -20.375 1 95 259 ASN B CA 1
ATOM 5487 C C . ASN B 1 259 ? 10.164 -53.969 -21.188 1 95 259 ASN B C 1
ATOM 5489 O O . ASN B 1 259 ? 10.375 -55.062 -21.672 1 95 259 ASN B O 1
ATOM 5493 N N . GLN B 1 260 ? 9.062 -53.281 -21.312 1 95.75 260 GLN B N 1
ATOM 5494 C CA . GLN B 1 260 ? 7.957 -53.844 -22.078 1 95.75 260 GLN B CA 1
ATOM 5495 C C . GLN B 1 260 ? 8.352 -54.062 -23.531 1 95.75 260 GLN B C 1
ATOM 5497 O O . GLN B 1 260 ? 7.98 -55.094 -24.125 1 95.75 260 GLN B O 1
ATOM 5502 N N . THR B 1 261 ? 9.047 -53.156 -24.109 1 94.38 261 THR B N 1
ATOM 5503 C CA . THR B 1 261 ? 9.5 -53.25 -25.484 1 94.38 261 THR B CA 1
ATOM 5504 C C . THR B 1 261 ? 10.438 -54.438 -25.656 1 94.38 261 THR B C 1
ATOM 5506 O O . THR B 1 261 ? 10.344 -55.188 -26.641 1 94.38 261 THR B O 1
ATOM 5509 N N . ALA B 1 262 ? 11.297 -54.688 -24.688 1 95.75 262 ALA B N 1
ATOM 5510 C CA . ALA B 1 262 ? 12.211 -55.844 -24.719 1 95.75 262 ALA B CA 1
ATOM 5511 C C . ALA B 1 262 ? 11.445 -57.156 -24.672 1 95.75 262 ALA B C 1
ATOM 5513 O O . ALA B 1 262 ? 11.781 -58.094 -25.375 1 95.75 262 ALA B O 1
ATOM 5514 N N . ILE B 1 263 ? 10.414 -57.125 -23.844 1 96.44 263 ILE B N 1
ATOM 5515 C CA . ILE B 1 263 ? 9.578 -58.312 -23.719 1 96.44 263 ILE B CA 1
ATOM 5516 C C . ILE B 1 263 ? 8.945 -58.656 -25.078 1 96.44 263 ILE B C 1
ATOM 5518 O O . ILE B 1 263 ? 8.969 -59.812 -25.516 1 96.44 263 ILE B O 1
ATOM 5522 N N . MET B 1 264 ? 8.453 -57.656 -25.781 1 95.75 264 MET B N 1
ATOM 5523 C CA . MET B 1 264 ? 7.801 -57.875 -27.078 1 95.75 264 MET B CA 1
ATOM 5524 C C . MET B 1 264 ? 8.797 -58.375 -28.109 1 95.75 264 MET B C 1
ATOM 5526 O O . MET B 1 264 ? 8.469 -59.219 -28.953 1 95.75 264 MET B O 1
ATOM 5530 N N . THR B 1 265 ? 10.016 -57.875 -28.047 1 95.06 265 THR B N 1
ATOM 5531 C CA . THR B 1 265 ? 11.062 -58.312 -28.969 1 95.06 265 THR B CA 1
ATOM 5532 C C . THR B 1 265 ? 11.383 -59.781 -28.75 1 95.06 265 THR B C 1
ATOM 5534 O O . THR B 1 265 ? 11.531 -60.562 -29.703 1 95.06 265 THR B O 1
ATOM 5537 N N . ASN B 1 266 ? 11.391 -60.219 -27.516 1 96.31 266 ASN B N 1
ATOM 5538 C CA . ASN B 1 266 ? 11.633 -61.625 -27.188 1 96.31 266 ASN B CA 1
ATOM 5539 C C . ASN B 1 266 ? 10.508 -62.531 -27.688 1 96.31 266 ASN B C 1
ATOM 5541 O O . ASN B 1 266 ? 10.758 -63.625 -28.203 1 96.31 266 ASN B O 1
ATOM 5545 N N . ILE B 1 267 ? 9.312 -62 -27.562 1 96.56 267 ILE B N 1
ATOM 5546 C CA . ILE B 1 267 ? 8.164 -62.781 -28.031 1 96.56 267 ILE B CA 1
ATOM 5547 C C . ILE B 1 267 ? 8.258 -62.938 -29.547 1 96.56 267 ILE B C 1
ATOM 5549 O O . ILE B 1 267 ? 8.023 -64.062 -30.062 1 96.56 267 ILE B O 1
ATOM 5553 N N . LEU B 1 268 ? 8.633 -61.906 -30.234 1 94.94 268 LEU B N 1
ATOM 5554 C CA . LEU B 1 268 ? 8.75 -61.969 -31.688 1 94.94 268 LEU B CA 1
ATOM 5555 C C . LEU B 1 268 ? 9.797 -63 -32.125 1 94.94 268 LEU B C 1
ATOM 5557 O O . LEU B 1 268 ? 9.594 -63.75 -33.094 1 94.94 268 LEU B O 1
ATOM 5561 N N . ASP B 1 269 ? 10.906 -63.094 -31.406 1 95.81 269 ASP B N 1
ATOM 5562 C CA . ASP B 1 269 ? 11.945 -64.062 -31.688 1 95.81 269 ASP B CA 1
ATOM 5563 C C . ASP B 1 269 ? 11.414 -65.5 -31.531 1 95.81 269 ASP B C 1
ATOM 5565 O O . ASP B 1 269 ? 11.711 -66.375 -32.375 1 95.81 269 ASP B O 1
ATOM 5569 N N . ARG B 1 270 ? 10.648 -65.625 -30.5 1 95.69 270 ARG B N 1
ATOM 5570 C CA . ARG B 1 270 ? 10.078 -66.938 -30.266 1 95.69 270 ARG B CA 1
ATOM 5571 C C . ARG B 1 270 ? 9.055 -67.312 -31.328 1 95.69 270 ARG B C 1
ATOM 5573 O O . ARG B 1 270 ? 8.953 -68.438 -31.75 1 95.69 270 ARG B O 1
ATOM 5580 N N . VAL B 1 271 ? 8.32 -66.312 -31.781 1 95.38 271 VAL B N 1
ATOM 5581 C CA . VAL B 1 271 ? 7.336 -66.5 -32.844 1 95.38 271 VAL B CA 1
ATOM 5582 C C . VAL B 1 271 ? 8.039 -66.938 -34.125 1 95.38 271 VAL B C 1
ATOM 5584 O O . VAL B 1 271 ? 7.574 -67.875 -34.812 1 95.38 271 VAL B O 1
ATOM 5587 N N . ASP B 1 272 ? 9.172 -66.438 -34.438 1 94.94 272 ASP B N 1
ATOM 5588 C CA . ASP B 1 272 ? 9.961 -66.812 -35.594 1 94.94 272 ASP B CA 1
ATOM 5589 C C . ASP B 1 272 ? 10.414 -68.25 -35.531 1 94.94 272 ASP B C 1
ATOM 5591 O O . ASP B 1 272 ? 10.352 -69 -36.5 1 94.94 272 ASP B O 1
ATOM 5595 N N . THR B 1 273 ? 10.844 -68.625 -34.344 1 95.06 273 THR B N 1
ATOM 5596 C CA . THR B 1 273 ? 11.266 -70 -34.125 1 95.06 273 THR B CA 1
ATOM 5597 C C . THR B 1 273 ? 10.102 -71 -34.344 1 95.06 273 THR B C 1
ATOM 5599 O O . THR B 1 273 ? 10.266 -72.062 -34.938 1 95.06 273 THR B O 1
ATOM 5602 N N . LEU B 1 274 ? 8.969 -70.562 -33.844 1 96.06 274 LEU B N 1
ATOM 5603 C CA . LEU B 1 274 ? 7.773 -71.375 -34 1 96.06 274 LEU B CA 1
ATOM 5604 C C . LEU B 1 274 ? 7.395 -71.562 -35.469 1 96.06 274 LEU B C 1
ATOM 5606 O O . LEU B 1 274 ? 7.07 -72.625 -35.906 1 96.06 274 LEU B O 1
ATOM 5610 N N . GLU B 1 275 ? 7.457 -70.5 -36.188 1 94.38 275 GLU B N 1
ATOM 5611 C CA . GLU B 1 275 ? 7.141 -70.5 -37.625 1 94.38 275 GLU B CA 1
ATOM 5612 C C . GLU B 1 275 ? 8.086 -71.438 -38.375 1 94.38 275 GLU B C 1
ATOM 5614 O O . GLU B 1 275 ? 7.648 -72.25 -39.188 1 94.38 275 GLU B O 1
ATOM 5619 N N . SER B 1 276 ? 9.367 -71.438 -38.094 1 95.06 276 SER B N 1
ATOM 5620 C CA . SER B 1 276 ? 10.359 -72.25 -38.719 1 95.06 276 SER B CA 1
ATOM 5621 C C . SER B 1 276 ? 10.133 -73.75 -38.406 1 95.06 276 SER B C 1
ATOM 5623 O O . SER B 1 276 ? 10.242 -74.562 -39.281 1 95.06 276 SER B O 1
ATOM 5625 N N . SER B 1 277 ? 9.812 -73.938 -37.156 1 94.56 277 SER B N 1
ATOM 5626 C CA . SER B 1 277 ? 9.57 -75.312 -36.75 1 94.56 277 SER B CA 1
ATOM 5627 C C . SER B 1 277 ? 8.328 -75.875 -37.406 1 94.56 277 SER B C 1
ATOM 5629 O O . SER B 1 277 ? 8.305 -77.062 -37.781 1 94.56 277 SER B O 1
ATOM 5631 N N . MET B 1 278 ? 7.359 -75.062 -37.625 1 93.88 278 MET B N 1
ATOM 5632 C CA . MET B 1 278 ? 6.129 -75.5 -38.281 1 93.88 278 MET B CA 1
ATOM 5633 C C . MET B 1 278 ? 6.383 -75.875 -39.75 1 93.88 278 MET B C 1
ATOM 5635 O O . MET B 1 278 ? 5.793 -76.812 -40.25 1 93.88 278 MET B O 1
ATOM 5639 N N . VAL B 1 279 ? 7.234 -75.125 -40.406 1 94.5 279 VAL B N 1
ATOM 5640 C CA . VAL B 1 279 ? 7.598 -75.438 -41.781 1 94.5 279 VAL B CA 1
ATOM 5641 C C . VAL B 1 279 ? 8.281 -76.812 -41.844 1 94.5 279 VAL B C 1
ATOM 5643 O O . VAL B 1 279 ? 7.969 -77.625 -42.719 1 94.5 279 VAL B O 1
ATOM 5646 N N . LYS B 1 280 ? 9.141 -77.125 -40.906 1 95.12 280 LYS B N 1
ATOM 5647 C CA . LYS B 1 280 ? 9.82 -78.438 -40.844 1 95.12 280 LYS B CA 1
ATOM 5648 C C . LYS B 1 280 ? 8.836 -79.562 -40.594 1 95.12 280 LYS B C 1
ATOM 5650 O O . LYS B 1 280 ? 8.93 -80.625 -41.219 1 95.12 280 LYS B O 1
ATOM 5655 N N . LEU B 1 281 ? 7.945 -79.25 -39.719 1 95.06 281 LEU B N 1
ATOM 5656 C CA . LEU B 1 281 ? 6.938 -80.25 -39.406 1 95.06 281 LEU B CA 1
ATOM 5657 C C . LEU B 1 281 ? 6.082 -80.562 -40.625 1 95.06 281 LEU B C 1
ATOM 5659 O O . LEU B 1 281 ? 5.773 -81.75 -40.875 1 95.06 281 LEU B O 1
ATOM 5663 N N . ARG B 1 282 ? 5.695 -79.625 -41.344 1 93.69 282 ARG B N 1
ATOM 5664 C CA . ARG B 1 282 ? 4.891 -79.812 -42.562 1 93.69 282 ARG B CA 1
ATOM 5665 C C . ARG B 1 282 ? 5.645 -80.688 -43.594 1 93.69 282 ARG B C 1
ATOM 5667 O O . ARG B 1 282 ? 5.074 -81.562 -44.219 1 93.69 282 ARG B O 1
ATOM 5674 N N . GLN B 1 283 ? 6.91 -80.375 -43.719 1 95.75 283 GLN B N 1
ATOM 5675 C CA . GLN B 1 283 ? 7.734 -81.125 -44.688 1 95.75 283 GLN B CA 1
ATOM 5676 C C . GLN B 1 283 ? 7.871 -82.562 -44.25 1 95.75 283 GLN B C 1
ATOM 5678 O O . GLN B 1 283 ? 7.75 -83.5 -45.094 1 95.75 283 GLN B O 1
ATOM 5683 N N . SER B 1 284 ? 8.117 -82.688 -43.031 1 95.12 284 SER B N 1
ATOM 5684 C CA . SER B 1 284 ? 8.227 -84.062 -42.5 1 95.12 284 SER B CA 1
ATOM 5685 C C . SER B 1 284 ? 6.922 -84.812 -42.688 1 95.12 284 SER B C 1
ATOM 5687 O O . SER B 1 284 ? 6.93 -86 -43.125 1 95.12 284 SER B O 1
ATOM 5689 N N . SER B 1 285 ? 5.855 -84.125 -42.375 1 94.81 285 SER B N 1
ATOM 5690 C CA . SER B 1 285 ? 4.543 -84.75 -42.5 1 94.81 285 SER B CA 1
ATOM 5691 C C . SER B 1 285 ? 4.262 -85.188 -43.969 1 94.81 285 SER B C 1
ATOM 5693 O O . SER B 1 285 ? 3.764 -86.25 -44.219 1 94.81 285 SER B O 1
ATOM 5695 N N . LYS B 1 286 ? 4.633 -84.375 -44.906 1 96.31 286 LYS B N 1
ATOM 5696 C CA . LYS B 1 286 ? 4.445 -84.688 -46.312 1 96.31 286 LYS B CA 1
ATOM 5697 C C . LYS B 1 286 ? 5.297 -85.875 -46.75 1 96.31 286 LYS B C 1
ATOM 5699 O O . LYS B 1 286 ? 4.828 -86.75 -47.5 1 96.31 286 LYS B O 1
ATOM 5704 N N . LYS B 1 287 ? 6.484 -85.938 -46.281 1 97.25 287 LYS B N 1
ATOM 5705 C CA . LYS B 1 287 ? 7.375 -87.062 -46.625 1 97.25 287 LYS B CA 1
ATOM 5706 C C . LYS B 1 287 ? 6.844 -88.375 -46.062 1 97.25 287 LYS B C 1
ATOM 5708 O O . LYS B 1 287 ? 6.887 -89.375 -46.719 1 97.25 287 LYS B O 1
ATOM 5713 N N . ILE B 1 288 ? 6.352 -88.25 -44.906 1 96.44 288 ILE B N 1
ATOM 5714 C CA . ILE B 1 288 ? 5.801 -89.438 -44.281 1 96.44 288 ILE B CA 1
ATOM 5715 C C . ILE B 1 288 ? 4.578 -89.938 -45.094 1 96.44 288 ILE B C 1
ATOM 5717 O O . ILE B 1 288 ? 4.414 -91.125 -45.344 1 96.44 288 ILE B O 1
ATOM 5721 N N . ALA B 1 289 ? 3.791 -89 -45.469 1 95.75 289 ALA B N 1
ATOM 5722 C CA . ALA B 1 289 ? 2.609 -89.375 -46.25 1 95.75 289 ALA B CA 1
ATOM 5723 C C . ALA B 1 289 ? 3 -90.062 -47.562 1 95.75 289 ALA B C 1
ATOM 5725 O O . ALA B 1 289 ? 2.355 -91 -47.969 1 95.75 289 ALA B O 1
ATOM 5726 N N . GLU B 1 290 ? 4.031 -89.688 -48.156 1 97 290 GLU B N 1
ATOM 5727 C CA . GLU B 1 290 ? 4.516 -90.25 -49.406 1 97 290 GLU B CA 1
ATOM 5728 C C . GLU B 1 290 ? 5.008 -91.688 -49.156 1 97 290 GLU B C 1
ATOM 5730 O O . GLU B 1 290 ? 4.707 -92.625 -49.938 1 97 290 GLU B O 1
ATOM 5735 N N . ILE B 1 291 ? 5.676 -91.812 -48.125 1 96.69 291 ILE B N 1
ATOM 5736 C CA . ILE B 1 291 ? 6.223 -93.125 -47.812 1 96.69 291 ILE B CA 1
ATOM 5737 C C . ILE B 1 291 ? 5.09 -94.062 -47.5 1 96.69 291 ILE B C 1
ATOM 5739 O O . ILE B 1 291 ? 5.129 -95.25 -47.875 1 96.69 291 ILE B O 1
ATOM 5743 N N . VAL B 1 292 ? 4.16 -93.562 -46.812 1 95.69 292 VAL B N 1
ATOM 5744 C CA . VAL B 1 292 ? 2.992 -94.375 -46.438 1 95.69 292 VAL B CA 1
ATOM 5745 C C . VAL B 1 292 ? 2.273 -94.812 -47.719 1 95.69 292 VAL B C 1
ATOM 5747 O O . VAL B 1 292 ? 1.839 -96 -47.812 1 95.69 292 VAL B O 1
ATOM 5750 N N . GLY B 1 293 ? 2.209 -94.062 -48.656 1 95.81 293 GLY B N 1
ATOM 5751 C CA . GLY B 1 293 ? 1.664 -94.438 -49.938 1 95.81 293 GLY B CA 1
ATOM 5752 C C . GLY B 1 293 ? 2.465 -95.5 -50.625 1 95.81 293 GLY B C 1
ATOM 5753 O O . GLY B 1 293 ? 1.896 -96.5 -51.125 1 95.81 293 GLY B O 1
ATOM 5754 N N . LEU B 1 294 ? 3.686 -95.375 -50.594 1 96.88 294 LEU B N 1
ATOM 5755 C CA . LEU B 1 294 ? 4.574 -96.375 -51.188 1 96.88 294 LEU B CA 1
ATOM 5756 C C . LEU B 1 294 ? 4.41 -97.75 -50.5 1 96.88 294 LEU B C 1
ATOM 5758 O O . LEU B 1 294 ? 4.285 -98.75 -51.188 1 96.88 294 LEU B O 1
ATOM 5762 N N . VAL B 1 295 ? 4.355 -97.688 -49.219 1 97 295 VAL B N 1
ATOM 5763 C CA . VAL B 1 295 ? 4.27 -98.938 -48.469 1 97 295 VAL B CA 1
ATOM 5764 C C . VAL B 1 295 ? 2.91 -99.562 -48.688 1 97 295 VAL B C 1
ATOM 5766 O O . VAL B 1 295 ? 2.803 -100.812 -48.75 1 97 295 VAL B O 1
ATOM 5769 N N . THR B 1 296 ? 1.941 -98.812 -48.812 1 96.12 296 THR B N 1
ATOM 5770 C CA . THR B 1 296 ? 0.624 -99.312 -49.188 1 96.12 296 THR B CA 1
ATOM 5771 C C . THR B 1 296 ? 0.665 -100.062 -50.531 1 96.12 296 THR B C 1
ATOM 5773 O O . THR B 1 296 ? 0.114 -101.125 -50.656 1 96.12 296 THR B O 1
ATOM 5776 N N . GLY B 1 297 ? 1.314 -99.438 -51.469 1 96.81 297 GLY B N 1
ATOM 5777 C CA . GLY B 1 297 ? 1.485 -100.125 -52.75 1 96.81 297 GLY B CA 1
ATOM 5778 C C . GLY B 1 297 ? 2.25 -101.375 -52.688 1 96.81 297 GLY B C 1
ATOM 5779 O O . GLY B 1 297 ? 1.879 -102.375 -53.344 1 96.81 297 GLY B O 1
ATOM 5780 N N . ILE B 1 298 ? 3.166 -101.375 -51.875 1 97.19 298 ILE B N 1
ATOM 5781 C CA . ILE B 1 298 ? 3.979 -102.562 -51.719 1 97.19 298 ILE B CA 1
ATOM 5782 C C . ILE B 1 298 ? 3.141 -103.688 -51.062 1 97.19 298 ILE B C 1
ATOM 5784 O O . ILE B 1 298 ? 3.219 -104.812 -51.469 1 97.19 298 ILE B O 1
ATOM 5788 N N . ALA B 1 299 ? 2.418 -103.312 -50.125 1 96.69 299 ALA B N 1
ATOM 5789 C CA . ALA B 1 299 ? 1.547 -104.25 -49.469 1 96.69 299 ALA B CA 1
ATOM 5790 C C . ALA B 1 299 ? 0.522 -104.875 -50.438 1 96.69 299 ALA B C 1
ATOM 5792 O O . ALA B 1 299 ? 0.261 -106.062 -50.406 1 96.69 299 ALA B O 1
ATOM 5793 N N . ASP B 1 300 ? 0.041 -104.125 -51.281 1 96.62 300 ASP B N 1
ATOM 5794 C CA . ASP B 1 300 ? -0.914 -104.562 -52.281 1 96.62 300 ASP B CA 1
ATOM 5795 C C . ASP B 1 300 ? -0.251 -105.5 -53.281 1 96.62 300 ASP B C 1
ATOM 5797 O O . ASP B 1 300 ? -0.828 -106.562 -53.625 1 96.62 300 ASP B O 1
ATOM 5801 N N . GLN B 1 301 ? 0.881 -105.188 -53.625 1 96.88 301 GLN B N 1
ATOM 5802 C CA . GLN B 1 301 ? 1.616 -106 -54.562 1 96.88 301 GLN B CA 1
ATOM 5803 C C . GLN B 1 301 ? 2.006 -107.312 -53.938 1 96.88 301 GLN B C 1
ATOM 5805 O O . GLN B 1 301 ? 1.918 -108.375 -54.594 1 96.88 301 GLN B O 1
ATOM 5810 N N . THR B 1 302 ? 2.383 -107.188 -52.719 1 96.38 302 THR B N 1
ATOM 5811 C CA . THR B 1 302 ? 2.734 -108.375 -52 1 96.38 302 THR B CA 1
ATOM 5812 C C . THR B 1 302 ? 1.513 -109.312 -51.812 1 96.38 302 THR B C 1
ATOM 5814 O O . THR B 1 302 ? 1.607 -110.5 -51.969 1 96.38 302 THR B O 1
ATOM 5817 N N . ASN B 1 303 ? 0.482 -108.75 -51.531 1 95.38 303 ASN B N 1
ATOM 5818 C CA . ASN B 1 303 ? -0.771 -109.438 -51.406 1 95.38 303 ASN B CA 1
ATOM 5819 C C . ASN B 1 303 ? -1.158 -110.125 -52.719 1 95.38 303 ASN B C 1
ATOM 5821 O O . ASN B 1 303 ? -1.573 -111.312 -52.719 1 95.38 303 ASN B O 1
ATOM 5825 N N . LEU B 1 304 ? -0.979 -109.562 -53.812 1 95.56 304 LEU B N 1
ATOM 5826 C CA . LEU B 1 304 ? -1.296 -110.125 -55.125 1 95.56 304 LEU B CA 1
ATOM 5827 C C . LEU B 1 304 ? -0.354 -111.25 -55.469 1 95.56 304 LEU B C 1
ATOM 5829 O O . LEU B 1 304 ? -0.785 -112.312 -56.031 1 95.56 304 LEU B O 1
ATOM 5833 N N . LEU B 1 305 ? 0.817 -111.062 -55.156 1 94.44 305 LEU B N 1
ATOM 5834 C CA . LEU B 1 305 ? 1.799 -112.125 -55.406 1 94.44 305 LEU B CA 1
ATOM 5835 C C . LEU B 1 305 ? 1.496 -113.375 -54.594 1 94.44 305 LEU B C 1
ATOM 5837 O O . LEU B 1 305 ? 1.608 -114.5 -55.062 1 94.44 305 LEU B O 1
ATOM 5841 N N . ALA B 1 306 ? 1.119 -113.062 -53.406 1 93.25 306 ALA B N 1
ATOM 5842 C CA . ALA B 1 306 ? 0.785 -114.188 -52.5 1 93.25 306 ALA B CA 1
ATOM 5843 C C . ALA B 1 306 ? -0.472 -114.938 -52.969 1 93.25 306 ALA B C 1
ATOM 5845 O O . ALA B 1 306 ? -0.555 -116.125 -52.875 1 93.25 306 ALA B O 1
ATOM 5846 N N . LEU B 1 307 ? -1.386 -114.312 -53.531 1 92.31 307 LEU B N 1
ATOM 5847 C CA . LEU B 1 307 ? -2.602 -114.875 -54.062 1 92.31 307 LEU B CA 1
ATOM 5848 C C . LEU B 1 307 ? -2.287 -115.75 -55.281 1 92.31 307 LEU B C 1
ATOM 5850 O O . LEU B 1 307 ? -2.768 -116.875 -55.375 1 92.31 307 LEU B O 1
ATOM 5854 N N . ASN B 1 308 ? -1.515 -115.25 -56.062 1 88.75 308 ASN B N 1
ATOM 5855 C CA . ASN B 1 308 ? -1.12 -116 -57.25 1 88.75 308 ASN B CA 1
ATOM 5856 C C . ASN B 1 308 ? -0.329 -117.25 -56.875 1 88.75 308 ASN B C 1
ATOM 5858 O O . ASN B 1 308 ? -0.497 -118.312 -57.5 1 88.75 308 ASN B O 1
ATOM 5862 N N . ALA B 1 309 ? 0.464 -117 -55.906 1 88.62 309 ALA B N 1
ATOM 5863 C CA . ALA B 1 309 ? 1.251 -118.188 -55.406 1 88.62 309 ALA B CA 1
ATOM 5864 C C . ALA B 1 309 ? 0.354 -119.25 -54.781 1 88.62 309 ALA B C 1
ATOM 5866 O O . ALA B 1 309 ? 0.608 -120.438 -54.938 1 88.62 309 ALA B O 1
ATOM 5867 N N . SER B 1 310 ? -0.638 -118.812 -54.156 1 89.12 310 SER B N 1
ATOM 5868 C CA . SER B 1 310 ? -1.593 -119.75 -53.562 1 89.12 310 SER B CA 1
ATOM 5869 C C . SER B 1 310 ? -2.35 -120.562 -54.625 1 89.12 310 SER B C 1
ATOM 5871 O O . SER B 1 310 ? -2.609 -121.75 -54.469 1 89.12 310 SER B O 1
ATOM 5873 N N . ILE B 1 311 ? -2.625 -119.938 -55.656 1 85.88 311 ILE B N 1
ATOM 5874 C CA . ILE B 1 311 ? -3.332 -120.625 -56.75 1 85.88 311 ILE B CA 1
ATOM 5875 C C . ILE B 1 311 ? -2.424 -121.625 -57.438 1 85.88 311 ILE B C 1
ATOM 5877 O O . ILE B 1 311 ? -2.854 -122.75 -57.719 1 85.88 311 ILE B O 1
ATOM 5881 N N . GLU B 1 312 ? -1.217 -121.25 -57.625 1 82.31 312 GLU B N 1
ATOM 5882 C CA . GLU B 1 312 ? -0.269 -122.188 -58.25 1 82.31 312 GLU B CA 1
ATOM 5883 C C . GLU B 1 312 ? 0.032 -123.375 -57.375 1 82.31 312 GLU B C 1
ATOM 5885 O O . GLU B 1 312 ? 0.168 -124.5 -57.844 1 82.31 312 GLU B O 1
ATOM 5890 N N . ALA B 1 313 ? 0.069 -123.062 -56.094 1 85.5 313 A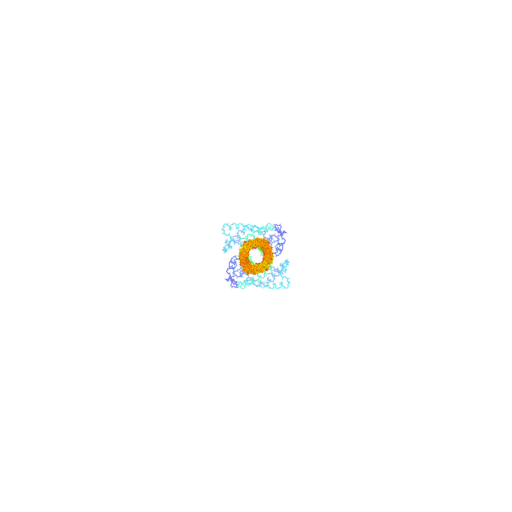LA B N 1
ATOM 5891 C CA . ALA B 1 313 ? 0.312 -124.125 -55.125 1 85.5 313 ALA B CA 1
ATOM 5892 C C . ALA B 1 313 ? -0.842 -125.125 -55.125 1 85.5 313 ALA B C 1
ATOM 5894 O O . ALA B 1 313 ? -0.625 -126.312 -55 1 85.5 313 ALA B O 1
ATOM 5895 N N . ALA B 1 314 ? -2.004 -124.75 -55.281 1 85.25 314 ALA B N 1
ATOM 5896 C CA . ALA B 1 314 ? -3.168 -125.625 -55.375 1 85.25 314 ALA B CA 1
ATOM 5897 C C . ALA B 1 314 ? -3.135 -126.5 -56.625 1 85.25 314 ALA B C 1
ATOM 5899 O O . ALA B 1 314 ? -3.498 -127.688 -56.625 1 85.25 314 ALA B O 1
ATOM 5900 N N . ARG B 1 315 ? -2.684 -125.938 -57.656 1 83.25 315 ARG B N 1
ATOM 5901 C CA . ARG B 1 315 ? -2.613 -126.625 -58.938 1 83.25 315 ARG B CA 1
ATOM 5902 C C . ARG B 1 315 ? -1.572 -127.75 -58.938 1 83.25 315 ARG B C 1
ATOM 5904 O O . ARG B 1 315 ? -1.699 -128.75 -59.656 1 83.25 315 ARG B O 1
ATOM 5911 N N . ALA B 1 316 ? -0.599 -127.562 -58.031 1 80.94 316 ALA B N 1
ATOM 5912 C CA . ALA B 1 316 ? 0.505 -128.5 -58 1 80.94 316 ALA B CA 1
ATOM 5913 C C . ALA B 1 316 ? 0.171 -129.75 -57.094 1 80.94 316 ALA B C 1
ATOM 5915 O O . ALA B 1 316 ? 0.964 -130.625 -56.938 1 80.94 316 ALA B O 1
ATOM 5916 N N . GLY B 1 317 ? -1.081 -129.75 -56.406 1 81.19 317 GLY B N 1
ATOM 5917 C CA . GLY B 1 317 ? -1.584 -130.875 -55.625 1 81.19 317 GLY B CA 1
ATOM 5918 C C . GLY B 1 317 ? -0.752 -131.125 -54.375 1 81.19 317 GLY B C 1
ATOM 5919 O O . GLY B 1 317 ? -0.504 -130.25 -53.594 1 81.19 317 GLY B O 1
ATOM 5920 N N . GLU B 1 318 ? -0.127 -132.375 -54.375 1 80.69 318 GLU B N 1
ATOM 5921 C CA . GLU B 1 318 ? 0.593 -132.875 -53.219 1 80.69 318 GLU B CA 1
ATOM 5922 C C . GLU B 1 318 ? 1.957 -132.125 -53.094 1 80.69 318 GLU B C 1
ATOM 5924 O O . GLU B 1 318 ? 2.439 -131.875 -51.969 1 80.69 318 GLU B O 1
ATOM 5929 N N . HIS B 1 319 ? 2.543 -131.75 -54.188 1 77.31 319 HIS B N 1
ATOM 5930 C CA . HIS B 1 319 ? 3.873 -131.125 -54.188 1 77.31 319 HIS B CA 1
ATOM 5931 C C . HIS B 1 319 ? 3.816 -129.625 -53.812 1 77.31 319 HIS B C 1
ATOM 5933 O O . HIS B 1 319 ? 4.844 -129 -53.531 1 77.31 319 HIS B O 1
ATOM 5939 N N . GLY B 1 320 ? 2.539 -129.125 -53.688 1 82.5 320 GLY B N 1
ATOM 5940 C CA . GLY B 1 320 ? 2.393 -127.75 -53.438 1 82.5 320 GLY B CA 1
ATOM 5941 C C . GLY B 1 320 ? 1.878 -127.375 -52.062 1 82.5 320 GLY B C 1
ATOM 5942 O O . GLY B 1 320 ? 1.694 -126.25 -51.719 1 82.5 320 GLY B O 1
ATOM 5943 N N . LYS B 1 321 ? 1.684 -128.375 -51.281 1 84.19 321 LYS B N 1
ATOM 5944 C CA . LYS B 1 321 ? 1.042 -128.125 -50 1 84.19 321 LYS B CA 1
ATOM 5945 C C . LYS B 1 321 ? 1.883 -127.25 -49.094 1 84.19 321 LYS B C 1
ATOM 5947 O O . LYS B 1 321 ? 1.351 -126.312 -48.438 1 84.19 321 LYS B O 1
ATOM 5952 N N . GLY B 1 322 ? 3.152 -127.375 -49.031 1 82.25 322 GLY B N 1
ATOM 5953 C CA . GLY B 1 322 ? 4.039 -126.562 -48.25 1 82.25 322 GLY B CA 1
ATOM 5954 C C . GLY B 1 322 ? 4.074 -125.125 -48.719 1 82.25 322 GLY B C 1
ATOM 5955 O O . GLY B 1 322 ? 4.074 -124.188 -47.875 1 82.25 322 GLY B O 1
ATOM 5956 N N . PHE B 1 323 ? 3.914 -124.938 -50.031 1 84.94 323 PHE B N 1
ATOM 5957 C CA . PHE B 1 323 ? 3.959 -123.562 -50.625 1 84.94 323 PHE B CA 1
ATOM 5958 C C . PHE B 1 323 ? 2.641 -122.875 -50.406 1 84.94 323 PHE B C 1
ATOM 5960 O O . PHE B 1 323 ? 2.623 -121.625 -50.25 1 84.94 323 PHE B O 1
ATOM 5967 N N . ALA B 1 324 ? 1.601 -123.625 -50.375 1 88.19 324 ALA B N 1
ATOM 5968 C CA . ALA B 1 324 ? 0.29 -123.062 -50.094 1 88.19 324 ALA B CA 1
ATOM 5969 C C . ALA B 1 324 ? 0.234 -122.438 -48.719 1 88.19 324 ALA B C 1
ATOM 5971 O O . ALA B 1 324 ? -0.339 -121.312 -48.531 1 88.19 324 ALA B O 1
ATOM 5972 N N . VAL B 1 325 ? 0.979 -122.938 -47.781 1 90 325 VAL B N 1
ATOM 5973 C CA . VAL B 1 325 ? 1.009 -122.438 -46.406 1 90 325 VAL B CA 1
ATOM 5974 C C . VAL B 1 325 ? 1.829 -121.188 -46.344 1 90 325 VAL B C 1
ATOM 5976 O O . VAL B 1 325 ? 1.415 -120.188 -45.719 1 90 325 VAL B O 1
ATOM 5979 N N . VAL B 1 326 ? 2.857 -121.188 -47.062 1 90.62 326 VAL B N 1
ATOM 5980 C CA . VAL B 1 326 ? 3.717 -120 -47.094 1 90.62 326 VAL B CA 1
ATOM 5981 C C . VAL B 1 326 ? 2.988 -118.875 -47.781 1 90.62 326 VAL B C 1
ATOM 5983 O O . VAL B 1 326 ? 3.008 -117.75 -47.312 1 90.62 326 VAL B O 1
ATOM 5986 N N . ALA B 1 327 ? 2.373 -119.125 -48.844 1 91.38 327 ALA B N 1
ATOM 5987 C CA . ALA B 1 327 ? 1.644 -118.125 -49.594 1 91.38 327 ALA B CA 1
ATOM 5988 C C . ALA B 1 327 ? 0.521 -117.5 -48.781 1 91.38 327 ALA B C 1
ATOM 5990 O O . ALA B 1 327 ? 0.309 -116.312 -48.812 1 91.38 327 ALA B O 1
ATOM 5991 N N . ASP B 1 328 ? -0.076 -118.312 -47.969 1 92.81 328 ASP B N 1
ATOM 5992 C CA . ASP B 1 328 ? -1.171 -117.812 -47.125 1 92.81 328 ASP B CA 1
ATOM 5993 C C . ASP B 1 328 ? -0.651 -116.938 -46 1 92.81 328 ASP B C 1
ATOM 5995 O O . ASP B 1 328 ? -1.281 -115.938 -45.656 1 92.81 328 ASP B O 1
ATOM 5999 N N . GLU B 1 329 ? 0.448 -117.312 -45.531 1 94.75 329 GLU B N 1
ATOM 6000 C CA . GLU B 1 329 ? 1.031 -116.562 -44.469 1 94.75 329 GLU B CA 1
ATOM 6001 C C . GLU B 1 329 ? 1.518 -115.188 -44.969 1 94.75 329 GLU B C 1
ATOM 6003 O O . GLU B 1 329 ? 1.337 -114.188 -44.312 1 94.75 329 GLU B O 1
ATOM 6008 N N . VAL B 1 330 ? 2.1 -115.125 -46.094 1 94.94 330 VAL B N 1
ATOM 6009 C CA . VAL B 1 330 ? 2.568 -113.938 -46.719 1 94.94 330 VAL B CA 1
ATOM 6010 C C . VAL B 1 330 ? 1.376 -113 -47.031 1 94.94 330 VAL B C 1
ATOM 6012 O O . VAL B 1 330 ? 1.448 -111.812 -46.875 1 94.94 330 VAL B O 1
ATOM 6015 N N . ARG B 1 331 ? 0.372 -113.625 -47.469 1 95 331 ARG B N 1
ATOM 6016 C CA . ARG B 1 331 ? -0.844 -112.875 -47.75 1 95 331 ARG B CA 1
ATOM 6017 C C . ARG B 1 331 ? -1.379 -112.188 -46.5 1 95 331 ARG B C 1
ATOM 6019 O O . ARG B 1 331 ? -1.747 -111 -46.531 1 95 331 ARG B O 1
ATOM 6026 N N . LYS B 1 332 ? -1.38 -112.875 -45.375 1 95.88 332 LYS B N 1
ATOM 6027 C CA . LYS B 1 332 ? -1.847 -112.312 -44.094 1 95.88 332 LYS B CA 1
ATOM 6028 C C . LYS B 1 332 ? -0.956 -111.188 -43.625 1 95.88 332 LYS B C 1
ATOM 6030 O O . LYS B 1 332 ? -1.451 -110.125 -43.156 1 95.88 332 LYS B O 1
ATOM 6035 N N . LEU B 1 333 ? 0.258 -111.312 -43.844 1 96.31 333 LEU B N 1
ATOM 6036 C CA . LEU B 1 333 ? 1.208 -110.312 -43.438 1 96.31 333 LEU B CA 1
ATOM 6037 C C . LEU B 1 333 ? 1.054 -109.062 -44.312 1 96.31 333 LEU B C 1
ATOM 6039 O O . LEU B 1 333 ? 1.182 -107.938 -43.812 1 96.31 333 LEU B O 1
ATOM 6043 N N . ALA B 1 334 ? 0.806 -109.188 -45.531 1 96.31 334 ALA B N 1
ATOM 6044 C CA . ALA B 1 334 ? 0.565 -108.062 -46.438 1 96.31 334 ALA B CA 1
ATOM 6045 C C . ALA B 1 334 ? -0.692 -107.312 -46.031 1 96.31 334 ALA B C 1
ATOM 6047 O O . ALA B 1 334 ? -0.709 -106.062 -46.062 1 96.31 334 ALA B O 1
ATOM 6048 N N . GLU B 1 335 ? -1.664 -108.062 -45.625 1 96.12 335 GLU B N 1
ATOM 6049 C CA . GLU B 1 335 ? -2.906 -107.438 -45.188 1 96.12 335 GLU B CA 1
ATOM 6050 C C . GLU B 1 335 ? -2.707 -106.688 -43.875 1 96.12 335 GLU B C 1
ATOM 6052 O O . GLU B 1 335 ? -3.262 -105.625 -43.688 1 96.12 335 GLU B O 1
ATOM 6057 N N . GLU B 1 336 ? -1.954 -107.25 -43.062 1 96.25 336 GLU B N 1
ATOM 6058 C CA . GLU B 1 336 ? -1.643 -106.562 -41.812 1 96.25 336 GLU B CA 1
ATOM 6059 C C . GLU B 1 336 ? -0.845 -105.25 -42.031 1 96.25 336 GLU B C 1
ATOM 6061 O O . GLU B 1 336 ? -1.077 -104.25 -41.375 1 96.25 336 GLU B O 1
ATOM 6066 N N . THR B 1 337 ? 0.071 -105.312 -42.906 1 96.31 337 THR B N 1
ATOM 6067 C CA . THR B 1 337 ? 0.853 -104.125 -43.281 1 96.31 337 THR B CA 1
ATOM 6068 C C . THR B 1 337 ? -0.047 -103.062 -43.844 1 96.31 337 THR B C 1
ATOM 6070 O O . THR B 1 337 ? 0.067 -101.875 -43.438 1 96.31 337 THR B O 1
ATOM 6073 N N . LYS B 1 338 ? -0.884 -103.438 -44.719 1 95.38 338 LYS B N 1
ATOM 6074 C CA . LYS B 1 338 ? -1.806 -102.5 -45.312 1 95.38 338 LYS B CA 1
ATOM 6075 C C . LYS B 1 338 ? -2.668 -101.812 -44.281 1 95.38 338 LYS B C 1
ATOM 6077 O O . LYS B 1 338 ? -2.838 -100.562 -44.312 1 95.38 338 LYS B O 1
ATOM 6082 N N . ASN B 1 339 ? -3.176 -102.562 -43.312 1 95.62 339 ASN B N 1
ATOM 6083 C CA . ASN B 1 339 ? -3.994 -102 -42.219 1 95.62 339 ASN B CA 1
ATOM 6084 C C . ASN B 1 339 ? -3.188 -101.062 -41.344 1 95.62 339 ASN B C 1
ATOM 6086 O O . ASN B 1 339 ? -3.678 -100 -40.969 1 95.62 339 ASN B O 1
ATOM 6090 N N . ALA B 1 340 ? -2.012 -101.375 -41.094 1 94.69 340 ALA B N 1
ATOM 6091 C CA . ALA B 1 340 ? -1.138 -100.562 -40.281 1 94.69 340 ALA B CA 1
ATOM 6092 C C . ALA B 1 340 ? -0.816 -99.25 -40.969 1 94.69 340 ALA B C 1
ATOM 6094 O O . ALA B 1 340 ? -0.873 -98.188 -40.344 1 94.69 340 ALA B O 1
ATOM 6095 N N . VAL B 1 341 ? -0.547 -99.25 -42.156 1 94.44 341 VAL B N 1
ATOM 6096 C CA . VAL B 1 341 ? -0.144 -98.062 -42.875 1 94.44 341 VAL B CA 1
ATOM 6097 C C . VAL B 1 341 ? -1.353 -97.125 -43.094 1 94.44 341 VAL B C 1
ATOM 6099 O O . VAL B 1 341 ? -1.217 -95.875 -43.125 1 94.44 341 VAL B O 1
ATOM 6102 N N . GLN B 1 342 ? -2.496 -97.812 -43.25 1 94.38 342 GLN B N 1
ATOM 6103 C CA . GLN B 1 342 ? -3.713 -97 -43.344 1 94.38 342 GLN B CA 1
ATOM 6104 C C . GLN B 1 342 ? -3.93 -96.188 -42.062 1 94.38 342 GLN B C 1
ATOM 6106 O O . GLN B 1 342 ? -4.379 -95.062 -42.125 1 94.38 342 GLN B O 1
ATOM 6111 N N . ASN B 1 343 ? -3.623 -96.812 -40.969 1 95.19 343 ASN B N 1
ATOM 6112 C CA . ASN B 1 343 ? -3.695 -96.062 -39.719 1 95.19 343 ASN B CA 1
ATOM 6113 C C . ASN B 1 343 ? -2.709 -94.938 -39.656 1 95.19 343 ASN B C 1
ATOM 6115 O O . ASN B 1 343 ? -3.031 -93.812 -39.156 1 95.19 343 ASN B O 1
ATOM 6119 N N . VAL B 1 344 ? -1.628 -95.062 -40.219 1 95.94 344 VAL B N 1
ATOM 6120 C CA . VAL B 1 344 ? -0.632 -94 -40.25 1 95.94 344 VAL B CA 1
ATOM 6121 C C . VAL B 1 344 ? -1.14 -92.812 -41.125 1 95.94 344 VAL B C 1
ATOM 6123 O O . VAL B 1 344 ? -0.932 -91.688 -40.812 1 95.94 344 VAL B O 1
ATOM 6126 N N . SER B 1 345 ? -1.746 -93.188 -42.25 1 95.06 345 SER B N 1
ATOM 6127 C CA . SER B 1 345 ? -2.299 -92.188 -43.156 1 95.06 345 SER B CA 1
ATOM 6128 C C . SER B 1 345 ? -3.289 -91.312 -42.438 1 95.06 345 SER B C 1
ATOM 6130 O O . SER B 1 345 ? -3.299 -90.062 -42.625 1 95.06 345 SER B O 1
ATOM 6132 N N . HIS B 1 346 ? -4.137 -91.875 -41.531 1 95.94 346 HIS B N 1
ATOM 6133 C CA . HIS B 1 346 ? -5.09 -91.062 -40.719 1 95.94 346 HIS B CA 1
ATOM 6134 C C . HIS B 1 346 ? -4.379 -90.188 -39.719 1 95.94 346 HIS B C 1
ATOM 6136 O O . HIS B 1 346 ? -4.746 -89 -39.594 1 95.94 346 HIS B O 1
ATOM 6142 N N . LEU B 1 347 ? -3.375 -90.625 -39.156 1 95.81 347 LEU B N 1
ATOM 6143 C CA . LEU B 1 347 ? -2.617 -89.875 -38.156 1 95.81 347 LEU B CA 1
ATOM 6144 C C . LEU B 1 347 ? -1.899 -88.688 -38.844 1 95.81 347 LEU B C 1
ATOM 6146 O O . LEU B 1 347 ? -1.787 -87.625 -38.25 1 95.81 347 LEU B O 1
ATOM 6150 N N . ILE B 1 348 ? -1.446 -88.875 -40 1 95.75 348 ILE B N 1
ATOM 6151 C CA . ILE B 1 348 ? -0.755 -87.812 -40.75 1 95.75 348 ILE B CA 1
ATOM 6152 C C . ILE B 1 348 ? -1.735 -86.75 -41.094 1 95.75 348 ILE B C 1
ATOM 6154 O O . ILE B 1 348 ? -1.379 -85.562 -41.062 1 95.75 348 ILE B O 1
ATOM 6158 N N . LYS B 1 349 ? -2.936 -87.125 -41.438 1 94.88 349 LYS B N 1
ATOM 6159 C CA . LYS B 1 349 ? -3.957 -86.125 -41.719 1 94.88 349 LYS B CA 1
ATOM 6160 C C . LYS B 1 349 ? -4.27 -85.312 -40.5 1 94.88 349 LYS B C 1
ATOM 6162 O O . LYS B 1 349 ? -4.426 -84.062 -40.562 1 94.88 349 LYS B O 1
ATOM 6167 N N . GLU B 1 350 ? -4.281 -85.938 -39.344 1 94.12 350 GLU B N 1
ATOM 6168 C CA . GLU B 1 350 ? -4.5 -85.188 -38.094 1 94.12 350 GLU B CA 1
ATOM 6169 C C . GLU B 1 350 ? -3.334 -84.312 -37.781 1 94.12 350 GLU B C 1
ATOM 6171 O O . GLU B 1 350 ? -3.537 -83.188 -37.281 1 94.12 350 GLU B O 1
ATOM 6176 N N . THR B 1 351 ? -2.191 -84.75 -38.062 1 94 351 THR B N 1
ATOM 6177 C CA . THR B 1 351 ? -0.986 -83.938 -37.844 1 94 351 THR B CA 1
ATOM 6178 C C . THR B 1 351 ? -1.002 -82.688 -38.688 1 94 351 THR B C 1
ATOM 6180 O O . THR B 1 351 ? -0.698 -81.625 -38.219 1 94 351 THR B O 1
ATOM 6183 N N . GLU B 1 352 ? -1.368 -82.875 -39.938 1 93.75 352 GLU B N 1
ATOM 6184 C CA . GLU B 1 352 ? -1.439 -81.75 -40.844 1 93.75 352 GLU B CA 1
ATOM 6185 C C . GLU B 1 352 ? -2.467 -80.75 -40.375 1 93.75 352 GLU B C 1
ATOM 6187 O O . GLU B 1 352 ? -2.252 -79.5 -40.5 1 93.75 352 GLU B O 1
ATOM 6192 N N . LEU B 1 353 ? -3.594 -81.188 -39.812 1 94.12 353 LEU B N 1
ATOM 6193 C CA . LEU B 1 353 ? -4.621 -80.312 -39.281 1 94.12 353 LEU B CA 1
ATOM 6194 C C . LEU B 1 353 ? -4.105 -79.562 -38.062 1 94.12 353 LEU B C 1
ATOM 6196 O O . LEU B 1 353 ? -4.352 -78.375 -37.906 1 94.12 353 LEU B O 1
ATOM 6200 N N . SER B 1 354 ? -3.387 -80.25 -37.25 1 93.62 354 SER B N 1
ATOM 6201 C CA . SER B 1 354 ? -2.82 -79.625 -36.062 1 93.62 354 SER B CA 1
ATOM 6202 C C . SER B 1 354 ? -1.789 -78.562 -36.438 1 93.62 354 SER B C 1
ATOM 6204 O O . SER B 1 354 ? -1.746 -77.438 -35.812 1 93.62 354 SER B O 1
ATOM 6206 N N . ILE B 1 355 ? -0.986 -78.812 -37.375 1 94.12 355 ILE B N 1
ATOM 6207 C CA . ILE B 1 355 ? 0.022 -77.875 -37.844 1 94.12 355 ILE B CA 1
ATOM 6208 C C . ILE B 1 355 ? -0.66 -76.625 -38.406 1 94.12 355 ILE B C 1
ATOM 6210 O O . ILE B 1 355 ? -0.215 -75.5 -38.156 1 94.12 355 ILE B O 1
ATOM 6214 N N . SER B 1 356 ? -1.717 -76.875 -39.156 1 94.5 356 SER B N 1
ATOM 6215 C CA . SER B 1 356 ? -2.455 -75.75 -39.719 1 94.5 356 SER B CA 1
ATOM 6216 C C . SER B 1 356 ? -3.041 -74.812 -38.625 1 94.5 356 SER B C 1
ATOM 6218 O O . SER B 1 356 ? -2.967 -73.625 -38.719 1 94.5 356 SER B O 1
ATOM 6220 N N . GLN B 1 357 ? -3.584 -75.375 -37.562 1 93.5 357 GLN B N 1
ATOM 6221 C CA . GLN B 1 357 ? -4.133 -74.688 -36.438 1 93.5 357 GLN B CA 1
ATOM 6222 C C . GLN B 1 357 ? -3.037 -73.875 -35.719 1 93.5 357 GLN B C 1
ATOM 6224 O O . GLN B 1 357 ? -3.236 -72.75 -35.312 1 93.5 357 GLN B O 1
ATOM 6229 N N . MET B 1 358 ? -1.909 -74.5 -35.562 1 95.25 358 MET B N 1
ATOM 6230 C CA . MET B 1 358 ? -0.78 -73.812 -34.906 1 95.25 358 MET B CA 1
ATOM 6231 C C . MET B 1 358 ? -0.29 -72.625 -35.75 1 95.25 358 MET B C 1
ATOM 6233 O O . MET B 1 358 ? 0.038 -71.562 -35.188 1 95.25 358 MET B O 1
ATOM 6237 N N . SER B 1 359 ? -0.245 -72.875 -37.031 1 94.56 359 SER B N 1
ATOM 6238 C CA . SER B 1 359 ? 0.186 -71.812 -37.938 1 94.56 359 SER B CA 1
ATOM 6239 C C . SER B 1 359 ? -0.72 -70.562 -37.781 1 94.56 359 SER B C 1
ATOM 6241 O O . SER B 1 359 ? -0.241 -69.438 -37.75 1 94.56 359 SER B O 1
ATOM 6243 N N . ASP B 1 360 ? -2.035 -70.812 -37.625 1 95.25 360 ASP B N 1
ATOM 6244 C CA . ASP B 1 360 ? -2.994 -69.688 -37.438 1 95.25 360 ASP B CA 1
ATOM 6245 C C . ASP B 1 360 ? -2.758 -69 -36.094 1 95.25 360 ASP B C 1
ATOM 6247 O O . ASP B 1 360 ? -2.805 -67.75 -36.031 1 95.25 360 ASP B O 1
ATOM 6251 N N . SER B 1 361 ? -2.48 -69.75 -35.125 1 95.69 361 SER B N 1
ATOM 6252 C CA . SER B 1 361 ? -2.238 -69.188 -33.812 1 95.69 361 SER B CA 1
ATOM 6253 C C . SER B 1 361 ? -0.962 -68.375 -33.781 1 95.69 361 SER B C 1
ATOM 6255 O O . SER B 1 361 ? -0.94 -67.25 -33.219 1 95.69 361 SER B O 1
ATOM 6257 N N . VAL B 1 362 ? 0.052 -68.875 -34.406 1 96.06 362 VAL B N 1
ATOM 6258 C CA . VAL B 1 362 ? 1.332 -68.125 -34.469 1 96.06 362 VAL B CA 1
ATOM 6259 C C . VAL B 1 362 ? 1.18 -66.875 -35.25 1 96.06 362 VAL B C 1
ATOM 6261 O O . VAL B 1 362 ? 1.699 -65.812 -34.844 1 96.06 362 VAL B O 1
ATOM 6264 N N . SER B 1 363 ? 0.45 -66.938 -36.344 1 95.88 363 SER B N 1
ATOM 6265 C CA . SER B 1 363 ? 0.187 -65.75 -37.125 1 95.88 363 SER B CA 1
ATOM 6266 C C . SER B 1 363 ? -0.581 -64.688 -36.344 1 95.88 363 SER B C 1
ATOM 6268 O O . SER B 1 363 ? -0.3 -63.531 -36.438 1 95.88 363 SER B O 1
ATOM 6270 N N . SER B 1 364 ? -1.487 -65.188 -35.531 1 96.06 364 SER B N 1
ATOM 6271 C CA . SER B 1 364 ? -2.26 -64.25 -34.688 1 96.06 364 SER B CA 1
ATOM 6272 C C . SER B 1 364 ? -1.381 -63.625 -33.625 1 96.06 364 SER B C 1
ATOM 6274 O O . SER B 1 364 ? -1.498 -62.406 -33.344 1 96.06 364 SER B O 1
ATOM 6276 N N . VAL B 1 365 ? -0.513 -64.375 -33 1 96.5 365 VAL B N 1
ATOM 6277 C CA . VAL B 1 365 ? 0.401 -63.844 -32 1 96.5 365 VAL B CA 1
ATOM 6278 C C . VAL B 1 365 ? 1.295 -62.781 -32.656 1 96.5 365 VAL B C 1
ATOM 6280 O O . VAL B 1 365 ? 1.522 -61.719 -32.062 1 96.5 365 VAL B O 1
ATOM 6283 N N . ASP B 1 366 ? 1.776 -63.094 -33.781 1 95.56 366 ASP B N 1
ATOM 6284 C CA . ASP B 1 366 ? 2.615 -62.125 -34.5 1 95.56 366 ASP B CA 1
ATOM 6285 C C . ASP B 1 366 ? 1.891 -60.812 -34.719 1 95.56 366 ASP B C 1
ATOM 6287 O O . ASP B 1 366 ? 2.457 -59.75 -34.469 1 95.56 366 ASP B O 1
ATOM 6291 N N . GLU B 1 367 ? 0.6 -60.812 -35.156 1 96.44 367 GLU B N 1
ATOM 6292 C CA . GLU B 1 367 ? -0.202 -59.625 -35.375 1 96.44 367 GLU B CA 1
ATOM 6293 C C . GLU B 1 367 ? -0.442 -58.875 -34.062 1 96.44 367 GLU B C 1
ATOM 6295 O O . GLU B 1 367 ? -0.338 -57.625 -34.031 1 96.44 367 GLU B O 1
ATOM 6300 N N . GLN B 1 368 ? -0.717 -59.594 -33.062 1 96.38 368 GLN B N 1
ATOM 6301 C CA . GLN B 1 368 ? -0.974 -58.969 -31.75 1 96.38 368 GLN B CA 1
ATOM 6302 C C . GLN B 1 368 ? 0.278 -58.281 -31.219 1 96.38 368 GLN B C 1
ATOM 6304 O O . GLN B 1 368 ? 0.198 -57.219 -30.641 1 96.38 368 GLN B O 1
ATOM 6309 N N . VAL B 1 369 ? 1.42 -58.906 -31.391 1 96.56 369 VAL B N 1
ATOM 6310 C CA . VAL B 1 369 ? 2.672 -58.312 -30.922 1 96.56 369 VAL B CA 1
ATOM 6311 C C . VAL B 1 369 ? 2.967 -57.031 -31.688 1 96.56 369 VAL B C 1
ATOM 6313 O O . VAL B 1 369 ? 3.408 -56.031 -31.094 1 96.56 369 VAL B O 1
ATOM 6316 N N . LYS B 1 370 ? 2.727 -57.031 -32.969 1 94.75 370 LYS B N 1
ATOM 6317 C CA . LYS B 1 370 ? 2.92 -55.812 -33.781 1 94.75 370 LYS B CA 1
ATOM 6318 C C . LYS B 1 370 ? 2.021 -54.688 -33.281 1 94.75 370 LYS B C 1
ATOM 6320 O O . LYS B 1 370 ? 2.465 -53.562 -33.156 1 94.75 370 LYS B O 1
ATOM 6325 N N . MET B 1 371 ? 0.783 -55 -32.875 1 96 371 MET B N 1
ATOM 6326 C CA . MET B 1 371 ? -0.139 -54 -32.312 1 96 371 MET B CA 1
ATOM 6327 C C . MET B 1 371 ? 0.355 -53.531 -30.969 1 96 371 MET B C 1
ATOM 6329 O O . MET B 1 371 ? 0.249 -52.344 -30.656 1 96 371 MET B O 1
ATOM 6333 N N . SER B 1 372 ? 0.873 -54.438 -30.25 1 96.88 372 SER B N 1
ATOM 6334 C CA . SER B 1 372 ? 1.4 -54.094 -28.922 1 96.88 372 SER B CA 1
ATOM 6335 C C . SER B 1 372 ? 2.553 -53.094 -29.031 1 96.88 372 SER B C 1
ATOM 6337 O O . SER B 1 372 ? 2.619 -52.125 -28.266 1 96.88 372 SER B O 1
ATOM 6339 N N . VAL B 1 373 ? 3.449 -53.344 -29.969 1 94.94 373 VAL B N 1
ATOM 6340 C CA . VAL B 1 373 ? 4.602 -52.469 -30.156 1 94.94 373 VAL B CA 1
ATOM 6341 C C . VAL B 1 373 ? 4.125 -51.062 -30.531 1 94.94 373 VAL B C 1
ATOM 6343 O O . VAL B 1 373 ? 4.66 -50.062 -30.031 1 94.94 373 VAL B O 1
ATOM 6346 N N . A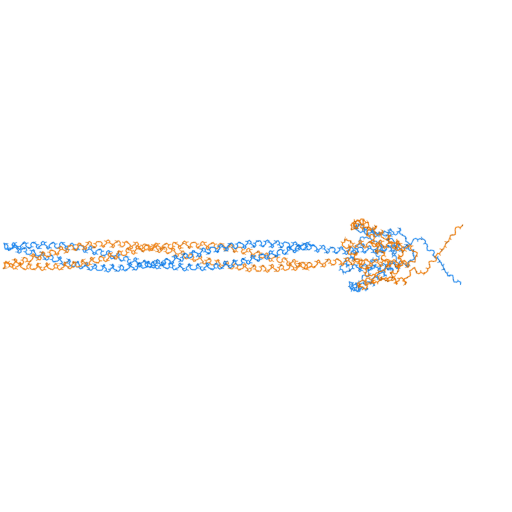SP B 1 374 ? 3.072 -50.938 -31.328 1 95.12 374 ASP B N 1
ATOM 6347 C CA . ASP B 1 374 ? 2.52 -49.656 -31.703 1 95.12 374 ASP B CA 1
ATOM 6348 C C . ASP B 1 374 ? 1.901 -48.938 -30.5 1 95.12 374 ASP B C 1
ATOM 6350 O O . ASP B 1 374 ? 2.086 -47.719 -30.312 1 95.12 374 ASP B O 1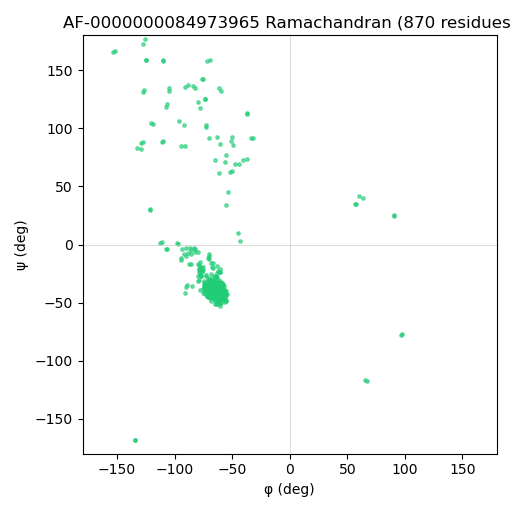
ATOM 6354 N N . THR B 1 375 ? 1.217 -49.656 -29.719 1 95.75 375 THR B N 1
ATOM 6355 C CA . THR B 1 375 ? 0.617 -49.094 -28.516 1 95.75 375 THR B CA 1
ATOM 6356 C C . THR B 1 375 ? 1.694 -48.625 -27.547 1 95.75 375 THR B C 1
ATOM 6358 O O . THR B 1 375 ? 1.537 -47.594 -26.906 1 95.75 375 THR B O 1
ATOM 6361 N N . GLN B 1 376 ? 2.791 -49.344 -27.453 1 95.62 376 GLN B N 1
ATOM 6362 C CA . GLN B 1 376 ? 3.895 -48.938 -26.594 1 95.62 376 GLN B CA 1
ATOM 6363 C C . GLN B 1 376 ? 4.512 -47.625 -27.031 1 95.62 376 GLN B C 1
ATOM 6365 O O . GLN B 1 376 ? 4.91 -46.812 -26.203 1 95.62 376 GLN B O 1
ATOM 6370 N N . LYS B 1 377 ? 4.57 -47.406 -28.344 1 95.38 377 LYS B N 1
ATOM 6371 C CA . LYS B 1 377 ? 5.07 -46.156 -28.859 1 95.38 377 LYS B CA 1
ATOM 6372 C C . LYS B 1 377 ? 4.172 -45 -28.422 1 95.38 377 LYS B C 1
ATOM 6374 O O . LYS B 1 377 ? 4.66 -43.938 -28.031 1 95.38 377 LYS B O 1
ATOM 6379 N N . SER B 1 378 ? 2.895 -45.219 -28.453 1 96.06 378 SER B N 1
ATOM 6380 C CA . SER B 1 378 ? 1.933 -44.188 -28.047 1 96.06 378 SER B CA 1
ATOM 6381 C C . SER B 1 378 ? 2.043 -43.906 -26.547 1 96.06 378 SER B C 1
ATOM 6383 O O . SER B 1 378 ? 1.946 -42.75 -26.125 1 96.06 378 SER B O 1
ATOM 6385 N N . LEU B 1 379 ? 2.244 -44.938 -25.797 1 96.56 379 LEU B N 1
ATOM 6386 C CA . LEU B 1 379 ? 2.434 -44.75 -24.359 1 96.56 379 LEU B CA 1
ATOM 6387 C C . LEU B 1 379 ? 3.701 -43.969 -24.062 1 96.56 379 LEU B C 1
ATOM 6389 O O . LEU B 1 379 ? 3.695 -43.094 -23.203 1 96.56 379 LEU B O 1
ATOM 6393 N N . ALA B 1 380 ? 4.754 -44.25 -24.766 1 95.06 380 ALA B N 1
ATOM 6394 C CA . ALA B 1 380 ? 6.008 -43.531 -24.609 1 95.06 380 ALA B CA 1
ATOM 6395 C C . ALA B 1 380 ? 5.828 -42.062 -24.922 1 95.06 380 ALA B C 1
ATOM 6397 O O . ALA B 1 380 ? 6.34 -41.188 -24.203 1 95.06 380 ALA B O 1
ATOM 6398 N N . ASP B 1 381 ? 5.043 -41.75 -25.938 1 95.31 381 ASP B N 1
ATOM 6399 C CA . ASP B 1 381 ? 4.75 -40.375 -26.312 1 95.31 381 ASP B CA 1
ATOM 6400 C C . ASP B 1 381 ? 3.965 -39.656 -25.219 1 95.31 381 ASP B C 1
ATOM 6402 O O . ASP B 1 381 ? 4.18 -38.469 -24.953 1 95.31 381 ASP B O 1
ATOM 6406 N N . SER B 1 382 ? 3.076 -40.375 -24.625 1 96.19 382 SER B N 1
ATOM 6407 C CA . SER B 1 382 ? 2.289 -39.812 -23.531 1 96.19 382 SER B CA 1
ATOM 6408 C C . SER B 1 382 ? 3.176 -39.406 -22.359 1 96.19 382 SER B C 1
ATOM 6410 O O . SER B 1 382 ? 3.076 -38.281 -21.844 1 96.19 382 SER B O 1
ATOM 6412 N N . PHE B 1 383 ? 4.109 -40.281 -21.969 1 96.25 383 PHE B N 1
ATOM 6413 C CA . PHE B 1 383 ? 5.008 -39.969 -20.859 1 96.25 383 PHE B CA 1
ATOM 6414 C C . PHE B 1 383 ? 5.938 -38.812 -21.203 1 96.25 383 PHE B C 1
ATOM 6416 O O . PHE B 1 383 ? 6.219 -37.969 -20.359 1 96.25 383 PHE B O 1
ATOM 6423 N N . THR B 1 384 ? 6.387 -38.75 -22.438 1 95.12 384 THR B N 1
ATOM 6424 C CA . THR B 1 384 ? 7.242 -37.656 -22.875 1 95.12 384 THR B CA 1
ATOM 6425 C C . THR B 1 384 ? 6.5 -36.344 -22.797 1 95.12 384 THR B C 1
ATOM 6427 O O . THR B 1 384 ? 7.039 -35.344 -22.297 1 95.12 384 THR B O 1
ATOM 6430 N N . SER B 1 385 ? 5.281 -36.344 -23.25 1 96.19 385 SER B N 1
ATOM 6431 C CA . SER B 1 385 ? 4.461 -35.125 -23.203 1 96.19 385 SER B CA 1
ATOM 6432 C C . SER B 1 385 ? 4.195 -34.719 -21.766 1 96.19 385 SER B C 1
ATOM 6434 O O . SER B 1 385 ? 4.211 -33.5 -21.453 1 96.19 385 SER B O 1
ATOM 6436 N N . ILE B 1 386 ? 3.979 -35.656 -20.938 1 96.62 386 ILE B N 1
ATOM 6437 C CA . ILE B 1 386 ? 3.748 -35.375 -19.531 1 96.62 386 ILE B CA 1
ATOM 6438 C C . ILE B 1 386 ? 4.996 -34.719 -18.922 1 96.62 386 ILE B C 1
ATOM 6440 O O . ILE B 1 386 ? 4.91 -33.719 -18.234 1 96.62 386 ILE B O 1
ATOM 6444 N N . THR B 1 387 ? 6.117 -35.281 -19.203 1 96.44 387 THR B N 1
ATOM 6445 C CA . THR B 1 387 ? 7.375 -34.75 -18.688 1 96.44 387 THR B CA 1
ATOM 6446 C C . THR B 1 387 ? 7.59 -33.312 -19.141 1 96.44 387 THR B C 1
ATOM 6448 O O . THR B 1 387 ? 7.977 -32.438 -18.344 1 96.44 387 THR B O 1
ATOM 6451 N N . GLU B 1 388 ? 7.277 -33 -20.359 1 96.5 388 GLU B N 1
ATOM 6452 C CA . GLU B 1 388 ? 7.43 -31.641 -20.891 1 96.5 388 GLU B CA 1
ATOM 6453 C C . GLU B 1 388 ? 6.465 -30.672 -20.219 1 96.5 388 GLU B C 1
ATOM 6455 O O . GLU B 1 388 ? 6.855 -29.562 -19.828 1 96.5 388 GLU B O 1
ATOM 6460 N N . ALA B 1 389 ? 5.25 -31.109 -20.078 1 96.94 389 ALA B N 1
ATOM 6461 C CA . ALA B 1 389 ? 4.238 -30.281 -19.453 1 96.94 389 ALA B CA 1
ATOM 6462 C C . ALA B 1 389 ? 4.598 -29.969 -18 1 96.94 389 ALA B C 1
ATOM 6464 O O . ALA B 1 389 ? 4.492 -28.828 -17.547 1 96.94 389 ALA B O 1
ATOM 6465 N N . VAL B 1 390 ? 5.078 -30.938 -17.312 1 96.88 390 VAL B N 1
ATOM 6466 C CA . VAL B 1 390 ? 5.398 -30.812 -15.898 1 96.88 390 VAL B CA 1
ATOM 6467 C C . VAL B 1 390 ? 6.621 -29.906 -15.727 1 96.88 390 VAL B C 1
ATOM 6469 O O . VAL B 1 390 ? 6.711 -29.141 -14.766 1 96.88 390 VAL B O 1
ATOM 6472 N N . HIS B 1 391 ? 7.516 -29.969 -16.641 1 96.88 391 HIS B N 1
ATOM 6473 C CA . HIS B 1 391 ? 8.641 -29.047 -16.641 1 96.88 391 HIS B CA 1
ATOM 6474 C C . HIS B 1 391 ? 8.172 -27.609 -16.812 1 96.88 391 HIS B C 1
ATOM 6476 O O . HIS B 1 391 ? 8.672 -26.703 -16.141 1 96.88 391 HIS B O 1
ATOM 6482 N N . GLY B 1 392 ? 7.23 -27.422 -17.656 1 97.81 392 GLY B N 1
ATOM 6483 C CA . GLY B 1 392 ? 6.625 -26.109 -17.812 1 97.81 392 GLY B CA 1
ATOM 6484 C C . GLY B 1 392 ? 5.953 -25.609 -16.547 1 97.81 392 GLY B C 1
ATOM 6485 O O . GLY B 1 392 ? 6.098 -24.438 -16.172 1 97.81 392 GLY B O 1
ATOM 6486 N N . ILE B 1 393 ? 5.293 -26.484 -15.883 1 97.88 393 ILE B N 1
ATOM 6487 C CA . ILE B 1 393 ? 4.621 -26.125 -14.633 1 97.88 393 ILE B CA 1
ATOM 6488 C C . ILE B 1 393 ? 5.66 -25.734 -13.586 1 97.88 393 ILE B C 1
ATOM 6490 O O . ILE B 1 393 ? 5.477 -24.75 -12.867 1 97.88 393 ILE B O 1
ATOM 6494 N N . LYS B 1 394 ? 6.688 -26.484 -13.523 1 98 394 LYS B N 1
ATOM 6495 C CA . LYS B 1 394 ? 7.773 -26.172 -12.602 1 98 394 LYS B CA 1
ATOM 6496 C C . LYS B 1 394 ? 8.297 -24.766 -12.828 1 98 394 LYS B C 1
ATOM 6498 O O . LYS B 1 394 ? 8.469 -24 -11.875 1 98 394 LYS B O 1
ATOM 6503 N N . THR B 1 395 ? 8.477 -24.359 -14.016 1 97.94 395 THR B N 1
ATOM 6504 C CA . THR B 1 395 ? 8.984 -23.047 -14.367 1 97.94 395 THR B CA 1
ATOM 6505 C C . THR B 1 395 ? 8.008 -21.953 -13.93 1 97.94 395 THR B C 1
ATOM 6507 O O . THR B 1 395 ? 8.414 -20.922 -13.391 1 97.94 395 THR B O 1
ATOM 6510 N N . GLN B 1 396 ? 6.73 -22.25 -14.156 1 97.69 396 GLN B N 1
ATOM 6511 C CA . GLN B 1 396 ? 5.727 -21.281 -13.734 1 97.69 396 GLN B CA 1
ATOM 6512 C C . GLN B 1 396 ? 5.746 -21.078 -12.219 1 97.69 396 GLN B C 1
ATOM 6514 O O . GLN B 1 396 ? 5.609 -19.969 -11.734 1 97.69 396 GLN B O 1
ATOM 6519 N N . TYR B 1 397 ? 5.93 -22.141 -11.453 1 97.88 397 TYR B N 1
ATOM 6520 C CA . TYR B 1 397 ? 5.988 -22.047 -10 1 97.88 397 TYR B CA 1
ATOM 6521 C C . TYR B 1 397 ? 7.242 -21.312 -9.547 1 97.88 397 TYR B C 1
ATOM 6523 O O . TYR B 1 397 ? 7.203 -20.547 -8.578 1 97.88 397 TYR B O 1
ATOM 6531 N N . GLU B 1 398 ? 8.32 -21.531 -10.242 1 97.5 398 GLU B N 1
ATOM 6532 C CA . GLU B 1 398 ? 9.547 -20.812 -9.898 1 97.5 398 GLU B CA 1
ATOM 6533 C C . GLU B 1 398 ? 9.398 -19.312 -10.133 1 97.5 398 GLU B C 1
ATOM 6535 O O . GLU B 1 398 ? 9.836 -18.5 -9.312 1 97.5 398 GLU B O 1
ATOM 6540 N N . ASN B 1 399 ? 8.766 -18.938 -11.18 1 97.75 399 ASN B N 1
ATOM 6541 C CA . ASN B 1 399 ? 8.469 -17.531 -11.445 1 97.75 399 ASN B CA 1
ATOM 6542 C C . ASN B 1 399 ? 7.566 -16.953 -10.367 1 97.75 399 ASN B C 1
ATOM 6544 O O . ASN B 1 399 ? 7.801 -15.828 -9.898 1 97.75 399 ASN B O 1
ATOM 6548 N N . THR B 1 400 ? 6.602 -17.688 -10.016 1 97.75 400 THR B N 1
ATOM 6549 C CA . THR B 1 400 ? 5.68 -17.234 -8.977 1 97.75 400 THR B CA 1
ATOM 6550 C C . THR B 1 400 ? 6.418 -17.031 -7.656 1 97.75 400 THR B C 1
ATOM 6552 O O . THR B 1 400 ? 6.172 -16.031 -6.961 1 97.75 400 THR B O 1
ATOM 6555 N N . ASN B 1 401 ? 7.254 -17.922 -7.363 1 97 401 ASN B N 1
ATOM 6556 C CA . ASN B 1 401 ? 8.055 -17.812 -6.148 1 97 401 ASN B CA 1
ATOM 6557 C C . ASN B 1 401 ? 8.867 -16.516 -6.141 1 97 401 ASN B C 1
ATOM 6559 O O . ASN B 1 401 ? 8.953 -15.836 -5.117 1 97 401 ASN B O 1
ATOM 6563 N N . GLU B 1 402 ? 9.43 -16.141 -7.242 1 97.19 402 GLU B N 1
ATOM 6564 C CA . GLU B 1 402 ? 10.195 -14.906 -7.363 1 97.19 402 GLU B CA 1
ATOM 6565 C C . GLU B 1 402 ? 9.289 -13.688 -7.176 1 97.19 402 GLU B C 1
ATOM 6567 O O . GLU B 1 402 ? 9.656 -12.742 -6.473 1 97.19 402 GLU B O 1
ATOM 6572 N N . ASP B 1 403 ? 8.164 -13.742 -7.801 1 97.44 403 ASP B N 1
ATOM 6573 C CA . ASP B 1 403 ? 7.211 -12.641 -7.695 1 97.44 403 ASP B CA 1
ATOM 6574 C C . ASP B 1 403 ? 6.758 -12.438 -6.254 1 97.44 403 ASP B C 1
ATOM 6576 O O . ASP B 1 403 ? 6.641 -11.305 -5.785 1 97.44 403 ASP B O 1
ATOM 6580 N N . ILE B 1 404 ? 6.531 -13.469 -5.551 1 96.81 404 ILE B N 1
ATOM 6581 C CA . ILE B 1 404 ? 6.047 -13.406 -4.176 1 96.81 404 ILE B CA 1
ATOM 6582 C C . ILE B 1 404 ? 7.133 -12.812 -3.275 1 96.81 404 ILE B C 1
ATOM 6584 O O . ILE B 1 404 ? 6.84 -12.062 -2.344 1 96.81 404 ILE B O 1
ATOM 6588 N N . HIS B 1 405 ? 8.359 -13.148 -3.525 1 96.06 405 HIS B N 1
ATOM 6589 C CA . HIS B 1 405 ? 9.461 -12.57 -2.771 1 96.06 405 HIS B CA 1
ATOM 6590 C C . HIS B 1 405 ? 9.555 -11.062 -2.998 1 96.06 405 HIS B C 1
ATOM 6592 O O . HIS B 1 405 ? 9.805 -10.305 -2.059 1 96.06 405 HIS B O 1
ATOM 6598 N N . ALA B 1 406 ? 9.344 -10.695 -4.18 1 96.19 406 ALA B N 1
ATOM 6599 C CA . ALA B 1 406 ? 9.336 -9.273 -4.504 1 96.19 406 ALA B CA 1
ATOM 6600 C C . ALA B 1 406 ? 8.203 -8.547 -3.777 1 96.19 406 ALA B C 1
ATOM 6602 O O . ALA B 1 406 ? 8.414 -7.48 -3.191 1 96.19 406 ALA B O 1
ATOM 6603 N N . ILE B 1 407 ? 7.062 -9.141 -3.746 1 96.25 407 ILE B N 1
ATOM 6604 C CA . ILE B 1 407 ? 5.914 -8.547 -3.072 1 96.25 407 ILE B CA 1
ATOM 6605 C C . ILE B 1 407 ? 6.203 -8.414 -1.578 1 96.25 407 ILE B C 1
ATOM 6607 O O . ILE B 1 407 ? 5.926 -7.375 -0.976 1 96.25 407 ILE B O 1
ATOM 6611 N N . SER B 1 408 ? 6.734 -9.461 -1.031 1 96 408 SER B N 1
ATOM 6612 C CA . SER B 1 408 ? 7.066 -9.445 0.39 1 96 408 SER B CA 1
ATOM 6613 C C . SER B 1 408 ? 8.031 -8.305 0.719 1 96 408 SER B C 1
ATOM 6615 O O . SER B 1 408 ? 7.871 -7.629 1.738 1 96 408 SER B O 1
ATOM 6617 N N . SER B 1 409 ? 8.969 -8.047 -0.109 1 96.44 409 SER B N 1
ATOM 6618 C CA . SER B 1 409 ? 9.922 -6.957 0.075 1 96.44 409 SER B CA 1
ATOM 6619 C C . SER B 1 409 ? 9.234 -5.602 -0.006 1 96.44 409 SER B C 1
ATOM 6621 O O . SER B 1 409 ? 9.508 -4.711 0.804 1 96.44 409 SER B O 1
ATOM 6623 N N . VAL B 1 410 ? 8.383 -5.441 -0.926 1 96.44 410 VAL B N 1
ATOM 6624 C CA . VAL B 1 410 ? 7.656 -4.191 -1.12 1 96.44 410 VAL B CA 1
ATOM 6625 C C . VAL B 1 410 ? 6.754 -3.924 0.082 1 96.44 410 VAL B C 1
ATOM 6627 O O . VAL B 1 410 ? 6.645 -2.785 0.542 1 96.44 410 VAL B O 1
ATOM 6630 N N . ILE B 1 411 ? 6.129 -4.969 0.623 1 96.38 411 ILE B N 1
ATOM 6631 C CA . ILE B 1 411 ? 5.258 -4.848 1.786 1 96.38 411 ILE B CA 1
ATOM 6632 C C . ILE B 1 411 ? 6.051 -4.309 2.973 1 96.38 411 ILE B C 1
ATOM 6634 O O . ILE B 1 411 ? 5.574 -3.436 3.703 1 96.38 411 ILE B O 1
ATOM 6638 N N . THR B 1 412 ? 7.242 -4.828 3.146 1 94.19 412 THR B N 1
ATOM 6639 C CA . THR B 1 412 ? 8.094 -4.359 4.23 1 94.19 412 THR B CA 1
ATOM 6640 C C . THR B 1 412 ? 8.391 -2.869 4.078 1 94.19 412 THR B C 1
ATOM 6642 O O . THR B 1 412 ? 8.32 -2.115 5.051 1 94.19 412 THR B O 1
ATOM 6645 N N . GLY B 1 413 ? 8.688 -2.471 2.889 1 94.94 413 GLY B N 1
ATOM 6646 C CA . GLY B 1 413 ? 8.906 -1.059 2.611 1 94.94 413 GLY B CA 1
ATOM 6647 C C . GLY B 1 413 ? 7.68 -0.205 2.873 1 94.94 413 GLY B C 1
ATOM 6648 O O . GLY B 1 413 ? 7.781 0.874 3.461 1 94.94 413 GLY B O 1
ATOM 6649 N N . LEU B 1 414 ? 6.555 -0.664 2.553 1 95.06 414 LEU B N 1
ATOM 6650 C CA . LEU B 1 414 ? 5.309 0.071 2.734 1 95.06 414 LEU B CA 1
ATOM 6651 C C . LEU B 1 414 ? 4.961 0.195 4.215 1 95.06 414 LEU B C 1
ATOM 6653 O O . LEU B 1 414 ? 4.387 1.2 4.641 1 95.06 414 LEU B O 1
ATOM 6657 N N . THR B 1 415 ? 5.25 -0.841 4.977 1 95 415 THR B N 1
ATOM 6658 C CA . THR B 1 415 ? 5.031 -0.773 6.418 1 95 415 THR B CA 1
ATOM 6659 C C . THR B 1 415 ? 5.828 0.373 7.035 1 95 415 THR B C 1
ATOM 6661 O O . THR B 1 415 ? 5.316 1.113 7.875 1 95 415 THR B O 1
ATOM 6664 N N . HIS B 1 416 ? 7.066 0.598 6.582 1 94.44 416 HIS B N 1
ATOM 6665 C CA . HIS B 1 416 ? 7.895 1.709 7.039 1 94.44 416 HIS B CA 1
ATOM 6666 C C . HIS B 1 416 ? 7.301 3.049 6.617 1 94.44 416 HIS B C 1
ATOM 6668 O O . HIS B 1 416 ? 7.23 3.982 7.418 1 94.44 416 HIS B O 1
ATOM 6674 N N . THR B 1 417 ? 6.883 3.109 5.41 1 93 417 THR B N 1
ATOM 6675 C CA . THR B 1 417 ? 6.285 4.328 4.879 1 93 417 THR B CA 1
ATOM 6676 C C . THR B 1 417 ? 5.031 4.707 5.664 1 93 417 THR B C 1
ATOM 6678 O O . THR B 1 417 ? 4.785 5.887 5.926 1 93 417 THR B O 1
ATOM 6681 N N . THR B 1 418 ? 4.23 3.736 6.062 1 94.06 418 THR B N 1
ATOM 6682 C CA . THR B 1 418 ? 3.027 3.979 6.852 1 94.06 418 THR B CA 1
ATOM 6683 C C . THR B 1 418 ? 3.387 4.523 8.234 1 94.06 418 THR B C 1
ATOM 6685 O O . THR B 1 418 ? 2.682 5.379 8.773 1 94.06 418 THR B O 1
ATOM 6688 N N . ASN B 1 419 ? 4.484 4.062 8.766 1 93.75 419 ASN B N 1
ATOM 6689 C CA . ASN B 1 419 ? 4.973 4.598 10.031 1 93.75 419 ASN B CA 1
ATOM 6690 C C . ASN B 1 419 ? 5.383 6.062 9.898 1 93.75 419 ASN B C 1
ATOM 6692 O O . ASN B 1 419 ? 5.203 6.844 10.836 1 93.75 419 ASN B O 1
ATOM 6696 N N . ASP B 1 420 ? 5.91 6.41 8.734 1 93 420 ASP B N 1
ATOM 6697 C CA . ASP B 1 420 ? 6.25 7.805 8.477 1 93 420 ASP B CA 1
ATOM 6698 C C . ASP B 1 420 ? 5.004 8.688 8.484 1 93 420 ASP B C 1
ATOM 6700 O O . ASP B 1 420 ? 5.039 9.82 8.969 1 93 420 ASP B O 1
ATOM 6704 N N . VAL B 1 421 ? 3.895 8.203 8.016 1 92.94 421 VAL B N 1
ATOM 6705 C CA . VAL B 1 421 ? 2.631 8.938 8.039 1 92.94 421 VAL B CA 1
ATOM 6706 C C . VAL B 1 421 ? 2.191 9.156 9.484 1 92.94 421 VAL B C 1
ATOM 6708 O O . VAL B 1 421 ? 1.754 10.25 9.852 1 92.94 421 VAL B O 1
ATOM 6711 N N . MET B 1 422 ? 2.336 8.141 10.336 1 93.62 422 MET B N 1
ATOM 6712 C CA . MET B 1 422 ? 1.994 8.242 11.75 1 93.62 422 MET B CA 1
ATOM 6713 C C . MET B 1 422 ? 2.861 9.281 12.445 1 93.62 422 MET B C 1
ATOM 6715 O O . MET B 1 422 ? 2.365 10.062 13.258 1 93.62 422 MET B O 1
ATOM 6719 N N . THR B 1 423 ? 4.121 9.305 12.109 1 93.69 423 THR B N 1
ATOM 6720 C CA . THR B 1 423 ? 5.039 10.289 12.672 1 93.69 423 THR B CA 1
ATOM 6721 C C . THR B 1 423 ? 4.637 11.703 12.258 1 93.69 423 THR B C 1
ATOM 6723 O O . THR B 1 423 ? 4.676 12.625 13.07 1 93.69 423 THR B O 1
ATOM 6726 N N . SER B 1 424 ? 4.242 11.844 10.977 1 92.44 424 SER B N 1
ATOM 6727 C CA . SER B 1 424 ? 3.766 13.133 10.492 1 92.44 424 SER B CA 1
ATOM 6728 C C . SER B 1 424 ? 2.506 13.57 11.234 1 92.44 424 SER B C 1
ATOM 6730 O O . SER B 1 424 ? 2.359 14.742 11.578 1 92.44 424 SER B O 1
ATOM 6732 N N . SER B 1 425 ? 1.572 12.648 11.508 1 93.62 425 SER B N 1
ATOM 6733 C CA . SER B 1 425 ? 0.363 12.93 12.281 1 93.62 425 SER B CA 1
ATOM 6734 C C . SER B 1 425 ? 0.702 13.398 13.688 1 93.62 425 SER B C 1
ATOM 6736 O O . SER B 1 425 ? 0.141 14.383 14.172 1 93.62 425 SER B O 1
ATOM 6738 N N . ASP B 1 426 ? 1.676 12.797 14.352 1 93.69 426 ASP B N 1
ATOM 6739 C CA . ASP B 1 426 ? 2.113 13.172 15.688 1 93.69 426 ASP B CA 1
ATOM 6740 C C . ASP B 1 426 ? 2.721 14.578 15.695 1 93.69 426 ASP B C 1
ATOM 6742 O O . ASP B 1 426 ? 2.492 15.352 16.625 1 93.69 426 ASP B O 1
ATOM 6746 N N . SER B 1 427 ? 3.453 14.812 14.656 1 92.38 427 SER B N 1
ATOM 6747 C CA . SER B 1 427 ? 4.066 16.125 14.531 1 92.38 427 SER B CA 1
ATOM 6748 C C . SER B 1 427 ? 3.01 17.219 14.438 1 92.38 427 SER B C 1
ATOM 6750 O O . SER B 1 427 ? 3.154 18.281 15.047 1 92.38 427 SER B O 1
ATOM 6752 N N . LEU B 1 428 ? 1.929 16.953 13.711 1 93.44 428 LEU B N 1
ATOM 6753 C CA . LEU B 1 428 ? 0.83 17.906 13.586 1 93.44 428 LEU B CA 1
ATOM 6754 C C . LEU B 1 428 ? 0.132 18.109 14.922 1 93.44 428 LEU B C 1
ATOM 6756 O O . LEU B 1 428 ? -0.214 19.25 15.281 1 93.44 428 LEU B O 1
ATOM 6760 N N . LEU B 1 429 ? -0.022 17.078 15.711 1 93.81 429 LEU B N 1
ATOM 6761 C CA . LEU B 1 429 ? -0.654 17.188 17.031 1 93.81 429 LEU B CA 1
ATOM 6762 C C . LEU B 1 429 ? 0.214 17.984 17.984 1 93.81 429 LEU B C 1
ATOM 6764 O O . LEU B 1 429 ? -0.303 18.734 18.812 1 93.81 429 LEU B O 1
ATOM 6768 N N . HIS B 1 430 ? 1.525 17.922 17.844 1 92 430 HIS B N 1
ATOM 6769 C CA . HIS B 1 430 ? 2.436 18.75 18.641 1 92 430 HIS B CA 1
ATOM 6770 C C . HIS B 1 430 ? 2.301 20.219 18.281 1 92 430 HIS B C 1
ATOM 6772 O O . HIS B 1 430 ? 2.34 21.078 19.156 1 92 430 HIS B O 1
ATOM 6778 N N . ILE B 1 431 ? 2.119 20.453 16.984 1 89.62 431 ILE B N 1
ATOM 6779 C CA . ILE B 1 431 ? 1.903 21.828 16.531 1 89.62 431 ILE B CA 1
ATOM 6780 C C . ILE B 1 431 ? 0.638 22.391 17.188 1 89.62 431 ILE B C 1
ATOM 6782 O O . ILE B 1 431 ? 0.626 23.531 17.641 1 89.62 431 ILE B O 1
ATOM 6786 N N . VAL B 1 432 ? -0.438 21.562 17.266 1 90.5 432 VAL B N 1
ATOM 6787 C CA . VAL B 1 432 ? -1.705 21.969 17.859 1 90.5 432 VAL B CA 1
ATOM 6788 C C . VAL B 1 432 ? -1.493 22.297 19.344 1 90.5 432 VAL B C 1
ATOM 6790 O O . VAL B 1 432 ? -2.002 23.297 19.828 1 90.5 432 VAL B O 1
ATOM 6793 N N . GLN B 1 433 ? -0.682 21.594 20.047 1 89.12 433 GLN B N 1
ATOM 6794 C CA . GLN B 1 433 ? -0.396 21.828 21.453 1 89.12 433 GLN B CA 1
ATOM 6795 C C . GLN B 1 433 ? 0.381 23.141 21.641 1 89.12 433 GLN B C 1
ATOM 6797 O O . GLN B 1 433 ? 0.089 23.922 22.547 1 89.12 433 GLN B O 1
ATOM 6802 N N . GLU B 1 434 ? 1.247 23.438 20.719 1 83.56 434 GLU B N 1
ATOM 6803 C CA . GLU B 1 434 ? 2.041 24.656 20.781 1 83.56 434 GLU B CA 1
ATOM 6804 C C . GLU B 1 434 ? 1.18 25.891 20.516 1 83.56 434 GLU B C 1
ATOM 6806 O O . GLU B 1 434 ? 1.431 26.953 21.078 1 83.56 434 GLU B O 1
ATOM 6811 N N . LEU B 1 435 ? 0.141 25.688 19.688 1 82.19 435 LEU B N 1
ATOM 6812 C CA . LEU B 1 435 ? -0.737 26.797 19.344 1 82.19 435 LEU B CA 1
ATOM 6813 C C . LEU B 1 435 ? -1.722 27.078 20.484 1 82.19 435 LEU B C 1
ATOM 6815 O O . LEU B 1 435 ? -2.244 28.188 20.594 1 82.19 435 LEU B O 1
ATOM 6819 N N . HIS B 1 436 ? -2.055 26.031 21.328 1 78.19 436 HIS B N 1
ATOM 6820 C CA . HIS B 1 436 ? -2.943 26.234 22.469 1 78.19 436 HIS B CA 1
ATOM 6821 C C . HIS B 1 436 ? -2.219 26.906 23.625 1 78.19 436 HIS B C 1
ATOM 6823 O O . HIS B 1 436 ? -2.82 27.688 24.359 1 78.19 436 HIS B O 1
ATOM 6829 N N . ASP B 1 437 ? -0.855 26.734 23.734 1 65.62 437 ASP B N 1
ATOM 6830 C CA . ASP B 1 437 ? -0.079 27.375 24.797 1 65.62 437 ASP B CA 1
ATOM 6831 C C . ASP B 1 437 ? 0.273 28.812 24.438 1 65.62 437 ASP B C 1
ATOM 6833 O O . ASP B 1 437 ? 0.274 29.688 25.297 1 65.62 437 ASP B O 1
#

Radius of gyration: 76.04 Å; Cα contacts (8 Å, |Δi|>4): 962; chains: 2; bounding box: 49×253×129 Å